Protein 1R44 (pdb70)

Organism: Enterococcus faecium (NCBI:txid1352)

CATH classification: 3.30.1380.10

Structure (mmCIF, N/CA/C/O backbone):
data_1R44
#
_entry.id   1R44
#
_cell.length_a   82.597
_cell.length_b   44.694
_cell.length_c   169.428
_cell.angle_alpha   90.00
_cell.ang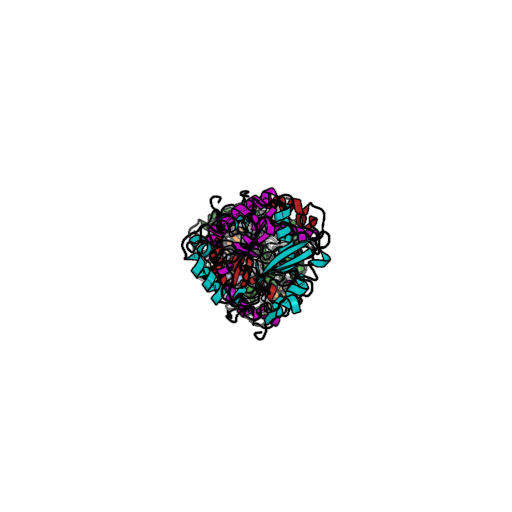le_beta   103.76
_cell.angle_gamma   90.00
#
_symmetry.space_group_name_H-M   'P 1 21 1'
#
loop_
_entity.id
_entity.type
_entity.pdbx_description
1 polymer 'D-alanyl-D-alanine dipeptidase'
2 non-polymer 'ZINC ION'
3 water water
#
loop_
_atom_site.group_PDB
_atom_site.id
_atom_site.type_symbol
_atom_site.label_atom_id
_atom_site.label_alt_id
_atom_site.label_comp_id
_atom_site.label_asym_id
_atom_site.label_entity_id
_atom_site.label_seq_id
_atom_site.pdbx_PDB_ins_code
_atom_site.Cartn_x
_atom_site.Cartn_y
_atom_site.Cartn_z
_atom_site.occupancy
_atom_site.B_iso_or_equiv
_atom_site.auth_seq_id
_atom_site.auth_comp_id
_atom_site.auth_asym_id
_atom_site.auth_atom_id
_atom_site.pdbx_PDB_model_num
ATOM 1 N N . MET A 1 1 ? 45.447 14.811 -4.107 1.00 32.03 1 MET A N 1
ATOM 2 C CA . MET A 1 1 ? 44.418 14.751 -3.084 1.00 29.18 1 MET A CA 1
ATOM 3 C C . MET A 1 1 ? 44.998 15.079 -1.711 1.00 30.30 1 MET A C 1
ATOM 4 O O . MET A 1 1 ? 45.991 14.503 -1.274 1.00 33.34 1 MET A O 1
ATOM 9 N N . GLU A 1 2 ? 44.334 16.002 -1.021 1.00 30.17 2 GLU A N 1
ATOM 10 C CA . GLU A 1 2 ? 44.698 16.382 0.330 1.00 27.38 2 GLU A CA 1
ATOM 11 C C . GLU A 1 2 ? 44.842 15.224 1.276 1.00 27.20 2 GLU A C 1
ATOM 12 O O . GLU A 1 2 ? 44.186 14.194 1.140 1.00 27.03 2 GLU A O 1
ATOM 18 N N . ILE A 1 3 ? 45.681 15.400 2.291 1.00 28.29 3 ILE A N 1
ATOM 19 C CA . ILE A 1 3 ? 45.915 14.367 3.263 1.00 24.52 3 ILE A CA 1
ATOM 20 C C . ILE A 1 3 ? 44.778 14.241 4.294 1.00 22.02 3 ILE A C 1
ATOM 21 O O . ILE A 1 3 ? 44.184 15.218 4.765 1.00 22.17 3 ILE A O 1
ATOM 26 N N . GLY A 1 4 ? 44.429 12.986 4.565 1.00 18.41 4 GLY A N 1
ATOM 27 C CA . GLY A 1 4 ? 43.310 12.602 5.424 1.00 15.63 4 GLY A CA 1
ATOM 28 C C . GLY A 1 4 ? 41.982 12.510 4.643 1.00 12.30 4 GLY A C 1
ATOM 29 O O . GLY A 1 4 ? 40.970 12.036 5.142 1.00 16.13 4 GLY A O 1
ATOM 30 N N . PHE A 1 5 ? 41.981 12.996 3.406 1.00 9.80 5 PHE A N 1
ATOM 31 C CA . PHE A 1 5 ? 40.806 12.941 2.556 1.00 8.86 5 PHE A CA 1
ATOM 32 C C . PHE A 1 5 ? 40.948 11.924 1.440 1.00 9.40 5 PHE A C 1
ATOM 33 O O . PHE A 1 5 ? 42.041 11.497 1.069 1.00 12.53 5 PHE A O 1
ATOM 41 N N . THR A 1 6 ? 39.809 11.580 0.853 1.00 9.68 6 THR A N 1
ATOM 42 C CA . THR A 1 6 ? 39.751 10.577 -0.198 1.00 9.51 6 THR A CA 1
ATOM 43 C C . THR A 1 6 ? 38.495 10.828 -1.025 1.00 11.34 6 THR A C 1
ATOM 44 O O . THR A 1 6 ? 37.548 11.515 -0.623 1.00 9.46 6 THR A O 1
ATOM 48 N N . PHE A 1 7 ? 38.514 10.268 -2.230 1.00 13.91 7 PHE A N 1
ATOM 49 C CA . PHE A 1 7 ? 37.316 10.197 -3.082 1.00 10.07 7 PHE A CA 1
ATOM 50 C C . PHE A 1 7 ? 36.521 9.082 -2.451 1.00 10.47 7 PHE A C 1
ATOM 51 O O . PHE A 1 7 ? 37.001 7.955 -2.358 1.00 7.92 7 PHE A O 1
ATOM 59 N N . LEU A 1 8 ? 35.308 9.355 -1.982 1.00 7.34 8 LEU A N 1
ATOM 60 C CA . LEU A 1 8 ? 34.553 8.382 -1.231 1.00 6.81 8 LEU A CA 1
ATOM 61 C C . LEU A 1 8 ? 34.264 7.068 -1.917 1.00 6.63 8 LEU A C 1
ATOM 62 O O . LEU A 1 8 ? 34.165 6.007 -1.278 1.00 6.81 8 LEU A O 1
ATOM 67 N N . ASP A 1 9 ? 34.165 7.096 -3.243 1.00 8.00 9 ASP A N 1
ATOM 68 C CA . ASP A 1 9 ? 33.940 5.888 -4.013 1.00 6.07 9 ASP A CA 1
ATOM 69 C C . ASP A 1 9 ? 35.132 4.932 -3.993 1.00 10.01 9 ASP A C 1
ATOM 70 O O . ASP A 1 9 ? 35.015 3.707 -4.138 1.00 7.29 9 ASP A O 1
ATOM 75 N N . GLU A 1 10 ? 36.333 5.433 -3.729 1.00 13.17 10 GLU A N 1
ATOM 76 C CA . GLU A 1 10 ? 37.495 4.582 -3.630 1.00 15.76 10 GLU A CA 1
ATOM 77 C C . GLU A 1 10 ? 37.528 3.799 -2.329 1.00 14.83 10 GLU A C 1
ATOM 78 O O . GLU A 1 10 ? 38.314 2.847 -2.213 1.00 18.32 10 GLU A O 1
ATOM 84 N N . ILE A 1 11 ? 36.667 4.134 -1.370 1.00 12.27 11 ILE A N 1
ATOM 85 C CA . ILE A 1 11 ? 36.567 3.377 -0.121 1.00 9.25 11 ILE A CA 1
ATOM 86 C C . ILE A 1 11 ? 35.219 2.671 -0.130 1.00 10.06 11 ILE A C 1
ATOM 87 O O . ILE A 1 11 ? 35.125 1.506 0.231 1.00 13.24 11 ILE A O 1
ATOM 92 N N . VAL A 1 12 ? 34.163 3.373 -0.533 1.00 8.28 12 VAL A N 1
ATOM 93 C CA . VAL A 1 12 ? 32.818 2.848 -0.461 1.00 6.50 12 VAL A CA 1
ATOM 94 C C . VAL A 1 12 ? 32.558 2.442 -1.893 1.00 13.54 12 VAL A C 1
ATOM 95 O O . VAL A 1 12 ? 32.012 3.197 -2.698 1.00 17.70 12 VAL A O 1
ATOM 99 N N . HIS A 1 13 ? 32.858 1.205 -2.266 1.00 16.27 13 HIS A N 1
ATOM 100 C CA . HIS A 1 13 ? 32.896 0.838 -3.662 1.00 21.41 13 HIS A CA 1
ATOM 101 C C . HIS A 1 13 ? 31.694 0.764 -4.580 1.00 25.09 13 HIS A C 1
ATOM 102 O O . HIS A 1 13 ? 31.750 1.339 -5.679 1.00 29.80 13 HIS A O 1
ATOM 109 N N . GLY A 1 14 ? 30.549 0.146 -4.323 1.00 25.51 14 GLY A N 1
ATOM 110 C CA . GLY A 1 14 ? 29.412 0.136 -5.241 1.00 21.49 14 GLY A CA 1
ATOM 111 C C . GLY A 1 14 ? 28.532 1.361 -5.071 1.00 16.93 14 GLY A C 1
ATOM 112 O O . GLY A 1 14 ? 27.407 1.370 -5.540 1.00 23.66 14 GLY A O 1
ATOM 113 N N . VAL A 1 15 ? 29.023 2.386 -4.378 1.00 15.22 15 VAL A N 1
ATOM 114 C CA . VAL A 1 15 ? 28.207 3.527 -4.051 1.00 13.96 15 VAL A CA 1
ATOM 115 C C . VAL A 1 15 ? 27.892 4.359 -5.284 1.00 14.08 15 VAL A C 1
ATOM 116 O O . VAL A 1 15 ? 28.701 4.509 -6.201 1.00 17.11 15 VAL A O 1
ATOM 120 N N . ARG A 1 16 ? 26.644 4.813 -5.329 1.00 11.04 16 ARG A N 1
ATOM 121 C CA . ARG A 1 16 ? 26.188 5.676 -6.386 1.00 6.75 16 ARG A CA 1
ATOM 122 C C . ARG A 1 16 ? 26.457 7.125 -6.050 1.00 5.18 16 ARG A C 1
ATOM 123 O O . ARG A 1 16 ? 26.392 7.521 -4.883 1.00 5.65 16 ARG A O 1
ATOM 131 N N . TRP A 1 17 ? 26.838 7.974 -6.997 1.00 2.32 17 TRP A N 1
ATOM 132 C CA . TRP A 1 17 ? 27.016 9.364 -6.716 1.00 2.80 17 TRP A CA 1
ATOM 133 C C . TRP A 1 17 ? 26.745 10.232 -7.926 1.00 2.00 17 TRP A C 1
ATOM 134 O O . TRP A 1 17 ? 26.699 9.790 -9.047 1.00 2.66 17 TRP A O 1
ATOM 145 N N . ASP A 1 18 ? 26.550 11.493 -7.559 1.00 2.00 18 ASP A N 1
ATOM 146 C CA . ASP A 1 18 ? 26.197 12.514 -8.484 1.00 6.37 18 ASP A CA 1
ATOM 147 C C . ASP A 1 18 ? 26.564 13.784 -7.761 1.00 2.20 18 ASP A C 1
ATOM 148 O O . ASP A 1 18 ? 25.821 14.355 -6.981 1.00 7.55 18 ASP A O 1
ATOM 153 N N . ALA A 1 19 ? 27.795 14.222 -7.982 1.00 5.12 19 ALA A N 1
ATOM 154 C CA . ALA A 1 19 ? 28.298 15.452 -7.394 1.00 5.46 19 ALA A CA 1
ATOM 155 C C . ALA A 1 19 ? 27.644 16.653 -8.055 1.00 5.98 19 ALA A C 1
ATOM 156 O O . ALA A 1 19 ? 28.083 17.314 -9.019 1.00 7.69 19 ALA A O 1
ATOM 158 N N . LYS A 1 20 ? 26.522 16.915 -7.391 1.00 7.18 20 LYS A N 1
ATOM 159 C CA . LYS A 1 20 ? 25.610 17.959 -7.817 1.00 5.31 20 LYS A CA 1
ATOM 160 C C . LYS A 1 20 ? 26.235 19.301 -8.058 1.00 6.48 20 LYS A C 1
ATOM 161 O O . LYS A 1 20 ? 25.884 20.032 -8.986 1.00 9.87 20 LYS A O 1
ATOM 167 N N . TYR A 1 21 ? 27.244 19.625 -7.261 1.00 9.22 21 TYR A N 1
ATOM 168 C CA . TYR A 1 21 ? 27.913 20.918 -7.361 1.00 7.22 21 TYR A CA 1
ATOM 169 C C . TYR A 1 21 ? 29.057 20.921 -8.362 1.00 7.67 21 TYR A C 1
ATOM 170 O O . TYR A 1 21 ? 29.652 21.956 -8.627 1.00 9.66 21 TYR A O 1
ATOM 179 N N . ALA A 1 22 ? 29.411 19.770 -8.923 1.00 9.04 22 ALA A N 1
ATOM 180 C CA . ALA A 1 22 ? 30.366 19.707 -10.039 1.00 8.93 22 ALA A CA 1
ATOM 181 C C . ALA A 1 22 ? 29.646 19.648 -11.397 1.00 11.52 22 ALA A C 1
ATOM 182 O O . ALA A 1 22 ? 30.243 19.476 -12.451 1.00 15.98 22 ALA A O 1
ATOM 184 N N . THR A 1 23 ? 28.365 19.992 -11.291 1.00 10.74 23 THR A N 1
ATOM 185 C CA . THR A 1 23 ? 27.378 19.737 -12.334 1.00 6.04 23 THR A CA 1
ATOM 186 C C . THR A 1 23 ? 26.558 21.004 -12.488 1.00 7.74 23 THR A C 1
ATOM 187 O O . THR A 1 23 ? 26.646 21.921 -11.664 1.00 8.09 23 THR A O 1
ATOM 191 N N . TRP A 1 24 ? 25.785 21.162 -13.561 1.00 9.69 24 TRP A N 1
ATOM 192 C CA . TRP A 1 24 ? 24.894 22.316 -13.704 1.00 7.45 24 TRP A CA 1
ATOM 193 C C . TRP A 1 24 ? 23.564 22.105 -12.998 1.00 4.86 24 TRP A C 1
ATOM 194 O O . TRP A 1 24 ? 22.779 23.045 -12.883 1.00 10.76 24 TRP A O 1
ATOM 205 N N . ASP A 1 25 ? 23.308 20.894 -12.514 1.00 7.06 25 ASP A N 1
ATOM 206 C CA . ASP A 1 25 ? 22.056 20.574 -11.879 1.00 8.13 25 ASP A CA 1
ATOM 207 C C . ASP A 1 25 ? 22.069 20.798 -10.373 1.00 10.62 25 ASP A C 1
ATOM 208 O O . ASP A 1 25 ? 21.919 19.916 -9.535 1.00 16.36 25 ASP A O 1
ATOM 213 N N . ASN A 1 26 ? 22.273 22.054 -9.992 1.00 8.85 26 ASN A N 1
ATOM 214 C CA . ASN A 1 26 ? 22.179 22.457 -8.612 1.00 10.93 26 ASN A CA 1
ATOM 215 C C . ASN A 1 26 ? 21.485 23.796 -8.576 1.00 10.55 26 ASN A C 1
ATOM 216 O O . ASN A 1 26 ? 21.207 24.355 -9.653 1.00 10.26 26 ASN A O 1
ATOM 221 N N . PHE A 1 27 ? 21.188 24.347 -7.402 1.00 7.62 27 PHE A N 1
ATOM 222 C CA . PHE A 1 27 ? 20.434 25.581 -7.333 1.00 9.00 27 PHE A CA 1
ATOM 223 C C . PHE A 1 27 ? 21.113 26.811 -7.885 1.00 10.06 27 PHE A C 1
ATOM 224 O O . PHE A 1 27 ? 20.392 27.750 -8.208 1.00 13.29 27 PHE A O 1
ATOM 232 N N . THR A 1 28 ? 22.426 26.833 -8.095 1.00 8.34 28 THR A N 1
ATOM 233 C CA . THR A 1 28 ? 23.091 27.986 -8.691 1.00 4.39 28 THR A CA 1
ATOM 234 C C . THR A 1 28 ? 23.022 27.932 -10.218 1.00 10.26 28 THR A C 1
ATOM 235 O O . THR A 1 28 ? 23.242 28.913 -10.943 1.00 11.62 28 THR A O 1
ATOM 239 N N . GLY A 1 29 ? 22.711 26.742 -10.716 1.00 7.55 29 GLY A N 1
ATOM 240 C CA . GLY A 1 29 ? 22.533 26.472 -12.134 1.00 9.77 29 GLY A CA 1
ATOM 241 C C . GLY A 1 29 ? 23.793 26.192 -12.911 1.00 11.01 29 GLY A C 1
ATOM 242 O O . GLY A 1 29 ? 23.669 25.820 -14.068 1.00 20.98 29 GLY A O 1
ATOM 243 N N . LYS A 1 30 ? 24.951 26.379 -12.280 1.00 10.37 30 LYS A N 1
ATOM 244 C CA . LYS A 1 30 ? 26.250 26.141 -12.923 1.00 7.94 30 LYS A CA 1
ATOM 245 C C . LYS A 1 30 ? 27.008 25.261 -11.923 1.00 12.23 30 LYS A C 1
ATOM 246 O O . LYS A 1 30 ? 26.573 25.097 -10.784 1.00 16.79 30 LYS A O 1
ATOM 252 N N . PRO A 1 31 ? 28.201 24.731 -12.317 1.00 12.37 31 PRO A N 1
ATOM 253 C CA . PRO A 1 31 ? 29.150 24.115 -11.385 1.00 9.13 31 PRO A CA 1
ATOM 254 C C . PRO A 1 31 ? 29.613 25.118 -10.368 1.00 10.71 31 PRO A C 1
ATOM 255 O O . PRO A 1 31 ? 29.759 26.289 -10.690 1.00 13.09 31 PRO A O 1
ATOM 259 N N . VAL A 1 32 ? 29.802 24.647 -9.137 1.00 10.30 32 VAL A N 1
ATOM 260 C CA . VAL A 1 32 ? 30.167 25.513 -8.016 1.00 11.27 32 VAL A CA 1
ATOM 261 C C . VAL A 1 32 ? 31.695 25.587 -7.920 1.00 13.83 32 VAL A C 1
ATOM 262 O O . VAL A 1 32 ? 32.430 24.630 -8.204 1.00 16.48 32 VAL A O 1
ATOM 266 N N . ASP A 1 33 ? 32.178 26.779 -7.584 1.00 10.49 33 ASP A N 1
ATOM 267 C CA . ASP A 1 33 ? 33.605 27.024 -7.482 1.00 12.24 33 ASP A CA 1
ATOM 268 C C . ASP A 1 33 ? 34.206 26.106 -6.439 1.00 11.24 33 ASP A C 1
ATOM 269 O O . ASP A 1 33 ? 33.662 25.902 -5.361 1.00 15.04 33 ASP A O 1
ATOM 274 N N . GLY A 1 34 ? 35.283 25.424 -6.817 1.00 7.86 34 GLY A N 1
ATOM 275 C CA . GLY A 1 34 ? 35.988 24.468 -5.968 1.00 6.62 34 GLY A CA 1
ATOM 276 C C . GLY A 1 34 ? 35.683 23.020 -6.311 1.00 5.51 34 GLY A C 1
ATOM 277 O O . GLY A 1 34 ? 36.357 22.103 -5.851 1.00 9.72 34 GLY A O 1
ATOM 278 N N . TYR A 1 35 ? 34.655 22.800 -7.126 1.00 9.37 35 TYR A N 1
ATOM 279 C CA . TYR A 1 35 ? 34.289 21.468 -7.557 1.00 9.27 35 TYR A CA 1
ATOM 280 C C . TYR A 1 35 ? 34.742 21.354 -8.981 1.00 11.98 35 TYR A C 1
ATOM 281 O O . TYR A 1 35 ? 34.064 21.828 -9.876 1.00 16.57 35 TYR A O 1
ATOM 290 N N . GLU A 1 36 ? 35.896 20.726 -9.167 1.00 13.35 36 GLU A N 1
ATOM 291 C CA . GLU A 1 36 ? 36.481 20.574 -10.471 1.00 14.33 36 GLU A CA 1
ATOM 292 C C . GLU A 1 36 ? 36.334 19.170 -10.979 1.00 12.75 36 GLU A C 1
ATOM 293 O O . GLU A 1 36 ? 36.662 18.857 -12.124 1.00 18.94 36 GLU A O 1
ATOM 299 N N . VAL A 1 37 ? 35.821 18.299 -10.119 1.00 9.28 37 VAL A N 1
ATOM 300 C CA . VAL A 1 37 ? 35.703 16.905 -10.436 1.00 9.17 37 VAL A CA 1
ATOM 301 C C . VAL A 1 37 ? 34.311 16.396 -10.075 1.00 8.99 37 VAL A C 1
ATOM 302 O O . VAL A 1 37 ? 33.742 16.842 -9.076 1.00 8.89 37 VAL A O 1
ATOM 306 N N . ASN A 1 38 ? 33.664 15.560 -10.886 1.00 8.92 38 ASN A N 1
ATOM 307 C CA . ASN A 1 38 ? 32.366 15.004 -10.526 1.00 7.44 38 ASN A CA 1
ATOM 308 C C . ASN A 1 38 ? 32.611 13.796 -9.647 1.00 8.53 38 ASN A C 1
ATOM 309 O O . ASN A 1 38 ? 32.449 12.645 -10.003 1.00 7.13 38 ASN A O 1
ATOM 314 N N . ARG A 1 39 ? 33.088 14.077 -8.438 1.00 8.08 39 ARG A N 1
ATOM 315 C CA . ARG A 1 39 ? 33.314 13.044 -7.438 1.00 5.17 39 ARG A CA 1
ATOM 316 C C . ARG A 1 39 ? 32.956 13.564 -6.076 1.00 4.24 39 ARG A C 1
ATOM 317 O O . ARG A 1 39 ? 32.761 14.770 -5.892 1.00 3.74 39 ARG A O 1
ATOM 325 N N . ILE A 1 40 ? 32.754 12.641 -5.143 1.00 6.39 40 ILE A N 1
ATOM 326 C CA . ILE A 1 40 ? 32.416 12.998 -3.768 1.00 5.84 40 ILE A CA 1
ATOM 327 C C . ILE A 1 40 ? 33.696 12.763 -3.003 1.00 3.24 40 ILE A C 1
ATOM 328 O O . ILE A 1 40 ? 34.309 11.702 -3.017 1.00 4.92 40 ILE A O 1
ATOM 333 N N . VAL A 1 41 ? 34.183 13.848 -2.420 1.00 4.39 41 VAL A N 1
ATOM 334 C CA . VAL A 1 41 ? 35.395 13.803 -1.637 1.00 3.68 41 VAL A CA 1
ATOM 335 C C . VAL A 1 41 ? 34.975 13.826 -0.194 1.00 4.25 41 VAL A C 1
ATOM 336 O O . VAL A 1 41 ? 33.968 14.398 0.229 1.00 2.00 41 VAL A O 1
ATOM 340 N N . GLY A 1 42 ? 35.780 13.215 0.658 1.00 4.60 42 GLY A N 1
ATOM 341 C CA . GLY A 1 42 ? 35.505 13.125 2.077 1.00 8.81 42 GLY A CA 1
ATOM 342 C C . GLY A 1 42 ? 36.659 12.693 2.885 1.00 8.64 42 GLY A C 1
ATOM 343 O O . GLY A 1 42 ? 37.642 12.191 2.379 1.00 14.59 42 GLY A O 1
ATOM 344 N N . THR A 1 43 ? 36.500 12.898 4.183 1.00 10.48 43 THR A N 1
ATOM 345 C CA . THR A 1 43 ? 37.438 12.512 5.170 1.00 8.81 43 THR A CA 1
ATOM 346 C C . THR A 1 43 ? 37.526 10.968 5.196 1.00 10.43 43 THR A C 1
ATOM 347 O O . THR A 1 43 ? 36.517 10.304 4.925 1.00 13.39 43 THR A O 1
ATOM 351 N N . TYR A 1 44 ? 38.647 10.295 5.437 1.00 6.56 44 TYR A N 1
ATOM 352 C CA . TYR A 1 44 ? 38.662 8.845 5.562 1.00 4.86 44 TYR A CA 1
ATOM 353 C C . TYR A 1 44 ? 37.693 8.236 6.557 1.00 6.92 44 TYR A C 1
ATOM 354 O O . TYR A 1 44 ? 37.213 7.125 6.399 1.00 7.36 44 TYR A O 1
ATOM 363 N N . GLU A 1 45 ? 37.463 8.972 7.638 1.00 9.06 45 GLU A N 1
ATOM 364 C CA . GLU A 1 45 ? 36.537 8.567 8.689 1.00 10.43 45 GLU A CA 1
ATOM 365 C C . GLU A 1 45 ? 35.092 8.663 8.178 1.00 6.25 45 GLU A C 1
ATOM 366 O O . GLU A 1 45 ? 34.248 7.838 8.514 1.00 4.88 45 GLU A O 1
ATOM 372 N N . LEU A 1 46 ? 34.801 9.637 7.319 1.00 3.41 46 LEU A N 1
ATOM 373 C CA . LEU A 1 46 ? 33.504 9.743 6.689 1.00 4.32 46 LEU A CA 1
ATOM 374 C C . LEU A 1 46 ? 33.341 8.557 5.800 1.00 5.56 46 LEU A C 1
ATOM 375 O O . LEU A 1 46 ? 32.341 7.871 5.879 1.00 14.66 46 LEU A O 1
ATOM 380 N N . ALA A 1 47 ? 34.359 8.266 4.999 1.00 10.79 47 ALA A N 1
ATOM 381 C CA . ALA A 1 47 ? 34.341 7.103 4.114 1.00 10.00 47 ALA A CA 1
ATOM 382 C C . ALA A 1 47 ? 34.156 5.800 4.861 1.00 9.09 47 ALA A C 1
ATOM 383 O O . ALA A 1 47 ? 33.313 5.010 4.447 1.00 9.93 47 ALA A O 1
ATOM 385 N N . GLU A 1 48 ? 34.895 5.623 5.955 1.00 12.94 48 GLU A N 1
ATOM 386 C CA . GLU A 1 48 ? 34.749 4.459 6.822 1.00 12.19 48 GLU A CA 1
ATOM 387 C C . GLU A 1 48 ? 33.333 4.260 7.312 1.00 12.69 48 GLU A C 1
ATOM 388 O O . GLU A 1 48 ? 32.808 3.151 7.188 1.00 16.98 48 GLU A O 1
ATOM 394 N N . SER A 1 49 ? 32.752 5.300 7.907 1.00 14.67 49 SER A N 1
ATOM 395 C CA . SER A 1 49 ? 31.394 5.233 8.424 1.00 13.26 49 SER A CA 1
ATOM 396 C C . SER A 1 49 ? 30.374 5.195 7.313 1.00 9.97 49 SER A C 1
ATOM 397 O O . SER A 1 49 ? 29.317 4.601 7.536 1.00 12.35 49 SER A O 1
ATOM 400 N N . LEU A 1 50 ? 30.607 5.779 6.141 1.00 6.22 50 LEU A N 1
ATOM 401 C CA . LEU A 1 50 ? 29.706 5.604 5.004 1.00 8.54 50 LEU A CA 1
ATOM 402 C C . LEU A 1 50 ? 29.669 4.174 4.523 1.00 7.60 50 LEU A C 1
ATOM 403 O O . LEU A 1 50 ? 28.648 3.675 4.068 1.00 5.34 50 LEU A O 1
ATOM 408 N N . LEU A 1 51 ? 30.807 3.503 4.659 1.00 8.20 51 LEU A N 1
ATOM 409 C CA . LEU A 1 51 ? 30.925 2.113 4.282 1.00 7.20 51 LEU A CA 1
ATOM 410 C C . LEU A 1 51 ? 30.077 1.274 5.207 1.00 9.45 51 LEU A C 1
ATOM 411 O O . LEU A 1 51 ? 29.394 0.370 4.714 1.00 6.09 51 LEU A O 1
ATOM 416 N N . LYS A 1 52 ? 30.080 1.595 6.502 1.00 14.81 52 LYS A N 1
ATOM 417 C CA . LYS A 1 52 ? 29.217 0.907 7.477 1.00 12.17 52 LYS A CA 1
ATOM 418 C C . LYS A 1 52 ? 27.762 1.193 7.155 1.00 10.32 52 LYS A C 1
ATOM 419 O O . LYS A 1 52 ? 26.939 0.293 7.243 1.00 12.10 52 LYS A O 1
ATOM 425 N N . ALA A 1 53 ? 27.449 2.435 6.798 1.00 13.01 53 ALA A N 1
ATOM 426 C CA . ALA A 1 53 ? 26.114 2.805 6.366 1.00 10.69 53 ALA A CA 1
ATOM 427 C C . ALA A 1 53 ? 25.674 2.090 5.123 1.00 9.10 53 ALA A C 1
ATOM 428 O O . ALA A 1 53 ? 24.511 1.696 5.025 1.00 15.04 53 ALA A O 1
ATOM 430 N N . LYS A 1 54 ? 26.583 1.953 4.163 1.00 10.11 54 LYS A N 1
ATOM 431 C CA . LYS A 1 54 ? 26.298 1.234 2.925 1.00 11.97 54 LYS A CA 1
ATOM 432 C C . LYS A 1 54 ? 25.969 -0.205 3.239 1.00 12.72 54 LYS A C 1
ATOM 433 O O . LYS A 1 54 ? 24.965 -0.741 2.786 1.00 14.15 54 LYS A O 1
ATOM 439 N N . GLU A 1 55 ? 26.797 -0.827 4.070 1.00 17.40 55 GLU A N 1
ATOM 440 C CA . GLU A 1 55 ? 26.557 -2.180 4.499 1.00 20.22 55 GLU A CA 1
ATOM 441 C C . GLU A 1 55 ? 25.272 -2.292 5.305 1.00 22.46 55 GLU A C 1
ATOM 442 O O . GLU A 1 55 ? 24.474 -3.181 4.986 1.00 28.09 55 GLU A O 1
ATOM 448 N N . LEU A 1 56 ? 25.039 -1.440 6.305 1.00 16.92 56 LEU A N 1
ATOM 449 C CA . LEU A 1 56 ? 23.814 -1.489 7.085 1.00 12.29 56 LEU A CA 1
ATOM 450 C C . LEU A 1 56 ? 22.577 -1.260 6.197 1.00 13.55 56 LEU A C 1
ATOM 451 O O . LEU A 1 56 ? 21.537 -1.732 6.625 1.00 11.35 56 LEU A O 1
ATOM 456 N N . ALA A 1 57 ? 22.576 -0.620 5.028 1.00 11.18 57 ALA A N 1
ATOM 457 C CA . ALA A 1 57 ? 21.506 -0.806 4.036 1.00 15.47 57 ALA A CA 1
ATOM 458 C C . ALA A 1 57 ? 21.539 -2.260 3.417 1.00 19.11 57 ALA A C 1
ATOM 459 O O . ALA A 1 57 ? 22.260 -2.729 2.536 1.00 23.00 57 ALA A O 1
ATOM 461 N N . ALA A 1 58 ? 21.028 -2.909 4.463 1.00 32.01 58 ALA A N 1
ATOM 462 C CA . ALA A 1 58 ? 20.822 -4.393 4.569 1.00 29.86 58 ALA A CA 1
ATOM 463 C C . ALA A 1 58 ? 19.451 -4.306 5.302 1.00 30.46 58 ALA A C 1
ATOM 464 O O . ALA A 1 58 ? 18.617 -5.183 5.083 1.00 30.70 58 ALA A O 1
ATOM 466 N N . THR A 1 59 ? 19.358 -3.309 6.195 1.00 30.85 59 THR A N 1
ATOM 467 C CA . THR A 1 59 ? 18.063 -2.672 6.624 1.00 24.96 59 THR A CA 1
ATOM 468 C C . THR A 1 59 ? 17.504 -2.340 5.274 1.00 25.18 59 THR A C 1
ATOM 469 O O . THR A 1 59 ? 17.776 -1.305 4.671 1.00 30.75 59 THR A O 1
ATOM 473 N N . GLN A 1 60 ? 16.782 -3.373 4.859 1.00 24.72 60 GLN A N 1
ATOM 474 C CA . GLN A 1 60 ? 16.245 -3.471 3.526 1.00 23.66 60 GLN A CA 1
ATOM 475 C C . GLN A 1 60 ? 17.365 -3.367 2.500 1.00 22.80 60 GLN A C 1
ATOM 476 O O . GLN A 1 60 ? 18.556 -3.201 2.768 1.00 25.74 60 GLN A O 1
ATOM 482 N N . GLY A 1 61 ? 16.985 -3.627 1.258 1.00 20.36 61 GLY A N 1
ATOM 483 C CA . GLY A 1 61 ? 17.879 -3.600 0.110 1.00 13.93 61 GLY A CA 1
ATOM 484 C C . GLY A 1 61 ? 17.868 -2.168 -0.290 1.00 10.77 61 GLY A C 1
ATOM 485 O O . GLY A 1 61 ? 17.109 -1.804 -1.179 1.00 12.23 61 GLY A O 1
ATOM 486 N N . TYR A 1 62 ? 18.629 -1.357 0.441 1.00 7.18 62 TYR A N 1
ATOM 487 C CA . TYR A 1 62 ? 18.781 0.058 0.133 1.00 6.06 62 TYR A CA 1
ATOM 488 C C . TYR A 1 62 ? 20.228 0.277 -0.306 1.00 8.63 62 TYR A C 1
ATOM 489 O O . TYR A 1 62 ? 21.129 -0.297 0.293 1.00 2.00 62 TYR A O 1
ATOM 498 N N . GLY A 1 63 ? 20.500 1.028 -1.371 1.00 12.14 63 GLY A N 1
ATOM 499 C CA . GLY A 1 63 ? 21.844 1.460 -1.763 1.00 7.60 63 GLY A CA 1
ATOM 500 C C . GLY A 1 63 ? 21.920 2.945 -1.486 1.00 6.10 63 GLY A C 1
ATOM 501 O O . GLY A 1 63 ? 20.881 3.575 -1.326 1.00 9.60 63 GLY A O 1
ATOM 502 N N . LEU A 1 64 ? 23.127 3.500 -1.401 1.00 8.07 64 LEU A N 1
ATOM 503 C CA . LEU A 1 64 ? 23.285 4.918 -1.124 1.00 6.03 64 LEU A CA 1
ATOM 504 C C . LEU A 1 64 ? 23.607 5.680 -2.383 1.00 6.05 64 LEU A C 1
ATOM 505 O O . LEU A 1 64 ? 24.369 5.175 -3.200 1.00 6.75 64 LEU A O 1
ATOM 510 N N . LEU A 1 65 ? 23.024 6.870 -2.522 1.00 4.43 65 LEU A N 1
ATOM 511 C CA . LEU A 1 65 ? 23.364 7.769 -3.598 1.00 3.76 65 LEU A CA 1
ATOM 512 C C . LEU A 1 65 ? 23.916 9.000 -2.932 1.00 3.15 65 LEU A C 1
ATOM 513 O O . LEU A 1 65 ? 23.181 9.705 -2.245 1.00 3.95 65 LEU A O 1
ATOM 518 N N . LEU A 1 66 ? 25.191 9.298 -3.169 1.00 2.00 66 LEU A N 1
ATOM 519 C CA . LEU A 1 66 ? 25.830 10.453 -2.570 1.00 3.31 66 LEU A CA 1
ATOM 520 C C . LEU A 1 66 ? 25.736 11.655 -3.468 1.00 2.00 66 LEU A C 1
ATOM 521 O O . LEU A 1 66 ? 25.926 11.524 -4.658 1.00 6.21 66 LEU A O 1
ATOM 526 N N . TRP A 1 67 ? 25.455 12.812 -2.879 1.00 3.05 67 TRP A N 1
ATOM 527 C CA . TRP A 1 67 ? 25.340 14.050 -3.608 1.00 2.44 67 TRP A CA 1
ATOM 528 C C . TRP A 1 67 ? 26.409 15.053 -3.292 1.00 3.18 67 TRP A C 1
ATOM 529 O O . TRP A 1 67 ? 26.767 15.821 -4.184 1.00 7.56 67 TRP A O 1
ATOM 540 N N . ASP A 1 68 ? 26.900 15.091 -2.058 1.00 2.00 68 ASP A N 1
ATOM 541 C CA . ASP A 1 68 ? 27.926 16.028 -1.676 1.00 2.82 68 ASP A CA 1
ATOM 542 C C . ASP A 1 68 ? 28.530 15.612 -0.361 1.00 4.95 68 ASP A C 1
ATOM 543 O O . ASP A 1 68 ? 27.814 15.258 0.556 1.00 9.62 68 ASP A O 1
ATOM 548 N N . GLY A 1 69 ? 29.857 15.674 -0.289 1.00 4.96 69 GLY A N 1
ATOM 549 C CA . GLY A 1 69 ? 30.643 15.337 0.894 1.00 2.21 69 GLY A CA 1
ATOM 550 C C . GLY A 1 69 ? 31.427 16.575 1.275 1.00 2.00 69 GLY A C 1
ATOM 551 O O . GLY A 1 69 ? 30.853 17.618 1.568 1.00 2.00 69 GLY A O 1
ATOM 552 N N . TYR A 1 70 ? 32.752 16.510 1.168 1.00 3.95 70 TYR A N 1
ATOM 553 C CA . TYR A 1 70 ? 33.609 17.686 1.369 1.00 3.37 70 TYR A CA 1
ATOM 554 C C . TYR A 1 70 ? 33.305 18.790 0.348 1.00 7.50 70 TYR A C 1
ATOM 555 O O . TYR A 1 70 ? 33.221 18.566 -0.864 1.00 6.52 70 TYR A O 1
ATOM 564 N N . ARG A 1 71 ? 33.143 19.973 0.933 1.00 6.09 71 ARG A N 1
ATOM 565 C CA . ARG A 1 71 ? 32.791 21.151 0.197 1.00 5.15 71 ARG A CA 1
ATOM 566 C C . ARG A 1 71 ? 33.790 22.259 0.510 1.00 6.01 71 ARG A C 1
ATOM 567 O O . ARG A 1 71 ? 33.851 22.719 1.626 1.00 15.65 71 ARG A O 1
ATOM 575 N N . PRO A 1 72 ? 34.549 22.740 -0.501 1.00 7.18 72 PRO A N 1
ATOM 576 C CA . PRO A 1 72 ? 35.555 23.794 -0.277 1.00 7.78 72 PRO A CA 1
ATOM 577 C C . PRO A 1 72 ? 34.931 25.059 0.304 1.00 8.92 72 PRO A C 1
ATOM 578 O O . PRO A 1 72 ? 33.765 25.351 0.059 1.00 13.91 72 PRO A O 1
ATOM 582 N N . LYS A 1 73 ? 35.622 25.823 1.143 1.00 13.68 73 LYS A N 1
ATOM 583 C CA . LYS A 1 73 ? 35.108 27.108 1.615 1.00 9.62 73 LYS A CA 1
ATOM 584 C C . LYS A 1 73 ? 34.740 28.012 0.470 1.00 12.05 73 LYS A C 1
ATOM 585 O O . LYS A 1 73 ? 33.758 28.751 0.578 1.00 16.40 73 LYS A O 1
ATOM 591 N N . ARG A 1 74 ? 35.481 27.961 -0.634 1.00 13.49 74 ARG A N 1
ATOM 592 C CA . ARG A 1 74 ? 35.179 28.779 -1.795 1.00 9.21 74 ARG A CA 1
ATOM 593 C C . ARG A 1 74 ? 33.847 28.338 -2.399 1.00 6.76 74 ARG A C 1
ATOM 594 O O . ARG A 1 74 ? 33.143 29.182 -2.958 1.00 9.28 74 ARG A O 1
ATOM 602 N N . ALA A 1 75 ? 33.460 27.073 -2.252 1.00 5.49 75 ALA A N 1
ATOM 603 C CA . ALA A 1 75 ? 32.144 26.603 -2.706 1.00 8.30 75 ALA A CA 1
ATOM 604 C C . ALA A 1 75 ? 31.027 27.239 -1.887 1.00 9.58 75 ALA A C 1
ATOM 605 O O . ALA A 1 75 ? 29.999 27.665 -2.407 1.00 12.11 75 ALA A O 1
ATOM 607 N N . VAL A 1 76 ? 31.301 27.322 -0.587 1.00 9.11 76 VAL A N 1
ATOM 608 C CA . VAL A 1 76 ? 30.411 27.980 0.357 1.00 9.71 76 VAL A CA 1
ATOM 609 C C . VAL A 1 76 ? 30.349 29.481 0.045 1.00 10.29 76 VAL A C 1
ATOM 610 O O . VAL A 1 76 ? 29.272 30.063 0.063 1.00 13.84 76 VAL A O 1
ATOM 614 N N . ASN A 1 77 ? 31.445 30.142 -0.314 1.00 13.27 77 ASN A N 1
ATOM 615 C CA . ASN A 1 77 ? 31.404 31.550 -0.696 1.00 12.75 77 ASN A CA 1
ATOM 616 C C . ASN A 1 77 ? 30.630 31.733 -1.984 1.00 16.12 77 ASN A C 1
ATOM 617 O O . ASN A 1 77 ? 29.875 32.698 -2.119 1.00 16.33 77 ASN A O 1
ATOM 622 N N . CYS A 1 78 ? 30.797 30.792 -2.909 1.00 16.88 78 CYS A N 1
ATOM 623 C CA . CYS A 1 78 ? 30.105 30.830 -4.192 1.00 16.32 78 CYS A CA 1
ATOM 624 C C . CYS A 1 78 ? 28.598 30.778 -3.973 1.00 13.36 78 CYS A C 1
ATOM 625 O O . CYS A 1 78 ? 27.875 31.522 -4.610 1.00 11.87 78 CYS A O 1
ATOM 628 N N . PHE A 1 79 ? 28.124 29.940 -3.053 1.00 14.19 79 PHE A N 1
ATOM 629 C CA . PHE A 1 79 ? 26.713 29.884 -2.713 1.00 11.88 79 PHE A CA 1
ATOM 630 C C . PHE A 1 79 ? 26.246 31.198 -2.123 1.00 12.38 79 PHE A C 1
ATOM 631 O O . PHE A 1 79 ? 25.164 31.658 -2.463 1.00 16.61 79 PHE A O 1
ATOM 639 N N . MET A 1 80 ? 27.048 31.782 -1.235 1.00 13.13 80 MET A N 1
ATOM 640 C CA . MET A 1 80 ? 26.709 33.041 -0.605 1.00 14.72 80 MET A CA 1
ATOM 641 C C . MET A 1 80 ? 26.640 34.155 -1.629 1.00 18.04 80 MET A C 1
ATOM 642 O O . MET A 1 80 ? 25.717 34.978 -1.576 1.00 20.41 80 MET A O 1
ATOM 647 N N . GLN A 1 81 ? 27.593 34.167 -2.560 1.00 24.09 81 GLN A N 1
ATOM 648 C CA . GLN A 1 81 ? 27.601 35.143 -3.660 1.00 22.14 81 GLN A CA 1
ATOM 649 C C . GLN A 1 81 ? 26.365 34.960 -4.510 1.00 19.25 81 GLN A C 1
ATOM 650 O O . GLN A 1 81 ? 25.723 35.952 -4.830 1.00 19.59 81 GLN A O 1
ATOM 656 N N . TRP A 1 82 ? 25.991 33.721 -4.820 1.00 14.71 82 TRP A N 1
ATOM 657 C CA . TRP A 1 82 ? 24.801 33.450 -5.596 1.00 12.28 82 TRP A CA 1
ATOM 658 C C . TRP A 1 82 ? 23.536 33.946 -4.880 1.00 15.12 82 TRP A C 1
ATOM 659 O O . TRP A 1 82 ? 22.629 34.477 -5.524 1.00 13.38 82 TRP A O 1
ATOM 670 N N . ALA A 1 83 ? 23.430 33.702 -3.577 1.00 15.45 83 ALA A N 1
ATOM 671 C CA . ALA A 1 83 ? 22.288 34.141 -2.802 1.00 14.96 83 ALA A CA 1
ATOM 672 C C . ALA A 1 83 ? 22.159 35.662 -2.787 1.00 16.71 83 ALA A C 1
ATOM 673 O O . ALA A 1 83 ? 21.057 36.203 -2.647 1.00 18.86 83 ALA A O 1
ATOM 675 N N . ALA A 1 84 ? 23.278 36.350 -2.997 1.00 18.86 84 ALA A N 1
ATOM 676 C CA . ALA A 1 84 ? 23.293 37.804 -3.080 1.00 16.45 84 ALA A CA 1
ATOM 677 C C . ALA A 1 84 ? 22.987 38.335 -4.476 1.00 17.72 84 ALA A C 1
ATOM 678 O O . ALA A 1 84 ? 22.880 39.544 -4.660 1.00 14.99 84 ALA A O 1
ATOM 680 N N . GLN A 1 85 ? 22.855 37.486 -5.492 1.00 22.47 85 GLN A N 1
ATOM 681 C CA . GLN A 1 85 ? 22.546 37.935 -6.856 1.00 20.54 85 GLN A CA 1
ATOM 682 C C . GLN A 1 85 ? 21.061 38.144 -7.057 1.00 20.60 85 GLN A C 1
ATOM 683 O O . GLN A 1 85 ? 20.241 37.617 -6.303 1.00 24.74 85 GLN A O 1
ATOM 689 N N . PRO A 1 86 ? 20.691 38.936 -8.068 1.00 20.60 86 PRO A N 1
ATOM 690 C CA . PRO A 1 86 ? 19.297 39.075 -8.516 1.00 19.16 86 PRO A CA 1
ATOM 691 C C . PRO A 1 86 ? 18.636 37.824 -8.996 1.00 20.44 86 PRO A C 1
ATOM 692 O O . PRO A 1 86 ? 19.250 36.956 -9.610 1.00 25.67 86 PRO A O 1
ATOM 696 N N . GLU A 1 87 ? 17.347 37.745 -8.697 1.00 20.30 87 GLU A N 1
ATOM 697 C CA . GLU A 1 87 ? 16.557 36.605 -9.034 1.00 23.18 87 GLU A CA 1
ATOM 698 C C . GLU A 1 87 ? 16.182 36.529 -10.498 1.00 24.83 87 GLU A C 1
ATOM 699 O O . GLU A 1 87 ? 15.326 37.247 -11.015 1.00 25.50 87 GLU A O 1
ATOM 705 N N . ASN A 1 88 ? 16.831 35.567 -11.146 1.00 26.31 88 ASN A N 1
ATOM 706 C CA . ASN A 1 88 ? 16.570 35.265 -12.551 1.00 25.05 88 ASN A CA 1
ATOM 707 C C . ASN A 1 88 ? 15.510 34.187 -12.767 1.00 25.50 88 ASN A C 1
ATOM 708 O O . ASN A 1 88 ? 15.193 33.817 -13.897 1.00 28.87 88 ASN A O 1
ATOM 713 N N . ASN A 1 89 ? 14.995 33.690 -11.645 1.00 25.48 89 ASN A N 1
ATOM 714 C CA . ASN A 1 89 ? 13.993 32.625 -11.637 1.00 22.86 89 ASN A CA 1
ATOM 715 C C . ASN A 1 89 ? 14.311 31.317 -12.335 1.00 19.43 89 ASN A C 1
ATOM 716 O O . ASN A 1 89 ? 13.464 30.452 -12.520 1.00 19.12 89 ASN A O 1
ATOM 721 N N . LEU A 1 90 ? 15.604 31.143 -12.586 1.00 22.34 90 LEU A N 1
ATOM 722 C CA . LEU A 1 90 ? 16.114 29.966 -13.269 1.00 23.76 90 LEU A CA 1
ATOM 723 C C . LEU A 1 90 ? 15.944 28.659 -12.503 1.00 21.54 90 LEU A C 1
ATOM 724 O O . LEU A 1 90 ? 15.511 27.652 -13.073 1.00 21.70 90 LEU A O 1
ATOM 729 N N . THR A 1 91 ? 16.268 28.667 -11.213 1.00 17.31 91 THR A N 1
ATOM 730 C CA . THR A 1 91 ? 16.154 27.478 -10.380 1.00 14.78 91 THR A CA 1
ATOM 731 C C . THR A 1 91 ? 15.172 27.646 -9.228 1.00 13.25 91 THR A C 1
ATOM 732 O O . THR A 1 91 ? 15.067 26.758 -8.387 1.00 19.02 91 THR A O 1
ATOM 736 N N . LYS A 1 92 ? 14.435 28.753 -9.166 1.00 11.82 92 LYS A N 1
ATOM 737 C CA . LYS A 1 92 ? 13.549 29.034 -8.055 1.00 13.41 92 LYS A CA 1
ATOM 738 C C . LYS A 1 92 ? 12.467 27.998 -7.884 1.00 15.54 92 LYS A C 1
ATOM 739 O O . LYS A 1 92 ? 12.396 27.400 -6.830 1.00 20.46 92 LYS A O 1
ATOM 745 N N . GLU A 1 93 ? 11.682 27.684 -8.909 1.00 19.18 93 GLU A N 1
ATOM 746 C CA . GLU A 1 93 ? 10.655 26.645 -8.823 1.00 17.69 93 GLU A CA 1
ATOM 747 C C . GLU A 1 93 ? 11.024 25.295 -8.279 1.00 16.64 93 GLU A C 1
ATOM 748 O O . GLU A 1 93 ? 10.258 24.661 -7.562 1.00 21.45 93 GLU A O 1
ATOM 754 N N . SER A 1 94 ? 12.200 24.805 -8.655 1.00 15.25 94 SER A N 1
ATOM 755 C CA . SER A 1 94 ? 12.629 23.478 -8.274 1.00 13.45 94 SER A CA 1
ATOM 756 C C . SER A 1 94 ? 13.330 23.438 -6.957 1.00 10.77 94 SER A C 1
ATOM 757 O O . SER A 1 94 ? 13.225 22.453 -6.248 1.00 16.46 94 SER A O 1
ATOM 760 N N . TYR A 1 95 ? 14.033 24.507 -6.598 1.00 10.91 95 TYR A N 1
ATOM 761 C CA . TYR A 1 95 ? 14.841 24.507 -5.413 1.00 10.83 95 TYR A CA 1
ATOM 762 C C . TYR A 1 95 ? 14.362 25.402 -4.320 1.00 10.70 95 TYR A C 1
ATOM 763 O O . TYR A 1 95 ? 14.786 25.202 -3.202 1.00 12.75 95 TYR A O 1
ATOM 772 N N . TYR A 1 96 ? 13.593 26.459 -4.538 1.00 9.60 96 TYR A N 1
ATOM 773 C CA . TYR A 1 96 ? 13.146 27.306 -3.449 1.00 14.03 96 TYR A CA 1
ATOM 774 C C . TYR A 1 96 ? 11.959 28.141 -3.833 1.00 13.66 96 TYR A C 1
ATOM 775 O O . TYR A 1 96 ? 11.987 29.373 -3.757 1.00 13.86 96 TYR A O 1
ATOM 784 N N . PRO A 1 97 ? 10.847 27.485 -4.197 1.00 12.84 97 PRO A N 1
ATOM 785 C CA . PRO A 1 97 ? 9.567 28.189 -4.210 1.00 16.10 97 PRO A CA 1
ATOM 786 C C . PRO A 1 97 ? 9.261 28.460 -2.740 1.00 24.18 97 PRO A C 1
ATOM 787 O O . PRO A 1 97 ? 9.896 27.864 -1.851 1.00 35.09 97 PRO A O 1
ATOM 791 N N . ASN A 1 98 ? 8.322 29.353 -2.442 1.00 23.47 98 ASN A N 1
ATOM 792 C CA . ASN A 1 98 ? 7.947 29.674 -1.047 1.00 20.36 98 ASN A CA 1
ATOM 793 C C . ASN A 1 98 ? 8.990 30.430 -0.221 1.00 18.60 98 ASN A C 1
ATOM 794 O O . ASN A 1 98 ? 8.591 31.065 0.755 1.00 20.14 98 ASN A O 1
ATOM 799 N N . ILE A 1 99 ? 10.298 30.384 -0.462 1.00 18.16 99 ILE A N 1
ATOM 800 C CA . ILE A 1 99 ? 11.236 31.340 0.151 1.00 19.39 99 ILE A CA 1
ATOM 801 C C . ILE A 1 99 ? 12.030 32.055 -0.970 1.00 19.83 99 ILE A C 1
ATOM 802 O O . ILE A 1 99 ? 11.839 31.791 -2.161 1.00 19.94 99 ILE A O 1
ATOM 807 N N . ASP A 1 100 ? 12.893 33.023 -0.679 1.00 22.52 100 ASP A N 1
ATOM 808 C CA . ASP A 1 100 ? 13.796 33.580 -1.686 1.00 22.61 100 ASP A CA 1
ATOM 809 C C . ASP A 1 100 ? 15.292 33.292 -1.382 1.00 22.19 100 ASP A C 1
ATOM 810 O O . ASP A 1 100 ? 15.601 32.692 -0.358 1.00 27.73 100 ASP A O 1
ATOM 815 N N . ARG A 1 101 ? 16.259 33.713 -2.192 1.00 20.69 101 ARG A N 1
ATOM 816 C CA . ARG A 1 101 ? 17.691 33.464 -1.924 1.00 19.04 101 ARG A CA 1
ATOM 817 C C . ARG A 1 101 ? 18.287 33.892 -0.585 1.00 17.19 101 ARG A C 1
ATOM 818 O O . ARG A 1 101 ? 19.227 33.303 -0.063 1.00 16.06 101 ARG A O 1
ATOM 826 N N . THR A 1 102 ? 17.724 35.017 -0.156 1.00 20.82 102 THR A N 1
ATOM 827 C CA . THR A 1 102 ? 18.064 35.645 1.098 1.00 21.57 102 THR A CA 1
ATOM 828 C C . THR A 1 102 ? 17.643 34.729 2.259 1.00 21.23 102 THR A C 1
ATOM 829 O O . THR A 1 102 ? 18.492 34.302 3.059 1.00 23.97 102 THR A O 1
ATOM 833 N N . GLU A 1 103 ? 16.363 34.358 2.230 1.00 21.19 103 GLU A N 1
ATOM 834 C CA . GLU A 1 103 ? 15.772 33.498 3.246 1.00 23.18 103 GLU A CA 1
ATOM 835 C C . GLU A 1 103 ? 16.433 32.130 3.332 1.00 25.32 103 GLU A C 1
ATOM 836 O O . GLU A 1 103 ? 16.448 31.507 4.404 1.00 24.36 103 GLU A O 1
ATOM 842 N N . MET A 1 104 ? 17.007 31.678 2.217 1.00 24.93 104 MET A N 1
ATOM 843 C CA . MET A 1 104 ? 17.752 30.416 2.179 1.00 28.02 104 MET A CA 1
ATOM 844 C C . MET A 1 104 ? 18.980 30.429 3.072 1.00 29.52 104 MET A C 1
ATOM 845 O O . MET A 1 104 ? 19.579 29.395 3.354 1.00 30.81 104 MET A O 1
ATOM 850 N N . ILE A 1 105 ? 19.408 31.609 3.507 1.00 28.32 105 ILE A N 1
ATOM 851 C CA . ILE A 1 105 ? 20.460 31.711 4.470 1.00 29.10 105 ILE A CA 1
ATOM 852 C C . ILE A 1 105 ? 19.848 31.958 5.860 1.00 27.83 105 ILE A C 1
ATOM 853 O O . ILE A 1 105 ? 20.225 31.242 6.802 1.00 24.80 105 ILE A O 1
ATOM 858 N N . SER A 1 106 ? 18.883 32.875 5.959 1.00 27.50 106 SER A N 1
ATOM 859 C CA . SER A 1 106 ? 18.209 33.196 7.240 1.00 25.72 106 SER A CA 1
ATOM 860 C C . SER A 1 106 ? 17.654 31.999 7.971 1.00 26.22 106 SER A C 1
ATOM 861 O O . SER A 1 106 ? 17.609 31.984 9.192 1.00 32.50 106 SER A O 1
ATOM 864 N N . LYS A 1 107 ? 17.251 31.008 7.183 1.00 24.68 107 LYS A N 1
ATOM 865 C CA . LYS A 1 107 ? 16.552 29.847 7.692 1.00 20.07 107 LYS A CA 1
ATOM 866 C C . LYS A 1 107 ? 17.325 28.563 7.930 1.00 18.17 107 LYS A C 1
ATOM 867 O O . LYS A 1 107 ? 16.748 27.533 8.290 1.00 23.59 107 LYS A O 1
ATOM 873 N N . GLY A 1 108 ? 18.643 28.664 7.780 1.00 13.55 108 GLY A N 1
ATOM 874 C CA . GLY A 1 108 ? 19.593 27.588 8.060 1.00 10.62 108 GLY A CA 1
ATOM 875 C C . GLY A 1 108 ? 19.762 26.608 6.917 1.00 6.88 108 GLY A C 1
ATOM 876 O O . GLY A 1 108 ? 20.382 25.568 7.116 1.00 9.38 108 GLY A O 1
ATOM 877 N N . TYR A 1 109 ? 19.242 26.967 5.744 1.00 12.14 109 TYR A N 1
ATOM 878 C CA . TYR A 1 109 ? 19.352 26.123 4.558 1.00 17.47 109 TYR A CA 1
ATOM 879 C C . TYR A 1 109 ? 20.665 26.207 3.807 1.00 20.27 109 TYR A C 1
ATOM 880 O O . TYR A 1 109 ? 21.088 25.211 3.224 1.00 22.97 109 TYR A O 1
ATOM 889 N N . VAL A 1 110 ? 21.231 27.409 3.755 1.00 21.48 110 VAL A N 1
ATOM 890 C CA . VAL A 1 110 ? 22.577 27.611 3.237 1.00 23.77 110 VAL A CA 1
ATOM 891 C C . VAL A 1 110 ? 23.425 28.178 4.361 1.00 21.64 110 VAL A C 1
ATOM 892 O O . VAL A 1 110 ? 23.162 29.221 4.971 1.00 21.43 110 VAL A O 1
ATOM 896 N N . ALA A 1 111 ? 24.506 27.467 4.657 1.00 21.02 111 ALA A N 1
ATOM 897 C CA . ALA A 1 111 ? 25.385 27.852 5.732 1.00 22.64 111 ALA A CA 1
ATOM 898 C C . ALA A 1 111 ? 26.522 28.821 5.383 1.00 23.55 111 ALA A C 1
ATOM 899 O O . ALA A 1 111 ? 27.212 28.589 4.390 1.00 23.68 111 ALA A O 1
ATOM 901 N N . SER A 1 112 ? 26.713 29.898 6.147 1.00 26.64 112 SER A N 1
ATOM 902 C CA . SER A 1 112 ? 27.860 30.835 5.955 1.00 22.25 112 SER A CA 1
ATOM 903 C C . SER A 1 112 ? 29.238 30.219 5.993 1.00 20.26 112 SER A C 1
ATOM 904 O O . SER A 1 112 ? 30.231 30.622 5.389 1.00 18.30 112 SER A O 1
ATOM 907 N N . LYS A 1 113 ? 29.095 29.257 6.894 1.00 20.64 113 LYS A N 1
ATOM 908 C CA . LYS A 1 113 ? 30.167 28.366 7.300 1.00 21.67 113 LYS A CA 1
ATOM 909 C C . LYS A 1 113 ? 29.471 27.000 7.242 1.00 20.64 113 LYS A C 1
ATOM 910 O O . LYS A 1 113 ? 28.368 26.826 7.768 1.00 24.89 113 LYS A O 1
ATOM 916 N N . SER A 1 114 ? 30.071 25.994 6.616 1.00 17.28 114 SER A N 1
ATOM 917 C CA . SER A 1 114 ? 29.424 24.708 6.444 1.00 12.18 114 SER A CA 1
ATOM 918 C C . SER A 1 114 ? 30.231 23.588 7.066 1.00 11.31 114 SER A C 1
ATOM 919 O O . SER A 1 114 ? 31.463 23.541 6.978 1.00 9.40 114 SER A O 1
ATOM 922 N N . SER A 1 115 ? 29.493 22.673 7.690 1.00 6.67 115 SER A N 1
ATOM 923 C CA . SER A 1 115 ? 30.073 21.462 8.243 1.00 8.86 115 SER A CA 1
ATOM 924 C C . SER A 1 115 ? 30.762 20.599 7.200 1.00 7.76 115 SER A C 1
ATOM 925 O O . SER A 1 115 ? 31.592 19.728 7.484 1.00 8.63 115 SER A O 1
ATOM 928 N N . HIS A 1 116 ? 30.356 20.842 5.959 1.00 7.42 116 HIS A N 1
ATOM 929 C CA . HIS A 1 116 ? 30.889 20.132 4.814 1.00 5.11 116 HIS A CA 1
ATOM 930 C C . HIS A 1 116 ? 32.338 20.406 4.519 1.00 4.03 116 HIS A C 1
ATOM 931 O O . HIS A 1 116 ? 33.035 19.518 4.042 1.00 4.94 116 HIS A O 1
ATOM 938 N N . SER A 1 117 ? 32.724 21.653 4.779 1.00 3.50 117 SER A N 1
ATOM 939 C CA . SER A 1 117 ? 34.096 22.085 4.640 1.00 2.16 117 SER A CA 1
ATOM 940 C C . SER A 1 117 ? 35.021 21.395 5.632 1.00 6.01 117 SER A C 1
ATOM 941 O O . SER A 1 117 ? 36.243 21.419 5.496 1.00 10.93 117 SER A O 1
ATOM 944 N N . ARG A 1 118 ? 34.482 20.734 6.652 1.00 6.62 118 ARG A N 1
ATOM 945 C CA . ARG A 1 118 ? 35.299 20.009 7.610 1.00 5.37 118 ARG A CA 1
ATOM 946 C C . ARG A 1 118 ? 35.543 18.597 7.141 1.00 5.34 118 ARG A C 1
ATOM 947 O O . ARG A 1 118 ? 36.241 17.821 7.796 1.00 4.88 118 ARG A O 1
ATOM 955 N N . GLY A 1 119 ? 34.906 18.188 6.048 1.00 5.99 119 GLY A N 1
ATOM 956 C CA . GLY A 1 119 ? 35.135 16.903 5.397 1.00 2.00 119 GLY A CA 1
ATOM 957 C C . GLY A 1 119 ? 34.397 15.686 5.890 1.00 7.53 119 GLY A C 1
ATOM 958 O O . GLY A 1 119 ? 34.585 14.610 5.343 1.00 4.53 119 GLY A O 1
ATOM 959 N N . SER A 1 120 ? 33.555 15.844 6.909 1.00 9.50 120 SER A N 1
ATOM 960 C CA . SER A 1 120 ? 32.829 14.717 7.478 1.00 4.62 120 SER A CA 1
ATOM 961 C C . SER A 1 120 ? 31.331 14.759 7.407 1.00 2.00 120 SER A C 1
ATOM 962 O O . SER A 1 120 ? 30.674 13.943 8.040 1.00 2.54 120 SER A O 1
ATOM 965 N N . ALA A 1 121 ? 30.811 15.680 6.603 1.00 4.58 121 ALA A N 1
ATOM 966 C CA . ALA A 1 121 ? 29.384 15.757 6.340 1.00 7.90 121 ALA A CA 1
ATOM 967 C C . ALA A 1 121 ? 29.085 15.181 4.970 1.00 7.86 121 ALA A C 1
ATOM 968 O O . ALA A 1 121 ? 29.908 15.238 4.074 1.00 12.36 121 ALA A O 1
ATOM 970 N N . ILE A 1 122 ? 27.897 14.608 4.812 1.00 9.78 122 ILE A N 1
ATOM 971 C CA . ILE A 1 122 ? 27.507 13.953 3.580 1.00 7.20 122 ILE A CA 1
ATOM 972 C C . ILE A 1 122 ? 26.015 14.171 3.302 1.00 8.11 122 ILE A C 1
ATOM 973 O O . ILE A 1 122 ? 25.173 14.275 4.194 1.00 11.26 122 ILE A O 1
ATOM 978 N N . ASP A 1 123 ? 25.744 14.335 2.011 1.00 7.66 123 ASP A N 1
ATOM 979 C CA . ASP A 1 123 ? 24.396 14.413 1.491 1.00 2.00 123 ASP A CA 1
ATOM 980 C C . ASP A 1 123 ? 24.093 13.196 0.691 1.00 5.00 123 ASP A C 1
ATOM 981 O O . ASP A 1 123 ? 24.830 12.931 -0.252 1.00 6.71 123 ASP A O 1
ATOM 986 N N . LEU A 1 124 ? 23.004 12.503 0.992 1.00 2.00 124 LEU A N 1
ATOM 987 C CA . LEU A 1 124 ? 22.682 11.276 0.330 1.00 2.00 124 LEU A CA 1
ATOM 988 C C . LEU A 1 124 ? 21.207 10.846 0.385 1.00 3.04 124 LEU A C 1
ATOM 989 O O . LEU A 1 124 ? 20.436 11.414 1.151 1.00 2.61 124 LEU A O 1
ATOM 994 N N . THR A 1 125 ? 20.821 9.895 -0.463 1.00 2.20 125 THR A N 1
ATOM 995 C CA . THR A 1 125 ? 19.543 9.209 -0.343 1.00 3.04 125 THR A CA 1
ATOM 996 C C . THR A 1 125 ? 19.906 7.756 -0.391 1.00 4.29 125 THR A C 1
ATOM 997 O O . THR A 1 125 ? 21.043 7.331 -0.598 1.00 4.56 125 THR A O 1
ATOM 1001 N N . LEU A 1 126 ? 18.767 7.074 -0.426 1.00 4.04 126 LEU A N 1
ATOM 1002 C CA . LEU A 1 126 ? 18.716 5.645 -0.610 1.00 7.18 126 LEU A CA 1
ATOM 1003 C C . LEU A 1 126 ? 18.075 5.337 -1.967 1.00 7.62 126 LEU A C 1
ATOM 1004 O O . LEU A 1 126 ? 17.243 6.108 -2.477 1.00 9.42 126 LEU A O 1
ATOM 1009 N N . TYR A 1 127 ? 18.467 4.246 -2.618 1.00 7.62 127 TYR A N 1
ATOM 1010 C CA . TYR A 1 127 ? 17.700 3.724 -3.719 1.00 7.84 127 TYR A CA 1
ATOM 1011 C C . TYR A 1 127 ? 17.439 2.263 -3.361 1.00 11.16 127 TYR A C 1
ATOM 1012 O O . TYR A 1 127 ? 18.106 1.690 -2.490 1.00 12.30 127 TYR A O 1
ATOM 1021 N N . ARG A 1 128 ? 16.388 1.703 -3.955 1.00 10.85 128 ARG A N 1
ATOM 1022 C CA . ARG A 1 128 ? 16.036 0.310 -3.756 1.00 12.01 128 ARG A CA 1
ATOM 1023 C C . ARG A 1 128 ? 17.071 -0.568 -4.440 1.00 10.36 128 ARG A C 1
ATOM 1024 O O . ARG A 1 128 ? 17.406 -0.353 -5.593 1.00 9.98 128 ARG A O 1
ATOM 1032 N N . LEU A 1 129 ? 17.624 -1.566 -3.763 1.00 12.27 129 LEU A N 1
ATOM 1033 C CA . LEU A 1 129 ? 18.623 -2.433 -4.349 1.00 15.12 129 LEU A CA 1
ATOM 1034 C C . LEU A 1 129 ? 17.971 -3.394 -5.333 1.00 18.60 129 LEU A C 1
ATOM 1035 O O . LEU A 1 129 ? 18.544 -3.649 -6.397 1.00 17.80 129 LEU A O 1
ATOM 1040 N N . ASP A 1 130 ? 16.765 -3.879 -5.045 1.00 17.11 130 ASP A N 1
ATOM 1041 C CA . ASP A 1 130 ? 16.087 -4.809 -5.919 1.00 15.13 130 ASP A CA 1
ATOM 1042 C C . ASP A 1 130 ? 15.601 -4.252 -7.257 1.00 18.96 130 ASP A C 1
ATOM 1043 O O . ASP A 1 130 ? 15.932 -4.663 -8.355 1.00 20.75 130 ASP A O 1
ATOM 1048 N N . THR A 1 131 ? 14.960 -3.109 -7.051 1.00 17.97 131 THR A N 1
ATOM 1049 C CA . THR A 1 131 ? 14.247 -2.417 -8.071 1.00 12.18 131 THR A CA 1
ATOM 1050 C C . THR A 1 131 ? 15.191 -1.439 -8.794 1.00 15.27 131 THR A C 1
ATOM 1051 O O . THR A 1 131 ? 14.987 -1.089 -9.958 1.00 14.63 131 THR A O 1
ATOM 1055 N N . GLY A 1 132 ? 16.249 -0.989 -8.122 1.00 13.53 132 GLY A N 1
ATOM 1056 C CA . GLY A 1 132 ? 17.207 -0.013 -8.636 1.00 10.40 132 GLY A CA 1
ATOM 1057 C C . GLY A 1 132 ? 16.688 1.427 -8.695 1.00 10.91 132 GLY A C 1
ATOM 1058 O O . GLY A 1 132 ? 17.392 2.325 -9.138 1.00 13.77 132 GLY A O 1
ATOM 1059 N N . GLU A 1 133 ? 15.438 1.638 -8.294 1.00 9.44 133 GLU A N 1
ATOM 1060 C CA . GLU A 1 133 ? 14.844 2.960 -8.296 1.00 14.04 133 GLU A CA 1
ATOM 1061 C C . GLU A 1 133 ? 15.108 3.791 -7.053 1.00 10.84 133 GLU A C 1
ATOM 1062 O O . GLU A 1 133 ? 15.411 3.264 -5.985 1.00 7.80 133 GLU A O 1
ATOM 1068 N N . LEU A 1 134 ? 14.985 5.109 -7.185 1.00 9.84 134 LEU A N 1
ATOM 1069 C CA . LEU A 1 134 ? 15.163 6.010 -6.064 1.00 10.48 134 LEU A CA 1
ATOM 1070 C C . LEU A 1 134 ? 14.033 5.859 -5.046 1.00 9.29 134 LEU A C 1
ATOM 1071 O O . LEU A 1 134 ? 12.867 5.678 -5.366 1.00 12.10 134 LEU A O 1
ATOM 1076 N N . VAL A 1 135 ? 14.418 5.810 -3.776 1.00 9.21 135 VAL A N 1
ATOM 1077 C CA . VAL A 1 135 ? 13.473 5.735 -2.682 1.00 5.01 135 VAL A CA 1
ATOM 1078 C C . VAL A 1 135 ? 12.886 7.138 -2.582 1.00 6.41 135 VAL A C 1
ATOM 1079 O O . VAL A 1 135 ? 13.615 8.121 -2.460 1.00 11.71 135 VAL A O 1
ATOM 1083 N N . PRO A 1 136 ? 11.562 7.259 -2.719 1.00 7.37 136 PRO A N 1
ATOM 1084 C CA . PRO A 1 136 ? 10.878 8.554 -2.616 1.00 6.31 136 PRO A CA 1
ATOM 1085 C C . PRO A 1 136 ? 10.934 9.173 -1.224 1.00 8.22 136 PRO A C 1
ATOM 1086 O O . PRO A 1 136 ? 10.639 8.547 -0.213 1.00 6.88 136 PRO A O 1
ATOM 1090 N N . MET A 1 137 ? 11.378 10.426 -1.211 1.00 9.00 137 MET A N 1
ATOM 1091 C CA . MET A 1 137 ? 11.589 11.152 0.015 1.00 8.52 137 MET A CA 1
ATOM 1092 C C . MET A 1 137 ? 10.691 12.367 0.129 1.00 9.89 137 MET A C 1
ATOM 1093 O O . MET A 1 137 ? 10.778 13.069 1.125 1.00 8.04 137 MET A O 1
ATOM 1098 N N . GLY A 1 138 ? 9.879 12.731 -0.859 1.00 10.85 138 GLY A N 1
ATOM 1099 C CA . GLY A 1 138 ? 8.969 13.869 -0.791 1.00 7.38 138 GLY A CA 1
ATOM 1100 C C . GLY A 1 138 ? 9.490 15.187 -1.265 1.00 10.16 138 GLY A C 1
ATOM 1101 O O . GLY A 1 138 ? 8.727 16.065 -1.653 1.00 13.31 138 GLY A O 1
ATOM 1102 N N . SER A 1 139 ? 10.802 15.375 -1.202 1.00 11.18 139 SER A N 1
ATOM 1103 C CA . SER A 1 139 ? 11.408 16.586 -1.696 1.00 11.56 139 SER A CA 1
ATOM 1104 C C . SER A 1 139 ? 12.739 16.217 -2.314 1.00 10.82 139 SER A C 1
ATOM 1105 O O . SER A 1 139 ? 13.289 15.151 -2.085 1.00 16.12 139 SER A O 1
ATOM 1108 N N . ARG A 1 140 ? 13.205 17.072 -3.214 1.00 8.82 140 ARG A N 1
ATOM 1109 C CA . ARG A 1 140 ? 14.488 16.895 -3.860 1.00 9.19 140 ARG A CA 1
ATOM 1110 C C . ARG A 1 140 ? 15.676 17.326 -2.994 1.00 8.40 140 ARG A C 1
ATOM 1111 O O . ARG A 1 140 ? 15.554 18.088 -2.038 1.00 12.19 140 ARG A O 1
ATOM 1119 N N . PHE A 1 141 ? 16.870 16.845 -3.321 1.00 7.85 141 PHE A N 1
ATOM 1120 C CA . PHE A 1 141 ? 18.110 17.380 -2.763 1.00 6.00 141 PHE A CA 1
ATOM 1121 C C . PHE A 1 141 ? 18.181 18.886 -2.981 1.00 5.08 141 PHE A C 1
ATOM 1122 O O . PHE A 1 141 ? 17.970 19.389 -4.075 1.00 7.22 141 PHE A O 1
ATOM 1130 N N . ASP A 1 142 ? 18.534 19.578 -1.905 1.00 5.12 142 ASP A N 1
ATOM 1131 C CA . ASP A 1 142 ? 18.543 21.020 -1.891 1.00 5.22 142 ASP A CA 1
ATOM 1132 C C . ASP A 1 142 ? 17.195 21.662 -2.173 1.00 4.66 142 ASP A C 1
ATOM 1133 O O . ASP A 1 142 ? 17.102 22.734 -2.767 1.00 2.00 142 ASP A O 1
ATOM 1138 N N . PHE A 1 143 ? 16.098 21.062 -1.728 1.00 8.13 143 PHE A N 1
ATOM 1139 C CA . PHE A 1 143 ? 14.815 21.651 -1.933 1.00 10.11 143 PHE A CA 1
ATOM 1140 C C . PHE A 1 143 ? 14.660 22.848 -1.025 1.00 13.94 143 PHE A C 1
ATOM 1141 O O . PHE A 1 143 ? 13.880 23.662 -1.473 1.00 27.81 143 PHE A O 1
ATOM 1149 N N . MET A 1 144 ? 15.196 23.167 0.147 1.00 15.14 144 MET A N 1
ATOM 1150 C CA . MET A 1 144 ? 15.136 24.547 0.680 1.00 15.16 144 MET A CA 1
ATOM 1151 C C . MET A 1 144 ? 13.749 25.059 0.974 1.00 13.49 144 MET A C 1
ATOM 1152 O O . MET A 1 144 ? 13.307 26.146 0.593 1.00 11.09 144 MET A O 1
ATOM 1157 N N . ASP A 1 145 ? 13.083 24.170 1.700 1.00 12.06 145 ASP A N 1
ATOM 1158 C CA . ASP A 1 145 ? 11.719 24.368 2.058 1.00 14.98 145 ASP A CA 1
ATOM 1159 C C . ASP A 1 145 ? 11.425 23.593 3.320 1.00 15.44 145 ASP A C 1
ATOM 1160 O O . ASP A 1 145 ? 12.172 22.681 3.665 1.00 20.94 145 ASP A O 1
ATOM 1165 N N . GLU A 1 146 ? 10.331 23.917 4.002 1.00 14.25 146 GLU A N 1
ATOM 1166 C CA . GLU A 1 146 ? 9.931 23.193 5.194 1.00 20.03 146 GLU A CA 1
ATOM 1167 C C . GLU A 1 146 ? 9.587 21.750 4.905 1.00 17.78 146 GLU A C 1
ATOM 1168 O O . GLU A 1 146 ? 9.652 20.902 5.787 1.00 22.90 146 GLU A O 1
ATOM 1174 N N . ARG A 1 147 ? 9.337 21.491 3.627 1.00 11.73 147 ARG A N 1
ATOM 1175 C CA . ARG A 1 147 ? 9.103 20.155 3.125 1.00 8.47 147 ARG A CA 1
ATOM 1176 C C . ARG A 1 147 ? 10.317 19.245 3.291 1.00 9.45 147 ARG A C 1
ATOM 1177 O O . ARG A 1 147 ? 10.216 18.032 3.498 1.00 9.32 147 ARG A O 1
ATOM 1185 N N . SER A 1 148 ? 11.506 19.835 3.223 1.00 8.09 148 SER A N 1
ATOM 1186 C CA . SER A 1 148 ? 12.743 19.085 3.373 1.00 7.81 148 SER A CA 1
ATOM 1187 C C . SER A 1 148 ? 13.097 18.759 4.801 1.00 6.18 148 SER A C 1
ATOM 1188 O O . SER A 1 148 ? 14.036 18.029 5.041 1.00 2.00 148 SER A O 1
ATOM 1191 N N . HIS A 1 149 ? 12.408 19.325 5.787 1.00 11.82 149 HIS A N 1
ATOM 1192 C CA . HIS A 1 149 ? 12.670 19.017 7.184 1.00 10.94 149 HIS A CA 1
ATOM 1193 C C . HIS A 1 149 ? 12.354 17.564 7.458 1.00 9.64 149 HIS A C 1
ATOM 1194 O O . HIS A 1 149 ? 11.425 17.048 6.835 1.00 11.69 149 HIS A O 1
ATOM 1201 N N . HIS A 1 150 ? 13.092 16.910 8.351 1.00 5.05 150 HIS A N 1
ATOM 1202 C CA . HIS A 1 150 ? 12.819 15.538 8.710 1.00 7.95 150 HIS A CA 1
ATOM 1203 C C . HIS A 1 150 ? 11.436 15.326 9.302 1.00 11.61 150 HIS A C 1
ATOM 1204 O O . HIS A 1 150 ? 10.687 14.408 8.990 1.00 19.76 150 HIS A O 1
ATOM 1211 N N . ALA A 1 151 ? 11.046 16.288 10.128 1.00 17.01 151 ALA A N 1
ATOM 1212 C CA . ALA A 1 151 ? 9.768 16.261 10.792 1.00 21.96 151 ALA A CA 1
ATOM 1213 C C . ALA A 1 151 ? 8.584 16.771 9.982 1.00 24.82 151 ALA A C 1
ATOM 1214 O O . ALA A 1 151 ? 7.452 16.778 10.467 1.00 26.97 151 ALA A O 1
ATOM 1216 N N . ALA A 1 152 ? 8.831 17.148 8.733 1.00 23.51 152 ALA A N 1
ATOM 1217 C CA . ALA A 1 152 ? 7.818 17.755 7.893 1.00 23.87 152 ALA A CA 1
ATOM 1218 C C . ALA A 1 152 ? 6.576 16.950 7.618 1.00 24.84 152 ALA A C 1
ATOM 1219 O O . ALA A 1 152 ? 6.607 15.727 7.559 1.00 25.46 152 ALA A O 1
ATOM 1221 N N . ASN A 1 153 ? 5.491 17.715 7.580 1.00 29.29 153 ASN A N 1
ATOM 1222 C CA . ASN A 1 153 ? 4.180 17.197 7.173 1.00 35.43 153 ASN A CA 1
ATOM 1223 C C . ASN A 1 153 ? 3.928 17.713 5.750 1.00 34.17 153 ASN A C 1
ATOM 1224 O O . ASN A 1 153 ? 4.551 18.690 5.293 1.00 33.59 153 ASN A O 1
ATOM 1229 N N . GLY A 1 154 ? 3.000 17.103 5.019 1.00 31.37 154 GLY A N 1
ATOM 1230 C CA . GLY A 1 154 ? 2.752 17.391 3.603 1.00 30.11 154 GLY A CA 1
ATOM 1231 C C . GLY A 1 154 ? 3.631 16.460 2.782 1.00 29.26 154 GLY A C 1
ATOM 1232 O O . GLY A 1 154 ? 3.856 16.658 1.588 1.00 31.82 154 GLY A O 1
ATOM 1233 N N . ILE A 1 155 ? 4.124 15.428 3.456 1.00 24.60 155 ILE A N 1
ATOM 1234 C CA . ILE A 1 155 ? 4.987 14.432 2.875 1.00 19.99 155 ILE A CA 1
ATOM 1235 C C . ILE A 1 155 ? 4.135 13.208 3.236 1.00 20.66 155 ILE A C 1
ATOM 1236 O O . ILE A 1 155 ? 3.522 13.151 4.322 1.00 25.79 155 ILE A O 1
ATOM 1241 N N . SER A 1 156 ? 3.978 12.243 2.334 1.00 20.01 156 SER A N 1
ATOM 1242 C CA . SER A 1 156 ? 3.181 11.057 2.611 1.00 17.42 156 SER A CA 1
ATOM 1243 C C . SER A 1 156 ? 3.781 10.185 3.716 1.00 20.18 156 SER A C 1
ATOM 1244 O O . SER A 1 156 ? 4.871 10.484 4.239 1.00 19.99 156 SER A O 1
ATOM 1247 N N . CYS A 1 157 ? 3.081 9.124 4.113 1.00 23.99 157 CYS A N 1
ATOM 1248 C CA . CYS A 1 157 ? 3.547 8.261 5.182 1.00 25.33 157 CYS A CA 1
ATOM 1249 C C . CYS A 1 157 ? 4.753 7.467 4.753 1.00 21.07 157 CYS A C 1
ATOM 1250 O O . CYS A 1 157 ? 5.635 7.226 5.579 1.00 23.61 157 CYS A O 1
ATOM 1253 N N . ASN A 1 158 ? 4.785 7.100 3.473 1.00 18.97 158 ASN A N 1
ATOM 1254 C CA . ASN A 1 158 ? 5.906 6.361 2.909 1.00 18.43 158 ASN A CA 1
ATOM 1255 C C . ASN A 1 158 ? 7.133 7.252 2.872 1.00 13.93 158 ASN A C 1
ATOM 1256 O O . ASN A 1 158 ? 8.134 6.897 3.466 1.00 10.30 158 ASN A O 1
ATOM 1261 N N . GLU A 1 159 ? 6.988 8.425 2.263 1.00 13.10 159 GLU A N 1
ATOM 1262 C CA . GLU A 1 159 ? 8.053 9.389 2.173 1.00 9.85 159 GLU A CA 1
ATOM 1263 C C . GLU A 1 159 ? 8.603 9.734 3.535 1.00 12.74 159 GLU A C 1
ATOM 1264 O O . GLU A 1 159 ? 9.835 9.695 3.684 1.00 17.22 159 GLU A O 1
ATOM 1270 N N . ALA A 1 160 ? 7.750 9.985 4.530 1.00 16.19 160 ALA A N 1
ATOM 1271 C CA . ALA A 1 160 ? 8.216 10.270 5.907 1.00 13.96 160 ALA A CA 1
ATOM 1272 C C . ALA A 1 160 ? 8.928 9.101 6.543 1.00 5.70 160 ALA A C 1
ATOM 1273 O O . ALA A 1 160 ? 9.917 9.275 7.223 1.00 11.93 160 ALA A O 1
ATOM 1275 N N . GLN A 1 161 ? 8.417 7.905 6.282 1.00 4.22 161 GLN A N 1
ATOM 1276 C CA . GLN A 1 161 ? 9.029 6.679 6.745 1.00 5.37 161 GLN A CA 1
ATOM 1277 C C . GLN A 1 161 ? 10.346 6.405 6.060 1.00 8.58 161 GLN A C 1
ATOM 1278 O O . GLN A 1 161 ? 11.260 5.839 6.653 1.00 11.95 161 GLN A O 1
ATOM 1284 N N . ASN A 1 162 ? 10.444 6.765 4.785 1.00 9.20 162 ASN A N 1
ATOM 1285 C CA . ASN A 1 162 ? 11.655 6.605 4.039 1.00 6.87 162 ASN A CA 1
ATOM 1286 C C . ASN A 1 162 ? 12.741 7.478 4.575 1.00 4.35 162 ASN A C 1
ATOM 1287 O O . ASN A 1 162 ? 13.866 7.018 4.719 1.00 7.79 162 ASN A O 1
ATOM 1292 N N . ARG A 1 163 ? 12.415 8.719 4.917 1.00 4.81 163 ARG A N 1
ATOM 1293 C CA . ARG A 1 163 ? 13.383 9.624 5.511 1.00 5.42 163 ARG A CA 1
ATOM 1294 C C . ARG A 1 163 ? 13.869 9.137 6.855 1.00 10.73 163 ARG A C 1
ATOM 1295 O O . ARG A 1 163 ? 15.037 9.321 7.195 1.00 16.46 163 ARG A O 1
ATOM 1303 N N . ARG A 1 164 ? 12.949 8.516 7.587 1.00 9.78 164 ARG A N 1
ATOM 1304 C CA . ARG A 1 164 ? 13.255 7.928 8.867 1.00 13.90 164 ARG A CA 1
ATOM 1305 C C . ARG A 1 164 ? 14.214 6.768 8.725 1.00 14.64 164 ARG A C 1
ATOM 1306 O O . ARG A 1 164 ? 15.088 6.588 9.584 1.00 16.40 164 ARG A O 1
ATOM 1314 N N . ARG A 1 165 ? 14.069 5.989 7.653 1.00 15.07 165 ARG A N 1
ATOM 1315 C CA . ARG A 1 165 ? 14.945 4.851 7.407 1.00 9.28 165 ARG A CA 1
ATOM 1316 C C . ARG A 1 165 ? 16.323 5.307 7.000 1.00 9.33 165 ARG A C 1
ATOM 1317 O O . ARG A 1 165 ? 17.277 4.709 7.462 1.00 12.19 165 ARG A O 1
ATOM 1325 N N . LEU A 1 166 ? 16.449 6.368 6.205 1.00 7.10 166 LEU A N 1
ATOM 1326 C CA . LEU A 1 166 ? 17.737 6.911 5.847 1.00 5.43 166 LEU A CA 1
ATOM 1327 C C . LEU A 1 166 ? 18.409 7.375 7.139 1.00 4.25 166 LEU A C 1
ATOM 1328 O O . LEU A 1 166 ? 19.533 6.999 7.423 1.00 7.00 166 LEU A O 1
ATOM 1333 N N . ARG A 1 167 ? 17.681 8.171 7.917 1.00 7.57 167 ARG A N 1
ATOM 1334 C CA . ARG A 1 167 ? 18.165 8.684 9.184 1.00 8.44 167 ARG A CA 1
ATOM 1335 C C . ARG A 1 167 ? 18.635 7.633 10.155 1.00 9.04 167 ARG A C 1
ATOM 1336 O O . ARG A 1 167 ? 19.716 7.801 10.715 1.00 9.80 167 ARG A O 1
ATOM 1344 N N . SER A 1 168 ? 17.845 6.579 10.339 1.00 8.66 168 SER A N 1
ATOM 1345 C CA . SER A 1 168 ? 18.235 5.458 11.179 1.00 8.59 168 SER A CA 1
ATOM 1346 C C . SER A 1 168 ? 19.478 4.721 10.691 1.00 11.81 168 SER A C 1
ATOM 1347 O O . SER A 1 168 ? 20.321 4.308 11.494 1.00 15.24 168 SER A O 1
ATOM 1350 N N . ILE A 1 169 ? 19.627 4.530 9.384 1.00 12.59 169 ILE A N 1
ATOM 1351 C CA . ILE A 1 169 ? 20.809 3.889 8.828 1.00 10.28 169 ILE A CA 1
ATOM 1352 C C . ILE A 1 169 ? 22.034 4.732 9.127 1.00 8.51 169 ILE A C 1
ATOM 1353 O O . ILE A 1 169 ? 23.108 4.242 9.478 1.00 9.09 169 ILE A O 1
ATOM 1358 N N . MET A 1 170 ? 21.867 6.041 9.007 1.00 8.61 170 MET A N 1
ATOM 1359 C CA . MET A 1 170 ? 22.939 6.965 9.268 1.00 7.53 170 MET A CA 1
ATOM 1360 C C . MET A 1 170 ? 23.292 7.099 10.731 1.00 5.06 170 MET A C 1
ATOM 1361 O O . MET A 1 170 ? 24.465 7.138 11.063 1.00 4.66 170 MET A O 1
ATOM 1366 N N . GLU A 1 171 ? 22.275 7.233 11.580 1.00 7.81 171 GLU A N 1
ATOM 1367 C CA . GLU A 1 171 ? 22.461 7.307 13.042 1.00 6.83 171 GLU A CA 1
ATOM 1368 C C . GLU A 1 171 ? 23.080 6.048 13.600 1.00 6.30 171 GLU A C 1
ATOM 1369 O O . GLU A 1 171 ? 23.965 6.142 14.435 1.00 13.00 171 GLU A O 1
ATOM 1375 N N . ASN A 1 172 ? 22.678 4.877 13.117 1.00 5.81 172 ASN A N 1
ATOM 1376 C CA . ASN A 1 172 ? 23.307 3.635 13.492 1.00 3.96 172 ASN A CA 1
ATOM 1377 C C . ASN A 1 172 ? 24.697 3.401 12.945 1.00 7.56 172 ASN A C 1
ATOM 1378 O O . ASN A 1 172 ? 25.320 2.389 13.290 1.00 9.30 172 ASN A O 1
ATOM 1383 N N . SER A 1 173 ? 25.173 4.310 12.099 1.00 9.41 173 SER A N 1
ATOM 1384 C CA . SER A 1 173 ? 26.455 4.159 11.441 1.00 5.10 173 SER A CA 1
ATOM 1385 C C . SER A 1 173 ? 27.443 5.246 11.796 1.00 8.40 173 SER A C 1
ATOM 1386 O O . SER A 1 173 ? 28.451 5.427 11.115 1.00 11.43 173 SER A O 1
ATOM 1389 N N . GLY A 1 174 ? 27.154 6.000 12.852 1.00 6.16 174 GLY A N 1
ATOM 1390 C CA . GLY A 1 174 ? 28.048 7.004 13.405 1.00 2.00 174 GLY A CA 1
ATOM 1391 C C . GLY A 1 174 ? 27.771 8.382 12.977 1.00 2.00 174 GLY A C 1
ATOM 1392 O O . GLY A 1 174 ? 28.590 9.242 13.156 1.00 6.26 174 GLY A O 1
ATOM 1393 N N . PHE A 1 175 ? 26.573 8.635 12.467 1.00 3.84 175 PHE A N 1
ATOM 1394 C CA . PHE A 1 175 ? 26.203 9.981 12.005 1.00 6.15 175 PHE A CA 1
ATOM 1395 C C . PHE A 1 175 ? 25.165 10.650 12.857 1.00 7.24 175 PHE A C 1
ATOM 1396 O O . PHE A 1 175 ? 24.400 10.003 13.557 1.00 8.31 175 PHE A O 1
ATOM 1404 N N . GLU A 1 176 ? 25.132 11.971 12.724 1.00 8.46 176 GLU A N 1
ATOM 1405 C CA . GLU A 1 176 ? 24.122 12.766 13.337 1.00 7.47 176 GLU A CA 1
ATOM 1406 C C . GLU A 1 176 ? 23.284 13.405 12.256 1.00 9.89 176 GLU A C 1
ATOM 1407 O O . GLU A 1 176 ? 23.818 13.969 11.303 1.00 9.28 176 GLU A O 1
ATOM 1413 N N . ALA A 1 177 ? 21.958 13.353 12.329 1.00 10.53 177 ALA A N 1
ATOM 1414 C CA . ALA A 1 177 ? 21.116 13.972 11.319 1.00 7.15 177 ALA A CA 1
ATOM 1415 C C . ALA A 1 177 ? 21.051 15.460 11.532 1.00 9.62 177 ALA A C 1
ATOM 1416 O O . ALA A 1 177 ? 21.726 16.045 12.378 1.00 17.70 177 ALA A O 1
ATOM 1418 N N . TYR A 1 178 ? 20.231 16.112 10.720 1.00 7.46 178 TYR A N 1
ATOM 1419 C CA . TYR A 1 178 ? 19.990 17.518 10.854 1.00 10.27 178 TYR A CA 1
ATOM 1420 C C . TYR A 1 178 ? 18.537 17.658 10.484 1.00 10.57 178 TYR A C 1
ATOM 1421 O O . TYR A 1 178 ? 18.105 17.203 9.425 1.00 11.19 178 TYR A O 1
ATOM 1430 N N . SER A 1 179 ? 17.810 18.316 11.382 1.00 14.08 179 SER A N 1
ATOM 1431 C CA . SER A 1 179 ? 16.363 18.441 11.254 1.00 15.78 179 SER A CA 1
ATOM 1432 C C . SER A 1 179 ? 15.795 19.106 10.033 1.00 13.78 179 SER A C 1
ATOM 1433 O O . SER A 1 179 ? 14.716 18.792 9.539 1.00 15.10 179 SER A O 1
ATOM 1436 N N . LEU A 1 180 ? 16.523 20.096 9.542 1.00 11.44 180 LEU A N 1
ATOM 1437 C CA . LEU A 1 180 ? 16.033 20.902 8.476 1.00 10.33 180 LEU A CA 1
ATOM 1438 C C . LEU A 1 180 ? 16.243 20.342 7.105 1.00 13.55 180 LEU A C 1
ATOM 1439 O O . LEU A 1 180 ? 15.639 20.809 6.143 1.00 14.88 180 LEU A O 1
ATOM 1444 N N . GLU A 1 181 ? 17.086 19.324 6.993 1.00 11.47 181 GLU A N 1
ATOM 1445 C CA . GLU A 1 181 ? 17.389 18.716 5.710 1.00 8.98 181 GLU A CA 1
ATOM 1446 C C . GLU A 1 181 ? 17.482 17.217 5.853 1.00 5.19 181 GLU A C 1
ATOM 1447 O O . GLU A 1 181 ? 18.415 16.724 6.472 1.00 12.05 181 GLU A O 1
ATOM 1453 N N . TRP A 1 182 ? 16.561 16.453 5.275 1.00 4.04 182 TRP A N 1
ATOM 1454 C CA . TRP A 1 182 ? 16.555 15.026 5.440 1.00 4.92 182 TRP A CA 1
ATOM 1455 C C . TRP A 1 182 ? 17.768 14.331 4.852 1.00 2.95 182 TRP A C 1
ATOM 1456 O O . TRP A 1 182 ? 18.076 13.189 5.211 1.00 7.35 182 TRP A O 1
ATOM 1467 N N . TRP A 1 183 ? 18.487 15.026 3.979 1.00 2.46 183 TRP A N 1
ATOM 1468 C CA . TRP A 1 183 ? 19.654 14.456 3.311 1.00 5.25 183 TRP A CA 1
ATOM 1469 C C . TRP A 1 183 ? 21.001 14.654 3.977 1.00 6.29 183 TRP A C 1
ATOM 1470 O O . TRP A 1 183 ? 21.940 13.944 3.616 1.00 10.02 183 TRP A O 1
ATOM 1481 N N . HIS A 1 184 ? 21.058 15.640 4.871 1.00 4.86 184 HIS A N 1
ATOM 1482 C CA . HIS A 1 184 ? 22.282 15.997 5.596 1.00 4.67 184 HIS A CA 1
ATOM 1483 C C . HIS A 1 184 ? 22.600 15.154 6.816 1.00 6.13 184 HIS A C 1
ATOM 1484 O O . HIS A 1 184 ? 21.733 14.937 7.660 1.00 10.67 184 HIS A O 1
ATOM 1491 N N . TYR A 1 185 ? 23.859 14.719 6.874 1.00 7.12 185 TYR A N 1
ATOM 1492 C CA . TYR A 1 185 ? 24.356 13.901 7.970 1.00 6.20 185 TYR A CA 1
ATOM 1493 C C . TYR A 1 185 ? 25.802 14.219 8.256 1.00 4.45 185 TYR A C 1
ATOM 1494 O O . TYR A 1 185 ? 26.597 14.426 7.345 1.00 6.38 185 TYR A O 1
ATOM 1503 N N . VAL A 1 186 ? 26.178 14.344 9.525 1.00 5.41 186 VAL A N 1
ATOM 1504 C CA . VAL A 1 186 ? 27.540 14.679 9.883 1.00 5.09 186 VAL A CA 1
ATOM 1505 C C . VAL A 1 186 ? 27.988 13.520 10.713 1.00 6.59 186 VAL A C 1
ATOM 1506 O O . VAL A 1 186 ? 27.244 12.908 11.471 1.00 13.25 186 VAL A O 1
ATOM 1510 N N . LEU A 1 187 ? 29.258 13.183 10.552 1.00 4.02 187 LEU A N 1
ATOM 1511 C CA . LEU A 1 187 ? 29.875 12.173 11.350 1.00 7.59 187 LEU A CA 1
ATOM 1512 C C . LEU A 1 187 ? 29.852 12.707 12.780 1.00 9.26 187 LEU A C 1
ATOM 1513 O O . LEU A 1 187 ? 30.170 13.872 13.009 1.00 11.15 187 LEU A O 1
ATOM 1518 N N . ARG A 1 188 ? 29.428 11.859 13.714 1.00 13.09 188 ARG A N 1
ATOM 1519 C CA . ARG A 1 188 ? 29.316 12.239 15.120 1.00 15.20 188 ARG A CA 1
ATOM 1520 C C . ARG A 1 188 ? 30.627 12.645 15.812 1.00 17.61 188 ARG A C 1
ATOM 1521 O O . ARG A 1 188 ? 30.714 13.676 16.488 1.00 19.97 188 ARG A O 1
ATOM 1529 N N . ASP A 1 189 ? 31.676 11.839 15.674 1.00 21.17 189 ASP A N 1
ATOM 1530 C CA . ASP A 1 189 ? 32.990 12.207 16.166 1.00 23.22 189 ASP A CA 1
ATOM 1531 C C . ASP A 1 189 ? 33.859 12.263 14.925 1.00 20.71 189 ASP A C 1
ATOM 1532 O O . ASP A 1 189 ? 34.400 11.289 14.398 1.00 20.17 189 ASP A O 1
ATOM 1537 N N . GLU A 1 190 ? 33.904 13.485 14.410 1.00 13.58 190 GLU A N 1
ATOM 1538 C CA . GLU A 1 190 ? 34.616 13.767 13.198 1.00 13.27 190 GLU A CA 1
ATOM 1539 C C . GLU A 1 190 ? 36.034 14.220 13.496 1.00 17.29 190 GLU A C 1
ATOM 1540 O O . GLU A 1 190 ? 36.284 14.910 14.490 1.00 21.49 190 GLU A O 1
ATOM 1546 N N . PRO A 1 191 ? 36.987 13.852 12.633 1.00 15.39 191 PRO A N 1
ATOM 1547 C CA . PRO A 1 191 ? 38.391 14.150 12.855 1.00 13.70 191 PRO A CA 1
ATOM 1548 C C . PRO A 1 191 ? 38.741 15.620 12.910 1.00 14.12 191 PRO A C 1
ATOM 1549 O O . PRO A 1 191 ? 39.684 16.007 13.580 1.00 19.20 191 PRO A O 1
ATOM 1553 N N . TYR A 1 192 ? 38.010 16.480 12.211 1.00 13.48 192 TYR A N 1
ATOM 1554 C CA . TYR A 1 192 ? 38.364 17.882 12.117 1.00 14.25 192 TYR A CA 1
ATOM 1555 C C . TYR A 1 192 ? 37.146 18.771 12.292 1.00 14.42 192 TYR A C 1
ATOM 1556 O O . TYR A 1 192 ? 36.745 19.484 11.378 1.00 21.76 192 TYR A O 1
ATOM 1565 N N . PRO A 1 193 ? 36.582 18.838 13.523 1.00 17.05 193 PRO A N 1
ATOM 1566 C CA . PRO A 1 193 ? 35.667 19.953 13.840 1.00 17.04 193 PRO A CA 1
ATOM 1567 C C . PRO A 1 193 ? 36.539 21.196 13.883 1.00 19.68 193 PRO A C 1
ATOM 1568 O O . PRO A 1 193 ? 37.779 21.102 13.894 1.00 30.64 193 PRO A O 1
ATOM 1572 N N . ASN A 1 194 ? 36.014 22.414 13.838 1.00 19.74 194 ASN A N 1
ATOM 1573 C CA . ASN A 1 194 ? 36.861 23.634 13.874 1.00 23.28 194 ASN A CA 1
ATOM 1574 C C . ASN A 1 194 ? 37.837 23.764 12.692 1.00 20.32 194 ASN A C 1
ATOM 1575 O O . ASN A 1 194 ? 38.523 24.782 12.611 1.00 22.18 194 ASN A O 1
ATOM 1580 N N . SER A 1 195 ? 37.979 22.799 11.787 1.00 17.18 195 SER A N 1
ATOM 1581 C CA . SER A 1 195 ? 38.817 22.961 10.596 1.00 13.64 195 SER A CA 1
ATOM 1582 C C . SER A 1 195 ? 37.932 23.049 9.360 1.00 11.92 195 SER A C 1
ATOM 1583 O O . SER A 1 195 ? 37.209 22.118 9.031 1.00 8.75 195 SER A O 1
ATOM 1586 N N . TYR A 1 196 ? 37.923 24.194 8.685 1.00 10.31 196 TYR A N 1
ATOM 1587 C CA . TYR A 1 196 ? 37.136 24.372 7.466 1.00 10.82 196 TYR A CA 1
ATOM 1588 C C . TYR A 1 196 ? 38.080 24.521 6.274 1.00 8.80 196 TYR A C 1
ATOM 1589 O O . TYR A 1 196 ? 38.705 25.551 6.025 1.00 3.32 196 TYR A O 1
ATOM 1598 N N . PHE A 1 197 ? 38.234 23.432 5.532 1.00 8.43 197 PHE A N 1
ATOM 1599 C CA . PHE A 1 197 ? 39.188 23.375 4.443 1.00 7.82 197 PHE A CA 1
ATOM 1600 C C . PHE A 1 197 ? 38.758 24.066 3.119 1.00 10.31 197 PHE A C 1
ATOM 1601 O O . PHE A 1 197 ? 37.577 24.306 2.796 1.00 10.83 197 PHE A O 1
ATOM 1609 N N . ASP A 1 198 ? 39.774 24.358 2.313 1.00 7.48 198 ASP A N 1
ATOM 1610 C CA . ASP A 1 198 ? 39.575 24.994 1.044 1.00 10.77 198 ASP A CA 1
ATOM 1611 C C . ASP A 1 198 ? 40.410 24.505 -0.121 1.00 8.46 198 ASP A C 1
ATOM 1612 O O . ASP A 1 198 ? 40.674 25.246 -1.067 1.00 6.27 198 ASP A O 1
ATOM 1617 N N . PHE A 1 199 ? 40.782 23.231 -0.116 1.00 10.56 199 PHE A N 1
ATOM 1618 C CA . PHE A 1 199 ? 41.434 22.642 -1.241 1.00 13.91 199 PHE A CA 1
ATOM 1619 C C . PHE A 1 199 ? 40.292 22.216 -2.171 1.00 16.07 199 PHE A C 1
ATOM 1620 O O . PHE A 1 199 ? 39.182 21.972 -1.711 1.00 21.18 199 PHE A O 1
ATOM 1628 N N . PRO A 1 200 ? 40.528 22.218 -3.499 1.00 13.88 200 PRO A N 1
ATOM 1629 C CA . PRO A 1 200 ? 39.447 21.938 -4.441 1.00 10.77 200 PRO A CA 1
ATOM 1630 C C . PRO A 1 200 ? 39.084 20.481 -4.473 1.00 11.07 200 PRO A C 1
ATOM 1631 O O . PRO A 1 200 ? 39.891 19.620 -4.089 1.00 10.45 200 PRO A O 1
ATOM 1635 N N . VAL A 1 201 ? 37.852 20.212 -4.897 1.00 9.34 201 VAL A N 1
ATOM 1636 C CA . VAL A 1 201 ? 37.415 18.851 -5.150 1.00 14.44 201 VAL A CA 1
ATOM 1637 C C . VAL A 1 201 ? 37.947 18.611 -6.559 1.00 16.14 201 VAL A C 1
ATOM 1638 O O . VAL A 1 201 ? 37.442 19.067 -7.582 1.00 16.94 201 VAL A O 1
ATOM 1642 N N . LYS A 1 202 ? 39.083 17.924 -6.530 1.00 19.47 202 LYS A N 1
ATOM 1643 C CA . LYS A 1 202 ? 39.911 17.738 -7.712 1.00 29.19 202 LYS A CA 1
ATOM 1644 C C . LYS A 1 202 ? 40.744 16.455 -7.645 1.00 29.84 202 LYS A C 1
ATOM 1645 O O . LYS A 1 202 ? 41.187 16.070 -6.562 1.00 34.77 202 LYS A O 1
ATOM 1652 N N . MET B 1 1 ? 22.563 34.946 39.968 1.00 31.79 1 MET B N 1
ATOM 1653 C CA . MET B 1 1 ? 22.482 34.172 38.730 1.00 28.71 1 MET B CA 1
ATOM 1654 C C . MET B 1 1 ? 23.441 34.727 37.690 1.00 29.35 1 MET B C 1
ATOM 1655 O O . MET B 1 1 ? 23.460 35.935 37.454 1.00 31.47 1 MET B O 1
ATOM 1660 N N . GLU B 1 2 ? 24.233 33.841 37.093 1.00 28.56 2 GLU B N 1
ATOM 1661 C CA . GLU B 1 2 ? 25.148 34.212 36.028 1.00 27.06 2 GLU B CA 1
ATOM 1662 C C . GLU B 1 2 ? 24.537 34.990 34.880 1.00 25.35 2 GLU B C 1
ATOM 1663 O O . GLU B 1 2 ? 23.361 34.838 34.541 1.00 25.11 2 GLU B O 1
ATOM 1669 N N . ILE B 1 3 ? 25.354 35.812 34.232 1.00 24.18 3 ILE B N 1
ATOM 1670 C CA . ILE B 1 3 ? 24.888 36.624 33.142 1.00 25.90 3 ILE B CA 1
ATOM 1671 C C . ILE B 1 3 ? 24.689 35.839 31.842 1.00 22.42 3 ILE B C 1
ATOM 1672 O O . ILE B 1 3 ? 25.471 34.979 31.457 1.00 23.62 3 ILE B O 1
ATOM 1677 N N . GLY B 1 4 ? 23.555 36.090 31.201 1.00 16.26 4 GLY B N 1
ATOM 1678 C CA . GLY B 1 4 ? 23.133 35.411 29.982 1.00 17.31 4 GLY B CA 1
ATOM 1679 C C . GLY B 1 4 ? 22.339 34.150 30.282 1.00 13.84 4 GLY B C 1
ATOM 1680 O O . GLY B 1 4 ? 21.825 33.554 29.337 1.00 14.91 4 GLY B O 1
ATOM 1681 N N . PHE B 1 5 ? 22.292 33.773 31.560 1.00 12.83 5 PHE B N 1
ATOM 1682 C CA . PHE B 1 5 ? 21.524 32.628 32.013 1.00 11.35 5 PHE B CA 1
ATOM 1683 C C . PHE B 1 5 ? 20.306 33.022 32.842 1.00 12.54 5 PHE B C 1
ATOM 1684 O O . PHE B 1 5 ? 20.229 34.121 33.402 1.00 9.44 5 PHE B O 1
ATOM 1692 N N . THR B 1 6 ? 19.367 32.080 32.899 1.00 14.78 6 THR B N 1
ATOM 1693 C CA . THR B 1 6 ? 18.122 32.259 33.640 1.00 11.07 6 THR B CA 1
ATOM 1694 C C . THR B 1 6 ? 17.603 30.925 34.146 1.00 8.41 6 THR B C 1
ATOM 1695 O O . THR B 1 6 ? 17.940 29.840 33.655 1.00 10.22 6 THR B O 1
ATOM 1699 N N . PHE B 1 7 ? 16.749 31.015 35.162 1.00 9.42 7 PHE B N 1
ATOM 1700 C CA . PHE B 1 7 ? 15.974 29.878 35.599 1.00 9.91 7 PHE B CA 1
ATOM 1701 C C . PHE B 1 7 ? 14.967 29.751 34.478 1.00 8.39 7 PHE B C 1
ATOM 1702 O O . PHE B 1 7 ? 14.283 30.718 34.172 1.00 7.40 7 PHE B O 1
ATOM 1710 N N . LEU B 1 8 ? 14.895 28.627 33.777 1.00 10.80 8 LEU B N 1
ATOM 1711 C CA . LEU B 1 8 ? 14.013 28.505 32.630 1.00 12.43 8 LEU B CA 1
ATOM 1712 C C . LEU B 1 8 ? 12.528 28.727 32.883 1.00 10.28 8 LEU B C 1
ATOM 1713 O O . LEU B 1 8 ? 11.802 29.200 32.026 1.00 10.63 8 LEU B O 1
ATOM 1718 N N . ASP B 1 9 ? 12.057 28.405 34.081 1.00 10.89 9 ASP B N 1
ATOM 1719 C CA . ASP B 1 9 ? 10.650 28.570 34.428 1.00 12.23 9 ASP B CA 1
ATOM 1720 C C . ASP B 1 9 ? 10.292 30.035 34.521 1.00 12.39 9 ASP B C 1
ATOM 1721 O O . ASP B 1 9 ? 9.126 30.374 34.417 1.00 15.38 9 ASP B O 1
ATOM 1726 N N . GLU B 1 10 ? 11.248 30.938 34.720 1.00 15.13 10 GLU B N 1
ATOM 1727 C CA . GLU B 1 10 ? 10.960 32.362 34.774 1.00 14.48 10 GLU B CA 1
ATOM 1728 C C . GLU B 1 10 ? 10.761 32.962 33.387 1.00 9.61 10 GLU B C 1
ATOM 1729 O O . GLU B 1 10 ? 10.339 34.094 33.244 1.00 3.35 10 GLU B O 1
ATOM 1735 N N . ILE B 1 11 ? 11.020 32.185 32.341 1.00 11.58 11 ILE B N 1
ATOM 1736 C CA . ILE B 1 11 ? 10.744 32.614 30.974 1.00 10.29 11 ILE B CA 1
ATOM 1737 C C . ILE B 1 11 ? 9.638 31.725 30.412 1.00 7.28 11 ILE B C 1
ATOM 1738 O O . ILE B 1 11 ? 8.695 32.205 29.788 1.00 9.94 11 ILE B O 1
ATOM 1743 N N . VAL B 1 12 ? 9.779 30.417 30.604 1.00 7.52 12 VAL B N 1
ATOM 1744 C CA . VAL B 1 12 ? 8.832 29.454 30.079 1.00 8.30 12 VAL B CA 1
ATOM 1745 C C . VAL B 1 12 ? 7.880 29.155 31.244 1.00 12.38 12 VAL B C 1
ATOM 1746 O O . VAL B 1 12 ? 8.018 28.174 31.982 1.00 16.66 12 VAL B O 1
ATOM 1750 N N . HIS B 1 13 ? 6.835 29.963 31.399 1.00 15.69 13 HIS B N 1
ATOM 1751 C CA . HIS B 1 13 ? 6.015 29.917 32.585 1.00 20.66 13 HIS B CA 1
ATOM 1752 C C . HIS B 1 13 ? 5.215 28.749 33.070 1.00 21.97 13 HIS B C 1
ATOM 1753 O O . HIS B 1 13 ? 5.393 28.396 34.240 1.00 30.93 13 HIS B O 1
ATOM 1760 N N . GLY B 1 14 ? 4.365 28.015 32.370 1.00 23.43 14 GLY B N 1
ATOM 1761 C CA . GLY B 1 14 ? 3.644 26.869 32.920 1.00 20.36 14 GLY B CA 1
ATOM 1762 C C . GLY B 1 14 ? 4.424 25.583 32.816 1.00 19.20 14 GLY B C 1
ATOM 1763 O O . GLY B 1 14 ? 3.852 24.505 32.995 1.00 26.10 14 GLY B O 1
ATOM 1764 N N . VAL B 1 15 ? 5.720 25.679 32.528 1.00 13.79 15 VAL B N 1
ATOM 1765 C CA . VAL B 1 15 ? 6.534 24.503 32.279 1.00 12.64 15 VAL B CA 1
ATOM 1766 C C . VAL B 1 15 ? 6.726 23.669 33.532 1.00 10.54 15 VAL B C 1
ATOM 1767 O O . VAL B 1 15 ? 6.829 24.184 34.646 1.00 10.83 15 VAL B O 1
ATOM 1771 N N . ARG B 1 16 ? 6.649 22.355 33.348 1.00 9.22 16 ARG B N 1
ATOM 1772 C CA . ARG B 1 16 ? 6.864 21.423 34.429 1.00 5.34 16 ARG B CA 1
ATOM 1773 C C . ARG B 1 16 ? 8.337 21.076 34.515 1.00 7.84 16 ARG B C 1
ATOM 1774 O O . ARG B 1 16 ? 9.011 21.023 33.486 1.00 6.16 16 ARG B O 1
ATOM 1782 N N . TRP B 1 17 ? 8.910 20.871 35.697 1.00 7.42 17 TRP B N 1
ATOM 1783 C CA . TRP B 1 17 ? 10.274 20.473 35.810 1.00 5.20 17 TRP B CA 1
ATOM 1784 C C . TRP B 1 17 ? 10.480 19.668 37.041 1.00 11.59 17 TRP B C 1
ATOM 1785 O O . TRP B 1 17 ? 9.672 19.635 37.964 1.00 15.85 17 TRP B O 1
ATOM 1796 N N . ASP B 1 18 ? 11.620 18.991 36.973 1.00 8.20 18 ASP B N 1
ATOM 1797 C CA . ASP B 1 18 ? 12.051 18.118 38.030 1.00 5.89 18 ASP B CA 1
ATOM 1798 C C . ASP B 1 18 ? 13.527 18.027 37.800 1.00 2.00 18 ASP B C 1
ATOM 1799 O O . ASP B 1 18 ? 13.977 17.227 36.979 1.00 9.36 18 ASP B O 1
ATOM 1804 N N . ALA B 1 19 ? 14.267 18.890 38.490 1.00 2.00 19 ALA B N 1
ATOM 1805 C CA . ALA B 1 19 ? 15.722 18.902 38.394 1.00 2.00 19 ALA B CA 1
ATOM 1806 C C . ALA B 1 19 ? 16.305 17.688 39.070 1.00 2.00 19 ALA B C 1
ATOM 1807 O O . ALA B 1 19 ? 16.708 17.685 40.241 1.00 6.39 19 ALA B O 1
ATOM 1809 N N . LYS B 1 20 ? 16.341 16.673 38.211 1.00 2.00 20 LYS B N 1
ATOM 1810 C CA . LYS B 1 20 ? 16.797 15.375 38.598 1.00 2.74 20 LYS B CA 1
ATOM 1811 C C . LYS B 1 20 ? 18.115 15.346 39.319 1.00 2.43 20 LYS B C 1
ATOM 1812 O O . LYS B 1 20 ? 18.290 14.590 40.264 1.00 10.12 20 LYS B O 1
ATOM 1818 N N . TYR B 1 21 ? 19.043 16.222 38.954 1.00 2.00 21 TYR B N 1
ATOM 1819 C CA . TYR B 1 21 ? 20.367 16.189 39.526 1.00 2.13 21 TYR B CA 1
ATOM 1820 C C . TYR B 1 21 ? 20.457 17.031 40.786 1.00 4.21 21 TYR B C 1
ATOM 1821 O O . TYR B 1 21 ? 21.478 17.026 41.481 1.00 4.46 21 TYR B O 1
ATOM 1830 N N . ALA B 1 22 ? 19.374 17.741 41.102 1.00 3.50 22 ALA B N 1
ATOM 1831 C CA . ALA B 1 22 ? 19.252 18.461 42.375 1.00 3.42 22 ALA B CA 1
ATOM 1832 C C . ALA B 1 22 ? 18.462 17.665 43.400 1.00 3.18 22 ALA B C 1
ATOM 1833 O O . ALA B 1 22 ? 18.213 18.112 44.509 1.00 8.63 22 ALA B O 1
ATOM 1835 N N . THR B 1 23 ? 18.347 16.389 43.050 1.00 4.00 23 THR B N 1
ATOM 1836 C CA . THR B 1 23 ? 17.424 15.474 43.690 1.00 3.17 23 THR B CA 1
ATOM 1837 C C . THR B 1 23 ? 18.161 14.157 43.954 1.00 4.67 23 THR B C 1
ATOM 1838 O O . THR B 1 23 ? 19.251 13.978 43.423 1.00 3.77 23 THR B O 1
ATOM 1842 N N . TRP B 1 24 ? 17.669 13.222 44.763 1.00 4.82 24 TRP B N 1
ATOM 1843 C CA . TRP B 1 24 ? 18.302 11.918 44.906 1.00 6.45 24 TRP B CA 1
ATOM 1844 C C . TRP B 1 24 ? 17.887 10.932 43.823 1.00 5.29 24 TRP B C 1
ATOM 1845 O O . TRP B 1 24 ? 18.368 9.811 43.686 1.00 7.13 24 TRP B O 1
ATOM 1856 N N . ASP B 1 25 ? 16.919 11.312 42.998 1.00 9.27 25 ASP B N 1
ATOM 1857 C CA . ASP B 1 25 ? 16.404 10.436 41.985 1.00 6.90 25 ASP B CA 1
ATOM 1858 C C . ASP B 1 25 ? 17.119 10.596 40.647 1.00 6.96 25 ASP B C 1
ATOM 1859 O O . ASP B 1 25 ? 16.551 10.947 39.618 1.00 10.20 25 ASP B O 1
ATOM 1864 N N . ASN B 1 26 ? 18.413 10.297 40.669 1.00 7.86 26 ASN B N 1
ATOM 1865 C CA . ASN B 1 26 ? 19.199 10.218 39.457 1.00 10.07 26 ASN B CA 1
ATOM 1866 C C . ASN B 1 26 ? 20.107 9.015 39.573 1.00 9.58 26 ASN B C 1
ATOM 1867 O O . ASN B 1 26 ? 20.081 8.352 40.618 1.00 7.28 26 ASN B O 1
ATOM 1872 N N . PHE B 1 27 ? 20.901 8.707 38.549 1.00 10.18 27 PHE B N 1
ATOM 1873 C CA . PHE B 1 27 ? 21.708 7.509 38.550 1.00 6.70 27 PHE B CA 1
ATOM 1874 C C . PHE B 1 27 ? 22.832 7.519 39.557 1.00 5.80 27 PHE B C 1
ATOM 1875 O O . PHE B 1 27 ? 23.293 6.431 39.889 1.00 6.83 27 PHE B O 1
ATOM 1883 N N . THR B 1 28 ? 23.264 8.652 40.111 1.00 5.03 28 THR B N 1
ATOM 1884 C CA . THR B 1 28 ? 24.295 8.654 41.135 1.00 6.12 28 THR B CA 1
ATOM 1885 C C . THR B 1 28 ? 23.716 8.390 42.519 1.00 9.05 28 THR B C 1
ATOM 1886 O O . THR B 1 28 ? 24.415 8.090 43.484 1.00 13.72 28 THR B O 1
ATOM 1890 N N . GLY B 1 29 ? 22.399 8.549 42.606 1.00 9.27 29 GLY B N 1
ATOM 1891 C CA . GLY B 1 29 ? 21.612 8.280 43.805 1.00 6.97 29 GLY B CA 1
ATOM 1892 C C . GLY B 1 29 ? 21.578 9.374 44.845 1.00 8.72 29 GLY B C 1
ATOM 1893 O O . GLY B 1 29 ? 20.884 9.256 45.832 1.00 14.06 29 GLY B O 1
ATOM 1894 N N . LYS B 1 30 ? 22.358 10.428 44.634 1.00 11.63 30 LYS B N 1
ATOM 1895 C CA . LYS B 1 30 ? 22.391 11.593 45.531 1.00 8.61 30 LYS B CA 1
ATOM 1896 C C . LYS B 1 30 ? 22.203 12.789 44.570 1.00 9.93 30 LYS B C 1
ATOM 1897 O O . LYS B 1 30 ? 22.335 12.665 43.358 1.00 14.77 30 LYS B O 1
ATOM 1903 N N . PRO B 1 31 ? 21.995 14.005 45.112 1.00 8.04 31 PRO B N 1
ATOM 1904 C CA . PRO B 1 31 ? 22.226 15.264 44.374 1.00 8.93 31 PRO B CA 1
ATOM 1905 C C . PRO B 1 31 ? 23.654 15.395 43.830 1.00 12.77 31 PRO B C 1
ATOM 1906 O O . PRO B 1 31 ? 24.628 15.002 44.463 1.00 11.08 31 PRO B O 1
ATOM 1910 N N . VAL B 1 32 ? 23.735 15.973 42.636 1.00 15.20 32 VAL B N 1
ATOM 1911 C CA . VAL B 1 32 ? 24.982 16.088 41.918 1.00 12.56 32 VAL B CA 1
ATOM 1912 C C . VAL B 1 32 ? 25.629 17.401 42.272 1.00 13.20 32 VAL B C 1
ATOM 1913 O O . VAL B 1 32 ? 24.960 18.409 42.517 1.00 17.78 32 VAL B O 1
ATOM 1917 N N . ASP B 1 33 ? 26.954 17.381 42.401 1.00 12.57 33 ASP B N 1
ATOM 1918 C CA . ASP B 1 33 ? 27.717 18.582 42.752 1.00 7.87 33 ASP B CA 1
ATOM 1919 C C . ASP B 1 33 ? 27.477 19.667 41.720 1.00 4.61 33 ASP B C 1
ATOM 1920 O O . ASP B 1 33 ? 27.478 19.450 40.512 1.00 4.49 33 ASP B O 1
ATOM 1925 N N . GLY B 1 34 ? 27.160 20.859 42.207 1.00 3.40 34 GLY B N 1
ATOM 1926 C CA . GLY B 1 34 ? 26.856 22.026 41.387 1.00 3.91 34 GLY B CA 1
ATOM 1927 C C . GLY B 1 34 ? 25.380 22.326 41.257 1.00 2.94 34 GLY B C 1
ATOM 1928 O O . GLY B 1 34 ? 24.999 23.389 40.790 1.00 5.28 34 GLY B O 1
ATOM 1929 N N . TYR B 1 35 ? 24.543 21.372 41.646 1.00 5.29 35 TYR B N 1
ATOM 1930 C CA . TYR B 1 35 ? 23.097 21.552 41.614 1.00 7.82 35 TYR B CA 1
ATOM 1931 C C . TYR B 1 35 ? 22.640 21.787 43.030 1.00 9.21 35 TYR B C 1
ATOM 1932 O O . TYR B 1 35 ? 22.443 20.845 43.789 1.00 9.92 35 TYR B O 1
ATOM 1941 N N . GLU B 1 36 ? 22.495 23.054 43.393 1.00 9.45 36 GLU B N 1
ATOM 1942 C CA . GLU B 1 36 ? 22.131 23.429 44.750 1.00 16.24 36 GLU B CA 1
ATOM 1943 C C . GLU B 1 36 ? 20.671 23.829 44.871 1.00 17.55 36 GLU B C 1
ATOM 1944 O O . GLU B 1 36 ? 20.166 24.062 45.963 1.00 17.41 36 GLU B O 1
ATOM 1950 N N . VAL B 1 37 ? 20.014 23.866 43.714 1.00 14.88 37 VAL B N 1
ATOM 1951 C CA . VAL B 1 37 ? 18.666 24.358 43.608 1.00 9.93 37 VAL B CA 1
ATOM 1952 C C . VAL B 1 37 ? 17.855 23.396 42.746 1.00 9.08 37 VAL B C 1
ATOM 1953 O O . VAL B 1 37 ? 18.371 22.812 41.805 1.00 10.98 37 VAL B O 1
ATOM 1957 N N . ASN B 1 38 ? 16.603 23.097 43.078 1.00 12.87 38 ASN B N 1
ATOM 1958 C CA . ASN B 1 38 ? 15.784 22.214 42.262 1.00 11.75 38 ASN B CA 1
ATOM 1959 C C . ASN B 1 38 ? 15.097 23.089 41.257 1.00 11.07 38 ASN B C 1
ATOM 1960 O O . ASN B 1 38 ? 13.898 23.367 41.331 1.00 12.59 38 ASN B O 1
ATOM 1965 N N . ARG B 1 39 ? 15.939 23.594 40.359 1.00 11.57 39 ARG B N 1
ATOM 1966 C CA . ARG B 1 39 ? 15.479 24.377 39.210 1.00 9.10 39 ARG B CA 1
ATOM 1967 C C . ARG B 1 39 ? 16.263 24.053 37.958 1.00 8.79 39 ARG B C 1
ATOM 1968 O O . ARG B 1 39 ? 17.329 23.449 38.016 1.00 11.11 39 ARG B O 1
ATOM 1976 N N . ILE B 1 40 ? 15.706 24.392 36.800 1.00 10.50 40 ILE B N 1
ATOM 1977 C CA . ILE B 1 40 ? 16.371 24.151 35.522 1.00 8.00 40 ILE B CA 1
ATOM 1978 C C . ILE B 1 40 ? 16.891 25.500 35.111 1.00 3.02 40 ILE B C 1
ATOM 1979 O O . ILE B 1 40 ? 16.164 26.491 35.051 1.00 4.13 40 ILE B O 1
ATOM 1984 N N . VAL B 1 41 ? 18.212 25.551 34.977 1.00 5.88 41 VAL B N 1
ATOM 1985 C CA . VAL B 1 41 ? 18.884 26.765 34.572 1.00 3.64 41 VAL B CA 1
ATOM 1986 C C . VAL B 1 41 ? 19.248 26.621 33.125 1.00 5.24 41 VAL B C 1
ATOM 1987 O O . VAL B 1 41 ? 19.503 25.564 32.571 1.00 5.90 41 VAL B O 1
ATOM 1991 N N . GLY B 1 42 ? 19.274 27.729 32.400 1.00 5.22 42 GLY B N 1
ATOM 1992 C CA . GLY B 1 42 ? 19.658 27.756 31.007 1.00 7.27 42 GLY B CA 1
ATOM 1993 C C . GLY B 1 42 ? 19.958 29.104 30.483 1.00 8.57 42 GLY B C 1
ATOM 1994 O O . GLY B 1 42 ? 19.699 30.155 31.083 1.00 10.46 42 GLY B O 1
ATOM 1995 N N . THR B 1 43 ? 20.526 29.072 29.289 1.00 7.54 43 THR B N 1
ATOM 1996 C CA . THR B 1 43 ? 20.815 30.219 28.525 1.00 10.41 43 THR B CA 1
ATOM 1997 C C . THR B 1 43 ? 19.515 30.974 28.141 1.00 11.04 43 THR B C 1
ATOM 1998 O O . THR B 1 43 ? 18.479 30.337 27.949 1.00 16.68 43 THR B O 1
ATOM 2002 N N . TYR B 1 44 ? 19.447 32.299 28.033 1.00 9.29 44 TYR B N 1
ATOM 2003 C CA . TYR B 1 44 ? 18.229 32.990 27.596 1.00 11.56 44 TYR B CA 1
ATOM 2004 C C . TYR B 1 44 ? 17.686 32.581 26.250 1.00 13.06 44 TYR B C 1
ATOM 2005 O O . TYR B 1 44 ? 16.485 32.682 25.973 1.00 21.55 44 TYR B O 1
ATOM 2014 N N . GLU B 1 45 ? 18.606 32.139 25.400 1.00 10.43 45 GLU B N 1
ATOM 2015 C CA . GLU B 1 45 ? 18.272 31.674 24.080 1.00 6.27 45 GLU B CA 1
ATOM 2016 C C . GLU B 1 45 ? 17.642 30.304 24.135 1.00 2.00 45 GLU B C 1
ATOM 2017 O O . GLU B 1 45 ? 16.760 30.033 23.336 1.00 9.85 45 GLU B O 1
ATOM 2023 N N . LEU B 1 46 ? 18.083 29.470 25.072 1.00 2.00 46 LEU B N 1
ATOM 2024 C CA . LEU B 1 46 ? 17.475 28.177 25.322 1.00 4.50 46 LEU B CA 1
ATOM 2025 C C . LEU B 1 46 ? 16.070 28.420 25.816 1.00 10.21 46 LEU B C 1
ATOM 2026 O O . LEU B 1 46 ? 15.134 27.833 25.275 1.00 14.12 46 LEU B O 1
ATOM 2031 N N . ALA B 1 47 ? 15.915 29.306 26.798 1.00 11.32 47 ALA B N 1
ATOM 2032 C CA . ALA B 1 47 ? 14.608 29.640 27.324 1.00 11.64 47 ALA B CA 1
ATOM 2033 C C . ALA B 1 47 ? 13.668 30.156 26.248 1.00 12.97 47 ALA B C 1
ATOM 2034 O O . ALA B 1 47 ? 12.522 29.694 26.178 1.00 15.80 47 ALA B O 1
ATOM 2036 N N . GLU B 1 48 ? 14.161 31.062 25.405 1.00 12.75 48 GLU B N 1
ATOM 2037 C CA . GLU B 1 48 ? 13.385 31.603 24.287 1.00 13.94 48 GLU B CA 1
ATOM 2038 C C . GLU B 1 48 ? 12.855 30.529 23.358 1.00 14.37 48 GLU B C 1
ATOM 2039 O O . GLU B 1 48 ? 11.672 30.515 23.006 1.00 19.80 48 GLU B O 1
ATOM 2045 N N . SER B 1 49 ? 13.741 29.646 22.901 1.00 14.08 49 SER B N 1
ATOM 2046 C CA . SER B 1 49 ? 13.350 28.542 22.021 1.00 11.71 49 SER B CA 1
ATOM 2047 C C . SER B 1 49 ? 12.552 27.466 22.759 1.00 9.10 49 SER B C 1
ATOM 2048 O O . SER B 1 49 ? 11.738 26.810 22.114 1.00 7.66 49 SER B O 1
ATOM 2051 N N . LEU B 1 50 ? 12.757 27.224 24.052 1.00 6.13 50 LEU B N 1
ATOM 2052 C CA . LEU B 1 50 ? 11.912 26.314 24.808 1.00 6.53 50 LEU B CA 1
ATOM 2053 C C . LEU B 1 50 ? 10.512 26.876 24.946 1.00 6.11 50 LEU B C 1
ATOM 2054 O O . LEU B 1 50 ? 9.548 26.134 24.989 1.00 14.04 50 LEU B O 1
ATOM 2059 N N . LEU B 1 51 ? 10.381 28.196 25.005 1.00 5.47 51 LEU B N 1
ATOM 2060 C CA . LEU B 1 51 ? 9.090 28.840 25.014 1.00 9.76 51 LEU B CA 1
ATOM 2061 C C . LEU B 1 51 ? 8.390 28.598 23.688 1.00 12.21 51 LEU B C 1
ATOM 2062 O O . LEU B 1 51 ? 7.196 28.330 23.705 1.00 17.66 51 LEU B O 1
ATOM 2067 N N . LYS B 1 52 ? 9.089 28.629 22.554 1.00 16.18 52 LYS B N 1
ATOM 2068 C CA . LYS B 1 52 ? 8.481 28.332 21.245 1.00 10.74 52 LYS B CA 1
ATOM 2069 C C . LYS B 1 52 ? 8.113 26.879 21.235 1.00 8.40 52 LYS B C 1
ATOM 2070 O O . LYS B 1 52 ? 7.063 26.525 20.730 1.00 12.53 52 LYS B O 1
ATOM 2076 N N . ALA B 1 53 ? 8.918 26.016 21.845 1.00 8.08 53 ALA B N 1
ATOM 2077 C CA . ALA B 1 53 ? 8.616 24.595 21.897 1.00 8.53 53 ALA B CA 1
ATOM 2078 C C . ALA B 1 53 ? 7.400 24.304 22.750 1.00 6.90 53 ALA B C 1
ATOM 2079 O O . ALA B 1 53 ? 6.595 23.444 22.361 1.00 9.36 53 ALA B O 1
ATOM 2081 N N . LYS B 1 54 ? 7.280 24.933 23.918 1.00 10.35 54 LYS B N 1
ATOM 2082 C CA . LYS B 1 54 ? 6.101 24.753 24.778 1.00 15.85 54 LYS B CA 1
ATOM 2083 C C . LYS B 1 54 ? 4.835 25.407 24.187 1.00 14.79 54 LYS B C 1
ATOM 2084 O O . LYS B 1 54 ? 3.734 24.885 24.379 1.00 16.49 54 LYS B O 1
ATOM 2090 N N . GLU B 1 55 ? 4.998 26.487 23.426 1.00 11.82 55 GLU B N 1
ATOM 2091 C CA . GLU B 1 55 ? 3.910 27.080 22.702 1.00 14.98 55 GLU B CA 1
ATOM 2092 C C . GLU B 1 55 ? 3.439 26.047 21.689 1.00 18.47 55 GLU B C 1
ATOM 2093 O O . GLU B 1 55 ? 2.251 26.112 21.392 1.00 25.47 55 GLU B O 1
ATOM 2099 N N . LEU B 1 56 ? 4.160 25.075 21.132 1.00 19.40 56 LEU B N 1
ATOM 2100 C CA . LEU B 1 56 ? 3.520 23.914 20.480 1.00 16.35 56 LEU B CA 1
ATOM 2101 C C . LEU B 1 56 ? 2.931 22.933 21.583 1.00 24.22 56 LEU B C 1
ATOM 2102 O O . LEU B 1 56 ? 3.396 21.864 22.029 1.00 18.57 56 LEU B O 1
ATOM 2107 N N . ALA B 1 57 ? 2.000 23.652 22.213 1.00 26.22 57 ALA B N 1
ATOM 2108 C CA . ALA B 1 57 ? 0.911 23.063 23.018 1.00 19.10 57 ALA B CA 1
ATOM 2109 C C . ALA B 1 57 ? -0.298 23.038 22.034 1.00 17.94 57 ALA B C 1
ATOM 2110 O O . ALA B 1 57 ? -1.399 22.606 22.352 1.00 17.25 57 ALA B O 1
ATOM 2112 N N . ALA B 1 58 ? -0.054 23.614 20.856 1.00 20.16 58 ALA B N 1
ATOM 2113 C CA . ALA B 1 58 ? -0.940 23.493 19.699 1.00 21.15 58 ALA B CA 1
ATOM 2114 C C . ALA B 1 58 ? -0.903 22.038 19.178 1.00 20.86 58 ALA B C 1
ATOM 2115 O O . ALA B 1 58 ? -1.995 21.554 18.810 1.00 21.20 58 ALA B O 1
ATOM 2117 N N . THR B 1 59 ? 0.245 21.343 19.190 1.00 22.92 59 THR B N 1
ATOM 2118 C CA . THR B 1 59 ? 0.330 19.888 18.738 1.00 18.99 59 THR B CA 1
ATOM 2119 C C . THR B 1 59 ? -0.420 19.120 19.848 1.00 19.67 59 THR B C 1
ATOM 2120 O O . THR B 1 59 ? -1.038 19.794 20.679 1.00 16.36 59 THR B O 1
ATOM 2124 N N . GLN B 1 60 ? -0.437 17.791 19.927 1.00 23.32 60 GLN B N 1
ATOM 2125 C CA . GLN B 1 60 ? -1.475 17.067 20.653 1.00 22.74 60 GLN B CA 1
ATOM 2126 C C . GLN B 1 60 ? -1.499 17.116 22.141 1.00 20.07 60 GLN B C 1
ATOM 2127 O O . GLN B 1 60 ? -1.409 16.124 22.890 1.00 25.44 60 GLN B O 1
ATOM 2133 N N . GLY B 1 61 ? -1.782 18.392 22.390 1.00 12.29 61 GLY B N 1
ATOM 2134 C CA . GLY B 1 61 ? -1.920 18.974 23.717 1.00 8.92 61 GLY B CA 1
ATOM 2135 C C . GLY B 1 61 ? -0.860 18.358 24.557 1.00 5.89 61 GLY B C 1
ATOM 2136 O O . GLY B 1 61 ? -1.114 17.383 25.263 1.00 7.60 61 GLY B O 1
ATOM 2137 N N . TYR B 1 62 ? 0.374 18.798 24.356 1.00 5.68 62 TYR B N 1
ATOM 2138 C CA . TYR B 1 62 ? 1.463 18.312 25.134 1.00 5.15 62 TYR B CA 1
ATOM 2139 C C . TYR B 1 62 ? 2.000 19.496 25.890 1.00 6.82 62 TYR B C 1
ATOM 2140 O O . TYR B 1 62 ? 1.903 20.667 25.549 1.00 6.74 62 TYR B O 1
ATOM 2149 N N . GLY B 1 63 ? 2.519 19.174 27.065 1.00 5.19 63 GLY B N 1
ATOM 2150 C CA . GLY B 1 63 ? 3.226 20.110 27.927 1.00 3.38 63 GLY B CA 1
ATOM 2151 C C . GLY B 1 63 ? 4.623 19.555 28.007 1.00 6.36 63 GLY B C 1
ATOM 2152 O O . GLY B 1 63 ? 4.855 18.390 27.709 1.00 4.84 63 GLY B O 1
ATOM 2153 N N . LEU B 1 64 ? 5.570 20.393 28.415 1.00 8.46 64 LEU B N 1
ATOM 2154 C CA . LEU B 1 64 ? 6.947 19.976 28.546 1.00 7.41 64 LEU B CA 1
ATOM 2155 C C . LEU B 1 64 ? 7.258 19.723 30.007 1.00 5.09 64 LEU B C 1
ATOM 2156 O O . LEU B 1 64 ? 6.803 20.458 30.879 1.00 2.00 64 LEU B O 1
ATOM 2161 N N . LEU B 1 65 ? 7.998 18.647 30.258 1.00 5.51 65 LEU B N 1
ATOM 2162 C CA . LEU B 1 65 ? 8.567 18.387 31.562 1.00 4.14 65 LEU B CA 1
ATOM 2163 C C . LEU B 1 65 ? 10.088 18.449 31.392 1.00 5.60 65 LEU B C 1
ATOM 2164 O O . LEU B 1 65 ? 10.666 17.622 30.685 1.00 5.20 65 LEU B O 1
ATOM 2169 N N . LEU B 1 66 ? 10.748 19.390 32.065 1.00 5.92 66 LEU B N 1
ATOM 2170 C CA . LEU B 1 66 ? 12.169 19.585 31.925 1.00 3.65 66 LEU B CA 1
ATOM 2171 C C . LEU B 1 66 ? 12.878 18.879 33.048 1.00 5.18 66 LEU B C 1
ATOM 2172 O O . LEU B 1 66 ? 12.429 18.946 34.200 1.00 6.73 66 LEU B O 1
ATOM 2177 N N . TRP B 1 67 ? 13.991 18.237 32.694 1.00 3.12 67 TRP B N 1
ATOM 2178 C CA . TRP B 1 67 ? 14.785 17.474 33.648 1.00 3.76 67 TRP B CA 1
ATOM 2179 C C . TRP B 1 67 ? 16.144 18.039 33.919 1.00 2.00 67 TRP B C 1
ATOM 2180 O O . TRP B 1 67 ? 16.644 17.924 35.014 1.00 9.88 67 TRP B O 1
ATOM 2191 N N . ASP B 1 68 ? 16.765 18.677 32.937 1.00 4.98 68 ASP B N 1
ATOM 2192 C CA . ASP B 1 68 ? 18.089 19.214 33.091 1.00 6.68 68 ASP B CA 1
ATOM 2193 C C . ASP B 1 68 ? 18.370 20.106 31.924 1.00 4.71 68 ASP B C 1
ATOM 2194 O O . ASP B 1 68 ? 18.033 19.749 30.808 1.00 7.62 68 ASP B O 1
ATOM 2199 N N . GLY B 1 69 ? 18.964 21.251 32.255 1.00 7.75 69 GLY B N 1
ATOM 2200 C CA . GLY B 1 69 ? 19.334 22.302 31.311 1.00 2.67 69 GLY B CA 1
ATOM 2201 C C . GLY B 1 69 ? 20.803 22.507 31.495 1.00 2.00 69 GLY B C 1
ATOM 2202 O O . GLY B 1 69 ? 21.582 21.577 31.329 1.00 4.40 69 GLY B O 1
ATOM 2203 N N . TYR B 1 70 ? 21.202 23.706 31.901 1.00 4.92 70 TYR B N 1
ATOM 2204 C CA . TYR B 1 70 ? 22.589 23.976 32.239 1.00 2.68 70 TYR B CA 1
ATOM 2205 C C . TYR B 1 70 ? 23.070 23.036 33.353 1.00 4.67 70 TYR B C 1
ATOM 2206 O O . TYR B 1 70 ? 22.434 22.876 34.394 1.00 9.52 70 TYR B O 1
ATOM 2215 N N . ARG B 1 71 ? 24.240 22.470 33.067 1.00 5.80 71 ARG B N 1
ATOM 2216 C CA . ARG B 1 71 ? 24.908 21.551 33.959 1.00 2.22 71 ARG B CA 1
ATOM 2217 C C . ARG B 1 71 ? 26.342 22.026 34.207 1.00 9.31 71 ARG B C 1
ATOM 2218 O O . ARG B 1 71 ? 27.171 22.098 33.301 1.00 11.32 71 ARG B O 1
ATOM 2226 N N . PRO B 1 72 ? 26.685 22.336 35.472 1.00 8.20 72 PRO B N 1
ATOM 2227 C CA . PRO B 1 72 ? 28.034 22.788 35.812 1.00 6.45 72 PRO B CA 1
ATOM 2228 C C . PRO B 1 72 ? 29.115 21.785 35.403 1.00 8.95 72 PRO B C 1
ATOM 2229 O O . PRO B 1 72 ? 28.857 20.589 35.397 1.00 15.22 72 PRO B O 1
ATOM 2233 N N . LYS B 1 73 ? 30.323 22.212 35.040 1.00 10.35 73 LYS B N 1
ATOM 2234 C CA . LYS B 1 73 ? 31.405 21.288 34.748 1.00 10.82 73 LYS B CA 1
ATOM 2235 C C . LYS B 1 73 ? 31.644 20.369 35.930 1.00 8.04 73 LYS B C 1
ATOM 2236 O O . LYS B 1 73 ? 31.934 19.174 35.789 1.00 2.76 73 LYS B O 1
ATOM 2242 N N . ARG B 1 74 ? 31.492 20.877 37.148 1.00 9.92 74 ARG B N 1
ATOM 2243 C CA . ARG B 1 74 ? 31.706 20.069 38.338 1.00 8.52 74 ARG B CA 1
ATOM 2244 C C . ARG B 1 74 ? 30.653 18.994 38.431 1.00 6.42 74 ARG B C 1
ATOM 2245 O O . ARG B 1 74 ? 30.930 17.935 38.969 1.00 14.26 74 ARG B O 1
ATOM 2253 N N . ALA B 1 75 ? 29.474 19.206 37.852 1.00 6.28 75 ALA B N 1
ATOM 2254 C CA . ALA B 1 75 ? 28.437 18.178 37.795 1.00 3.07 75 ALA B CA 1
ATOM 2255 C C . ALA B 1 75 ? 28.860 17.056 36.896 1.00 3.69 75 ALA B C 1
ATOM 2256 O O . ALA B 1 75 ? 28.697 15.868 37.192 1.00 3.61 75 ALA B O 1
ATOM 2258 N N . VAL B 1 76 ? 29.445 17.468 35.774 1.00 9.73 76 VAL B N 1
ATOM 2259 C CA . VAL B 1 76 ? 30.029 16.530 34.814 1.00 9.14 76 VAL B CA 1
ATOM 2260 C C . VAL B 1 76 ? 31.193 15.788 35.455 1.00 6.65 76 VAL B C 1
ATOM 2261 O O . VAL B 1 76 ? 31.315 14.582 35.280 1.00 5.76 76 VAL B O 1
ATOM 2265 N N . ASN B 1 77 ? 32.030 16.433 36.261 1.00 9.27 77 ASN B N 1
ATOM 2266 C CA . ASN B 1 77 ? 33.123 15.745 36.952 1.00 11.04 77 ASN B CA 1
ATOM 2267 C C . ASN B 1 77 ? 32.610 14.755 37.992 1.00 11.08 77 ASN B C 1
ATOM 2268 O O . ASN B 1 77 ? 33.152 13.656 38.159 1.00 7.82 77 ASN B O 1
ATOM 2273 N N . CYS B 1 78 ? 31.531 15.171 38.647 1.00 11.89 78 CYS B N 1
ATOM 2274 C CA . CYS B 1 78 ? 30.833 14.336 39.613 1.00 11.53 78 CYS B CA 1
ATOM 2275 C C . CYS B 1 78 ? 30.287 13.063 38.975 1.00 11.07 78 CYS B C 1
ATOM 2276 O O . CYS B 1 78 ? 30.426 11.997 39.568 1.00 11.46 78 CYS B O 1
ATOM 2279 N N . PHE B 1 79 ? 29.694 13.131 37.786 1.00 11.10 79 PHE B N 1
ATOM 2280 C CA . PHE B 1 79 ? 29.278 11.938 37.062 1.00 9.27 79 PHE B CA 1
ATOM 2281 C C . PHE B 1 79 ? 30.465 11.052 36.698 1.00 13.58 79 PHE B C 1
ATOM 2282 O O . PHE B 1 79 ? 30.380 9.826 36.816 1.00 12.50 79 PHE B O 1
ATOM 2290 N N . MET B 1 80 ? 31.556 11.665 36.242 1.00 17.92 80 MET B N 1
ATOM 2291 C CA . MET B 1 80 ? 32.757 10.939 35.857 1.00 16.63 80 MET B CA 1
ATOM 2292 C C . MET B 1 80 ? 33.348 10.253 37.066 1.00 17.54 80 MET B C 1
ATOM 2293 O O . MET B 1 80 ? 33.747 9.088 36.974 1.00 21.41 80 MET B O 1
ATOM 2298 N N . GLN B 1 81 ? 33.391 10.939 38.206 1.00 17.96 81 GLN B N 1
ATOM 2299 C CA . GLN B 1 81 ? 33.851 10.335 39.449 1.00 15.17 81 GLN B CA 1
ATOM 2300 C C . GLN B 1 81 ? 32.967 9.189 39.844 1.00 13.11 81 GLN B C 1
ATOM 2301 O O . GLN B 1 81 ? 33.470 8.150 40.228 1.00 17.14 81 GLN B O 1
ATOM 2307 N N . TRP B 1 82 ? 31.653 9.336 39.714 1.00 15.13 82 TRP B N 1
ATOM 2308 C CA . TRP B 1 82 ? 30.714 8.269 40.038 1.00 12.33 82 TRP B CA 1
ATOM 2309 C C . TRP B 1 82 ? 30.918 7.068 39.142 1.00 11.77 82 TRP B C 1
ATOM 2310 O O . TRP B 1 82 ? 30.809 5.927 39.608 1.00 13.36 82 TRP B O 1
ATOM 2321 N N . ALA B 1 83 ? 31.151 7.311 37.854 1.00 12.29 83 ALA B N 1
ATOM 2322 C CA . ALA B 1 83 ? 31.354 6.234 36.896 1.00 9.45 83 ALA B CA 1
ATOM 2323 C C . ALA B 1 83 ? 32.590 5.418 37.229 1.00 12.65 83 ALA B C 1
ATOM 2324 O O . ALA B 1 83 ? 32.610 4.216 36.933 1.00 15.28 83 ALA B O 1
ATOM 2326 N N . ALA B 1 84 ? 33.558 6.078 37.866 1.00 15.37 84 ALA B N 1
ATOM 2327 C CA . ALA B 1 84 ? 34.778 5.437 38.310 1.00 12.57 84 ALA B CA 1
ATOM 2328 C C . ALA B 1 84 ? 34.624 4.732 39.653 1.00 19.81 84 ALA B C 1
ATOM 2329 O O . ALA B 1 84 ? 35.570 4.123 40.108 1.00 21.11 84 ALA B O 1
ATOM 2331 N N . GLN B 1 85 ? 33.510 4.816 40.377 1.00 24.78 85 GLN B N 1
ATOM 2332 C CA . GLN B 1 85 ? 33.369 4.139 41.660 1.00 22.77 85 GLN B CA 1
ATOM 2333 C C . GLN B 1 85 ? 32.973 2.674 41.437 1.00 22.83 85 GLN B C 1
ATOM 2334 O O . GLN B 1 85 ? 32.484 2.311 40.353 1.00 22.95 85 GLN B O 1
ATOM 2340 N N . PRO B 1 86 ? 33.200 1.817 42.449 1.00 20.34 86 PRO B N 1
ATOM 2341 C CA . PRO B 1 86 ? 32.684 0.457 42.471 1.00 19.27 86 PRO B CA 1
ATOM 2342 C C . PRO B 1 86 ? 31.172 0.370 42.480 1.00 20.20 86 PRO B C 1
ATOM 2343 O O . PRO B 1 86 ? 30.447 1.188 43.060 1.00 21.14 86 PRO B O 1
ATOM 2347 N N . GLU B 1 87 ? 30.727 -0.692 41.818 1.00 18.42 87 GLU B N 1
ATOM 2348 C CA . GLU B 1 87 ? 29.325 -0.956 41.665 1.00 20.10 87 GLU B CA 1
ATOM 2349 C C . GLU B 1 87 ? 28.617 -1.461 42.908 1.00 20.95 87 GLU B C 1
ATOM 2350 O O . GLU B 1 87 ? 28.797 -2.596 43.351 1.00 15.52 87 GLU B O 1
ATOM 2356 N N . ASN B 1 88 ? 27.778 -0.575 43.436 1.00 23.32 88 ASN B N 1
ATOM 2357 C CA . ASN B 1 88 ? 26.942 -0.894 44.591 1.00 26.25 88 ASN B CA 1
ATOM 2358 C C . ASN B 1 88 ? 25.537 -1.381 44.246 1.00 27.63 88 ASN B C 1
ATOM 2359 O O . ASN B 1 88 ? 24.709 -1.649 45.112 1.00 29.33 88 ASN B O 1
ATOM 2364 N N . ASN B 1 89 ? 25.298 -1.460 42.942 1.00 27.62 89 ASN B N 1
ATOM 2365 C CA . ASN B 1 89 ? 24.027 -1.899 42.399 1.00 27.33 89 ASN B CA 1
ATOM 2366 C C . ASN B 1 89 ? 22.783 -1.151 42.800 1.00 26.41 89 ASN B C 1
ATOM 2367 O O . ASN B 1 89 ? 21.663 -1.533 42.477 1.00 26.10 89 ASN B O 1
ATOM 2372 N N . LEU B 1 90 ? 23.026 0.010 43.398 1.00 26.40 90 LEU B N 1
ATOM 2373 C CA . LEU B 1 90 ? 21.961 0.876 43.870 1.00 25.57 90 LEU B CA 1
ATOM 2374 C C . LEU B 1 90 ? 21.029 1.404 42.782 1.00 22.93 90 LEU B C 1
ATOM 2375 O O . LEU B 1 90 ? 19.808 1.386 42.950 1.00 22.98 90 LEU B O 1
ATOM 2380 N N . THR B 1 91 ? 21.586 1.876 41.668 1.00 21.64 91 THR B N 1
ATOM 2381 C CA . THR B 1 91 ? 20.781 2.434 40.574 1.00 19.88 91 THR B CA 1
ATOM 2382 C C . THR B 1 91 ? 20.940 1.689 39.258 1.00 18.86 91 THR B C 1
ATOM 2383 O O . THR B 1 91 ? 20.380 2.095 38.235 1.00 16.91 91 THR B O 1
ATOM 2387 N N . LYS B 1 92 ? 21.668 0.577 39.291 1.00 21.29 92 LYS B N 1
ATOM 2388 C CA . LYS B 1 92 ? 21.947 -0.197 38.090 1.00 20.61 92 LYS B CA 1
ATOM 2389 C C . LYS B 1 92 ? 20.716 -0.676 37.369 1.00 19.06 92 LYS B C 1
ATOM 2390 O O . LYS B 1 92 ? 20.573 -0.358 36.207 1.00 23.11 92 LYS B O 1
ATOM 2396 N N . GLU B 1 93 ? 19.796 -1.367 38.033 1.00 23.71 93 GLU B N 1
ATOM 2397 C CA . GLU B 1 93 ? 18.574 -1.844 37.404 1.00 22.58 93 GLU B CA 1
ATOM 2398 C C . GLU B 1 93 ? 17.710 -0.866 36.641 1.00 21.03 93 GLU B C 1
ATOM 2399 O O . GLU B 1 93 ? 17.136 -1.181 35.595 1.00 21.68 93 GLU B O 1
ATOM 2405 N N . SER B 1 94 ? 17.601 0.330 37.209 1.00 18.13 94 SER B N 1
ATOM 2406 C CA . SER B 1 94 ? 16.753 1.352 36.660 1.00 16.20 94 SER B CA 1
ATOM 2407 C C . SER B 1 94 ? 17.409 2.177 35.599 1.00 16.45 94 SER B C 1
ATOM 2408 O O . SER B 1 94 ? 16.741 2.539 34.631 1.00 17.83 94 SER B O 1
ATOM 2411 N N . TYR B 1 95 ? 18.699 2.448 35.777 1.00 11.09 95 TYR B N 1
ATOM 2412 C CA . TYR B 1 95 ? 19.409 3.330 34.895 1.00 9.64 95 TYR B CA 1
ATOM 2413 C C . TYR B 1 95 ? 20.386 2.693 33.962 1.00 7.61 95 TYR B C 1
ATOM 2414 O O . TYR B 1 95 ? 20.704 3.309 32.973 1.00 12.41 95 TYR B O 1
ATOM 2423 N N . TYR B 1 96 ? 20.943 1.516 34.206 1.00 10.47 96 TYR B N 1
ATOM 2424 C CA . TYR B 1 96 ? 21.874 0.912 33.283 1.00 13.90 96 TYR B CA 1
ATOM 2425 C C . TYR B 1 96 ? 22.025 -0.568 33.528 1.00 15.27 96 TYR B C 1
ATOM 2426 O O . TYR B 1 96 ? 23.117 -1.100 33.747 1.00 20.04 96 TYR B O 1
ATOM 2435 N N . PRO B 1 97 ? 20.931 -1.325 33.400 1.00 17.94 97 PRO B N 1
ATOM 2436 C CA . PRO B 1 97 ? 21.099 -2.764 33.187 1.00 21.05 97 PRO B CA 1
ATOM 2437 C C . PRO B 1 97 ? 21.707 -2.879 31.768 1.00 26.86 97 PRO B C 1
ATOM 2438 O O . PRO B 1 97 ? 21.704 -1.917 30.982 1.00 33.62 97 PRO B O 1
ATOM 2442 N N . ASN B 1 98 ? 22.213 -4.056 31.417 1.00 23.75 98 ASN B N 1
ATOM 2443 C CA . ASN B 1 98 ? 22.852 -4.320 30.114 1.00 21.93 98 ASN B CA 1
ATOM 2444 C C . ASN B 1 98 ? 24.193 -3.622 29.874 1.00 19.53 98 ASN B C 1
ATOM 2445 O O . ASN B 1 98 ? 24.939 -4.061 28.996 1.00 23.56 98 ASN B O 1
ATOM 2450 N N . ILE B 1 99 ? 24.564 -2.635 30.688 1.00 18.64 99 ILE B N 1
ATOM 2451 C CA . ILE B 1 99 ? 25.837 -1.933 30.549 1.00 18.87 99 ILE B CA 1
ATOM 2452 C C . ILE B 1 99 ? 26.535 -1.957 31.899 1.00 21.94 99 ILE B C 1
ATOM 2453 O O . ILE B 1 99 ? 25.911 -2.169 32.933 1.00 20.51 99 ILE B O 1
ATOM 2458 N N . ASP B 1 100 ? 27.849 -1.752 31.914 1.00 26.64 100 ASP B N 1
ATOM 2459 C CA . ASP B 1 100 ? 28.629 -1.816 33.142 1.00 28.78 100 ASP B CA 1
ATOM 2460 C C . ASP B 1 100 ? 29.174 -0.443 33.504 1.00 28.86 100 ASP B C 1
ATOM 2461 O O . ASP B 1 100 ? 29.450 0.363 32.610 1.00 28.88 100 ASP B O 1
ATOM 2466 N N . ARG B 1 101 ? 29.368 -0.139 34.786 1.00 28.39 101 ARG B N 1
ATOM 2467 C CA . ARG B 1 101 ? 29.882 1.161 35.189 1.00 28.13 101 ARG B CA 1
ATOM 2468 C C . ARG B 1 101 ? 31.347 1.356 34.755 1.00 28.41 101 ARG B C 1
ATOM 2469 O O . ARG B 1 101 ? 31.866 2.471 34.722 1.00 32.91 101 ARG B O 1
ATOM 2477 N N . THR B 1 102 ? 31.989 0.246 34.395 1.00 30.78 102 THR B N 1
ATOM 2478 C CA . THR B 1 102 ? 33.357 0.255 33.836 1.00 29.13 102 THR B CA 1
ATOM 2479 C C . THR B 1 102 ? 33.419 0.955 32.469 1.00 27.13 102 THR B C 1
ATOM 2480 O O . THR B 1 102 ? 34.282 1.782 32.160 1.00 33.85 102 THR B O 1
ATOM 2484 N N . GLU B 1 103 ? 32.447 0.604 31.635 1.00 26.97 103 GLU B N 1
ATOM 2485 C CA . GLU B 1 103 ? 32.395 1.085 30.264 1.00 28.58 103 GLU B CA 1
ATOM 2486 C C . GLU B 1 103 ? 31.526 2.307 30.039 1.00 25.85 103 GLU B C 1
ATOM 2487 O O . GLU B 1 103 ? 31.183 2.622 28.894 1.00 29.67 103 GLU B O 1
ATOM 2493 N N . MET B 1 104 ? 31.180 2.980 31.135 1.00 27.74 104 MET B N 1
ATOM 2494 C CA . MET B 1 104 ? 30.332 4.189 31.087 1.00 30.07 104 MET B CA 1
ATOM 2495 C C . MET B 1 104 ? 30.839 5.369 30.227 1.00 30.31 104 MET B C 1
ATOM 2496 O O . MET B 1 104 ? 30.082 6.022 29.489 1.00 26.03 104 MET B O 1
ATOM 2501 N N . ILE B 1 105 ? 32.146 5.534 30.430 1.00 28.41 105 ILE B N 1
ATOM 2502 C CA . ILE B 1 105 ? 32.942 6.568 29.762 1.00 30.92 105 ILE B CA 1
ATOM 2503 C C . ILE B 1 105 ? 33.661 6.004 28.506 1.00 34.82 105 ILE B C 1
ATOM 2504 O O . ILE B 1 105 ? 34.886 6.212 28.319 1.00 37.45 105 ILE B O 1
ATOM 2509 N N . SER B 1 106 ? 32.971 5.287 27.620 1.00 31.41 106 SER B N 1
ATOM 2510 C CA . SER B 1 106 ? 33.624 4.604 26.492 1.00 28.80 106 SER B CA 1
ATOM 2511 C C . SER B 1 106 ? 32.594 4.160 25.505 1.00 29.52 106 SER B C 1
ATOM 2512 O O . SER B 1 106 ? 32.820 4.198 24.295 1.00 35.01 106 SER B O 1
ATOM 2515 N N . LYS B 1 107 ? 31.486 3.658 26.043 1.00 30.06 107 LYS B N 1
ATOM 2516 C CA . LYS B 1 107 ? 30.265 3.504 25.274 1.00 27.52 107 LYS B CA 1
ATOM 2517 C C . LYS B 1 107 ? 29.717 4.945 25.132 1.00 27.13 107 LYS B C 1
ATOM 2518 O O . LYS B 1 107 ? 28.892 5.243 24.256 1.00 29.38 107 LYS B O 1
ATOM 2524 N N . GLY B 1 108 ? 30.261 5.843 25.956 1.00 26.68 108 GLY B N 1
ATOM 2525 C CA . GLY B 1 108 ? 30.062 7.291 25.871 1.00 27.64 108 GLY B CA 1
ATOM 2526 C C . GLY B 1 108 ? 28.807 7.850 26.519 1.00 26.79 108 GLY B C 1
ATOM 2527 O O . GLY B 1 108 ? 28.198 8.799 25.986 1.00 27.23 108 GLY B O 1
ATOM 2528 N N . TYR B 1 109 ? 28.419 7.271 27.655 1.00 24.77 109 TYR B N 1
ATOM 2529 C CA . TYR B 1 109 ? 27.216 7.700 28.362 1.00 24.82 109 TYR B CA 1
ATOM 2530 C C . TYR B 1 109 ? 27.484 8.864 29.270 1.00 25.91 109 TYR B C 1
ATOM 2531 O O . TYR B 1 109 ? 26.651 9.771 29.397 1.00 30.28 109 TYR B O 1
ATOM 2540 N N . VAL B 1 110 ? 28.690 8.796 29.828 1.00 23.10 110 VAL B N 1
ATOM 2541 C CA . VAL B 1 110 ? 29.179 9.808 30.751 1.00 25.03 110 VAL B CA 1
ATOM 2542 C C . VAL B 1 110 ? 30.447 10.414 30.137 1.00 23.74 110 VAL B C 1
ATOM 2543 O O . VAL B 1 110 ? 31.554 9.984 30.478 1.00 25.24 110 VAL B O 1
ATOM 2547 N N . ALA B 1 111 ? 30.457 11.395 29.240 1.00 24.98 111 ALA B N 1
ATOM 2548 C CA . ALA B 1 111 ? 31.725 11.944 28.711 1.00 23.51 111 ALA B CA 1
ATOM 2549 C C . ALA B 1 111 ? 32.483 12.892 29.652 1.00 25.05 111 ALA B C 1
ATOM 2550 O O . ALA B 1 111 ? 32.042 13.200 30.765 1.00 31.55 111 ALA B O 1
ATOM 2552 N N . SER B 1 112 ? 33.677 13.352 29.289 1.00 24.22 112 SER B N 1
ATOM 2553 C CA . SER B 1 112 ? 34.400 14.326 30.095 1.00 21.60 112 SER B CA 1
ATOM 2554 C C . SER B 1 112 ? 33.803 15.711 29.884 1.00 21.53 112 SER B C 1
ATOM 2555 O O . SER B 1 112 ? 34.054 16.568 30.748 1.00 17.58 112 SER B O 1
ATOM 2558 N N . LYS B 1 113 ? 33.003 15.881 28.828 1.00 22.61 113 LYS B N 1
ATOM 2559 C CA . LYS B 1 113 ? 32.589 17.207 28.372 1.00 24.92 113 LYS B CA 1
ATOM 2560 C C . LYS B 1 113 ? 31.147 17.144 27.902 1.00 23.78 113 LYS B C 1
ATOM 2561 O O . LYS B 1 113 ? 30.806 16.305 27.056 1.00 29.68 113 LYS B O 1
ATOM 2567 N N . SER B 1 114 ? 30.297 18.020 28.431 1.00 19.63 114 SER B N 1
ATOM 2568 C CA . SER B 1 114 ? 28.887 18.021 28.086 1.00 11.44 114 SER B CA 1
ATOM 2569 C C . SER B 1 114 ? 28.395 19.297 27.454 1.00 9.77 114 SER B C 1
ATOM 2570 O O . SER B 1 114 ? 28.686 20.394 27.924 1.00 12.79 114 SER B O 1
ATOM 2573 N N . SER B 1 115 ? 27.577 19.147 26.418 1.00 5.85 115 SER B N 1
ATOM 2574 C CA . SER B 1 115 ? 26.915 20.281 25.794 1.00 6.03 115 SER B CA 1
ATOM 2575 C C . SER B 1 115 ? 26.065 21.116 26.743 1.00 6.92 115 SER B C 1
ATOM 2576 O O . SER B 1 115 ? 25.730 22.268 26.489 1.00 8.74 115 SER B O 1
ATOM 2579 N N . HIS B 1 116 ? 25.706 20.441 27.830 1.00 9.19 116 HIS B N 1
ATOM 2580 C CA . HIS B 1 116 ? 24.925 21.033 28.883 1.00 7.96 116 HIS B CA 1
ATOM 2581 C C . HIS B 1 116 ? 25.591 22.157 29.628 1.00 6.73 116 HIS B C 1
ATOM 2582 O O . HIS B 1 116 ? 24.922 23.097 30.055 1.00 8.94 116 HIS B O 1
ATOM 2589 N N . SER B 1 117 ? 26.901 21.993 29.790 1.00 3.84 117 SER B N 1
ATOM 2590 C CA . SER B 1 117 ? 27.733 23.013 30.385 1.00 4.51 117 SER B CA 1
ATOM 2591 C C . SER B 1 117 ? 27.846 24.282 29.569 1.00 6.62 117 SER B C 1
ATOM 2592 O O . SER B 1 117 ? 28.315 25.303 30.068 1.00 6.47 117 SER B O 1
ATOM 2595 N N . ARG B 1 118 ? 27.430 24.253 28.307 1.00 9.25 118 ARG B N 1
ATOM 2596 C CA . ARG B 1 118 ? 27.366 25.453 27.494 1.00 6.79 118 ARG B CA 1
ATOM 2597 C C . ARG B 1 118 ? 26.057 26.197 27.693 1.00 6.76 118 ARG B C 1
ATOM 2598 O O . ARG B 1 118 ? 25.908 27.291 27.162 1.00 7.14 118 ARG B O 1
ATOM 2606 N N . GLY B 1 119 ? 25.088 25.599 28.383 1.00 3.39 119 GLY B N 1
ATOM 2607 C CA . GLY B 1 119 ? 23.830 26.236 28.767 1.00 2.00 119 GLY B CA 1
ATOM 2608 C C . GLY B 1 119 ? 22.652 26.199 27.815 1.00 4.54 119 GLY B C 1
ATOM 2609 O O . GLY B 1 119 ? 21.586 26.763 28.107 1.00 5.90 119 GLY B O 1
ATOM 2610 N N . SER B 1 120 ? 22.829 25.562 26.663 1.00 7.13 120 SER B N 1
ATOM 2611 C CA . SER B 1 120 ? 21.801 25.542 25.640 1.00 3.36 120 SER B CA 1
ATOM 2612 C C . SER B 1 120 ? 21.295 24.168 25.266 1.00 2.00 120 SER B C 1
ATOM 2613 O O . SER B 1 120 ? 20.612 24.002 24.262 1.00 4.12 120 SER B O 1
ATOM 2616 N N . ALA B 1 121 ? 21.601 23.186 26.106 1.00 2.00 121 ALA B N 1
ATOM 2617 C CA . ALA B 1 121 ? 21.092 21.851 25.940 1.00 2.52 121 ALA B CA 1
ATOM 2618 C C . ALA B 1 121 ? 20.019 21.600 26.995 1.00 3.47 121 ALA B C 1
ATOM 2619 O O . ALA B 1 121 ? 20.052 22.135 28.101 1.00 5.36 121 ALA B O 1
ATOM 2621 N N . ILE B 1 122 ? 19.025 20.784 26.666 1.00 7.33 122 ILE B N 1
ATOM 2622 C CA . ILE B 1 122 ? 17.903 20.546 27.555 1.00 4.67 122 ILE B CA 1
ATOM 2623 C C . ILE B 1 122 ? 17.461 19.109 27.483 1.00 3.73 122 ILE B C 1
ATOM 2624 O O . ILE B 1 122 ? 17.549 18.476 26.441 1.00 7.60 122 ILE B O 1
ATOM 2629 N N . ASP B 1 123 ? 17.115 18.577 28.651 1.00 7.43 123 ASP B N 1
ATOM 2630 C CA . ASP B 1 123 ? 16.474 17.279 28.758 1.00 3.55 123 ASP B CA 1
ATOM 2631 C C . ASP B 1 123 ? 15.029 17.382 29.115 1.00 7.08 123 ASP B C 1
ATOM 2632 O O . ASP B 1 123 ? 14.769 18.002 30.159 1.00 6.16 123 ASP B O 1
ATOM 2637 N N . LEU B 1 124 ? 14.142 16.781 28.322 1.00 7.72 124 LEU B N 1
ATOM 2638 C CA . LEU B 1 124 ? 12.717 16.901 28.551 1.00 6.96 124 LEU B CA 1
ATOM 2639 C C . LEU B 1 124 ? 11.839 15.783 27.993 1.00 8.45 124 LEU B C 1
ATOM 2640 O O . LEU B 1 124 ? 12.333 14.946 27.243 1.00 10.71 124 LEU B O 1
ATOM 2645 N N . THR B 1 125 ? 10.593 15.723 28.466 1.00 10.86 125 THR B N 1
ATOM 2646 C CA . THR B 1 125 ? 9.539 14.928 27.832 1.00 2.00 125 THR B CA 1
ATOM 2647 C C . THR B 1 125 ? 8.388 15.874 27.613 1.00 5.28 125 THR B C 1
ATOM 2648 O O . THR B 1 125 ? 8.299 17.040 27.961 1.00 2.00 125 THR B O 1
ATOM 2652 N N . LEU B 1 126 ? 7.372 15.131 27.194 1.00 8.81 126 LEU B N 1
ATOM 2653 C CA . LEU B 1 126 ? 6.053 15.677 26.968 1.00 9.52 126 LEU B CA 1
ATOM 2654 C C . LEU B 1 126 ? 5.131 15.046 27.995 1.00 9.32 126 LEU B C 1
ATOM 2655 O O . LEU B 1 126 ? 5.345 13.929 28.457 1.00 5.91 126 LEU B O 1
ATOM 2660 N N . TYR B 1 127 ? 4.108 15.767 28.442 1.00 10.96 127 TYR B N 1
ATOM 2661 C CA . TYR B 1 127 ? 2.986 15.137 29.112 1.00 9.90 127 TYR B CA 1
ATOM 2662 C C . TYR B 1 127 ? 1.734 15.573 28.368 1.00 8.76 127 TYR B C 1
ATOM 2663 O O . TYR B 1 127 ? 1.751 16.536 27.604 1.00 14.37 127 TYR B O 1
ATOM 2672 N N . ARG B 1 128 ? 0.657 14.811 28.520 1.00 7.76 128 ARG B N 1
ATOM 2673 C CA . ARG B 1 128 ? -0.589 15.109 27.848 1.00 12.32 128 ARG B CA 1
ATOM 2674 C C . ARG B 1 128 ? -1.216 16.302 28.531 1.00 12.07 128 ARG B C 1
ATOM 2675 O O . ARG B 1 128 ? -1.322 16.281 29.749 1.00 13.03 128 ARG B O 1
ATOM 2683 N N . LEU B 1 129 ? -1.627 17.346 27.817 1.00 14.03 129 LEU B N 1
ATOM 2684 C CA . LEU B 1 129 ? -2.240 18.513 28.439 1.00 15.59 129 LEU B CA 1
ATOM 2685 C C . LEU B 1 129 ? -3.638 18.169 28.941 1.00 15.31 129 LEU B C 1
ATOM 2686 O O . LEU B 1 129 ? -4.009 18.589 30.029 1.00 17.02 129 LEU B O 1
ATOM 2691 N N . ASP B 1 130 ? -4.412 17.378 28.202 1.00 18.40 130 ASP B N 1
ATOM 2692 C CA . ASP B 1 130 ? -5.775 17.058 28.583 1.00 19.87 130 ASP B CA 1
ATOM 2693 C C . ASP B 1 130 ? -5.915 16.175 29.821 1.00 21.13 130 ASP B C 1
ATOM 2694 O O . ASP B 1 130 ? -6.514 16.485 30.848 1.00 30.35 130 ASP B O 1
ATOM 2699 N N . THR B 1 131 ? -5.098 15.137 29.731 1.00 19.44 131 THR B N 1
ATOM 2700 C CA . THR B 1 131 ? -5.105 14.054 30.665 1.00 13.54 131 THR B CA 1
ATOM 2701 C C . THR B 1 131 ? -4.168 14.346 31.875 1.00 18.71 131 THR B C 1
ATOM 2702 O O . THR B 1 131 ? -4.333 13.860 33.008 1.00 15.10 131 THR B O 1
ATOM 2706 N N . GLY B 1 132 ? -3.156 15.181 31.647 1.00 17.42 132 GLY B N 1
ATOM 2707 C CA . GLY B 1 132 ? -2.132 15.529 32.627 1.00 16.62 132 GLY B CA 1
ATOM 2708 C C . GLY B 1 132 ? -1.086 14.451 32.869 1.00 14.26 132 GLY B C 1
ATOM 2709 O O . GLY B 1 132 ? -0.183 14.623 33.688 1.00 17.40 132 GLY B O 1
ATOM 2710 N N . GLU B 1 133 ? -1.217 13.313 32.195 1.00 11.74 133 GLU B N 1
ATOM 2711 C CA . GLU B 1 133 ? -0.281 12.217 32.357 1.00 16.23 133 GLU B CA 1
ATOM 2712 C C . GLU B 1 133 ? 0.957 12.293 31.480 1.00 14.70 133 GLU B C 1
ATOM 2713 O O . GLU B 1 133 ? 0.987 12.974 30.449 1.00 15.34 133 GLU B O 1
ATOM 2719 N N . LEU B 1 134 ? 2.005 11.578 31.878 1.00 12.29 134 LEU B N 1
ATOM 2720 C CA . LEU B 1 134 ? 3.246 11.560 31.133 1.00 12.39 134 LEU B CA 1
ATOM 2721 C C . LEU B 1 134 ? 3.058 10.806 29.835 1.00 13.48 134 LEU B C 1
ATOM 2722 O O . LEU B 1 134 ? 2.364 9.779 29.805 1.00 16.21 134 LEU B O 1
ATOM 2727 N N . VAL B 1 135 ? 3.611 11.340 28.748 1.00 11.79 135 VAL B N 1
ATOM 2728 C CA . VAL B 1 135 ? 3.552 10.671 27.448 1.00 9.86 135 VAL B CA 1
ATOM 2729 C C . VAL B 1 135 ? 4.585 9.537 27.545 1.00 11.57 135 VAL B C 1
ATOM 2730 O O . VAL B 1 135 ? 5.735 9.761 27.921 1.00 15.31 135 VAL B O 1
ATOM 2734 N N . PRO B 1 136 ? 4.148 8.276 27.316 1.00 8.29 136 PRO B N 1
ATOM 2735 C CA . PRO B 1 136 ? 5.045 7.124 27.332 1.00 7.32 136 PRO B CA 1
ATOM 2736 C C . PRO B 1 136 ? 6.096 7.115 26.219 1.00 7.57 136 PRO B C 1
ATOM 2737 O O . PRO B 1 136 ? 5.796 7.216 25.026 1.00 10.70 136 PRO B O 1
ATOM 2741 N N . MET B 1 137 ? 7.352 7.033 26.646 1.00 6.55 137 MET B N 1
ATOM 2742 C CA . MET B 1 137 ? 8.488 7.090 25.728 1.00 11.69 137 MET B CA 1
ATOM 2743 C C . MET B 1 137 ? 9.276 5.791 25.667 1.00 11.60 137 MET B C 1
ATOM 2744 O O . MET B 1 137 ? 10.247 5.704 24.911 1.00 14.18 137 MET B O 1
ATOM 2749 N N . GLY B 1 138 ? 8.962 4.773 26.461 1.00 11.67 138 GLY B N 1
ATOM 2750 C CA . GLY B 1 138 ? 9.579 3.454 26.378 1.00 10.58 138 GLY B CA 1
ATOM 2751 C C . GLY B 1 138 ? 10.770 3.258 27.261 1.00 15.94 138 GLY B C 1
ATOM 2752 O O . GLY B 1 138 ? 11.121 2.133 27.612 1.00 19.78 138 GLY B O 1
ATOM 2753 N N . SER B 1 139 ? 11.445 4.347 27.612 1.00 15.00 139 SER B N 1
ATOM 2754 C CA . SER B 1 139 ? 12.570 4.274 28.531 1.00 13.56 139 SER B CA 1
ATOM 2755 C C . SER B 1 139 ? 12.556 5.542 29.380 1.00 9.98 139 SER B C 1
ATOM 2756 O O . SER B 1 139 ? 11.937 6.547 29.050 1.00 16.31 139 SER B O 1
ATOM 2759 N N . ARG B 1 140 ? 13.181 5.447 30.546 1.00 9.95 140 ARG B N 1
ATOM 2760 C CA . ARG B 1 140 ? 13.243 6.548 31.488 1.00 12.26 140 ARG B CA 1
ATOM 2761 C C . ARG B 1 140 ? 14.341 7.556 31.145 1.00 10.09 140 ARG B C 1
ATOM 2762 O O . ARG B 1 140 ? 15.276 7.253 30.415 1.00 16.21 140 ARG B O 1
ATOM 2770 N N . PHE B 1 141 ? 14.244 8.774 31.667 1.00 7.22 141 PHE B N 1
ATOM 2771 C CA . PHE B 1 141 ? 15.326 9.732 31.607 1.00 7.35 141 PHE B CA 1
ATOM 2772 C C . PHE B 1 141 ? 16.581 9.099 32.187 1.00 10.35 141 PHE B C 1
ATOM 2773 O O . PHE B 1 141 ? 16.555 8.576 33.301 1.00 11.98 141 PHE B O 1
ATOM 2781 N N . ASP B 1 142 ? 17.656 9.260 31.421 1.00 8.03 142 ASP B N 1
ATOM 2782 C CA . ASP B 1 142 ? 18.958 8.702 31.768 1.00 7.87 142 ASP B CA 1
ATOM 2783 C C . ASP B 1 142 ? 18.960 7.202 31.816 1.00 8.57 142 ASP B C 1
ATOM 2784 O O . ASP B 1 142 ? 19.724 6.634 32.601 1.00 7.07 142 ASP B O 1
ATOM 2789 N N . PHE B 1 143 ? 18.157 6.556 30.972 1.00 13.94 143 PHE B N 1
ATOM 2790 C CA . PHE B 1 143 ? 18.124 5.126 30.928 1.00 12.49 143 PHE B CA 1
ATOM 2791 C C . PHE B 1 143 ? 19.402 4.588 30.351 1.00 14.91 143 PHE B C 1
ATOM 2792 O O . PHE B 1 143 ? 19.669 3.456 30.742 1.00 23.16 143 PHE B O 1
ATOM 2800 N N . MET B 1 144 ? 20.267 5.121 29.493 1.00 21.00 144 MET B N 1
ATOM 2801 C CA . MET B 1 144 ? 21.641 4.545 29.312 1.00 18.44 144 MET B CA 1
ATOM 2802 C C . MET B 1 144 ? 21.707 3.137 28.753 1.00 17.23 144 MET B C 1
ATOM 2803 O O . MET B 1 144 ? 22.386 2.226 29.245 1.00 7.78 144 MET B O 1
ATOM 2808 N N . ASP B 1 145 ? 20.920 3.028 27.691 1.00 17.88 145 ASP B N 1
ATOM 2809 C CA . ASP B 1 145 ? 20.720 1.781 27.027 1.00 17.94 145 ASP B CA 1
ATOM 2810 C C . ASP B 1 145 ? 20.375 2.096 25.580 1.00 22.40 145 ASP B C 1
ATOM 2811 O O . ASP B 1 145 ? 20.003 3.226 25.231 1.00 22.05 145 ASP B O 1
ATOM 2816 N N . GLU B 1 146 ? 20.476 1.098 24.706 1.00 22.83 146 GLU B N 1
ATOM 2817 C CA . GLU B 1 146 ? 20.085 1.254 23.303 1.00 25.79 146 GLU B CA 1
ATOM 2818 C C . GLU B 1 146 ? 18.601 1.516 23.142 1.00 22.98 146 GLU B C 1
ATOM 2819 O O . GLU B 1 146 ? 18.169 2.039 22.128 1.00 26.34 146 GLU B O 1
ATOM 2825 N N . ARG B 1 147 ? 17.863 1.213 24.206 1.00 21.02 147 ARG B N 1
ATOM 2826 C CA . ARG B 1 147 ? 16.428 1.470 24.279 1.00 15.67 147 ARG B CA 1
ATOM 2827 C C . ARG B 1 147 ? 16.183 2.966 24.252 1.00 9.04 147 ARG B C 1
ATOM 2828 O O . ARG B 1 147 ? 15.199 3.450 23.725 1.00 13.70 147 ARG B O 1
ATOM 2836 N N . SER B 1 148 ? 17.113 3.750 24.784 1.00 9.86 148 SER B N 1
ATOM 2837 C CA . SER B 1 148 ? 16.978 5.191 24.825 1.00 12.34 148 SER B CA 1
ATOM 2838 C C . SER B 1 148 ? 17.252 5.910 23.519 1.00 11.77 148 SER B C 1
ATOM 2839 O O . SER B 1 148 ? 16.969 7.097 23.352 1.00 12.79 148 SER B O 1
ATOM 2842 N N . HIS B 1 149 ? 17.836 5.199 22.561 1.00 12.14 149 HIS B N 1
ATOM 2843 C CA . HIS B 1 149 ? 18.101 5.757 21.237 1.00 12.82 149 HIS B CA 1
ATOM 2844 C C . HIS B 1 149 ? 16.808 6.149 20.557 1.00 13.71 149 HIS B C 1
ATOM 2845 O O . HIS B 1 149 ? 15.797 5.480 20.739 1.00 16.63 149 HIS B O 1
ATOM 2852 N N . HIS B 1 150 ? 16.810 7.220 19.771 1.00 13.00 150 HIS B N 1
ATOM 2853 C CA . HIS B 1 150 ? 15.630 7.633 19.035 1.00 14.37 150 HIS B CA 1
ATOM 2854 C C . HIS B 1 150 ? 15.138 6.575 18.069 1.00 19.40 150 HIS B C 1
ATOM 2855 O O . HIS B 1 150 ? 13.958 6.249 17.959 1.00 23.70 150 HIS B O 1
ATOM 2862 N N . ALA B 1 151 ? 16.099 5.972 17.382 1.00 23.58 151 ALA B N 1
ATOM 2863 C CA . ALA B 1 151 ? 15.809 4.962 16.391 1.00 26.55 151 ALA B CA 1
ATOM 2864 C C . ALA B 1 151 ? 15.553 3.569 16.961 1.00 27.92 151 ALA B C 1
ATOM 2865 O O . ALA B 1 151 ? 15.267 2.634 16.217 1.00 29.75 151 ALA B O 1
ATOM 2867 N N . ALA B 1 152 ? 15.606 3.417 18.280 1.00 28.65 152 ALA B N 1
ATOM 2868 C CA . ALA B 1 152 ? 15.498 2.116 18.913 1.00 26.31 152 ALA B CA 1
ATOM 2869 C C . ALA B 1 152 ? 14.265 1.303 18.586 1.00 30.12 152 ALA B C 1
ATOM 2870 O O . ALA B 1 152 ? 13.172 1.852 18.347 1.00 33.51 152 ALA B O 1
ATOM 2872 N N . ASN B 1 153 ? 14.525 -0.001 18.508 1.00 30.61 153 ASN B N 1
ATOM 2873 C CA . ASN B 1 153 ? 13.454 -1.015 18.414 1.00 35.77 153 ASN B CA 1
ATOM 2874 C C . ASN B 1 153 ? 13.322 -1.684 19.789 1.00 35.49 153 ASN B C 1
ATOM 2875 O O . ASN B 1 153 ? 14.236 -1.654 20.626 1.00 36.44 153 ASN B O 1
ATOM 2880 N N . GLY B 1 154 ? 12.201 -2.342 20.068 1.00 34.20 154 GLY B N 1
ATOM 2881 C CA . GLY B 1 154 ? 11.889 -2.913 21.379 1.00 32.35 154 GLY B CA 1
ATOM 2882 C C . GLY B 1 154 ? 11.117 -1.848 22.151 1.00 31.95 154 GLY B C 1
ATOM 2883 O O . GLY B 1 154 ? 10.980 -1.888 23.382 1.00 38.05 154 GLY B O 1
ATOM 2884 N N . ILE B 1 155 ? 10.623 -0.865 21.407 1.00 25.97 155 ILE B N 1
ATOM 2885 C CA . ILE B 1 155 ? 9.890 0.230 21.954 1.00 23.76 155 ILE B CA 1
ATOM 2886 C C . ILE B 1 155 ? 8.635 0.083 21.091 1.00 25.83 155 ILE B C 1
ATOM 2887 O O . ILE B 1 155 ? 8.739 -0.236 19.896 1.00 28.04 155 ILE B O 1
ATOM 2892 N N . SER B 1 156 ? 7.436 0.245 21.647 1.00 23.36 156 SER B N 1
ATOM 2893 C CA . SER B 1 156 ? 6.219 0.088 20.880 1.00 19.06 156 SER B CA 1
ATOM 2894 C C . SER B 1 156 ? 6.067 1.147 19.802 1.00 17.98 156 SER B C 1
ATOM 2895 O O . SER B 1 156 ? 6.866 2.071 19.721 1.00 19.91 156 SER B O 1
ATOM 2898 N N . CYS B 1 157 ? 5.055 1.039 18.948 1.00 19.71 157 CYS B N 1
ATOM 2899 C CA . CYS B 1 157 ? 4.814 2.025 17.915 1.00 23.85 157 CYS B CA 1
ATOM 2900 C C . CYS B 1 157 ? 4.423 3.365 18.489 1.00 21.07 157 CYS B C 1
ATOM 2901 O O . CYS B 1 157 ? 4.816 4.381 17.921 1.00 27.53 157 CYS B O 1
ATOM 2904 N N . ASN B 1 158 ? 3.694 3.358 19.604 1.00 21.64 158 ASN B N 1
ATOM 2905 C CA . ASN B 1 158 ? 3.243 4.591 20.247 1.00 20.37 158 ASN B CA 1
ATOM 2906 C C . ASN B 1 158 ? 4.433 5.281 20.852 1.00 15.70 158 ASN B C 1
ATOM 2907 O O . ASN B 1 158 ? 4.677 6.443 20.568 1.00 19.27 158 ASN B O 1
ATOM 2912 N N . GLU B 1 159 ? 5.206 4.521 21.619 1.00 12.91 159 GLU B N 1
ATOM 2913 C CA . GLU B 1 159 ? 6.411 5.019 22.237 1.00 12.16 159 GLU B CA 1
ATOM 2914 C C . GLU B 1 159 ? 7.384 5.615 21.223 1.00 9.14 159 GLU B C 1
ATOM 2915 O O . GLU B 1 159 ? 7.824 6.751 21.356 1.00 10.93 159 GLU B O 1
ATOM 2921 N N . ALA B 1 160 ? 7.676 4.902 20.140 1.00 13.03 160 ALA B N 1
ATOM 2922 C CA . ALA B 1 160 ? 8.513 5.434 19.048 1.00 12.29 160 ALA B CA 1
ATOM 2923 C C . ALA B 1 160 ? 7.925 6.675 18.404 1.00 7.03 160 ALA B C 1
ATOM 2924 O O . ALA B 1 160 ? 8.639 7.609 18.064 1.00 12.65 160 ALA B O 1
ATOM 2926 N N . GLN B 1 161 ? 6.603 6.687 18.263 1.00 5.24 161 GLN B N 1
ATOM 2927 C CA . GLN B 1 161 ? 5.900 7.817 17.686 1.00 8.17 161 GLN B CA 1
ATOM 2928 C C . GLN B 1 161 ? 5.950 9.018 18.589 1.00 7.53 161 GLN B C 1
ATOM 2929 O O . GLN B 1 161 ? 6.067 10.161 18.164 1.00 13.33 161 GLN B O 1
ATOM 2935 N N . ASN B 1 162 ? 5.863 8.749 19.886 1.00 10.19 162 ASN B N 1
ATOM 2936 C CA . ASN B 1 162 ? 5.898 9.793 20.895 1.00 6.60 162 ASN B CA 1
ATOM 2937 C C . ASN B 1 162 ? 7.241 10.462 20.904 1.00 5.98 162 ASN B C 1
ATOM 2938 O O . ASN B 1 162 ? 7.331 11.682 20.986 1.00 11.24 162 ASN B O 1
ATOM 2943 N N . ARG B 1 163 ? 8.298 9.668 20.773 1.00 7.69 163 ARG B N 1
ATOM 2944 C CA . ARG B 1 163 ? 9.646 10.190 20.696 1.00 8.19 163 ARG B CA 1
ATOM 2945 C C . ARG B 1 163 ? 9.833 11.068 19.488 1.00 11.64 163 ARG B C 1
ATOM 2946 O O . ARG B 1 163 ? 10.478 12.112 19.556 1.00 11.88 163 ARG B O 1
ATOM 2954 N N . ARG B 1 164 ? 9.227 10.621 18.391 1.00 14.71 164 ARG B N 1
ATOM 2955 C CA . ARG B 1 164 ? 9.239 11.364 17.148 1.00 15.14 164 ARG B CA 1
ATOM 2956 C C . ARG B 1 164 ? 8.531 12.702 17.263 1.00 11.87 164 ARG B C 1
ATOM 2957 O O . ARG B 1 164 ? 8.958 13.712 16.691 1.00 11.07 164 ARG B O 1
ATOM 2965 N N . ARG B 1 165 ? 7.439 12.718 18.022 1.00 13.97 165 ARG B N 1
ATOM 2966 C CA . ARG B 1 165 ? 6.691 13.944 18.284 1.00 9.86 165 ARG B CA 1
ATOM 2967 C C . ARG B 1 165 ? 7.445 14.929 19.143 1.00 8.87 165 ARG B C 1
ATOM 2968 O O . ARG B 1 165 ? 7.390 16.126 18.861 1.00 13.57 165 ARG B O 1
ATOM 2976 N N . LEU B 1 166 ? 8.177 14.451 20.147 1.00 10.05 166 LEU B N 1
ATOM 2977 C CA . LEU B 1 166 ? 8.997 15.319 20.988 1.00 6.92 166 LEU B CA 1
ATOM 2978 C C . LEU B 1 166 ? 10.037 15.937 20.083 1.00 5.39 166 LEU B C 1
ATOM 2979 O O . LEU B 1 166 ? 10.178 17.154 20.053 1.00 6.82 166 LEU B O 1
ATOM 2984 N N . ARG B 1 167 ? 10.697 15.066 19.326 1.00 5.75 167 ARG B N 1
ATOM 2985 C CA . ARG B 1 167 ? 11.770 15.464 18.439 1.00 6.04 167 ARG B CA 1
ATOM 2986 C C . ARG B 1 167 ? 11.347 16.507 17.457 1.00 3.94 167 ARG B C 1
ATOM 2987 O O . ARG B 1 167 ? 12.014 17.509 17.297 1.00 4.09 167 ARG B O 1
ATOM 2995 N N . SER B 1 168 ? 10.188 16.284 16.849 1.00 8.46 168 SER B N 1
ATOM 2996 C CA . SER B 1 168 ? 9.642 17.205 15.874 1.00 10.89 168 SER B CA 1
ATOM 2997 C C . SER B 1 168 ? 9.287 18.548 16.441 1.00 5.76 168 SER B C 1
ATOM 2998 O O . SER B 1 168 ? 9.479 19.585 15.814 1.00 9.44 168 SER B O 1
ATOM 3001 N N . ILE B 1 169 ? 8.765 18.550 17.661 1.00 6.03 169 ILE B N 1
ATOM 3002 C CA . ILE B 1 169 ? 8.474 19.793 18.381 1.00 3.31 169 ILE B CA 1
ATOM 3003 C C . ILE B 1 169 ? 9.741 20.572 18.653 1.00 4.41 169 ILE B C 1
ATOM 3004 O O . ILE B 1 169 ? 9.741 21.789 18.554 1.00 5.13 169 ILE B O 1
ATOM 3009 N N . MET B 1 170 ? 10.791 19.852 19.032 1.00 5.95 170 MET B N 1
ATOM 3010 C CA . MET B 1 170 ? 12.056 20.448 19.320 1.00 2.25 170 MET B CA 1
ATOM 3011 C C . MET B 1 170 ? 12.754 20.915 18.053 1.00 7.71 170 MET B C 1
ATOM 3012 O O . MET B 1 170 ? 13.227 22.054 17.984 1.00 8.36 170 MET B O 1
ATOM 3017 N N . GLU B 1 171 ? 12.839 20.085 17.017 1.00 9.38 171 GLU B N 1
ATOM 3018 C CA . GLU B 1 171 ? 13.450 20.485 15.761 1.00 6.71 171 GLU B CA 1
ATOM 3019 C C . GLU B 1 171 ? 12.756 21.663 15.123 1.00 5.87 171 GLU B C 1
ATOM 3020 O O . GLU B 1 171 ? 13.378 22.582 14.599 1.00 9.47 171 GLU B O 1
ATOM 3026 N N . ASN B 1 172 ? 11.432 21.727 15.210 1.00 9.13 172 ASN B N 1
ATOM 3027 C CA . ASN B 1 172 ? 10.687 22.852 14.683 1.00 5.42 172 ASN B CA 1
ATOM 3028 C C . ASN B 1 172 ? 10.806 24.077 15.555 1.00 7.61 172 ASN B C 1
ATOM 3029 O O . ASN B 1 172 ? 10.239 25.115 15.220 1.00 5.47 172 ASN B O 1
ATOM 3034 N N . SER B 1 173 ? 11.534 24.005 16.664 1.00 9.14 173 SER B N 1
ATOM 3035 C CA . SER B 1 173 ? 11.633 25.123 17.587 1.00 7.61 173 SER B CA 1
ATOM 3036 C C . SER B 1 173 ? 13.050 25.579 17.780 1.00 7.36 173 SER B C 1
ATOM 3037 O O . SER B 1 173 ? 13.324 26.302 18.732 1.00 5.59 173 SER B O 1
ATOM 3040 N N . GLY B 1 174 ? 13.956 25.127 16.918 1.00 6.16 174 GLY B N 1
ATOM 3041 C CA . GLY B 1 174 ? 15.344 25.571 16.884 1.00 3.02 174 GLY B CA 1
ATOM 3042 C C . GLY B 1 174 ? 16.283 24.666 17.615 1.00 2.00 174 GLY B C 1
ATOM 3043 O O . GLY B 1 174 ? 17.364 25.108 17.944 1.00 4.41 174 GLY B O 1
ATOM 3044 N N . PHE B 1 175 ? 15.900 23.406 17.786 1.00 2.00 175 PHE B N 1
ATOM 3045 C CA . PHE B 1 175 ? 16.760 22.426 18.408 1.00 4.99 175 PHE B CA 1
ATOM 3046 C C . PHE B 1 175 ? 17.265 21.349 17.486 1.00 5.13 175 PHE B C 1
ATOM 3047 O O . PHE B 1 175 ? 16.701 21.045 16.445 1.00 8.33 175 PHE B O 1
ATOM 3055 N N . GLU B 1 176 ? 18.351 20.724 17.921 1.00 6.44 176 GLU B N 1
ATOM 3056 C CA . GLU B 1 176 ? 18.885 19.594 17.241 1.00 9.70 176 GLU B CA 1
ATOM 3057 C C . GLU B 1 176 ? 18.763 18.432 18.205 1.00 7.61 176 GLU B C 1
ATOM 3058 O O . GLU B 1 176 ? 19.032 18.572 19.397 1.00 9.71 176 GLU B O 1
ATOM 3064 N N . ALA B 1 177 ? 18.297 17.289 17.711 1.00 10.27 177 ALA B N 1
ATOM 3065 C CA . ALA B 1 177 ? 18.158 16.099 18.537 1.00 9.94 177 ALA B CA 1
ATOM 3066 C C . ALA B 1 177 ? 19.477 15.377 18.647 1.00 8.24 177 ALA B C 1
ATOM 3067 O O . ALA B 1 177 ? 20.485 15.861 18.146 1.00 16.46 177 ALA B O 1
ATOM 3069 N N . TYR B 1 178 ? 19.487 14.239 19.331 1.00 10.36 178 TYR B N 1
ATOM 3070 C CA . TYR B 1 178 ? 20.678 13.455 19.487 1.00 8.29 178 TYR B CA 1
ATOM 3071 C C . TYR B 1 178 ? 20.114 12.072 19.447 1.00 7.36 178 TYR B C 1
ATOM 3072 O O . TYR B 1 178 ? 19.210 11.713 20.201 1.00 11.75 178 TYR B O 1
ATOM 3081 N N . SER B 1 179 ? 20.668 11.287 18.528 1.00 8.18 179 SER B N 1
ATOM 3082 C CA . SER B 1 179 ? 20.214 9.931 18.299 1.00 5.33 179 SER B CA 1
ATOM 3083 C C . SER B 1 179 ? 20.227 8.996 19.473 1.00 6.00 179 SER B C 1
ATOM 3084 O O . SER B 1 179 ? 19.345 8.163 19.575 1.00 6.54 179 SER B O 1
ATOM 3087 N N . LEU B 1 180 ? 21.224 9.096 20.344 1.00 10.66 180 LEU B N 1
ATOM 3088 C CA . LEU B 1 180 ? 21.388 8.152 21.424 1.00 11.49 180 LEU B CA 1
ATOM 3089 C C . LEU B 1 180 ? 20.529 8.368 22.629 1.00 11.95 180 LEU B C 1
ATOM 3090 O O . LEU B 1 180 ? 20.471 7.466 23.463 1.00 11.06 180 LEU B O 1
ATOM 3095 N N . GLU B 1 181 ? 19.897 9.539 22.696 1.00 9.95 181 GLU B N 1
ATOM 3096 C CA . GLU B 1 181 ? 19.062 9.905 23.828 1.00 7.19 181 GLU B CA 1
ATOM 3097 C C . GLU B 1 181 ? 17.853 10.646 23.349 1.00 6.34 181 GLU B C 1
ATOM 3098 O O . GLU B 1 181 ? 17.985 11.778 22.889 1.00 9.77 181 GLU B O 1
ATOM 3104 N N . TRP B 1 182 ? 16.661 10.058 23.438 1.00 8.59 182 TRP B N 1
ATOM 3105 C CA . TRP B 1 182 ? 15.461 10.697 22.956 1.00 6.27 182 TRP B CA 1
ATOM 3106 C C . TRP B 1 182 ? 15.104 11.980 23.673 1.00 2.00 182 TRP B C 1
ATOM 3107 O O . TRP B 1 182 ? 14.385 12.824 23.149 1.00 3.24 182 TRP B O 1
ATOM 3118 N N . TRP B 1 183 ? 15.651 12.166 24.870 1.00 2.00 183 TRP B N 1
ATOM 3119 C CA . TRP B 1 183 ? 15.359 13.350 25.693 1.00 5.41 183 TRP B CA 1
ATOM 3120 C C . TRP B 1 183 ? 16.270 14.556 25.509 1.00 6.82 183 TRP B C 1
ATOM 3121 O O . TRP B 1 183 ? 15.952 15.616 26.039 1.00 3.40 183 TRP B O 1
ATOM 3132 N N . HIS B 1 184 ? 17.390 14.341 24.820 1.00 5.59 184 HIS B N 1
ATOM 3133 C CA . HIS B 1 184 ? 18.431 15.360 24.666 1.00 3.97 184 HIS B CA 1
ATOM 3134 C C . HIS B 1 184 ? 18.245 16.202 23.446 1.00 2.00 184 HIS B C 1
ATOM 3135 O O . HIS B 1 184 ? 18.036 15.681 22.345 1.00 2.00 184 HIS B O 1
ATOM 3142 N N . TYR B 1 185 ? 18.343 17.509 23.680 1.00 2.00 185 TYR B N 1
ATOM 3143 C CA . TYR B 1 185 ? 18.175 18.501 22.615 1.00 3.89 185 TYR B CA 1
ATOM 3144 C C . TYR B 1 185 ? 19.057 19.684 22.841 1.00 2.00 185 TYR B C 1
ATOM 3145 O O . TYR B 1 185 ? 19.174 20.148 23.963 1.00 7.12 185 TYR B O 1
ATOM 3154 N N . VAL B 1 186 ? 19.738 20.152 21.799 1.00 3.34 186 VAL B N 1
ATOM 3155 C CA . VAL B 1 186 ? 20.631 21.288 21.921 1.00 3.44 186 VAL B CA 1
ATOM 3156 C C . VAL B 1 186 ? 20.069 22.314 20.976 1.00 3.59 186 VAL B C 1
ATOM 3157 O O . VAL B 1 186 ? 19.506 22.054 19.917 1.00 4.53 186 VAL B O 1
ATOM 3161 N N . LEU B 1 187 ? 20.190 23.565 21.398 1.00 6.56 187 LEU B N 1
ATOM 3162 C CA . LEU B 1 187 ? 19.833 24.679 20.572 1.00 6.47 187 LEU B CA 1
ATOM 3163 C C . LEU B 1 187 ? 20.797 24.666 19.374 1.00 11.03 187 LEU B C 1
ATOM 3164 O O . LEU B 1 187 ? 22.021 24.507 19.512 1.00 10.90 187 LEU B O 1
ATOM 3169 N N . ARG B 1 188 ? 20.204 24.795 18.191 1.00 12.11 188 ARG B N 1
ATOM 3170 C CA . ARG B 1 188 ? 20.941 24.738 16.942 1.00 16.16 188 ARG B CA 1
ATOM 3171 C C . ARG B 1 188 ? 22.002 25.806 16.767 1.00 18.34 188 ARG B C 1
ATOM 3172 O O . ARG B 1 188 ? 23.153 25.498 16.428 1.00 24.07 188 ARG B O 1
ATOM 3180 N N . ASP B 1 189 ? 21.645 27.062 17.010 1.00 15.93 189 ASP B N 1
ATOM 3181 C CA . ASP B 1 189 ? 22.614 28.143 16.999 1.00 20.03 189 ASP B CA 1
ATOM 3182 C C . ASP B 1 189 ? 22.604 28.700 18.394 1.00 19.37 189 ASP B C 1
ATOM 3183 O O . ASP B 1 189 ? 21.828 29.570 18.755 1.00 22.45 189 ASP B O 1
ATOM 3188 N N . GLU B 1 190 ? 23.460 28.090 19.204 1.00 16.26 190 GLU B N 1
ATOM 3189 C CA . GLU B 1 190 ? 23.557 28.434 20.602 1.00 14.34 190 GLU B CA 1
ATOM 3190 C C . GLU B 1 190 ? 24.564 29.539 20.821 1.00 14.86 190 GLU B C 1
ATOM 3191 O O . GLU B 1 190 ? 25.563 29.593 20.116 1.00 15.24 190 GLU B O 1
ATOM 3197 N N . PRO B 1 191 ? 24.297 30.432 21.790 1.00 17.20 191 PRO B N 1
ATOM 3198 C CA . PRO B 1 191 ? 25.155 31.598 22.052 1.00 14.71 191 PRO B CA 1
ATOM 3199 C C . PRO B 1 191 ? 26.594 31.279 22.481 1.00 13.83 191 PRO B C 1
ATOM 3200 O O . PRO B 1 191 ? 27.484 32.084 22.249 1.00 12.02 191 PRO B O 1
ATOM 3204 N N . TYR B 1 192 ? 26.849 30.133 23.108 1.00 11.53 192 TYR B N 1
ATOM 3205 C CA . TYR B 1 192 ? 28.156 29.828 23.653 1.00 10.26 192 TYR B CA 1
ATOM 3206 C C . TYR B 1 192 ? 28.537 28.385 23.353 1.00 11.52 192 TYR B C 1
ATOM 3207 O O . TYR B 1 192 ? 28.704 27.555 24.247 1.00 13.70 192 TYR B O 1
ATOM 3216 N N . PRO B 1 193 ? 28.780 28.049 22.068 1.00 12.71 193 PRO B N 1
ATOM 3217 C CA . PRO B 1 193 ? 29.521 26.810 21.793 1.00 16.71 193 PRO B CA 1
ATOM 3218 C C . PRO B 1 193 ? 30.939 27.093 22.302 1.00 22.02 193 PRO B C 1
ATOM 3219 O O . PRO B 1 193 ? 31.308 28.266 22.585 1.00 24.67 193 PRO B O 1
ATOM 3223 N N . ASN B 1 194 ? 31.775 26.080 22.499 1.00 23.33 194 ASN B N 1
ATOM 3224 C CA . ASN B 1 194 ? 33.153 26.298 22.987 1.00 25.87 194 ASN B CA 1
ATOM 3225 C C . ASN B 1 194 ? 33.245 26.886 24.402 1.00 22.06 194 ASN B C 1
ATOM 3226 O O . ASN B 1 194 ? 34.371 26.992 24.868 1.00 26.87 194 ASN B O 1
ATOM 3231 N N . SER B 1 195 ? 32.163 27.292 25.066 1.00 18.63 195 SER B N 1
ATOM 3232 C CA . SER B 1 195 ? 32.221 27.805 26.435 1.00 9.74 195 SER B CA 1
ATOM 3233 C C . SER B 1 195 ? 31.577 26.810 27.374 1.00 10.93 195 SER B C 1
ATOM 3234 O O . SER B 1 195 ? 30.388 26.535 27.270 1.00 12.52 195 SER B O 1
ATOM 3237 N N . TYR B 1 196 ? 32.320 26.215 28.302 1.00 11.59 196 TYR B N 1
ATOM 3238 C CA . TYR B 1 196 ? 31.773 25.234 29.212 1.00 11.98 196 TYR B CA 1
ATOM 3239 C C . TYR B 1 196 ? 31.866 25.809 30.589 1.00 9.98 196 TYR B C 1
ATOM 3240 O O . TYR B 1 196 ? 32.947 25.870 31.173 1.00 5.85 196 TYR B O 1
ATOM 3249 N N . PHE B 1 197 ? 30.703 26.231 31.082 1.00 10.71 197 PHE B N 1
ATOM 3250 C CA . PHE B 1 197 ? 30.618 26.955 32.347 1.00 6.13 197 PHE B CA 1
ATOM 3251 C C . PHE B 1 197 ? 30.630 26.112 33.614 1.00 4.77 197 PHE B C 1
ATOM 3252 O O . PHE B 1 197 ? 30.377 24.902 33.597 1.00 8.65 197 PHE B O 1
ATOM 3260 N N . ASP B 1 198 ? 30.969 26.746 34.734 1.00 5.68 198 ASP B N 1
ATOM 3261 C CA . ASP B 1 198 ? 30.999 26.062 36.022 1.00 12.77 198 ASP B CA 1
ATOM 3262 C C . ASP B 1 198 ? 30.516 26.858 37.210 1.00 13.16 198 ASP B C 1
ATOM 3263 O O . ASP B 1 198 ? 30.972 26.696 38.332 1.00 17.39 198 ASP B O 1
ATOM 3268 N N . PHE B 1 199 ? 29.559 27.753 37.002 1.00 17.38 199 PHE B N 1
ATOM 3269 C CA . PHE B 1 199 ? 28.880 28.388 38.099 1.00 16.86 199 PHE B CA 1
ATOM 3270 C C . PHE B 1 199 ? 27.796 27.382 38.533 1.00 13.76 199 PHE B C 1
ATOM 3271 O O . PHE B 1 199 ? 27.339 26.551 37.746 1.00 14.37 199 PHE B O 1
ATOM 3279 N N . PRO B 1 200 ? 27.450 27.364 39.830 1.00 13.17 200 PRO B N 1
ATOM 3280 C CA . PRO B 1 200 ? 26.459 26.410 40.332 1.00 12.73 200 PRO B CA 1
ATOM 3281 C C . PRO B 1 200 ? 25.044 26.738 39.902 1.00 11.53 200 PRO B C 1
ATOM 3282 O O . PRO B 1 200 ? 24.713 27.893 39.574 1.00 11.88 200 PRO B O 1
ATOM 3286 N N . VAL B 1 201 ? 24.222 25.694 39.858 1.00 8.64 201 VAL B N 1
ATOM 3287 C CA . VAL B 1 201 ? 22.786 25.858 39.647 1.00 11.77 201 VAL B CA 1
ATOM 3288 C C . VAL B 1 201 ? 22.317 26.199 41.058 1.00 12.93 201 VAL B C 1
ATOM 3289 O O . VAL B 1 201 ? 22.201 25.334 41.923 1.00 11.48 201 VAL B O 1
ATOM 3293 N N . LYS B 1 202 ? 22.127 27.510 41.197 1.00 16.81 202 LYS B N 1
ATOM 3294 C CA . LYS B 1 202 ? 21.872 28.139 42.487 1.00 27.25 202 LYS B CA 1
ATOM 3295 C C . LYS B 1 202 ? 21.077 29.451 42.345 1.00 29.46 202 LYS B C 1
ATOM 3296 O O . LYS B 1 202 ? 21.302 30.187 41.384 1.00 32.59 202 LYS B O 1
ATOM 3303 N N . MET C 1 1 ? 3.368 36.575 43.002 1.00 28.01 1 MET C N 1
ATOM 3304 C CA . MET C 1 1 ? 3.348 35.905 44.286 1.00 29.06 1 MET C CA 1
ATOM 3305 C C . MET C 1 1 ? 2.510 36.680 45.281 1.00 30.29 1 MET C C 1
ATOM 3306 O O . MET C 1 1 ? 2.742 37.875 45.461 1.00 32.92 1 MET C O 1
ATOM 3311 N N . GLU C 1 2 ? 1.579 35.968 45.912 1.00 31.03 2 GLU C N 1
ATOM 3312 C CA . GLU C 1 2 ? 0.713 36.542 46.935 1.00 28.17 2 GLU C CA 1
ATOM 3313 C C . GLU C 1 2 ? 1.456 37.249 48.062 1.00 24.70 2 GLU C C 1
ATOM 3314 O O . GLU C 1 2 ? 2.583 36.876 48.414 1.00 22.62 2 GLU C O 1
ATOM 3320 N N . ILE C 1 3 ? 0.800 38.224 48.686 1.00 25.90 3 ILE C N 1
ATOM 3321 C CA . ILE C 1 3 ? 1.408 38.960 49.756 1.00 25.02 3 ILE C CA 1
ATOM 3322 C C . ILE C 1 3 ? 1.427 38.181 51.042 1.00 26.57 3 ILE C C 1
ATOM 3323 O O . ILE C 1 3 ? 0.495 37.463 51.428 1.00 30.81 3 ILE C O 1
ATOM 3328 N N . GLY C 1 4 ? 2.584 38.296 51.684 1.00 20.51 4 GLY C N 1
ATOM 3329 C CA . GLY C 1 4 ? 2.894 37.624 52.940 1.00 16.83 4 GLY C CA 1
ATOM 3330 C C . GLY C 1 4 ? 3.467 36.238 52.689 1.00 14.83 4 GLY C C 1
ATOM 3331 O O . GLY C 1 4 ? 4.013 35.609 53.602 1.00 14.85 4 GLY C O 1
ATOM 3332 N N . PHE C 1 5 ? 3.371 35.771 51.447 1.00 11.82 5 PHE C N 1
ATOM 3333 C CA . PHE C 1 5 ? 3.976 34.511 51.050 1.00 11.27 5 PHE C CA 1
ATOM 3334 C C . PHE C 1 5 ? 5.247 34.652 50.244 1.00 9.56 5 PHE C C 1
ATOM 3335 O O . PHE C 1 5 ? 5.514 35.663 49.597 1.00 10.73 5 PHE C O 1
ATOM 3343 N N . THR C 1 6 ? 6.034 33.583 50.243 1.00 12.20 6 THR C N 1
ATOM 3344 C CA . THR C 1 6 ? 7.275 33.544 49.496 1.00 10.63 6 THR C CA 1
ATOM 3345 C C . THR C 1 6 ? 7.583 32.121 49.038 1.00 10.00 6 THR C C 1
ATOM 3346 O O . THR C 1 6 ? 7.032 31.155 49.565 1.00 9.10 6 THR C O 1
ATOM 3350 N N . PHE C 1 7 ? 8.451 32.008 48.035 1.00 10.79 7 PHE C N 1
ATOM 3351 C CA . PHE C 1 7 ? 9.043 30.738 47.669 1.00 8.75 7 PHE C CA 1
ATOM 3352 C C . PHE C 1 7 ? 10.012 30.483 48.795 1.00 7.83 7 PHE C C 1
ATOM 3353 O O . PHE C 1 7 ? 10.897 31.302 49.012 1.00 8.73 7 PHE C O 1
ATOM 3361 N N . LEU C 1 8 ? 9.877 29.404 49.560 1.00 7.28 8 LEU C N 1
ATOM 3362 C CA . LEU C 1 8 ? 10.713 29.194 50.732 1.00 9.70 8 LEU C CA 1
ATOM 3363 C C . LEU C 1 8 ? 12.223 29.133 50.510 1.00 10.68 8 LEU C C 1
ATOM 3364 O O . LEU C 1 8 ? 12.960 29.525 51.394 1.00 11.87 8 LEU C O 1
ATOM 3369 N N . ASP C 1 9 ? 12.666 28.680 49.338 1.00 12.66 9 ASP C N 1
ATOM 3370 C CA . ASP C 1 9 ? 14.080 28.625 48.995 1.00 8.26 9 ASP C CA 1
ATOM 3371 C C . ASP C 1 9 ? 14.679 30.012 48.817 1.00 13.86 9 ASP C C 1
ATOM 3372 O O . ASP C 1 9 ? 15.895 30.176 48.900 1.00 15.82 9 ASP C O 1
ATOM 3377 N N . GLU C 1 10 ? 13.891 31.048 48.540 1.00 14.66 10 GLU C N 1
ATOM 3378 C CA . GLU C 1 10 ? 14.414 32.400 48.443 1.00 15.40 10 GLU C CA 1
ATOM 3379 C C . GLU C 1 10 ? 14.715 32.987 49.815 1.00 14.43 10 GLU C C 1
ATOM 3380 O O . GLU C 1 10 ? 15.350 34.037 49.914 1.00 17.22 10 GLU C O 1
ATOM 3386 N N . ILE C 1 11 ? 14.305 32.328 50.894 1.00 12.56 11 ILE C N 1
ATOM 3387 C CA . ILE C 1 11 ? 14.607 32.785 52.246 1.00 10.59 11 ILE C CA 1
ATOM 3388 C C . ILE C 1 11 ? 15.536 31.762 52.858 1.00 10.77 11 ILE C C 1
ATOM 3389 O O . ILE C 1 11 ? 16.534 32.138 53.474 1.00 15.42 11 ILE C O 1
ATOM 3394 N N . VAL C 1 12 ? 15.202 30.481 52.709 1.00 10.77 12 VAL C N 1
ATOM 3395 C CA . VAL C 1 12 ? 15.979 29.397 53.307 1.00 7.07 12 VAL C CA 1
ATOM 3396 C C . VAL C 1 12 ? 16.870 28.898 52.168 1.00 8.93 12 VAL C C 1
ATOM 3397 O O . VAL C 1 12 ? 16.531 27.973 51.430 1.00 13.61 12 VAL C O 1
ATOM 3401 N N . HIS C 1 13 ? 18.061 29.468 52.020 1.00 10.05 13 HIS C N 1
ATOM 3402 C CA . HIS C 1 13 ? 18.844 29.283 50.817 1.00 17.41 13 HIS C CA 1
ATOM 3403 C C . HIS C 1 13 ? 19.436 27.985 50.391 1.00 22.68 13 HIS C C 1
ATOM 3404 O O . HIS C 1 13 ? 19.165 27.621 49.239 1.00 35.29 13 HIS C O 1
ATOM 3411 N N . GLY C 1 14 ? 20.188 27.165 51.113 1.00 25.53 14 GLY C N 1
ATOM 3412 C CA . GLY C 1 14 ? 20.696 25.887 50.616 1.00 20.88 14 GLY C CA 1
ATOM 3413 C C . GLY C 1 14 ? 19.703 24.740 50.777 1.00 18.14 14 GLY C C 1
ATOM 3414 O O . GLY C 1 14 ? 20.073 23.561 50.722 1.00 19.26 14 GLY C O 1
ATOM 3415 N N . VAL C 1 15 ? 18.433 25.064 50.993 1.00 13.88 15 VAL C N 1
ATOM 3416 C CA . VAL C 1 15 ? 17.450 24.057 51.317 1.00 12.15 15 VAL C CA 1
ATOM 3417 C C . VAL C 1 15 ? 17.143 23.215 50.098 1.00 12.81 15 VAL C C 1
ATOM 3418 O O . VAL C 1 15 ? 17.122 23.685 48.961 1.00 10.45 15 VAL C O 1
ATOM 3422 N N . ARG C 1 16 ? 17.009 21.915 50.342 1.00 12.62 16 ARG C N 1
ATOM 3423 C CA . ARG C 1 16 ? 16.619 20.981 49.302 1.00 10.42 16 ARG C CA 1
ATOM 3424 C C . ARG C 1 16 ? 15.101 20.923 49.218 1.00 8.85 16 ARG C C 1
ATOM 3425 O O . ARG C 1 16 ? 14.404 21.075 50.212 1.00 9.81 16 ARG C O 1
ATOM 3433 N N . TRP C 1 17 ? 14.524 20.744 48.036 1.00 9.89 17 TRP C N 1
ATOM 3434 C CA . TRP C 1 17 ? 13.109 20.572 47.910 1.00 5.12 17 TRP C CA 1
ATOM 3435 C C . TRP C 1 17 ? 12.760 19.780 46.700 1.00 10.32 17 TRP C C 1
ATOM 3436 O O . TRP C 1 17 ? 13.519 19.660 45.747 1.00 13.95 17 TRP C O 1
ATOM 3447 N N . ASP C 1 18 ? 11.537 19.272 46.804 1.00 10.94 18 ASP C N 1
ATOM 3448 C CA . ASP C 1 18 ? 10.974 18.419 45.799 1.00 6.68 18 ASP C CA 1
ATOM 3449 C C . ASP C 1 18 ? 9.490 18.568 46.029 1.00 3.31 18 ASP C C 1
ATOM 3450 O O . ASP C 1 18 ? 8.912 17.894 46.873 1.00 6.55 18 ASP C O 1
ATOM 3455 N N . ALA C 1 19 ? 8.914 19.509 45.288 1.00 2.84 19 ALA C N 1
ATOM 3456 C CA . ALA C 1 19 ? 7.498 19.768 45.345 1.00 2.04 19 ALA C CA 1
ATOM 3457 C C . ALA C 1 19 ? 6.712 18.660 44.703 1.00 5.06 19 ALA C C 1
ATOM 3458 O O . ALA C 1 19 ? 6.259 18.679 43.547 1.00 9.22 19 ALA C O 1
ATOM 3460 N N . LYS C 1 20 ? 6.526 17.701 45.604 1.00 4.50 20 LYS C N 1
ATOM 3461 C CA . LYS C 1 20 ? 5.872 16.454 45.270 1.00 4.40 20 LYS C CA 1
ATOM 3462 C C . LYS C 1 20 ? 4.559 16.604 44.531 1.00 5.87 20 LYS C C 1
ATOM 3463 O O . LYS C 1 20 ? 4.316 15.857 43.593 1.00 8.11 20 LYS C O 1
ATOM 3469 N N . TYR C 1 21 ? 3.756 17.602 44.888 1.00 5.09 21 TYR C N 1
ATOM 3470 C CA . TYR C 1 21 ? 2.472 17.801 44.273 1.00 7.37 21 TYR C CA 1
ATOM 3471 C C . TYR C 1 21 ? 2.531 18.588 42.956 1.00 9.01 21 TYR C C 1
ATOM 3472 O O . TYR C 1 21 ? 1.525 18.763 42.262 1.00 8.08 21 TYR C O 1
ATOM 3481 N N . ALA C 1 22 ? 3.715 19.090 42.607 1.00 10.03 22 ALA C N 1
ATOM 3482 C CA . ALA C 1 22 ? 3.934 19.740 41.313 1.00 7.74 22 ALA C CA 1
ATOM 3483 C C . ALA C 1 22 ? 4.573 18.762 40.323 1.00 5.93 22 ALA C C 1
ATOM 3484 O O . ALA C 1 22 ? 4.967 19.080 39.207 1.00 9.67 22 ALA C O 1
ATOM 3486 N N . THR C 1 23 ? 4.475 17.505 40.740 1.00 5.46 23 THR C N 1
ATOM 3487 C CA . THR C 1 23 ? 5.243 16.425 40.167 1.00 5.54 23 THR C CA 1
ATOM 3488 C C . THR C 1 23 ? 4.292 15.246 39.980 1.00 6.10 23 THR C C 1
ATOM 3489 O O . THR C 1 23 ? 3.162 15.286 40.447 1.00 5.02 23 THR C O 1
ATOM 3493 N N . TRP C 1 24 ? 4.651 14.208 39.231 1.00 8.28 24 TRP C N 1
ATOM 3494 C CA . TRP C 1 24 ? 3.819 13.020 39.093 1.00 5.41 24 TRP C CA 1
ATOM 3495 C C . TRP C 1 24 ? 4.071 12.020 40.219 1.00 7.03 24 TRP C C 1
ATOM 3496 O O . TRP C 1 24 ? 3.386 11.006 40.329 1.00 10.75 24 TRP C O 1
ATOM 3507 N N . ASP C 1 25 ? 5.050 12.283 41.080 1.00 7.12 25 ASP C N 1
ATOM 3508 C CA . ASP C 1 25 ? 5.432 11.358 42.113 1.00 3.70 25 ASP C CA 1
ATOM 3509 C C . ASP C 1 25 ? 4.767 11.683 43.439 1.00 8.17 25 ASP C C 1
ATOM 3510 O O . ASP C 1 25 ? 5.367 12.066 44.445 1.00 11.60 25 ASP C O 1
ATOM 3515 N N . ASN C 1 26 ? 3.445 11.550 43.420 1.00 9.87 26 ASN C N 1
ATOM 3516 C CA . ASN C 1 26 ? 2.637 11.713 44.611 1.00 8.15 26 ASN C CA 1
ATOM 3517 C C . ASN C 1 26 ? 1.521 10.707 44.520 1.00 9.50 26 ASN C C 1
ATOM 3518 O O . ASN C 1 26 ? 1.414 10.033 43.485 1.00 10.58 26 ASN C O 1
ATOM 3523 N N . PHE C 1 27 ? 0.708 10.575 45.565 1.00 8.77 27 PHE C N 1
ATOM 3524 C CA . PHE C 1 27 ? -0.315 9.557 45.601 1.00 8.76 27 PHE C CA 1
ATOM 3525 C C . PHE C 1 27 ? -1.450 9.692 44.610 1.00 9.87 27 PHE C C 1
ATOM 3526 O O . PHE C 1 27 ? -2.115 8.696 44.310 1.00 18.31 27 PHE C O 1
ATOM 3534 N N . THR C 1 28 ? -1.684 10.844 43.991 1.00 9.60 28 THR C N 1
ATOM 3535 C CA . THR C 1 28 ? -2.680 10.960 42.940 1.00 8.21 28 THR C CA 1
ATOM 3536 C C . THR C 1 28 ? -2.111 10.545 41.601 1.00 12.06 28 THR C C 1
ATOM 3537 O O . THR C 1 28 ? -2.862 10.370 40.633 1.00 15.97 28 THR C O 1
ATOM 3541 N N . GLY C 1 29 ? -0.786 10.460 41.516 1.00 13.63 29 GLY C N 1
ATOM 3542 C CA . GLY C 1 29 ? -0.061 10.007 40.332 1.00 11.85 29 GLY C CA 1
ATOM 3543 C C . GLY C 1 29 ? 0.184 11.052 39.264 1.00 13.37 29 GLY C C 1
ATOM 3544 O O . GLY C 1 29 ? 0.910 10.737 38.330 1.00 18.99 29 GLY C O 1
ATOM 3545 N N . LYS C 1 30 ? -0.424 12.227 39.423 1.00 11.01 30 LYS C N 1
ATOM 3546 C CA . LYS C 1 30 ? -0.267 13.342 38.482 1.00 9.22 30 LYS C CA 1
ATOM 3547 C C . LYS C 1 30 ? 0.079 14.558 39.368 1.00 8.86 30 LYS C C 1
ATOM 3548 O O . LYS C 1 30 ? -0.056 14.517 40.593 1.00 13.06 30 LYS C O 1
ATOM 3554 N N . PRO C 1 31 ? 0.460 15.704 38.748 1.00 7.83 31 PRO C N 1
ATOM 3555 C CA . PRO C 1 31 ? 0.483 17.006 39.413 1.00 6.30 31 PRO C CA 1
ATOM 3556 C C . PRO C 1 31 ? -0.863 17.386 39.947 1.00 9.86 31 PRO C C 1
ATOM 3557 O O . PRO C 1 31 ? -1.878 17.150 39.290 1.00 14.68 31 PRO C O 1
ATOM 3561 N N . VAL C 1 32 ? -0.860 17.997 41.129 1.00 11.85 32 VAL C N 1
ATOM 3562 C CA . VAL C 1 32 ? -2.087 18.348 41.825 1.00 9.20 32 VAL C CA 1
ATOM 3563 C C . VAL C 1 32 ? -2.478 19.753 41.396 1.00 9.37 32 VAL C C 1
ATOM 3564 O O . VAL C 1 32 ? -1.641 20.624 41.141 1.00 11.40 32 VAL C O 1
ATOM 3568 N N . ASP C 1 33 ? -3.786 19.953 41.251 1.00 10.85 33 ASP C N 1
ATOM 3569 C CA . ASP C 1 33 ? -4.328 21.232 40.826 1.00 10.66 33 ASP C CA 1
ATOM 3570 C C . ASP C 1 33 ? -3.915 22.288 41.840 1.00 9.79 33 ASP C C 1
ATOM 3571 O O . ASP C 1 33 ? -3.951 22.137 43.057 1.00 13.68 33 ASP C O 1
ATOM 3576 N N . GLY C 1 34 ? -3.388 23.376 41.299 1.00 5.48 34 GLY C N 1
ATOM 3577 C CA . GLY C 1 34 ? -2.943 24.526 42.065 1.00 3.74 34 GLY C CA 1
ATOM 3578 C C . GLY C 1 34 ? -1.456 24.569 42.196 1.00 5.66 34 GLY C C 1
ATOM 3579 O O . GLY C 1 34 ? -0.904 25.574 42.612 1.00 7.34 34 GLY C O 1
ATOM 3580 N N . TYR C 1 35 ? -0.786 23.471 41.868 1.00 8.93 35 TYR C N 1
ATOM 3581 C CA . TYR C 1 35 ? 0.676 23.442 41.896 1.00 10.85 35 TYR C CA 1
ATOM 3582 C C . TYR C 1 35 ? 1.179 23.558 40.484 1.00 13.60 35 TYR C C 1
ATOM 3583 O O . TYR C 1 35 ? 1.207 22.568 39.758 1.00 15.36 35 TYR C O 1
ATOM 3592 N N . GLU C 1 36 ? 1.525 24.775 40.078 1.00 16.27 36 GLU C N 1
ATOM 3593 C CA . GLU C 1 36 ? 1.964 25.031 38.725 1.00 20.32 36 GLU C CA 1
ATOM 3594 C C . GLU C 1 36 ? 3.464 25.166 38.614 1.00 18.81 36 GLU C C 1
ATOM 3595 O O . GLU C 1 36 ? 4.028 25.288 37.522 1.00 22.77 36 GLU C O 1
ATOM 3601 N N . VAL C 1 37 ? 4.125 25.100 39.765 1.00 15.57 37 VAL C N 1
ATOM 3602 C CA . VAL C 1 37 ? 5.540 25.393 39.857 1.00 11.24 37 VAL C CA 1
ATOM 3603 C C . VAL C 1 37 ? 6.200 24.365 40.765 1.00 8.16 37 VAL C C 1
ATOM 3604 O O . VAL C 1 37 ? 5.586 23.890 41.713 1.00 12.19 37 VAL C O 1
ATOM 3608 N N . ASN C 1 38 ? 7.404 23.873 40.488 1.00 6.81 38 ASN C N 1
ATOM 3609 C CA . ASN C 1 38 ? 8.029 22.881 41.337 1.00 8.00 38 ASN C CA 1
ATOM 3610 C C . ASN C 1 38 ? 8.830 23.665 42.344 1.00 9.61 38 ASN C C 1
ATOM 3611 O O . ASN C 1 38 ? 10.050 23.701 42.325 1.00 11.02 38 ASN C O 1
ATOM 3616 N N . ARG C 1 39 ? 8.094 24.321 43.235 1.00 9.26 39 ARG C N 1
ATOM 3617 C CA . ARG C 1 39 ? 8.677 25.076 44.324 1.00 6.51 39 ARG C CA 1
ATOM 3618 C C . ARG C 1 39 ? 7.809 24.945 45.566 1.00 6.18 39 ARG C C 1
ATOM 3619 O O . ARG C 1 39 ? 6.638 24.558 45.524 1.00 4.46 39 ARG C O 1
ATOM 3627 N N . ILE C 1 40 ? 8.424 25.232 46.709 1.00 6.46 40 ILE C N 1
ATOM 3628 C CA . ILE C 1 40 ? 7.728 25.192 47.981 1.00 8.37 40 ILE C CA 1
ATOM 3629 C C . ILE C 1 40 ? 7.428 26.631 48.333 1.00 6.93 40 ILE C C 1
ATOM 3630 O O . ILE C 1 40 ? 8.305 27.491 48.387 1.00 7.20 40 ILE C O 1
ATOM 3635 N N . VAL C 1 41 ? 6.134 26.892 48.477 1.00 5.54 41 VAL C N 1
ATOM 3636 C CA . VAL C 1 41 ? 5.650 28.217 48.800 1.00 5.02 41 VAL C CA 1
ATOM 3637 C C . VAL C 1 41 ? 5.258 28.173 50.236 1.00 4.04 41 VAL C C 1
ATOM 3638 O O . VAL C 1 41 ? 4.856 27.174 50.818 1.00 4.27 41 VAL C O 1
ATOM 3642 N N . GLY C 1 42 ? 5.409 29.311 50.898 1.00 8.24 42 GLY C N 1
ATOM 3643 C CA . GLY C 1 42 ? 5.090 29.467 52.305 1.00 12.17 42 GLY C CA 1
ATOM 3644 C C . GLY C 1 42 ? 4.996 30.866 52.798 1.00 12.27 42 GLY C C 1
ATOM 3645 O O . GLY C 1 42 ? 5.388 31.840 52.160 1.00 10.78 42 GLY C O 1
ATOM 3646 N N . THR C 1 43 ? 4.454 30.960 53.999 1.00 14.16 43 THR C N 1
ATOM 3647 C CA . THR C 1 43 ? 4.292 32.181 54.692 1.00 13.91 43 THR C CA 1
ATOM 3648 C C . THR C 1 43 ? 5.671 32.746 55.074 1.00 13.13 43 THR C C 1
ATOM 3649 O O . THR C 1 43 ? 6.580 31.945 55.286 1.00 20.49 43 THR C O 1
ATOM 3653 N N . TYR C 1 44 ? 5.939 34.050 55.133 1.00 10.70 44 TYR C N 1
ATOM 3654 C CA . TYR C 1 44 ? 7.262 34.551 55.509 1.00 11.12 44 TYR C CA 1
ATOM 3655 C C . TYR C 1 44 ? 7.732 34.098 56.866 1.00 12.94 44 TYR C C 1
ATOM 3656 O O . TYR C 1 44 ? 8.925 33.939 57.148 1.00 21.03 44 TYR C O 1
ATOM 3665 N N . GLU C 1 45 ? 6.743 33.856 57.718 1.00 11.28 45 GLU C N 1
ATOM 3666 C CA . GLU C 1 45 ? 6.987 33.411 59.075 1.00 10.38 45 GLU C CA 1
ATOM 3667 C C . GLU C 1 45 ? 7.377 31.954 59.064 1.00 6.36 45 GLU C C 1
ATOM 3668 O O . GLU C 1 45 ? 8.209 31.554 59.873 1.00 11.42 45 GLU C O 1
ATOM 3674 N N . LEU C 1 46 ? 6.828 31.183 58.129 1.00 5.92 46 LEU C N 1
ATOM 3675 C CA . LEU C 1 46 ? 7.219 29.790 57.937 1.00 8.36 46 LEU C CA 1
ATOM 3676 C C . LEU C 1 46 ? 8.660 29.761 57.486 1.00 10.32 46 LEU C C 1
ATOM 3677 O O . LEU C 1 46 ? 9.512 29.067 58.059 1.00 12.48 46 LEU C O 1
ATOM 3682 N N . ALA C 1 47 ? 8.952 30.581 56.479 1.00 12.07 47 ALA C N 1
ATOM 3683 C CA . ALA C 1 47 ? 10.309 30.694 55.937 1.00 12.94 47 ALA C CA 1
ATOM 3684 C C . ALA C 1 47 ? 11.297 31.093 57.017 1.00 11.74 47 ALA C C 1
ATOM 3685 O O . ALA C 1 47 ? 12.302 30.405 57.181 1.00 18.35 47 ALA C O 1
ATOM 3687 N N . GLU C 1 48 ? 10.971 32.117 57.803 1.00 13.15 48 GLU C N 1
ATOM 3688 C CA . GLU C 1 48 ? 11.806 32.533 58.936 1.00 14.52 48 GLU C CA 1
ATOM 3689 C C . GLU C 1 48 ? 12.150 31.413 59.903 1.00 14.13 48 GLU C C 1
ATOM 3690 O O . GLU C 1 48 ? 13.314 31.211 60.256 1.00 16.31 48 GLU C O 1
ATOM 3696 N N . SER C 1 49 ? 11.119 30.706 60.359 1.00 15.33 49 SER C N 1
ATOM 3697 C CA . SER C 1 49 ? 11.286 29.607 61.310 1.00 11.42 49 SER C CA 1
ATOM 3698 C C . SER C 1 49 ? 11.885 28.394 60.651 1.00 7.80 49 SER C C 1
ATOM 3699 O O . SER C 1 49 ? 12.560 27.645 61.343 1.00 12.07 49 SER C O 1
ATOM 3702 N N . LEU C 1 50 ? 11.664 28.136 59.366 1.00 6.19 50 LEU C N 1
ATOM 3703 C CA . LEU C 1 50 ? 12.359 27.061 58.678 1.00 7.74 50 LEU C CA 1
ATOM 3704 C C . LEU C 1 50 ? 13.839 27.372 58.574 1.00 6.04 50 LEU C C 1
ATOM 3705 O O . LEU C 1 50 ? 14.672 26.464 58.615 1.00 11.86 50 LEU C O 1
ATOM 3710 N N . LEU C 1 51 ? 14.170 28.657 58.481 1.00 5.17 51 LEU C N 1
ATOM 3711 C CA . LEU C 1 51 ? 15.550 29.085 58.422 1.00 10.06 51 LEU C CA 1
ATOM 3712 C C . LEU C 1 51 ? 16.226 28.788 59.733 1.00 11.79 51 LEU C C 1
ATOM 3713 O O . LEU C 1 51 ? 17.365 28.331 59.696 1.00 18.08 51 LEU C O 1
ATOM 3718 N N . LYS C 1 52 ? 15.524 28.975 60.850 1.00 11.68 52 LYS C N 1
ATOM 3719 C CA . LYS C 1 52 ? 16.059 28.637 62.179 1.00 10.36 52 LYS C CA 1
ATOM 3720 C C . LYS C 1 52 ? 16.189 27.139 62.278 1.00 10.89 52 LYS C C 1
ATOM 3721 O O . LYS C 1 52 ? 17.159 26.665 62.862 1.00 16.41 52 LYS C O 1
ATOM 3727 N N . ALA C 1 53 ? 15.249 26.392 61.704 1.00 12.91 53 ALA C N 1
ATOM 3728 C CA . ALA C 1 53 ? 15.318 24.934 61.676 1.00 9.52 53 ALA C CA 1
ATOM 3729 C C . ALA C 1 53 ? 16.474 24.468 60.827 1.00 6.93 53 ALA C C 1
ATOM 3730 O O . ALA C 1 53 ? 17.123 23.501 61.207 1.00 14.52 53 ALA C O 1
ATOM 3732 N N . LYS C 1 54 ? 16.737 25.135 59.706 1.00 6.37 54 LYS C N 1
ATOM 3733 C CA . LYS C 1 54 ? 17.921 24.843 58.880 1.00 14.97 54 LYS C CA 1
ATOM 3734 C C . LYS C 1 54 ? 19.215 25.111 59.650 1.00 11.80 54 LYS C C 1
ATOM 3735 O O . LYS C 1 54 ? 20.093 24.264 59.721 1.00 12.31 54 LYS C O 1
ATOM 3741 N N . GLU C 1 55 ? 19.319 26.300 60.236 1.00 14.77 55 GLU C N 1
ATOM 3742 C CA . GLU C 1 55 ? 20.443 26.655 61.080 1.00 16.02 55 GLU C CA 1
ATOM 3743 C C . GLU C 1 55 ? 20.623 25.642 62.204 1.00 18.28 55 GLU C C 1
ATOM 3744 O O . GLU C 1 55 ? 21.740 25.155 62.437 1.00 20.68 55 GLU C O 1
ATOM 3750 N N . LEU C 1 56 ? 19.529 25.247 62.854 1.00 17.65 56 LEU C N 1
ATOM 3751 C CA . LEU C 1 56 ? 19.591 24.306 63.971 1.00 15.20 56 LEU C CA 1
ATOM 3752 C C . LEU C 1 56 ? 19.839 22.906 63.510 1.00 13.40 56 LEU C C 1
ATOM 3753 O O . LEU C 1 56 ? 20.471 22.153 64.237 1.00 19.95 56 LEU C O 1
ATOM 3758 N N . ALA C 1 57 ? 19.339 22.518 62.341 1.00 16.60 57 ALA C N 1
ATOM 3759 C CA . ALA C 1 57 ? 19.566 21.176 61.810 1.00 14.84 57 ALA C CA 1
ATOM 3760 C C . ALA C 1 57 ? 21.008 21.095 61.334 1.00 15.26 57 ALA C C 1
ATOM 3761 O O . ALA C 1 57 ? 21.598 20.023 61.428 1.00 16.86 57 ALA C O 1
ATOM 3763 N N . ALA C 1 58 ? 21.614 22.168 60.827 1.00 12.09 58 ALA C N 1
ATOM 3764 C CA . ALA C 1 58 ? 23.010 22.128 60.403 1.00 12.02 58 ALA C CA 1
ATOM 3765 C C . ALA C 1 58 ? 24.005 21.861 61.576 1.00 13.56 58 ALA C C 1
ATOM 3766 O O . ALA C 1 58 ? 24.856 20.953 61.524 1.00 8.72 58 ALA C O 1
ATOM 3768 N N . THR C 1 59 ? 23.853 22.541 62.712 1.00 16.90 59 THR C N 1
ATOM 3769 C CA . THR C 1 59 ? 24.726 22.320 63.870 1.00 20.68 59 THR C CA 1
ATOM 3770 C C . THR C 1 59 ? 24.703 20.881 64.364 1.00 21.45 59 THR C C 1
ATOM 3771 O O . THR C 1 59 ? 25.592 20.483 65.121 1.00 28.69 59 THR C O 1
ATOM 3775 N N . GLN C 1 60 ? 23.700 20.154 63.879 1.00 17.29 60 GLN C N 1
ATOM 3776 C CA . GLN C 1 60 ? 23.586 18.720 64.110 1.00 18.10 60 GLN C CA 1
ATOM 3777 C C . GLN C 1 60 ? 24.011 17.862 62.908 1.00 14.62 60 GLN C C 1
ATOM 3778 O O . GLN C 1 60 ? 23.934 16.636 62.914 1.00 12.45 60 GLN C O 1
ATOM 3784 N N . GLY C 1 61 ? 24.474 18.475 61.822 1.00 17.29 61 GLY C N 1
ATOM 3785 C CA . GLY C 1 61 ? 24.929 17.787 60.613 1.00 15.22 61 GLY C CA 1
ATOM 3786 C C . GLY C 1 61 ? 23.789 17.254 59.777 1.00 13.34 61 GLY C C 1
ATOM 3787 O O . GLY C 1 61 ? 23.861 16.147 59.252 1.00 13.68 61 GLY C O 1
ATOM 3788 N N . TYR C 1 62 ? 22.733 18.053 59.667 1.00 11.08 62 TYR C N 1
ATOM 3789 C CA . TYR C 1 62 ? 21.560 17.686 58.924 1.00 7.10 62 TYR C CA 1
ATOM 3790 C C . TYR C 1 62 ? 21.170 18.812 57.997 1.00 6.86 62 TYR C C 1
ATOM 3791 O O . TYR C 1 62 ? 21.266 20.012 58.268 1.00 8.69 62 TYR C O 1
ATOM 3800 N N . GLY C 1 63 ? 20.586 18.463 56.860 1.00 5.40 63 GLY C N 1
ATOM 3801 C CA . GLY C 1 63 ? 19.971 19.417 55.948 1.00 6.51 63 GLY C CA 1
ATOM 3802 C C . GLY C 1 63 ? 18.505 19.095 55.853 1.00 4.18 63 GLY C C 1
ATOM 3803 O O . GLY C 1 63 ? 18.096 17.994 56.189 1.00 9.15 63 GLY C O 1
ATOM 3804 N N . LEU C 1 64 ? 17.714 20.064 55.408 1.00 6.66 64 LEU C N 1
ATOM 3805 C CA . LEU C 1 64 ? 16.285 19.864 55.240 1.00 5.68 64 LEU C CA 1
ATOM 3806 C C . LEU C 1 64 ? 15.897 19.596 53.783 1.00 5.04 64 LEU C C 1
ATOM 3807 O O . LEU C 1 64 ? 16.434 20.194 52.847 1.00 3.27 64 LEU C O 1
ATOM 3812 N N . LEU C 1 65 ? 14.968 18.668 53.575 1.00 5.32 65 LEU C N 1
ATOM 3813 C CA . LEU C 1 65 ? 14.409 18.433 52.279 1.00 3.38 65 LEU C CA 1
ATOM 3814 C C . LEU C 1 65 ? 12.925 18.724 52.439 1.00 5.13 65 LEU C C 1
ATOM 3815 O O . LEU C 1 65 ? 12.240 18.000 53.160 1.00 6.43 65 LEU C O 1
ATOM 3820 N N . LEU C 1 66 ? 12.444 19.742 51.728 1.00 2.00 66 LEU C N 1
ATOM 3821 C CA . LEU C 1 66 ? 11.056 20.164 51.809 1.00 3.53 66 LEU C CA 1
ATOM 3822 C C . LEU C 1 66 ? 10.262 19.532 50.715 1.00 3.61 66 LEU C C 1
ATOM 3823 O O . LEU C 1 66 ? 10.659 19.451 49.559 1.00 5.92 66 LEU C O 1
ATOM 3828 N N . TRP C 1 67 ? 9.075 19.068 51.088 1.00 6.07 67 TRP C N 1
ATOM 3829 C CA . TRP C 1 67 ? 8.179 18.418 50.154 1.00 8.32 67 TRP C CA 1
ATOM 3830 C C . TRP C 1 67 ? 6.920 19.184 49.864 1.00 5.53 67 TRP C C 1
ATOM 3831 O O . TRP C 1 67 ? 6.391 19.055 48.775 1.00 10.88 67 TRP C O 1
ATOM 3842 N N . ASP C 1 68 ? 6.425 19.991 50.795 1.00 2.13 68 ASP C N 1
ATOM 3843 C CA . ASP C 1 68 ? 5.197 20.715 50.597 1.00 4.43 68 ASP C CA 1
ATOM 3844 C C . ASP C 1 68 ? 5.047 21.685 51.717 1.00 3.72 68 ASP C C 1
ATOM 3845 O O . ASP C 1 68 ? 5.255 21.339 52.871 1.00 8.93 68 ASP C O 1
ATOM 3850 N N . GLY C 1 69 ? 4.642 22.888 51.326 1.00 5.20 69 GLY C N 1
ATOM 3851 C CA . GLY C 1 69 ? 4.430 24.021 52.222 1.00 4.65 69 GLY C CA 1
ATOM 3852 C C . GLY C 1 69 ? 3.001 24.463 51.992 1.00 5.59 69 GLY C C 1
ATOM 3853 O O . GLY C 1 69 ? 2.070 23.689 52.185 1.00 3.34 69 GLY C O 1
ATOM 3854 N N . TYR C 1 70 ? 2.817 25.692 51.524 1.00 3.55 70 TYR C N 1
ATOM 3855 C CA . TYR C 1 70 ? 1.505 26.187 51.181 1.00 6.80 70 TYR C CA 1
ATOM 3856 C C . TYR C 1 70 ? 0.865 25.310 50.093 1.00 5.85 70 TYR C C 1
ATOM 3857 O O . TYR C 1 70 ? 1.462 25.011 49.071 1.00 10.85 70 TYR C O 1
ATOM 3866 N N . ARG C 1 71 ? -0.378 24.944 50.386 1.00 7.36 71 ARG C N 1
ATOM 3867 C CA . ARG C 1 71 ? -1.165 24.093 49.529 1.00 5.92 71 ARG C CA 1
ATOM 3868 C C . ARG C 1 71 ? -2.497 24.799 49.251 1.00 11.08 71 ARG C C 1
ATOM 3869 O O . ARG C 1 71 ? -3.301 25.046 50.140 1.00 12.57 71 ARG C O 1
ATOM 3877 N N . PRO C 1 72 ? -2.785 25.102 47.975 1.00 10.84 72 PRO C N 1
ATOM 3878 C CA . PRO C 1 72 ? -4.034 25.768 47.590 1.00 9.36 72 PRO C CA 1
ATOM 3879 C C . PRO C 1 72 ? -5.255 24.982 48.031 1.00 12.72 72 PRO C C 1
ATOM 3880 O O . PRO C 1 72 ? -5.196 23.762 48.092 1.00 18.59 72 PRO C O 1
ATOM 3884 N N . LYS C 1 73 ? -6.382 25.604 48.358 1.00 12.41 73 LYS C N 1
ATOM 3885 C CA . LYS C 1 73 ? -7.596 24.875 48.668 1.00 10.02 73 LYS C CA 1
ATOM 3886 C C . LYS C 1 73 ? -7.988 23.950 47.549 1.00 6.86 73 LYS C C 1
ATOM 3887 O O . LYS C 1 73 ? -8.461 22.848 47.811 1.00 13.41 73 LYS C O 1
ATOM 3893 N N . ARG C 1 74 ? -7.755 24.357 46.305 1.00 6.19 74 ARG C N 1
ATOM 3894 C CA . ARG C 1 74 ? -8.082 23.531 45.147 1.00 6.20 74 ARG C CA 1
ATOM 3895 C C . ARG C 1 74 ? -7.228 22.290 45.095 1.00 9.45 74 ARG C C 1
ATOM 3896 O O . ARG C 1 74 ? -7.673 21.247 44.614 1.00 14.40 74 ARG C O 1
ATOM 3904 N N . ALA C 1 75 ? -6.015 22.353 45.638 1.00 10.05 75 ALA C N 1
ATOM 3905 C CA . ALA C 1 75 ? -5.174 21.180 45.782 1.00 9.79 75 ALA C CA 1
ATOM 3906 C C . ALA C 1 75 ? -5.830 20.201 46.731 1.00 7.94 75 ALA C C 1
ATOM 3907 O O . ALA C 1 75 ? -5.937 19.005 46.461 1.00 5.69 75 ALA C O 1
ATOM 3909 N N . VAL C 1 76 ? -6.307 20.753 47.841 1.00 7.17 76 VAL C N 1
ATOM 3910 C CA . VAL C 1 76 ? -7.025 19.976 48.838 1.00 10.18 76 VAL C CA 1
ATOM 3911 C C . VAL C 1 76 ? -8.300 19.390 48.214 1.00 10.91 76 VAL C C 1
ATOM 3912 O O . VAL C 1 76 ? -8.566 18.199 48.402 1.00 12.96 76 VAL C O 1
ATOM 3916 N N . ASN C 1 77 ? -9.055 20.142 47.416 1.00 13.13 77 ASN C N 1
ATOM 3917 C CA . ASN C 1 77 ? -10.205 19.600 46.716 1.00 15.06 77 ASN C CA 1
ATOM 3918 C C . ASN C 1 77 ? -9.815 18.495 45.750 1.00 15.66 77 ASN C C 1
ATOM 3919 O O . ASN C 1 77 ? -10.503 17.463 45.699 1.00 18.19 77 ASN C O 1
ATOM 3924 N N . CYS C 1 78 ? -8.691 18.699 45.059 1.00 17.50 78 CYS C N 1
ATOM 3925 C CA . CYS C 1 78 ? -8.147 17.706 44.124 1.00 10.92 78 CYS C CA 1
ATOM 3926 C C . CYS C 1 78 ? -7.835 16.384 44.824 1.00 10.66 78 CYS C C 1
ATOM 3927 O O . CYS C 1 78 ? -8.082 15.295 44.291 1.00 11.58 78 CYS C O 1
ATOM 3930 N N . PHE C 1 79 ? -7.292 16.429 46.038 1.00 10.07 79 PHE C N 1
ATOM 3931 C CA . PHE C 1 79 ? -7.062 15.226 46.809 1.00 7.84 79 PHE C CA 1
ATOM 3932 C C . PHE C 1 79 ? -8.355 14.555 47.186 1.00 8.80 79 PHE C C 1
ATOM 3933 O O . PHE C 1 79 ? -8.447 13.321 47.132 1.00 9.50 79 PHE C O 1
ATOM 3941 N N . MET C 1 80 ? -9.337 15.364 47.581 1.00 13.74 80 MET C N 1
ATOM 3942 C CA . MET C 1 80 ? -10.651 14.850 47.983 1.00 16.49 80 MET C CA 1
ATOM 3943 C C . MET C 1 80 ? -11.349 14.196 46.808 1.00 16.92 80 MET C C 1
ATOM 3944 O O . MET C 1 80 ? -11.866 13.091 46.966 1.00 23.21 80 MET C O 1
ATOM 3949 N N . GLN C 1 81 ? -11.301 14.842 45.645 1.00 18.52 81 GLN C N 1
ATOM 3950 C CA . GLN C 1 81 ? -11.821 14.267 44.413 1.00 18.51 81 GLN C CA 1
ATOM 3951 C C . GLN C 1 81 ? -11.125 12.977 44.077 1.00 18.66 81 GLN C C 1
ATOM 3952 O O . GLN C 1 81 ? -11.805 12.043 43.702 1.00 23.30 81 GLN C O 1
ATOM 3958 N N . TRP C 1 82 ? -9.809 12.891 44.259 1.00 18.93 82 TRP C N 1
ATOM 3959 C CA . TRP C 1 82 ? -9.050 11.669 43.972 1.00 15.27 82 TRP C CA 1
ATOM 3960 C C . TRP C 1 82 ? -9.474 10.560 44.911 1.00 13.49 82 TRP C C 1
ATOM 3961 O O . TRP C 1 82 ? -9.572 9.390 44.544 1.00 12.33 82 TRP C O 1
ATOM 3972 N N . ALA C 1 83 ? -9.674 10.897 46.181 1.00 17.18 83 ALA C N 1
ATOM 3973 C CA . ALA C 1 83 ? -10.035 9.903 47.182 1.00 19.42 83 ALA C CA 1
ATOM 3974 C C . ALA C 1 83 ? -11.422 9.334 46.896 1.00 22.64 83 ALA C C 1
ATOM 3975 O O . ALA C 1 83 ? -11.736 8.206 47.284 1.00 24.96 83 ALA C O 1
ATOM 3977 N N . ALA C 1 84 ? -12.226 10.106 46.169 1.00 21.81 84 ALA C N 1
ATOM 3978 C CA . ALA C 1 84 ? -13.527 9.658 45.727 1.00 21.98 84 ALA C CA 1
ATOM 3979 C C . ALA C 1 84 ? -13.513 8.864 44.419 1.00 24.33 84 ALA C C 1
ATOM 3980 O O . ALA C 1 84 ? -14.554 8.349 44.015 1.00 28.58 84 ALA C O 1
ATOM 3982 N N . GLN C 1 85 ? -12.393 8.746 43.707 1.00 28.36 85 GLN C N 1
ATOM 3983 C CA . GLN C 1 85 ? -12.343 7.980 42.464 1.00 24.79 85 GLN C CA 1
ATOM 3984 C C . GLN C 1 85 ? -12.215 6.483 42.760 1.00 24.01 85 GLN C C 1
ATOM 3985 O O . GLN C 1 85 ? -11.819 6.057 43.851 1.00 24.02 85 GLN C O 1
ATOM 3991 N N . PRO C 1 86 ? -12.590 5.638 41.792 1.00 24.55 86 PRO C N 1
ATOM 3992 C CA . PRO C 1 86 ? -12.243 4.212 41.810 1.00 21.33 86 PRO C CA 1
ATOM 3993 C C . PRO C 1 86 ? -10.772 3.870 41.856 1.00 22.48 86 PRO C C 1
ATOM 3994 O O . PRO C 1 86 ? -9.947 4.540 41.239 1.00 25.36 86 PRO C O 1
ATOM 3998 N N . GLU C 1 87 ? -10.509 2.784 42.576 1.00 21.32 87 GLU C N 1
ATOM 3999 C CA . GLU C 1 87 ? -9.175 2.291 42.759 1.00 23.45 87 GLU C CA 1
ATOM 4000 C C . GLU C 1 87 ? -8.530 1.617 41.550 1.00 26.31 87 GLU C C 1
ATOM 4001 O O . GLU C 1 87 ? -8.848 0.490 41.182 1.00 26.84 87 GLU C O 1
ATOM 4007 N N . ASN C 1 88 ? -7.576 2.330 40.960 1.00 28.23 88 ASN C N 1
ATOM 4008 C CA . ASN C 1 88 ? -6.820 1.821 39.824 1.00 29.96 88 ASN C CA 1
ATOM 4009 C C . ASN C 1 88 ? -5.525 1.114 40.235 1.00 31.60 88 ASN C C 1
ATOM 4010 O O . ASN C 1 88 ? -4.740 0.675 39.383 1.00 36.40 88 ASN C O 1
ATOM 4015 N N . ASN C 1 89 ? -5.337 1.048 41.553 1.00 28.90 89 ASN C N 1
ATOM 4016 C CA . ASN C 1 89 ? -4.125 0.480 42.159 1.00 27.92 89 ASN C CA 1
ATOM 4017 C C . ASN C 1 89 ? -2.762 1.006 41.751 1.00 25.45 89 ASN C C 1
ATOM 4018 O O . ASN C 1 89 ? -1.749 0.409 42.125 1.00 29.99 89 ASN C O 1
ATOM 4023 N N . LEU C 1 90 ? -2.804 2.147 41.066 1.00 23.14 90 LEU C N 1
ATOM 4024 C CA . LEU C 1 90 ? -1.615 2.799 40.556 1.00 23.81 90 LEU C CA 1
ATOM 4025 C C . LEU C 1 90 ? -0.610 3.203 41.638 1.00 23.86 90 LEU C C 1
ATOM 4026 O O . LEU C 1 90 ? 0.601 2.951 41.528 1.00 28.15 90 LEU C O 1
ATOM 4031 N N . THR C 1 91 ? -1.091 3.820 42.716 1.00 23.47 91 THR C N 1
ATOM 4032 C CA . THR C 1 91 ? -0.203 4.286 43.797 1.00 20.63 91 THR C CA 1
ATOM 4033 C C . THR C 1 91 ? -0.514 3.653 45.145 1.00 20.61 91 THR C C 1
ATOM 4034 O O . THR C 1 91 ? 0.072 4.040 46.163 1.00 24.36 91 THR C O 1
ATOM 4038 N N . LYS C 1 92 ? -1.412 2.673 45.171 1.00 17.95 92 LYS C N 1
ATOM 4039 C CA . LYS C 1 92 ? -1.799 2.012 46.412 1.00 16.06 92 LYS C CA 1
ATOM 4040 C C . LYS C 1 92 ? -0.652 1.348 47.154 1.00 18.98 92 LYS C C 1
ATOM 4041 O O . LYS C 1 92 ? -0.422 1.694 48.308 1.00 22.39 92 LYS C O 1
ATOM 4047 N N . GLU C 1 93 ? 0.124 0.469 46.526 1.00 21.82 93 GLU C N 1
ATOM 4048 C CA . GLU C 1 93 ? 1.274 -0.155 47.176 1.00 22.00 93 GLU C CA 1
ATOM 4049 C C . GLU C 1 93 ? 2.265 0.718 47.906 1.00 22.56 93 GLU C C 1
ATOM 4050 O O . GLU C 1 93 ? 2.803 0.373 48.971 1.00 23.81 93 GLU C O 1
ATOM 4056 N N . SER C 1 94 ? 2.543 1.862 47.289 1.00 19.52 94 SER C N 1
ATOM 4057 C CA . SER C 1 94 ? 3.561 2.778 47.797 1.00 18.99 94 SER C CA 1
ATOM 4058 C C . SER C 1 94 ? 3.073 3.760 48.825 1.00 16.13 94 SER C C 1
ATOM 4059 O O . SER C 1 94 ? 3.772 4.131 49.759 1.00 14.92 94 SER C O 1
ATOM 4062 N N . TYR C 1 95 ? 1.827 4.177 48.633 1.00 15.39 95 TYR C N 1
ATOM 4063 C CA . TYR C 1 95 ? 1.255 5.203 49.444 1.00 15.32 95 TYR C CA 1
ATOM 4064 C C . TYR C 1 95 ? 0.161 4.795 50.383 1.00 16.24 95 TYR C C 1
ATOM 4065 O O . TYR C 1 95 ? -0.093 5.523 51.339 1.00 18.70 95 TYR C O 1
ATOM 4074 N N . TYR C 1 96 ? -0.590 3.721 50.172 1.00 14.60 96 TYR C N 1
ATOM 4075 C CA . TYR C 1 96 ? -1.593 3.312 51.127 1.00 15.10 96 TYR C CA 1
ATOM 4076 C C . TYR C 1 96 ? -1.982 1.871 50.972 1.00 17.24 96 TYR C C 1
ATOM 4077 O O . TYR C 1 96 ? -3.150 1.534 50.747 1.00 19.64 96 TYR C O 1
ATOM 4086 N N . PRO C 1 97 ? -1.020 0.951 51.162 1.00 19.74 97 PRO C N 1
ATOM 4087 C CA . PRO C 1 97 ? -1.419 -0.433 51.400 1.00 22.38 97 PRO C CA 1
ATOM 4088 C C . PRO C 1 97 ? -2.058 -0.428 52.795 1.00 27.93 97 PRO C C 1
ATOM 4089 O O . PRO C 1 97 ? -1.871 0.547 53.559 1.00 33.08 97 PRO C O 1
ATOM 4093 N N . ASN C 1 98 ? -2.804 -1.478 53.132 1.00 26.89 98 ASN C N 1
ATOM 4094 C CA . ASN C 1 98 ? -3.435 -1.616 54.467 1.00 23.29 98 ASN C CA 1
ATOM 4095 C C . ASN C 1 98 ? -4.616 -0.698 54.750 1.00 25.39 98 ASN C C 1
ATOM 4096 O O . ASN C 1 98 ? -5.427 -1.011 55.612 1.00 26.74 98 ASN C O 1
ATOM 4101 N N . ILE C 1 99 ? -4.672 0.450 54.080 1.00 24.61 99 ILE C N 1
ATOM 4102 C CA . ILE C 1 99 ? -5.756 1.417 54.243 1.00 20.60 99 ILE C CA 1
ATOM 4103 C C . ILE C 1 99 ? -6.453 1.490 52.886 1.00 19.85 99 ILE C C 1
ATOM 4104 O O . ILE C 1 99 ? -5.915 1.127 51.827 1.00 19.34 99 ILE C O 1
ATOM 4109 N N . ASP C 1 100 ? -7.703 1.931 52.999 1.00 21.51 100 ASP C N 1
ATOM 4110 C CA . ASP C 1 100 ? -8.645 1.896 51.895 1.00 23.26 100 ASP C CA 1
ATOM 4111 C C . ASP C 1 100 ? -8.913 3.307 51.390 1.00 23.77 100 ASP C C 1
ATOM 4112 O O . ASP C 1 100 ? -8.647 4.255 52.133 1.00 24.60 100 ASP C O 1
ATOM 4117 N N . ARG C 1 101 ? -9.398 3.581 50.182 1.00 24.75 101 ARG C N 1
ATOM 4118 C CA . ARG C 1 101 ? -9.598 4.956 49.754 1.00 23.58 101 ARG C CA 1
ATOM 4119 C C . ARG C 1 101 ? -10.813 5.503 50.504 1.00 27.71 101 ARG C C 1
ATOM 4120 O O . ARG C 1 101 ? -10.675 6.601 51.048 1.00 26.37 101 ARG C O 1
ATOM 4128 N N . THR C 1 102 ? -11.949 4.814 50.619 1.00 31.77 102 THR C N 1
ATOM 4129 C CA . THR C 1 102 ? -13.086 5.298 51.433 1.00 27.76 102 THR C CA 1
ATOM 4130 C C . THR C 1 102 ? -12.622 5.515 52.872 1.00 29.62 102 THR C C 1
ATOM 4131 O O . THR C 1 102 ? -12.964 6.540 53.469 1.00 31.03 102 THR C O 1
ATOM 4135 N N . GLU C 1 103 ? -11.689 4.693 53.352 1.00 31.21 103 GLU C N 1
ATOM 4136 C CA . GLU C 1 103 ? -11.116 4.857 54.698 1.00 30.42 103 GLU C CA 1
ATOM 4137 C C . GLU C 1 103 ? -10.157 6.054 54.762 1.00 30.97 103 GLU C C 1
ATOM 4138 O O . GLU C 1 103 ? -9.296 6.107 55.657 1.00 29.71 103 GLU C O 1
ATOM 4144 N N . MET C 1 104 ? -10.244 7.010 53.837 1.00 31.79 104 MET C N 1
ATOM 4145 C CA . MET C 1 104 ? -9.365 8.184 53.850 1.00 35.58 104 MET C CA 1
ATOM 4146 C C . MET C 1 104 ? -10.058 9.383 54.520 1.00 37.03 104 MET C C 1
ATOM 4147 O O . MET C 1 104 ? -9.398 10.222 55.169 1.00 36.10 104 MET C O 1
ATOM 4152 N N . ILE C 1 105 ? -11.382 9.466 54.407 1.00 35.46 105 ILE C N 1
ATOM 4153 C CA . ILE C 1 105 ? -12.167 10.382 55.231 1.00 35.35 105 ILE C CA 1
ATOM 4154 C C . ILE C 1 105 ? -12.368 9.548 56.514 1.00 35.26 105 ILE C C 1
ATOM 4155 O O . ILE C 1 105 ? -13.318 8.753 56.531 1.00 40.08 105 ILE C O 1
ATOM 4160 N N . SER C 1 106 ? -11.435 9.609 57.468 1.00 33.57 106 SER C N 1
ATOM 4161 C CA . SER C 1 106 ? -11.572 8.920 58.768 1.00 29.84 106 SER C CA 1
ATOM 4162 C C . SER C 1 106 ? -10.306 8.855 59.644 1.00 31.72 106 SER C C 1
ATOM 4163 O O . SER C 1 106 ? -10.347 9.043 60.882 1.00 29.44 106 SER C O 1
ATOM 4166 N N . LYS C 1 107 ? -9.167 8.543 59.029 1.00 29.21 107 LYS C N 1
ATOM 4167 C CA . LYS C 1 107 ? -7.933 8.283 59.776 1.00 25.63 107 LYS C CA 1
ATOM 4168 C C . LYS C 1 107 ? -6.920 9.434 59.977 1.00 23.05 107 LYS C C 1
ATOM 4169 O O . LYS C 1 107 ? -5.859 9.238 60.600 1.00 23.47 107 LYS C O 1
ATOM 4175 N N . GLY C 1 108 ? -7.238 10.623 59.468 1.00 20.59 108 GLY C N 1
ATOM 4176 C CA . GLY C 1 108 ? -6.465 11.848 59.680 1.00 23.10 108 GLY C CA 1
ATOM 4177 C C . GLY C 1 108 ? -5.278 12.139 58.765 1.00 21.17 108 GLY C C 1
ATOM 4178 O O . GLY C 1 108 ? -4.462 13.020 59.032 1.00 22.62 108 GLY C O 1
ATOM 4179 N N . TYR C 1 109 ? -5.183 11.417 57.652 1.00 23.86 109 TYR C N 1
ATOM 4180 C CA . TYR C 1 109 ? -4.094 11.622 56.691 1.00 25.66 109 TYR C CA 1
ATOM 4181 C C . TYR C 1 109 ? -4.491 12.596 55.579 1.00 28.38 109 TYR C C 1
ATOM 4182 O O . TYR C 1 109 ? -3.668 13.474 55.267 1.00 27.83 109 TYR C O 1
ATOM 4191 N N . VAL C 1 110 ? -5.710 12.474 55.051 1.00 29.86 110 VAL C N 1
ATOM 4192 C CA . VAL C 1 110 ? -6.184 13.351 53.989 1.00 27.73 110 VAL C CA 1
ATOM 4193 C C . VAL C 1 110 ? -6.416 14.779 54.493 1.00 28.52 110 VAL C C 1
ATOM 4194 O O . VAL C 1 110 ? -5.599 15.630 54.129 1.00 34.91 110 VAL C O 1
ATOM 4198 N N . ALA C 1 111 ? -7.348 15.028 55.413 1.00 28.66 111 ALA C N 1
ATOM 4199 C CA . ALA C 1 111 ? -7.828 16.397 55.733 1.00 30.02 111 ALA C CA 1
ATOM 4200 C C . ALA C 1 111 ? -8.556 17.213 54.606 1.00 28.29 111 ALA C C 1
ATOM 4201 O O . ALA C 1 111 ? -7.934 17.752 53.678 1.00 30.46 111 ALA C O 1
ATOM 4203 N N . SER C 1 112 ? -9.885 17.276 54.704 1.00 24.62 112 SER C N 1
ATOM 4204 C CA . SER C 1 112 ? -10.718 18.093 53.799 1.00 25.38 112 SER C CA 1
ATOM 4205 C C . SER C 1 112 ? -10.460 19.618 53.749 1.00 25.13 112 SER C C 1
ATOM 4206 O O . SER C 1 112 ? -10.840 20.399 52.859 1.00 25.38 112 SER C O 1
ATOM 4209 N N . LYS C 1 113 ? -9.948 19.977 54.922 1.00 24.47 113 LYS C N 1
ATOM 4210 C CA . LYS C 1 113 ? -9.491 21.326 55.208 1.00 24.98 113 LYS C CA 1
ATOM 4211 C C . LYS C 1 113 ? -8.068 21.065 55.715 1.00 22.06 113 LYS C C 1
ATOM 4212 O O . LYS C 1 113 ? -7.866 20.224 56.605 1.00 26.72 113 LYS C O 1
ATOM 4218 N N . SER C 1 114 ? -7.077 21.759 55.162 1.00 16.88 114 SER C N 1
ATOM 4219 C CA . SER C 1 114 ? -5.694 21.535 55.519 1.00 12.76 114 SER C CA 1
ATOM 4220 C C . SER C 1 114 ? -5.029 22.749 56.097 1.00 12.31 114 SER C C 1
ATOM 4221 O O . SER C 1 114 ? -5.224 23.875 55.642 1.00 13.79 114 SER C O 1
ATOM 4224 N N . SER C 1 115 ? -4.225 22.498 57.126 1.00 12.57 115 SER C N 1
ATOM 4225 C CA . SER C 1 115 ? -3.408 23.523 57.734 1.00 9.65 115 SER C CA 1
ATOM 4226 C C . SER C 1 115 ? -2.438 24.157 56.748 1.00 11.02 115 SER C C 1
ATOM 4227 O O . SER C 1 115 ? -1.951 25.264 56.942 1.00 13.29 115 SER C O 1
ATOM 4230 N N . HIS C 1 116 ? -2.194 23.407 55.679 1.00 12.59 116 HIS C N 1
ATOM 4231 C CA . HIS C 1 116 ? -1.296 23.822 54.636 1.00 8.17 116 HIS C CA 1
ATOM 4232 C C . HIS C 1 116 ? -1.747 25.021 53.858 1.00 6.95 116 HIS C C 1
ATOM 4233 O O . HIS C 1 116 ? -0.933 25.825 53.406 1.00 6.65 116 HIS C O 1
ATOM 4240 N N . SER C 1 117 ? -3.067 25.081 53.723 1.00 5.45 117 SER C N 1
ATOM 4241 C CA . SER C 1 117 ? -3.719 26.156 53.020 1.00 7.32 117 SER C CA 1
ATOM 4242 C C . SER C 1 117 ? -3.580 27.453 53.761 1.00 8.99 117 SER C C 1
ATOM 4243 O O . SER C 1 117 ? -3.807 28.507 53.197 1.00 12.81 117 SER C O 1
ATOM 4246 N N . ARG C 1 118 ? -3.196 27.405 55.031 1.00 11.97 118 ARG C N 1
ATOM 4247 C CA . ARG C 1 118 ? -2.972 28.601 55.797 1.00 9.14 118 ARG C CA 1
ATOM 4248 C C . ARG C 1 118 ? -1.581 29.149 55.604 1.00 9.89 118 ARG C C 1
ATOM 4249 O O . ARG C 1 118 ? -1.293 30.255 56.048 1.00 11.64 118 ARG C O 1
ATOM 4257 N N . GLY C 1 119 ? -0.697 28.374 54.983 1.00 12.68 119 GLY C N 1
ATOM 4258 C CA . GLY C 1 119 ? 0.633 28.809 54.570 1.00 7.74 119 GLY C CA 1
ATOM 4259 C C . GLY C 1 119 ? 1.762 28.618 55.525 1.00 9.03 119 GLY C C 1
ATOM 4260 O O . GLY C 1 119 ? 2.897 28.973 55.208 1.00 10.82 119 GLY C O 1
ATOM 4261 N N . SER C 1 120 ? 1.476 28.039 56.688 1.00 12.43 120 SER C N 1
ATOM 4262 C CA . SER C 1 120 ? 2.484 27.864 57.730 1.00 4.13 120 SER C CA 1
ATOM 4263 C C . SER C 1 120 ? 2.757 26.467 58.164 1.00 4.02 120 SER C C 1
ATOM 4264 O O . SER C 1 120 ? 3.427 26.204 59.171 1.00 7.40 120 SER C O 1
ATOM 4267 N N . ALA C 1 121 ? 2.301 25.530 57.342 1.00 5.94 121 ALA C N 1
ATOM 4268 C CA . ALA C 1 121 ? 2.598 24.121 57.551 1.00 6.02 121 ALA C CA 1
ATOM 4269 C C . ALA C 1 121 ? 3.632 23.656 56.540 1.00 8.12 121 ALA C C 1
ATOM 4270 O O . ALA C 1 121 ? 3.706 24.183 55.430 1.00 10.14 121 ALA C O 1
ATOM 4272 N N . ILE C 1 122 ? 4.469 22.695 56.919 1.00 8.51 122 ILE C N 1
ATOM 4273 C CA . ILE C 1 122 ? 5.535 22.238 56.066 1.00 7.30 122 ILE C CA 1
ATOM 4274 C C . ILE C 1 122 ? 5.731 20.744 56.198 1.00 8.18 122 ILE C C 1
ATOM 4275 O O . ILE C 1 122 ? 5.494 20.162 57.240 1.00 9.90 122 ILE C O 1
ATOM 4280 N N . ASP C 1 123 ? 6.045 20.125 55.065 1.00 8.96 123 ASP C N 1
ATOM 4281 C CA . ASP C 1 123 ? 6.428 18.723 55.024 1.00 9.75 123 ASP C CA 1
ATOM 4282 C C . ASP C 1 123 ? 7.864 18.555 54.678 1.00 10.84 123 ASP C C 1
ATOM 4283 O O . ASP C 1 123 ? 8.257 19.065 53.631 1.00 12.11 123 ASP C O 1
ATOM 4288 N N . LEU C 1 124 ? 8.632 17.834 55.492 1.00 11.44 124 LEU C N 1
ATOM 4289 C CA . LEU C 1 124 ? 10.071 17.729 55.290 1.00 7.48 124 LEU C CA 1
ATOM 4290 C C . LEU C 1 124 ? 10.747 16.547 55.949 1.00 10.06 124 LEU C C 1
ATOM 4291 O O . LEU C 1 124 ? 10.122 15.900 56.787 1.00 7.75 124 LEU C O 1
ATOM 4296 N N . THR C 1 125 ? 11.956 16.254 55.463 1.00 14.41 125 THR C N 1
ATOM 4297 C CA . THR C 1 125 ? 12.881 15.329 56.135 1.00 8.86 125 THR C CA 1
ATOM 4298 C C . THR C 1 125 ? 14.178 16.088 56.319 1.00 7.40 125 THR C C 1
ATOM 4299 O O . THR C 1 125 ? 14.401 17.227 55.899 1.00 2.00 125 THR C O 1
ATOM 4303 N N . LEU C 1 126 ? 15.058 15.211 56.801 1.00 11.29 126 LEU C N 1
ATOM 4304 C CA . LEU C 1 126 ? 16.448 15.554 57.031 1.00 11.03 126 LEU C CA 1
ATOM 4305 C C . LEU C 1 126 ? 17.246 14.717 56.055 1.00 12.80 126 LEU C C 1
ATOM 4306 O O . LEU C 1 126 ? 16.822 13.618 55.667 1.00 14.01 126 LEU C O 1
ATOM 4311 N N . TYR C 1 127 ? 18.376 15.235 55.585 1.00 11.89 127 TYR C N 1
ATOM 4312 C CA . TYR C 1 127 ? 19.385 14.400 54.978 1.00 9.36 127 TYR C CA 1
ATOM 4313 C C . TYR C 1 127 ? 20.673 14.661 55.738 1.00 13.26 127 TYR C C 1
ATOM 4314 O O . TYR C 1 127 ? 20.801 15.655 56.466 1.00 17.12 127 TYR C O 1
ATOM 4323 N N . ARG C 1 128 ? 21.615 13.730 55.625 1.00 13.29 128 ARG C N 1
ATOM 4324 C CA . ARG C 1 128 ? 22.913 13.849 56.287 1.00 14.94 128 ARG C CA 1
ATOM 4325 C C . ARG C 1 128 ? 23.712 14.884 55.545 1.00 16.45 128 ARG C C 1
ATOM 4326 O O . ARG C 1 128 ? 23.812 14.823 54.326 1.00 21.38 128 ARG C O 1
ATOM 4334 N N . LEU C 1 129 ? 24.294 15.872 56.215 1.00 18.71 129 LEU C N 1
ATOM 4335 C CA . LEU C 1 129 ? 25.084 16.892 55.546 1.00 16.44 129 LEU C CA 1
ATOM 4336 C C . LEU C 1 129 ? 26.436 16.321 55.073 1.00 17.75 129 LEU C C 1
ATOM 4337 O O . LEU C 1 129 ? 26.944 16.643 53.990 1.00 15.16 129 LEU C O 1
ATOM 4342 N N . ASP C 1 130 ? 27.049 15.438 55.854 1.00 19.76 130 ASP C N 1
ATOM 4343 C CA . ASP C 1 130 ? 28.338 14.878 55.511 1.00 18.88 130 ASP C CA 1
ATOM 4344 C C . ASP C 1 130 ? 28.328 13.934 54.326 1.00 21.43 130 ASP C C 1
ATOM 4345 O O . ASP C 1 130 ? 28.984 14.121 53.310 1.00 28.14 130 ASP C O 1
ATOM 4350 N N . THR C 1 131 ? 27.353 13.044 54.454 1.00 18.67 131 THR C N 1
ATOM 4351 C CA . THR C 1 131 ? 27.174 11.931 53.560 1.00 12.81 131 THR C CA 1
ATOM 4352 C C . THR C 1 131 ? 26.308 12.305 52.329 1.00 18.96 131 THR C C 1
ATOM 4353 O O . THR C 1 131 ? 26.441 11.727 51.231 1.00 16.05 131 THR C O 1
ATOM 4357 N N . GLY C 1 132 ? 25.451 13.308 52.510 1.00 17.04 132 GLY C N 1
ATOM 4358 C CA . GLY C 1 132 ? 24.520 13.797 51.500 1.00 14.06 132 GLY C CA 1
ATOM 4359 C C . GLY C 1 132 ? 23.329 12.894 51.281 1.00 14.06 132 GLY C C 1
ATOM 4360 O O . GLY C 1 132 ? 22.516 13.188 50.402 1.00 17.83 132 GLY C O 1
ATOM 4361 N N . GLU C 1 133 ? 23.253 11.795 52.029 1.00 13.07 133 GLU C N 1
ATOM 4362 C CA . GLU C 1 133 ? 22.160 10.848 51.884 1.00 16.49 133 GLU C CA 1
ATOM 4363 C C . GLU C 1 133 ? 20.955 11.138 52.749 1.00 15.40 133 GLU C C 1
ATOM 4364 O O . GLU C 1 133 ? 21.071 11.843 53.754 1.00 15.99 133 GLU C O 1
ATOM 4370 N N . LEU C 1 134 ? 19.791 10.643 52.335 1.00 12.78 134 LEU C N 1
ATOM 4371 C CA . LEU C 1 134 ? 18.567 10.829 53.099 1.00 12.31 134 LEU C CA 1
ATOM 4372 C C . LEU C 1 134 ? 18.616 10.091 54.436 1.00 11.46 134 LEU C C 1
ATOM 4373 O O . LEU C 1 134 ? 19.092 8.949 54.530 1.00 13.69 134 LEU C O 1
ATOM 4378 N N . VAL C 1 135 ? 18.183 10.775 55.491 1.00 11.58 135 VAL C N 1
ATOM 4379 C CA . VAL C 1 135 ? 18.079 10.168 56.825 1.00 9.12 135 VAL C CA 1
ATOM 4380 C C . VAL C 1 135 ? 16.871 9.230 56.790 1.00 11.21 135 VAL C C 1
ATOM 4381 O O . VAL C 1 135 ? 15.766 9.632 56.422 1.00 15.15 135 VAL C O 1
ATOM 4385 N N . PRO C 1 136 ? 17.083 7.925 57.079 1.00 12.61 136 PRO C N 1
ATOM 4386 C CA . PRO C 1 136 ? 16.002 6.916 57.026 1.00 11.16 136 PRO C CA 1
ATOM 4387 C C . PRO C 1 136 ? 14.988 7.128 58.142 1.00 12.92 136 PRO C C 1
ATOM 4388 O O . PRO C 1 136 ? 15.347 7.278 59.311 1.00 15.69 136 PRO C O 1
ATOM 4392 N N . MET C 1 137 ? 13.725 7.185 57.729 1.00 14.14 137 MET C N 1
ATOM 4393 C CA . MET C 1 137 ? 12.629 7.504 58.618 1.00 7.24 137 MET C CA 1
ATOM 4394 C C . MET C 1 137 ? 11.663 6.354 58.691 1.00 9.75 137 MET C C 1
ATOM 4395 O O . MET C 1 137 ? 10.698 6.445 59.448 1.00 11.74 137 MET C O 1
ATOM 4400 N N . GLY C 1 138 ? 11.771 5.268 57.936 1.00 10.57 138 GLY C N 1
ATOM 4401 C CA . GLY C 1 138 ? 10.920 4.089 58.080 1.00 10.99 138 GLY C CA 1
ATOM 4402 C C . GLY C 1 138 ? 9.729 4.041 57.183 1.00 12.20 138 GLY C C 1
ATOM 4403 O O . GLY C 1 138 ? 9.195 2.991 56.852 1.00 12.95 138 GLY C O 1
ATOM 4404 N N . SER C 1 139 ? 9.249 5.204 56.767 1.00 14.50 139 SER C N 1
ATOM 4405 C CA . SER C 1 139 ? 8.143 5.274 55.826 1.00 15.28 139 SER C CA 1
ATOM 4406 C C . SER C 1 139 ? 8.395 6.499 54.946 1.00 15.85 139 SER C C 1
ATOM 4407 O O . SER C 1 139 ? 9.171 7.403 55.260 1.00 19.16 139 SER C O 1
ATOM 4410 N N . ARG C 1 140 ? 7.770 6.468 53.775 1.00 12.81 140 ARG C N 1
ATOM 4411 C CA . ARG C 1 140 ? 7.920 7.522 52.793 1.00 11.18 140 ARG C CA 1
ATOM 4412 C C . ARG C 1 140 ? 6.983 8.693 53.103 1.00 8.87 140 ARG C C 1
ATOM 4413 O O . ARG C 1 140 ? 6.034 8.567 53.881 1.00 16.01 140 ARG C O 1
ATOM 4421 N N . PHE C 1 141 ? 7.265 9.850 52.514 1.00 7.16 141 PHE C N 1
ATOM 4422 C CA . PHE C 1 141 ? 6.348 10.978 52.532 1.00 4.91 141 PHE C CA 1
ATOM 4423 C C . PHE C 1 141 ? 5.016 10.526 51.967 1.00 10.20 141 PHE C C 1
ATOM 4424 O O . PHE C 1 141 ? 4.938 9.912 50.900 1.00 18.15 141 PHE C O 1
ATOM 4432 N N . ASP C 1 142 ? 3.957 10.915 52.668 1.00 14.35 142 ASP C N 1
ATOM 4433 C CA . ASP C 1 142 ? 2.599 10.520 52.316 1.00 10.29 142 ASP C CA 1
ATOM 4434 C C . ASP C 1 142 ? 2.367 9.038 52.335 1.00 10.55 142 ASP C C 1
ATOM 4435 O O . ASP C 1 142 ? 1.536 8.542 51.583 1.00 9.86 142 ASP C O 1
ATOM 4440 N N . PHE C 1 143 ? 3.038 8.309 53.223 1.00 13.61 143 PHE C N 1
ATOM 4441 C CA . PHE C 1 143 ? 2.827 6.894 53.332 1.00 12.11 143 PHE C CA 1
ATOM 4442 C C . PHE C 1 143 ? 1.454 6.601 53.906 1.00 12.82 143 PHE C C 1
ATOM 4443 O O . PHE C 1 143 ? 1.001 5.529 53.537 1.00 20.39 143 PHE C O 1
ATOM 4451 N N . MET C 1 144 ? 0.700 7.327 54.726 1.00 14.52 144 MET C N 1
ATOM 4452 C CA . MET C 1 144 ? -0.735 7.014 54.946 1.00 14.35 144 MET C CA 1
ATOM 4453 C C . MET C 1 144 ? -1.006 5.660 55.582 1.00 14.77 144 MET C C 1
ATOM 4454 O O . MET C 1 144 ? -1.796 4.816 55.160 1.00 18.94 144 MET C O 1
ATOM 4459 N N . ASP C 1 145 ? -0.283 5.466 56.674 1.00 15.39 145 ASP C N 1
ATOM 4460 C CA . ASP C 1 145 ? -0.285 4.221 57.354 1.00 15.93 145 ASP C CA 1
ATOM 4461 C C . ASP C 1 145 ? 0.088 4.480 58.776 1.00 16.78 145 ASP C C 1
ATOM 4462 O O . ASP C 1 145 ? 0.632 5.527 59.074 1.00 21.78 145 ASP C O 1
ATOM 4467 N N . GLU C 1 146 ? -0.193 3.547 59.678 1.00 16.95 146 GLU C N 1
ATOM 4468 C CA . GLU C 1 146 ? 0.205 3.686 61.071 1.00 23.96 146 GLU C CA 1
ATOM 4469 C C . GLU C 1 146 ? 1.704 3.730 61.270 1.00 21.33 146 GLU C C 1
ATOM 4470 O O . GLU C 1 146 ? 2.210 4.204 62.279 1.00 27.68 146 GLU C O 1
ATOM 4476 N N . ARG C 1 147 ? 2.387 3.301 60.214 1.00 20.46 147 ARG C N 1
ATOM 4477 C CA . ARG C 1 147 ? 3.845 3.332 60.144 1.00 17.12 147 ARG C CA 1
ATOM 4478 C C . ARG C 1 147 ? 4.373 4.754 60.123 1.00 13.67 147 ARG C C 1
ATOM 4479 O O . ARG C 1 147 ? 5.447 5.042 60.629 1.00 17.77 147 ARG C O 1
ATOM 4487 N N . SER C 1 148 ? 3.598 5.659 59.534 1.00 12.56 148 SER C N 1
ATOM 4488 C CA . SER C 1 148 ? 3.976 7.054 59.449 1.00 14.16 148 SER C CA 1
ATOM 4489 C C . SER C 1 148 ? 3.809 7.839 60.735 1.00 17.97 148 SER C C 1
ATOM 4490 O O . SER C 1 148 ? 4.296 8.967 60.833 1.00 21.35 148 SER C O 1
ATOM 4493 N N . HIS C 1 149 ? 3.127 7.259 61.720 1.00 17.46 149 HIS C N 1
ATOM 4494 C CA . HIS C 1 149 ? 2.911 7.909 62.996 1.00 12.57 149 HIS C CA 1
ATOM 4495 C C . HIS C 1 149 ? 4.235 8.148 63.657 1.00 12.38 149 HIS C C 1
ATOM 4496 O O . HIS C 1 149 ? 5.110 7.311 63.503 1.00 12.72 149 HIS C O 1
ATOM 4503 N N . HIS C 1 150 ? 4.406 9.251 64.384 1.00 10.87 150 HIS C N 1
ATOM 4504 C CA . HIS C 1 150 ? 5.618 9.484 65.141 1.00 11.95 150 HIS C CA 1
ATOM 4505 C C . HIS C 1 150 ? 5.901 8.389 66.164 1.00 13.74 150 HIS C C 1
ATOM 4506 O O . HIS C 1 150 ? 7.000 7.840 66.274 1.00 21.80 150 HIS C O 1
ATOM 4513 N N . ALA C 1 151 ? 4.860 8.007 66.892 1.00 15.90 151 ALA C N 1
ATOM 4514 C CA . ALA C 1 151 ? 4.973 7.011 67.929 1.00 20.97 151 ALA C CA 1
ATOM 4515 C C . ALA C 1 151 ? 4.996 5.572 67.433 1.00 24.15 151 ALA C C 1
ATOM 4516 O O . ALA C 1 151 ? 5.075 4.639 68.239 1.00 28.26 151 ALA C O 1
ATOM 4518 N N . ALA C 1 152 ? 4.956 5.383 66.116 1.00 24.29 152 ALA C N 1
ATOM 4519 C CA . ALA C 1 152 ? 4.867 4.059 65.527 1.00 24.35 152 ALA C CA 1
ATOM 4520 C C . ALA C 1 152 ? 5.966 3.060 65.875 1.00 26.40 152 ALA C C 1
ATOM 4521 O O . ALA C 1 152 ? 7.139 3.391 66.113 1.00 29.58 152 ALA C O 1
ATOM 4523 N N . ASN C 1 153 ? 5.488 1.825 65.991 1.00 29.67 153 ASN C N 1
ATOM 4524 C CA . ASN C 1 153 ? 6.358 0.669 66.158 1.00 33.58 153 ASN C CA 1
ATOM 4525 C C . ASN C 1 153 ? 6.362 -0.059 64.811 1.00 34.01 153 ASN C C 1
ATOM 4526 O O . ASN C 1 153 ? 5.460 0.109 63.974 1.00 33.78 153 ASN C O 1
ATOM 4531 N N . GLY C 1 154 ? 7.350 -0.922 64.593 1.00 34.75 154 GLY C N 1
ATOM 4532 C CA . GLY C 1 154 ? 7.579 -1.604 63.319 1.00 33.33 154 GLY C CA 1
ATOM 4533 C C . GLY C 1 154 ? 8.525 -0.725 62.512 1.00 30.96 154 GLY C C 1
ATOM 4534 O O . GLY C 1 154 ? 8.659 -0.851 61.291 1.00 34.74 154 GLY C O 1
ATOM 4535 N N . ILE C 1 155 ? 9.184 0.187 63.217 1.00 27.89 155 ILE C N 1
ATOM 4536 C CA . ILE C 1 155 ? 10.104 1.119 62.627 1.00 25.28 155 ILE C CA 1
ATOM 4537 C C . ILE C 1 155 ? 11.290 0.800 63.545 1.00 25.33 155 ILE C C 1
ATOM 4538 O O . ILE C 1 155 ? 11.127 0.548 64.754 1.00 25.54 155 ILE C O 1
ATOM 4543 N N . SER C 1 156 ? 12.494 0.713 62.987 1.00 24.83 156 SER C N 1
ATOM 4544 C CA . SER C 1 156 ? 13.684 0.442 63.778 1.00 23.23 156 SER C CA 1
ATOM 4545 C C . SER C 1 156 ? 14.019 1.534 64.797 1.00 22.20 156 SER C C 1
ATOM 4546 O O . SER C 1 156 ? 13.413 2.604 64.819 1.00 22.67 156 SER C O 1
ATOM 4549 N N . CYS C 1 157 ? 14.991 1.283 65.667 1.00 23.37 157 CYS C N 1
ATOM 4550 C CA . CYS C 1 157 ? 15.389 2.249 66.678 1.00 27.12 157 CYS C CA 1
ATOM 4551 C C . CYS C 1 157 ? 16.008 3.481 66.068 1.00 23.11 157 CYS C C 1
ATOM 4552 O O . CYS C 1 157 ? 15.785 4.582 66.580 1.00 27.42 157 CYS C O 1
ATOM 4555 N N . ASN C 1 158 ? 16.775 3.314 64.993 1.00 21.39 158 ASN C N 1
ATOM 4556 C CA . ASN C 1 158 ? 17.388 4.453 64.292 1.00 21.17 158 ASN C CA 1
ATOM 4557 C C . ASN C 1 158 ? 16.302 5.281 63.621 1.00 19.47 158 ASN C C 1
ATOM 4558 O O . ASN C 1 158 ? 16.250 6.486 63.845 1.00 21.34 158 ASN C O 1
ATOM 4563 N N . GLU C 1 159 ? 15.424 4.626 62.863 1.00 16.71 159 GLU C N 1
ATOM 4564 C CA . GLU C 1 159 ? 14.342 5.295 62.188 1.00 15.68 159 GLU C CA 1
ATOM 4565 C C . GLU C 1 159 ? 13.481 6.065 63.186 1.00 16.64 159 GLU C C 1
ATOM 4566 O O . GLU C 1 159 ? 13.229 7.252 62.950 1.00 23.57 159 GLU C O 1
ATOM 4572 N N . ALA C 1 160 ? 13.113 5.473 64.322 1.00 15.94 160 ALA C N 1
ATOM 4573 C CA . ALA C 1 160 ? 12.293 6.153 65.319 1.00 12.98 160 ALA C CA 1
ATOM 4574 C C . ALA C 1 160 ? 13.012 7.319 65.927 1.00 11.01 160 ALA C C 1
ATOM 4575 O O . ALA C 1 160 ? 12.398 8.355 66.187 1.00 13.71 160 ALA C O 1
ATOM 4577 N N . GLN C 1 161 ? 14.310 7.108 66.124 1.00 9.54 161 GLN C N 1
ATOM 4578 C CA . GLN C 1 161 ? 15.199 8.130 66.656 1.00 9.52 161 GLN C CA 1
ATOM 4579 C C . GLN C 1 161 ? 15.378 9.284 65.686 1.00 12.90 161 GLN C C 1
ATOM 4580 O O . GLN C 1 161 ? 15.486 10.443 66.080 1.00 19.88 161 GLN C O 1
ATOM 4586 N N . ASN C 1 162 ? 15.430 8.974 64.395 1.00 12.30 162 ASN C N 1
ATOM 4587 C CA . ASN C 1 162 ? 15.614 9.976 63.381 1.00 6.72 162 ASN C CA 1
ATOM 4588 C C . ASN C 1 162 ? 14.388 10.856 63.352 1.00 5.93 162 ASN C C 1
ATOM 4589 O O . ASN C 1 162 ? 14.484 12.079 63.268 1.00 3.01 162 ASN C O 1
ATOM 4594 N N . ARG C 1 163 ? 13.212 10.241 63.440 1.00 10.77 163 ARG C N 1
ATOM 4595 C CA . ARG C 1 163 ? 11.944 10.986 63.444 1.00 11.33 163 ARG C CA 1
ATOM 4596 C C . ARG C 1 163 ? 11.857 11.926 64.645 1.00 12.60 163 ARG C C 1
ATOM 4597 O O . ARG C 1 163 ? 11.376 13.058 64.568 1.00 14.43 163 ARG C O 1
ATOM 4605 N N . ARG C 1 164 ? 12.402 11.437 65.754 1.00 16.27 164 ARG C N 1
ATOM 4606 C CA . ARG C 1 164 ? 12.506 12.215 66.967 1.00 20.23 164 ARG C CA 1
ATOM 4607 C C . ARG C 1 164 ? 13.421 13.406 66.802 1.00 17.28 164 ARG C C 1
ATOM 4608 O O . ARG C 1 164 ? 13.127 14.474 67.344 1.00 17.72 164 ARG C O 1
ATOM 4616 N N . ARG C 1 165 ? 14.496 13.240 66.038 1.00 16.48 165 ARG C N 1
ATOM 4617 C CA . ARG C 1 165 ? 15.442 14.314 65.811 1.00 11.16 165 ARG C CA 1
ATOM 4618 C C . ARG C 1 165 ? 14.863 15.335 64.881 1.00 9.79 165 ARG C C 1
ATOM 4619 O O . ARG C 1 165 ? 15.086 16.525 65.100 1.00 13.90 165 ARG C O 1
ATOM 4627 N N . LEU C 1 166 ? 14.094 14.925 63.876 1.00 7.98 166 LEU C N 1
ATOM 4628 C CA . LEU C 1 166 ? 13.424 15.871 62.989 1.00 7.87 166 LEU C CA 1
ATOM 4629 C C . LEU C 1 166 ? 12.464 16.673 63.866 1.00 8.57 166 LEU C C 1
ATOM 4630 O O . LEU C 1 166 ? 12.543 17.906 63.915 1.00 8.48 166 LEU C O 1
ATOM 4635 N N . ARG C 1 167 ? 11.626 15.957 64.615 1.00 8.72 167 ARG C 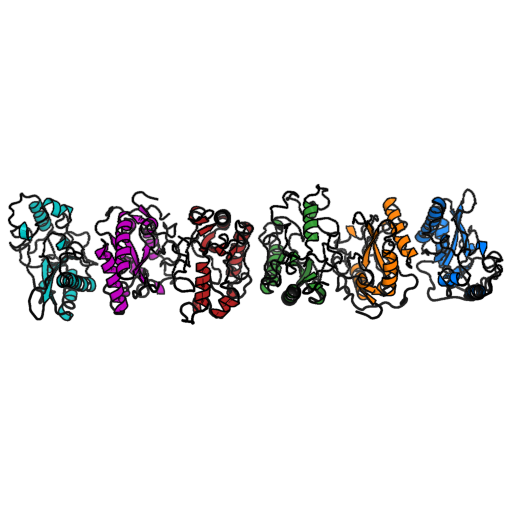N 1
ATOM 4636 C CA . ARG C 1 167 ? 10.633 16.581 65.487 1.00 9.17 167 ARG C CA 1
ATOM 4637 C C . ARG C 1 167 ? 11.211 17.588 66.477 1.00 12.85 167 ARG C C 1
ATOM 4638 O O . ARG C 1 167 ? 10.699 18.691 66.607 1.00 12.11 167 ARG C O 1
ATOM 4646 N N . SER C 1 168 ? 12.300 17.220 67.146 1.00 14.55 168 SER C N 1
ATOM 4647 C CA . SER C 1 168 ? 12.995 18.118 68.064 1.00 13.98 168 SER C CA 1
ATOM 4648 C C . SER C 1 168 ? 13.560 19.339 67.369 1.00 15.48 168 SER C C 1
ATOM 4649 O O . SER C 1 168 ? 13.457 20.445 67.899 1.00 21.05 168 SER C O 1
ATOM 4652 N N . ILE C 1 169 ? 14.157 19.195 66.189 1.00 14.96 169 ILE C N 1
ATOM 4653 C CA . ILE C 1 169 ? 14.659 20.350 65.428 1.00 10.74 169 ILE C CA 1
ATOM 4654 C C . ILE C 1 169 ? 13.511 21.308 65.117 1.00 9.43 169 ILE C C 1
ATOM 4655 O O . ILE C 1 169 ? 13.612 22.518 65.280 1.00 7.35 169 ILE C O 1
ATOM 4660 N N . MET C 1 170 ? 12.369 20.742 64.744 1.00 11.86 170 MET C N 1
ATOM 4661 C CA . MET C 1 170 ? 11.201 21.522 64.419 1.00 10.33 170 MET C CA 1
ATOM 4662 C C . MET C 1 170 ? 10.549 22.170 65.629 1.00 9.03 170 MET C C 1
ATOM 4663 O O . MET C 1 170 ? 10.231 23.365 65.628 1.00 11.66 170 MET C O 1
ATOM 4668 N N . GLU C 1 171 ? 10.321 21.404 66.690 1.00 10.41 171 GLU C N 1
ATOM 4669 C CA . GLU C 1 171 ? 9.775 21.952 67.943 1.00 7.54 171 GLU C CA 1
ATOM 4670 C C . GLU C 1 171 ? 10.667 23.006 68.537 1.00 7.13 171 GLU C C 1
ATOM 4671 O O . GLU C 1 171 ? 10.165 24.046 68.939 1.00 10.77 171 GLU C O 1
ATOM 4677 N N . ASN C 1 172 ? 11.984 22.831 68.559 1.00 9.30 172 ASN C N 1
ATOM 4678 C CA . ASN C 1 172 ? 12.905 23.898 68.980 1.00 9.31 172 ASN C CA 1
ATOM 4679 C C . ASN C 1 172 ? 12.979 25.086 68.040 1.00 10.80 172 ASN C C 1
ATOM 4680 O O . ASN C 1 172 ? 13.693 26.043 68.358 1.00 11.13 172 ASN C O 1
ATOM 4685 N N . SER C 1 173 ? 12.268 25.045 66.913 1.00 10.48 173 SER C N 1
ATOM 4686 C CA . SER C 1 173 ? 12.356 26.093 65.915 1.00 8.66 173 SER C CA 1
ATOM 4687 C C . SER C 1 173 ? 11.043 26.767 65.680 1.00 9.94 173 SER C C 1
ATOM 4688 O O . SER C 1 173 ? 10.899 27.534 64.730 1.00 8.60 173 SER C O 1
ATOM 4691 N N . GLY C 1 174 ? 10.073 26.522 66.555 1.00 5.54 174 GLY C N 1
ATOM 4692 C CA . GLY C 1 174 ? 8.798 27.232 66.578 1.00 2.24 174 GLY C CA 1
ATOM 4693 C C . GLY C 1 174 ? 7.695 26.465 65.925 1.00 2.00 174 GLY C C 1
ATOM 4694 O O . GLY C 1 174 ? 6.693 27.059 65.577 1.00 3.74 174 GLY C O 1
ATOM 4695 N N . PHE C 1 175 ? 7.867 25.153 65.795 1.00 2.00 175 PHE C N 1
ATOM 4696 C CA . PHE C 1 175 ? 6.874 24.307 65.156 1.00 3.71 175 PHE C CA 1
ATOM 4697 C C . PHE C 1 175 ? 6.196 23.367 66.115 1.00 7.10 175 PHE C C 1
ATOM 4698 O O . PHE C 1 175 ? 6.664 23.087 67.217 1.00 10.77 175 PHE C O 1
ATOM 4706 N N . GLU C 1 176 ? 5.082 22.835 65.628 1.00 7.95 176 GLU C N 1
ATOM 4707 C CA . GLU C 1 176 ? 4.328 21.868 66.356 1.00 10.93 176 GLU C CA 1
ATOM 4708 C C . GLU C 1 176 ? 4.257 20.657 65.475 1.00 9.03 176 GLU C C 1
ATOM 4709 O O . GLU C 1 176 ? 3.952 20.751 64.284 1.00 13.55 176 GLU C O 1
ATOM 4715 N N . ALA C 1 177 ? 4.558 19.478 66.006 1.00 5.88 177 ALA C N 1
ATOM 4716 C CA . ALA C 1 177 ? 4.471 18.270 65.241 1.00 7.40 177 ALA C CA 1
ATOM 4717 C C . ALA C 1 177 ? 3.025 17.814 65.125 1.00 12.48 177 ALA C C 1
ATOM 4718 O O . ALA C 1 177 ? 2.086 18.489 65.557 1.00 15.43 177 ALA C O 1
ATOM 4720 N N . TYR C 1 178 ? 2.861 16.655 64.496 1.00 8.00 178 TYR C N 1
ATOM 4721 C CA . TYR C 1 178 ? 1.575 16.041 64.343 1.00 7.68 178 TYR C CA 1
ATOM 4722 C C . TYR C 1 178 ? 1.892 14.572 64.440 1.00 10.26 178 TYR C C 1
ATOM 4723 O O . TYR C 1 178 ? 2.718 14.037 63.719 1.00 12.74 178 TYR C O 1
ATOM 4732 N N . SER C 1 179 ? 1.195 13.915 65.359 1.00 12.87 179 SER C N 1
ATOM 4733 C CA . SER C 1 179 ? 1.435 12.523 65.672 1.00 8.18 179 SER C CA 1
ATOM 4734 C C . SER C 1 179 ? 1.303 11.538 64.587 1.00 10.22 179 SER C C 1
ATOM 4735 O O . SER C 1 179 ? 2.031 10.555 64.573 1.00 13.19 179 SER C O 1
ATOM 4738 N N . LEU C 1 180 ? 0.335 11.751 63.704 1.00 12.01 180 LEU C N 1
ATOM 4739 C CA . LEU C 1 180 ? 0.038 10.788 62.674 1.00 10.51 180 LEU C CA 1
ATOM 4740 C C . LEU C 1 180 ? 0.984 10.791 61.484 1.00 13.81 180 LEU C C 1
ATOM 4741 O O . LEU C 1 180 ? 1.011 9.833 60.704 1.00 17.43 180 LEU C O 1
ATOM 4746 N N . GLU C 1 181 ? 1.781 11.847 61.344 1.00 10.76 181 GLU C N 1
ATOM 4747 C CA . GLU C 1 181 ? 2.663 12.017 60.184 1.00 6.70 181 GLU C CA 1
ATOM 4748 C C . GLU C 1 181 ? 3.961 12.616 60.645 1.00 2.30 181 GLU C C 1
ATOM 4749 O O . GLU C 1 181 ? 4.010 13.776 61.027 1.00 8.28 181 GLU C O 1
ATOM 4755 N N . TRP C 1 182 ? 5.034 11.835 60.619 1.00 2.00 182 TRP C N 1
ATOM 4756 C CA . TRP C 1 182 ? 6.306 12.294 61.077 1.00 4.15 182 TRP C CA 1
ATOM 4757 C C . TRP C 1 182 ? 6.917 13.456 60.325 1.00 2.00 182 TRP C C 1
ATOM 4758 O O . TRP C 1 182 ? 7.815 14.125 60.846 1.00 3.90 182 TRP C O 1
ATOM 4769 N N . TRP C 1 183 ? 6.407 13.696 59.119 1.00 5.74 183 TRP C N 1
ATOM 4770 C CA . TRP C 1 183 ? 6.896 14.793 58.245 1.00 2.57 183 TRP C CA 1
ATOM 4771 C C . TRP C 1 183 ? 6.169 16.133 58.374 1.00 3.87 183 TRP C C 1
ATOM 4772 O O . TRP C 1 183 ? 6.712 17.122 57.860 1.00 2.00 183 TRP C O 1
ATOM 4783 N N . HIS C 1 184 ? 4.993 16.120 59.012 1.00 5.04 184 HIS C N 1
ATOM 4784 C CA . HIS C 1 184 ? 4.141 17.323 59.164 1.00 2.72 184 HIS C CA 1
ATOM 4785 C C . HIS C 1 184 ? 4.438 18.160 60.358 1.00 6.02 184 HIS C C 1
ATOM 4786 O O . HIS C 1 184 ? 4.543 17.628 61.462 1.00 10.01 184 HIS C O 1
ATOM 4793 N N . TYR C 1 185 ? 4.581 19.456 60.079 1.00 7.03 185 TYR C N 1
ATOM 4794 C CA . TYR C 1 185 ? 4.880 20.450 61.105 1.00 6.14 185 TYR C CA 1
ATOM 4795 C C . TYR C 1 185 ? 4.148 21.726 60.816 1.00 4.12 185 TYR C C 1
ATOM 4796 O O . TYR C 1 185 ? 4.030 22.122 59.670 1.00 8.75 185 TYR C O 1
ATOM 4805 N N . VAL C 1 186 ? 3.598 22.373 61.838 1.00 6.63 186 VAL C N 1
ATOM 4806 C CA . VAL C 1 186 ? 2.873 23.625 61.655 1.00 5.05 186 VAL C CA 1
ATOM 4807 C C . VAL C 1 186 ? 3.572 24.613 62.539 1.00 6.81 186 VAL C C 1
ATOM 4808 O O . VAL C 1 186 ? 4.052 24.299 63.613 1.00 10.09 186 VAL C O 1
ATOM 4812 N N . LEU C 1 187 ? 3.610 25.857 62.083 1.00 7.31 187 LEU C N 1
ATOM 4813 C CA . LEU C 1 187 ? 4.209 26.914 62.830 1.00 8.78 187 LEU C CA 1
ATOM 4814 C C . LEU C 1 187 ? 3.278 27.102 64.021 1.00 12.90 187 LEU C C 1
ATOM 4815 O O . LEU C 1 187 ? 2.053 27.122 63.876 1.00 16.83 187 LEU C O 1
ATOM 4820 N N . ARG C 1 188 ? 3.869 27.179 65.210 1.00 14.76 188 ARG C N 1
ATOM 4821 C CA . ARG C 1 188 ? 3.114 27.293 66.447 1.00 16.09 188 ARG C CA 1
ATOM 4822 C C . ARG C 1 188 ? 2.268 28.555 66.502 1.00 17.32 188 ARG C C 1
ATOM 4823 O O . ARG C 1 188 ? 1.074 28.489 66.787 1.00 26.34 188 ARG C O 1
ATOM 4831 N N . ASP C 1 189 ? 2.807 29.735 66.226 1.00 15.72 189 ASP C N 1
ATOM 4832 C CA . ASP C 1 189 ? 2.020 30.946 66.231 1.00 17.73 189 ASP C CA 1
ATOM 4833 C C . ASP C 1 189 ? 2.162 31.430 64.814 1.00 19.20 189 ASP C C 1
ATOM 4834 O O . ASP C 1 189 ? 3.106 32.090 64.369 1.00 23.17 189 ASP C O 1
ATOM 4839 N N . GLU C 1 190 ? 1.196 30.961 64.034 1.00 17.47 190 GLU C N 1
ATOM 4840 C CA . GLU C 1 190 ? 1.177 31.244 62.625 1.00 17.75 190 GLU C CA 1
ATOM 4841 C C . GLU C 1 190 ? 0.384 32.489 62.337 1.00 19.12 190 GLU C C 1
ATOM 4842 O O . GLU C 1 190 ? -0.605 32.760 63.020 1.00 24.22 190 GLU C O 1
ATOM 4848 N N . PRO C 1 191 ? 0.807 33.264 61.323 1.00 18.87 191 PRO C N 1
ATOM 4849 C CA . PRO C 1 191 ? 0.151 34.525 60.979 1.00 14.21 191 PRO C CA 1
ATOM 4850 C C . PRO C 1 191 ? -1.300 34.434 60.581 1.00 15.43 191 PRO C C 1
ATOM 4851 O O . PRO C 1 191 ? -2.063 35.376 60.825 1.00 19.15 191 PRO C O 1
ATOM 4855 N N . TYR C 1 192 ? -1.711 33.327 59.971 1.00 14.82 192 TYR C N 1
ATOM 4856 C CA . TYR C 1 192 ? -3.057 33.211 59.440 1.00 14.16 192 TYR C CA 1
ATOM 4857 C C . TYR C 1 192 ? -3.712 31.890 59.790 1.00 13.25 192 TYR C C 1
ATOM 4858 O O . TYR C 1 192 ? -4.027 31.080 58.927 1.00 13.72 192 TYR C O 1
ATOM 4867 N N . PRO C 1 193 ? -4.033 31.668 61.077 1.00 20.08 193 PRO C N 1
ATOM 4868 C CA . PRO C 1 193 ? -4.955 30.567 61.412 1.00 20.95 193 PRO C CA 1
ATOM 4869 C C . PRO C 1 193 ? -6.303 31.035 60.897 1.00 26.35 193 PRO C C 1
ATOM 4870 O O . PRO C 1 193 ? -6.464 32.221 60.554 1.00 32.43 193 PRO C O 1
ATOM 4874 N N . ASN C 1 194 ? -7.307 30.182 60.730 1.00 26.93 194 ASN C N 1
ATOM 4875 C CA . ASN C 1 194 ? -8.598 30.606 60.185 1.00 28.14 194 ASN C CA 1
ATOM 4876 C C . ASN C 1 194 ? -8.554 31.153 58.757 1.00 25.07 194 ASN C C 1
ATOM 4877 O O . ASN C 1 194 ? -9.612 31.471 58.225 1.00 27.47 194 ASN C O 1
ATOM 4882 N N . SER C 1 195 ? -7.413 31.332 58.095 1.00 23.67 195 SER C N 1
ATOM 4883 C CA . SER C 1 195 ? -7.380 31.775 56.677 1.00 19.32 195 SER C CA 1
ATOM 4884 C C . SER C 1 195 ? -6.888 30.627 55.801 1.00 16.30 195 SER C C 1
ATOM 4885 O O . SER C 1 195 ? -5.762 30.159 55.921 1.00 14.49 195 SER C O 1
ATOM 4888 N N . TYR C 1 196 ? -7.722 30.124 54.899 1.00 16.85 196 TYR C N 1
ATOM 4889 C CA . TYR C 1 196 ? -7.351 29.001 54.032 1.00 15.12 196 TYR C CA 1
ATOM 4890 C C . TYR C 1 196 ? -7.306 29.503 52.598 1.00 14.59 196 TYR C C 1
ATOM 4891 O O . TYR C 1 196 ? -8.333 29.724 51.959 1.00 12.10 196 TYR C O 1
ATOM 4900 N N . PHE C 1 197 ? -6.090 29.726 52.103 1.00 18.66 197 PHE C N 1
ATOM 4901 C CA . PHE C 1 197 ? -5.890 30.404 50.831 1.00 15.04 197 PHE C CA 1
ATOM 4902 C C . PHE C 1 197 ? -6.049 29.515 49.608 1.00 14.58 197 PHE C C 1
ATOM 4903 O O . PHE C 1 197 ? -5.976 28.294 49.686 1.00 17.27 197 PHE C O 1
ATOM 4911 N N . ASP C 1 198 ? -6.280 30.141 48.458 1.00 15.18 198 ASP C N 1
ATOM 4912 C CA . ASP C 1 198 ? -6.422 29.420 47.208 1.00 15.68 198 ASP C CA 1
ATOM 4913 C C . ASP C 1 198 ? -5.789 30.063 45.978 1.00 17.61 198 ASP C C 1
ATOM 4914 O O . ASP C 1 198 ? -6.246 29.924 44.845 1.00 19.29 198 ASP C O 1
ATOM 4919 N N . PHE C 1 199 ? -4.688 30.782 46.160 1.00 17.36 199 PHE C N 1
ATOM 4920 C CA . PHE C 1 199 ? -3.923 31.284 45.044 1.00 15.82 199 PHE C CA 1
ATOM 4921 C C . PHE C 1 199 ? -2.995 30.118 44.678 1.00 16.23 199 PHE C C 1
ATOM 4922 O O . PHE C 1 199 ? -2.625 29.285 45.515 1.00 17.86 199 PHE C O 1
ATOM 4930 N N . PRO C 1 200 ? -2.654 29.983 43.392 1.00 13.18 200 PRO C N 1
ATOM 4931 C CA . PRO C 1 200 ? -1.855 28.849 42.971 1.00 11.13 200 PRO C CA 1
ATOM 4932 C C . PRO C 1 200 ? -0.395 28.963 43.423 1.00 10.36 200 PRO C C 1
ATOM 4933 O O . PRO C 1 200 ? 0.124 30.056 43.708 1.00 10.76 200 PRO C O 1
ATOM 4937 N N . VAL C 1 201 ? 0.247 27.801 43.522 1.00 9.04 201 VAL C N 1
ATOM 4938 C CA . VAL C 1 201 ? 1.668 27.734 43.710 1.00 11.68 201 VAL C CA 1
ATOM 4939 C C . VAL C 1 201 ? 2.195 27.955 42.294 1.00 15.37 201 VAL C C 1
ATOM 4940 O O . VAL C 1 201 ? 2.147 27.098 41.421 1.00 15.84 201 VAL C O 1
ATOM 4944 N N . LYS C 1 202 ? 2.616 29.200 42.107 1.00 17.54 202 LYS C N 1
ATOM 4945 C CA . LYS C 1 202 ? 2.976 29.708 40.801 1.00 29.03 202 LYS C CA 1
ATOM 4946 C C . LYS C 1 202 ? 3.973 30.877 40.887 1.00 29.97 202 LYS C C 1
ATOM 4947 O O . LYS C 1 202 ? 3.895 31.679 41.820 1.00 35.61 202 LYS C O 1
ATOM 4954 N N . MET D 1 1 ? -24.402 17.334 86.356 1.00 30.71 1 MET D N 1
ATOM 4955 C CA . MET D 1 1 ? -23.306 17.291 85.406 1.00 28.35 1 MET D CA 1
ATOM 4956 C C . MET D 1 1 ? -23.790 17.614 84.002 1.00 30.45 1 MET D C 1
ATOM 4957 O O . MET D 1 1 ? -24.756 17.024 83.508 1.00 34.35 1 MET D O 1
ATOM 4962 N N . GLU D 1 2 ? -23.097 18.544 83.350 1.00 29.57 2 GLU D N 1
ATOM 4963 C CA . GLU D 1 2 ? -23.395 18.916 81.973 1.00 23.97 2 GLU D CA 1
ATOM 4964 C C . GLU D 1 2 ? -23.473 17.756 81.027 1.00 24.09 2 GLU D C 1
ATOM 4965 O O . GLU D 1 2 ? -22.836 16.725 81.229 1.00 24.85 2 GLU D O 1
ATOM 4971 N N . ILE D 1 3 ? -24.247 17.932 79.962 1.00 27.24 3 ILE D N 1
ATOM 4972 C CA . ILE D 1 3 ? -24.435 16.885 78.986 1.00 26.85 3 ILE D CA 1
ATOM 4973 C C . ILE D 1 3 ? -23.246 16.749 78.039 1.00 22.14 3 ILE D C 1
ATOM 4974 O O . ILE D 1 3 ? -22.639 17.715 77.575 1.00 24.05 3 ILE D O 1
ATOM 4979 N N . GLY D 1 4 ? -22.858 15.492 77.855 1.00 17.16 4 GLY D N 1
ATOM 4980 C CA . GLY D 1 4 ? -21.721 15.094 77.030 1.00 16.35 4 GLY D CA 1
ATOM 4981 C C . GLY D 1 4 ? -20.452 15.017 77.853 1.00 12.17 4 GLY D C 1
ATOM 4982 O O . GLY D 1 4 ? -19.421 14.555 77.375 1.00 10.99 4 GLY D O 1
ATOM 4983 N N . PHE D 1 5 ? -20.532 15.483 79.095 1.00 11.73 5 PHE D N 1
ATOM 4984 C CA . PHE D 1 5 ? -19.412 15.452 80.004 1.00 8.44 5 PHE D CA 1
ATOM 4985 C C . PHE D 1 5 ? -19.588 14.435 81.104 1.00 7.81 5 PHE D C 1
ATOM 4986 O O . PHE D 1 5 ? -20.683 14.007 81.443 1.00 13.12 5 PHE D O 1
ATOM 4994 N N . THR D 1 6 ? -18.468 14.066 81.713 1.00 10.22 6 THR D N 1
ATOM 4995 C CA . THR D 1 6 ? -18.462 13.117 82.802 1.00 11.21 6 THR D CA 1
ATOM 4996 C C . THR D 1 6 ? -17.270 13.389 83.706 1.00 11.37 6 THR D C 1
ATOM 4997 O O . THR D 1 6 ? -16.334 14.095 83.325 1.00 12.46 6 THR D O 1
ATOM 5001 N N . PHE D 1 7 ? -17.363 12.851 84.919 1.00 9.46 7 PHE D N 1
ATOM 5002 C CA . PHE D 1 7 ? -16.240 12.780 85.817 1.00 5.47 7 PHE D CA 1
ATOM 5003 C C . PHE D 1 7 ? -15.415 11.658 85.216 1.00 9.00 7 PHE D C 1
ATOM 5004 O O . PHE D 1 7 ? -15.885 10.530 85.096 1.00 11.46 7 PHE D O 1
ATOM 5012 N N . LEU D 1 8 ? -14.182 11.918 84.796 1.00 7.08 8 LEU D N 1
ATOM 5013 C CA . LEU D 1 8 ? -13.401 10.924 84.103 1.00 6.06 8 LEU D CA 1
ATOM 5014 C C . LEU D 1 8 ? -13.157 9.623 84.846 1.00 7.81 8 LEU D C 1
ATOM 5015 O O . LEU D 1 8 ? -13.014 8.572 84.225 1.00 11.30 8 LEU D O 1
ATOM 5020 N N . ASP D 1 9 ? -13.131 9.663 86.175 1.00 8.82 9 ASP D N 1
ATOM 5021 C CA . ASP D 1 9 ? -12.907 8.472 86.979 1.00 9.79 9 ASP D CA 1
ATOM 5022 C C . ASP D 1 9 ? -14.093 7.533 86.947 1.00 13.08 9 ASP D C 1
ATOM 5023 O O . ASP D 1 9 ? -13.964 6.362 87.268 1.00 13.51 9 ASP D O 1
ATOM 5028 N N . GLU D 1 10 ? -15.277 8.013 86.579 1.00 12.64 10 GLU D N 1
ATOM 5029 C CA . GLU D 1 10 ? -16.431 7.148 86.415 1.00 13.92 10 GLU D CA 1
ATOM 5030 C C . GLU D 1 10 ? -16.395 6.351 85.119 1.00 14.78 10 GLU D C 1
ATOM 5031 O O . GLU D 1 10 ? -17.178 5.417 84.959 1.00 16.69 10 GLU D O 1
ATOM 5037 N N . ILE D 1 11 ? -15.481 6.662 84.203 1.00 13.95 11 ILE D N 1
ATOM 5038 C CA . ILE D 1 11 ? -15.323 5.896 82.976 1.00 8.75 11 ILE D CA 1
ATOM 5039 C C . ILE D 1 11 ? -13.960 5.201 83.077 1.00 9.16 11 ILE D C 1
ATOM 5040 O O . ILE D 1 11 ? -13.815 4.025 82.753 1.00 10.07 11 ILE D O 1
ATOM 5045 N N . VAL D 1 12 ? -12.934 5.926 83.515 1.00 7.30 12 VAL D N 1
ATOM 5046 C CA . VAL D 1 12 ? -11.587 5.413 83.520 1.00 6.41 12 VAL D CA 1
ATOM 5047 C C . VAL D 1 12 ? -11.377 5.016 84.977 1.00 12.54 12 VAL D C 1
ATOM 5048 O O . VAL D 1 12 ? -10.835 5.765 85.791 1.00 17.11 12 VAL D O 1
ATOM 5052 N N . HIS D 1 13 ? -11.747 3.792 85.340 1.00 15.39 13 HIS D N 1
ATOM 5053 C CA . HIS D 1 13 ? -11.841 3.409 86.734 1.00 20.41 13 HIS D CA 1
ATOM 5054 C C . HIS D 1 13 ? -10.682 3.336 87.688 1.00 23.36 13 HIS D C 1
ATOM 5055 O O . HIS D 1 13 ? -10.825 3.938 88.764 1.00 29.22 13 HIS D O 1
ATOM 5062 N N . GLY D 1 14 ? -9.521 2.718 87.504 1.00 20.84 14 GLY D N 1
ATOM 5063 C CA . GLY D 1 14 ? -8.436 2.727 88.486 1.00 17.02 14 GLY D CA 1
ATOM 5064 C C . GLY D 1 14 ? -7.522 3.946 88.349 1.00 14.70 14 GLY D C 1
ATOM 5065 O O . GLY D 1 14 ? -6.399 3.965 88.861 1.00 20.91 14 GLY D O 1
ATOM 5066 N N . VAL D 1 15 ? -7.978 4.971 87.632 1.00 14.80 15 VAL D N 1
ATOM 5067 C CA . VAL D 1 15 ? -7.136 6.104 87.310 1.00 15.14 15 VAL D CA 1
ATOM 5068 C C . VAL D 1 15 ? -6.896 6.922 88.547 1.00 18.26 15 VAL D C 1
ATOM 5069 O O . VAL D 1 15 ? -7.770 7.069 89.419 1.00 24.71 15 VAL D O 1
ATOM 5073 N N . ARG D 1 16 ? -5.655 7.371 88.683 1.00 13.59 16 ARG D N 1
ATOM 5074 C CA . ARG D 1 16 ? -5.297 8.270 89.767 1.00 11.13 16 ARG D CA 1
ATOM 5075 C C . ARG D 1 16 ? -5.583 9.728 89.379 1.00 8.61 16 ARG D C 1
ATOM 5076 O O . ARG D 1 16 ? -5.477 10.131 88.216 1.00 6.51 16 ARG D O 1
ATOM 5084 N N . TRP D 1 17 ? -5.999 10.593 90.297 1.00 8.43 17 TRP D N 1
ATOM 5085 C CA . TRP D 1 17 ? -6.133 11.992 89.992 1.00 5.25 17 TRP D CA 1
ATOM 5086 C C . TRP D 1 17 ? -5.906 12.820 91.212 1.00 2.00 17 TRP D C 1
ATOM 5087 O O . TRP D 1 17 ? -5.933 12.347 92.342 1.00 2.28 17 TRP D O 1
ATOM 5098 N N . ASP D 1 18 ? -5.710 14.087 90.870 1.00 2.00 18 ASP D N 1
ATOM 5099 C CA . ASP D 1 18 ? -5.421 15.105 91.836 1.00 3.40 18 ASP D CA 1
ATOM 5100 C C . ASP D 1 18 ? -5.764 16.374 91.089 1.00 2.00 18 ASP D C 1
ATOM 5101 O O . ASP D 1 18 ? -4.996 16.916 90.296 1.00 7.63 18 ASP D O 1
ATOM 5106 N N . ALA D 1 19 ? -6.975 16.855 91.323 1.00 2.00 19 ALA D N 1
ATOM 5107 C CA . ALA D 1 19 ? -7.452 18.036 90.673 1.00 2.00 19 ALA D CA 1
ATOM 5108 C C . ALA D 1 19 ? -6.819 19.238 91.314 1.00 2.57 19 ALA D C 1
ATOM 5109 O O . ALA D 1 19 ? -7.340 19.925 92.199 1.00 9.16 19 ALA D O 1
ATOM 5111 N N . LYS D 1 20 ? -5.645 19.496 90.752 1.00 3.07 20 LYS D N 1
ATOM 5112 C CA . LYS D 1 20 ? -4.790 20.571 91.210 1.00 2.00 20 LYS D CA 1
ATOM 5113 C C . LYS D 1 20 ? -5.444 21.896 91.361 1.00 4.97 20 LYS D C 1
ATOM 5114 O O . LYS D 1 20 ? -5.152 22.637 92.301 1.00 11.26 20 LYS D O 1
ATOM 5120 N N . TYR D 1 21 ? -6.394 22.225 90.495 1.00 7.18 21 TYR D N 1
ATOM 5121 C CA . TYR D 1 21 ? -7.051 23.521 90.539 1.00 5.76 21 TYR D CA 1
ATOM 5122 C C . TYR D 1 21 ? -8.252 23.543 91.475 1.00 9.18 21 TYR D C 1
ATOM 5123 O O . TYR D 1 21 ? -8.848 24.611 91.670 1.00 13.02 21 TYR D O 1
ATOM 5132 N N . ALA D 1 22 ? -8.624 22.393 92.034 1.00 8.58 22 ALA D N 1
ATOM 5133 C CA . ALA D 1 22 ? -9.657 22.319 93.078 1.00 6.84 22 ALA D CA 1
ATOM 5134 C C . ALA D 1 22 ? -9.010 22.27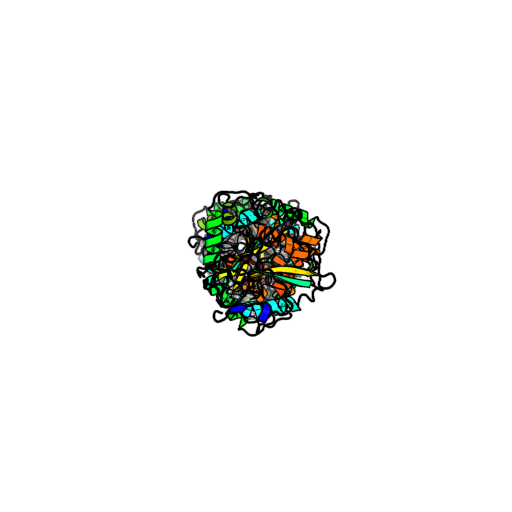3 94.466 1.00 10.13 22 ALA D C 1
ATOM 5135 O O . ALA D 1 22 ? -9.655 22.121 95.509 1.00 16.14 22 ALA D O 1
ATOM 5137 N N . THR D 1 23 ? -7.723 22.601 94.413 1.00 7.31 23 THR D N 1
ATOM 5138 C CA . THR D 1 23 ? -6.789 22.345 95.507 1.00 6.42 23 THR D CA 1
ATOM 5139 C C . THR D 1 23 ? -5.974 23.617 95.739 1.00 7.89 23 THR D C 1
ATOM 5140 O O . THR D 1 23 ? -6.023 24.528 94.917 1.00 7.37 23 THR D O 1
ATOM 5144 N N . TRP D 1 24 ? -5.280 23.809 96.857 1.00 7.64 24 TRP D N 1
ATOM 5145 C CA . TRP D 1 24 ? -4.413 24.977 97.043 1.00 7.45 24 TRP D CA 1
ATOM 5146 C C . TRP D 1 24 ? -3.043 24.747 96.402 1.00 4.67 24 TRP D C 1
ATOM 5147 O O . TRP D 1 24 ? -2.251 25.671 96.334 1.00 7.80 24 TRP D O 1
ATOM 5158 N N . ASP D 1 25 ? -2.756 23.535 95.935 1.00 6.36 25 ASP D N 1
ATOM 5159 C CA . ASP D 1 25 ? -1.473 23.213 95.361 1.00 5.41 25 ASP D CA 1
ATOM 5160 C C . ASP D 1 25 ? -1.390 23.410 93.850 1.00 6.20 25 ASP D C 1
ATOM 5161 O O . ASP D 1 25 ? -1.120 22.521 93.052 1.00 11.14 25 ASP D O 1
ATOM 5166 N N . ASN D 1 26 ? -1.598 24.661 93.457 1.00 4.82 26 ASN D N 1
ATOM 5167 C CA . ASN D 1 26 ? -1.398 25.074 92.091 1.00 7.79 26 ASN D CA 1
ATOM 5168 C C . ASN D 1 26 ? -0.696 26.427 92.087 1.00 10.03 26 ASN D C 1
ATOM 5169 O O . ASN D 1 26 ? -0.491 27.026 93.152 1.00 12.03 26 ASN D O 1
ATOM 5174 N N . PHE D 1 27 ? -0.365 26.992 90.930 1.00 5.71 27 PHE D N 1
ATOM 5175 C CA . PHE D 1 27 ? 0.386 28.213 90.890 1.00 8.31 27 PHE D CA 1
ATOM 5176 C C . PHE D 1 27 ? -0.317 29.454 91.381 1.00 10.37 27 PHE D C 1
ATOM 5177 O O . PHE D 1 27 ? 0.351 30.412 91.762 1.00 11.07 27 PHE D O 1
ATOM 5185 N N . THR D 1 28 ? -1.638 29.484 91.504 1.00 9.77 28 THR D N 1
ATOM 5186 C CA . THR D 1 28 ? -2.323 30.632 92.062 1.00 7.60 28 THR D CA 1
ATOM 5187 C C . THR D 1 28 ? -2.301 30.563 93.595 1.00 11.95 28 THR D C 1
ATOM 5188 O O . THR D 1 28 ? -2.546 31.532 94.315 1.00 14.08 28 THR D O 1
ATOM 5192 N N . GLY D 1 29 ? -2.064 29.373 94.135 1.00 6.91 29 GLY D N 1
ATOM 5193 C CA . GLY D 1 29 ? -1.955 29.134 95.566 1.00 10.75 29 GLY D CA 1
ATOM 5194 C C . GLY D 1 29 ? -3.253 28.869 96.276 1.00 9.43 29 GLY D C 1
ATOM 5195 O O . GLY D 1 29 ? -3.209 28.549 97.453 1.00 15.20 29 GLY D O 1
ATOM 5196 N N . LYS D 1 30 ? -4.374 29.038 95.579 1.00 7.01 30 LYS D N 1
ATOM 5197 C CA . LYS D 1 30 ? -5.705 28.782 96.147 1.00 8.47 30 LYS D CA 1
ATOM 5198 C C . LYS D 1 30 ? -6.403 27.850 95.137 1.00 10.11 30 LYS D C 1
ATOM 5199 O O . LYS D 1 30 ? -5.925 27.682 94.015 1.00 15.11 30 LYS D O 1
ATOM 5205 N N . PRO D 1 31 ? -7.631 27.358 95.470 1.00 9.93 31 PRO D N 1
ATOM 5206 C CA . PRO D 1 31 ? -8.530 26.755 94.475 1.00 8.98 31 PRO D CA 1
ATOM 5207 C C . PRO D 1 31 ? -8.946 27.744 93.412 1.00 12.01 31 PRO D C 1
ATOM 5208 O O . PRO D 1 31 ? -9.147 28.921 93.701 1.00 16.59 31 PRO D O 1
ATOM 5212 N N . VAL D 1 32 ? -9.038 27.270 92.173 1.00 13.96 32 VAL D N 1
ATOM 5213 C CA . VAL D 1 32 ? -9.349 28.127 91.034 1.00 10.41 32 VAL D CA 1
ATOM 5214 C C . VAL D 1 32 ? -10.856 28.204 90.846 1.00 11.17 32 VAL D C 1
ATOM 5215 O O . VAL D 1 32 ? -11.607 27.254 91.079 1.00 19.61 32 VAL D O 1
ATOM 5219 N N . ASP D 1 33 ? -11.337 29.388 90.489 1.00 10.83 33 ASP D N 1
ATOM 5220 C CA . ASP D 1 33 ? -12.770 29.613 90.292 1.00 13.11 33 ASP D CA 1
ATOM 5221 C C . ASP D 1 33 ? -13.291 28.669 89.212 1.00 11.12 33 ASP D C 1
ATOM 5222 O O . ASP D 1 33 ? -12.717 28.486 88.147 1.00 11.02 33 ASP D O 1
ATOM 5227 N N . GLY D 1 34 ? -14.365 27.972 89.564 1.00 9.14 34 GLY D N 1
ATOM 5228 C CA . GLY D 1 34 ? -15.054 27.027 88.692 1.00 2.00 34 GLY D CA 1
ATOM 5229 C C . GLY D 1 34 ? -14.758 25.588 89.045 1.00 3.64 34 GLY D C 1
ATOM 5230 O O . GLY D 1 34 ? -15.387 24.669 88.573 1.00 5.95 34 GLY D O 1
ATOM 5231 N N . TYR D 1 35 ? -13.773 25.371 89.911 1.00 6.19 35 TYR D N 1
ATOM 5232 C CA . TYR D 1 35 ? -13.429 24.041 90.368 1.00 7.50 35 TYR D CA 1
ATOM 5233 C C . TYR D 1 35 ? -13.955 23.918 91.765 1.00 13.91 35 TYR D C 1
ATOM 5234 O O . TYR D 1 35 ? -13.326 24.387 92.719 1.00 16.08 35 TYR D O 1
ATOM 5243 N N . GLU D 1 36 ? -15.135 23.319 91.892 1.00 16.03 36 GLU D N 1
ATOM 5244 C CA . GLU D 1 36 ? -15.788 23.181 93.190 1.00 16.98 36 GLU D CA 1
ATOM 5245 C C . GLU D 1 36 ? -15.694 21.783 93.726 1.00 15.47 36 GLU D C 1
ATOM 5246 O O . GLU D 1 36 ? -16.112 21.504 94.843 1.00 22.46 36 GLU D O 1
ATOM 5252 N N . VAL D 1 37 ? -15.085 20.914 92.927 1.00 14.48 37 VAL D N 1
ATOM 5253 C CA . VAL D 1 37 ? -15.000 19.500 93.243 1.00 12.03 37 VAL D CA 1
ATOM 5254 C C . VAL D 1 37 ? -13.579 19.006 92.903 1.00 9.90 37 VAL D C 1
ATOM 5255 O O . VAL D 1 37 ? -12.957 19.449 91.924 1.00 9.41 37 VAL D O 1
ATOM 5259 N N . ASN D 1 38 ? -12.980 18.172 93.749 1.00 8.42 38 ASN D N 1
ATOM 5260 C CA . ASN D 1 38 ? -11.664 17.629 93.479 1.00 8.49 38 ASN D CA 1
ATOM 5261 C C . ASN D 1 38 ? -11.869 16.396 92.616 1.00 9.28 38 ASN D C 1
ATOM 5262 O O . ASN D 1 38 ? -11.691 15.259 93.045 1.00 7.38 38 ASN D O 1
ATOM 5267 N N . ARG D 1 39 ? -12.296 16.667 91.383 1.00 10.53 39 ARG D N 1
ATOM 5268 C CA . ARG D 1 39 ? -12.457 15.638 90.374 1.00 5.17 39 ARG D CA 1
ATOM 5269 C C . ARG D 1 39 ? -12.030 16.159 89.017 1.00 4.81 39 ARG D C 1
ATOM 5270 O O . ARG D 1 39 ? -11.873 17.350 88.797 1.00 2.00 39 ARG D O 1
ATOM 5278 N N . ILE D 1 40 ? -11.760 15.236 88.101 1.00 8.62 40 ILE D N 1
ATOM 5279 C CA . ILE D 1 40 ? -11.352 15.586 86.743 1.00 6.47 40 ILE D CA 1
ATOM 5280 C C . ILE D 1 40 ? -12.584 15.321 85.901 1.00 3.26 40 ILE D C 1
ATOM 5281 O O . ILE D 1 40 ? -13.148 14.228 85.846 1.00 2.00 40 ILE D O 1
ATOM 5286 N N . VAL D 1 41 ? -13.039 16.418 85.309 1.00 6.06 41 VAL D N 1
ATOM 5287 C CA . VAL D 1 41 ? -14.192 16.386 84.457 1.00 5.90 41 VAL D CA 1
ATOM 5288 C C . VAL D 1 41 ? -13.703 16.415 83.048 1.00 2.87 41 VAL D C 1
ATOM 5289 O O . VAL D 1 41 ? -12.750 17.069 82.673 1.00 2.00 41 VAL D O 1
ATOM 5293 N N . GLY D 1 42 ? -14.416 15.733 82.167 1.00 4.85 42 GLY D N 1
ATOM 5294 C CA . GLY D 1 42 ? -14.121 15.708 80.748 1.00 6.67 42 GLY D CA 1
ATOM 5295 C C . GLY D 1 42 ? -15.220 15.236 79.896 1.00 10.04 42 GLY D C 1
ATOM 5296 O O . GLY D 1 42 ? -16.219 14.705 80.343 1.00 14.46 42 GLY D O 1
ATOM 5297 N N . THR D 1 43 ? -14.985 15.417 78.608 1.00 14.13 43 THR D N 1
ATOM 5298 C CA . THR D 1 43 ? -15.867 15.007 77.565 1.00 11.87 43 THR D CA 1
ATOM 5299 C C . THR D 1 43 ? -15.963 13.466 77.532 1.00 14.75 43 THR D C 1
ATOM 5300 O O . THR D 1 43 ? -14.960 12.806 77.850 1.00 19.87 43 THR D O 1
ATOM 5304 N N . TYR D 1 44 ? -17.071 12.802 77.202 1.00 13.58 44 TYR D N 1
ATOM 5305 C CA . TYR D 1 44 ? -17.098 11.341 77.124 1.00 9.42 44 TYR D CA 1
ATOM 5306 C C . TYR D 1 44 ? -16.078 10.742 76.176 1.00 8.01 44 TYR D C 1
ATOM 5307 O O . TYR D 1 44 ? -15.586 9.625 76.340 1.00 10.65 44 TYR D O 1
ATOM 5316 N N . GLU D 1 45 ? -15.748 11.500 75.139 1.00 10.79 45 GLU D N 1
ATOM 5317 C CA . GLU D 1 45 ? -14.786 11.064 74.139 1.00 10.99 45 GLU D CA 1
ATOM 5318 C C . GLU D 1 45 ? -13.388 11.142 74.740 1.00 8.84 45 GLU D C 1
ATOM 5319 O O . GLU D 1 45 ? -12.551 10.278 74.471 1.00 11.72 45 GLU D O 1
ATOM 5325 N N . LEU D 1 46 ? -13.146 12.128 75.601 1.00 5.86 46 LEU D N 1
ATOM 5326 C CA . LEU D 1 46 ? -11.881 12.231 76.324 1.00 8.35 46 LEU D CA 1
ATOM 5327 C C . LEU D 1 46 ? -11.731 11.042 77.221 1.00 10.07 46 LEU D C 1
ATOM 5328 O O . LEU D 1 46 ? -10.691 10.372 77.174 1.00 9.08 46 LEU D O 1
ATOM 5333 N N . ALA D 1 47 ? -12.796 10.770 77.975 1.00 12.13 47 ALA D N 1
ATOM 5334 C CA . ALA D 1 47 ? -12.841 9.608 78.863 1.00 8.21 47 ALA D CA 1
ATOM 5335 C C . ALA D 1 47 ? -12.621 8.308 78.122 1.00 9.04 47 ALA D C 1
ATOM 5336 O O . ALA D 1 47 ? -11.778 7.530 78.544 1.00 8.00 47 ALA D O 1
ATOM 5338 N N . GLU D 1 48 ? -13.310 8.112 76.999 1.00 15.22 48 GLU D N 1
ATOM 5339 C CA . GLU D 1 48 ? -13.104 6.943 76.139 1.00 14.32 48 GLU D CA 1
ATOM 5340 C C . GLU D 1 48 ? -11.663 6.735 75.704 1.00 12.56 48 GLU D C 1
ATOM 5341 O O . GLU D 1 48 ? -11.116 5.640 75.841 1.00 13.25 48 GLU D O 1
ATOM 5347 N N . SER D 1 49 ? -11.064 7.775 75.128 1.00 10.39 49 SER D N 1
ATOM 5348 C CA . SER D 1 49 ? -9.683 7.713 74.692 1.00 13.54 49 SER D CA 1
ATOM 5349 C C . SER D 1 49 ? -8.726 7.658 75.874 1.00 12.62 49 SER D C 1
ATOM 5350 O O . SER D 1 49 ? -7.673 7.024 75.715 1.00 13.91 49 SER D O 1
ATOM 5353 N N . LEU D 1 50 ? -9.025 8.248 77.032 1.00 10.07 50 LEU D N 1
ATOM 5354 C CA . LEU D 1 50 ? -8.173 8.086 78.216 1.00 10.74 50 LEU D CA 1
ATOM 5355 C C . LEU D 1 50 ? -8.166 6.654 78.719 1.00 9.85 50 LEU D C 1
ATOM 5356 O O . LEU D 1 50 ? -7.165 6.119 79.215 1.00 12.58 50 LEU D O 1
ATOM 5361 N N . LEU D 1 51 ? -9.306 6.000 78.537 1.00 10.34 51 LEU D N 1
ATOM 5362 C CA . LEU D 1 51 ? -9.449 4.608 78.893 1.00 10.77 51 LEU D CA 1
ATOM 5363 C C . LEU D 1 51 ? -8.547 3.761 78.005 1.00 11.99 51 LEU D C 1
ATOM 5364 O O . LEU D 1 51 ? -7.921 2.809 78.484 1.00 8.94 51 LEU D O 1
ATOM 5369 N N . LYS D 1 52 ? -8.437 4.110 76.724 1.00 15.72 52 LYS D N 1
ATOM 5370 C CA . LYS D 1 52 ? -7.541 3.417 75.808 1.00 13.96 52 LYS D CA 1
ATOM 5371 C C . LYS D 1 52 ? -6.111 3.707 76.228 1.00 14.30 52 LYS D C 1
ATOM 5372 O O . LYS D 1 52 ? -5.281 2.799 76.236 1.00 16.14 52 LYS D O 1
ATOM 5378 N N . ALA D 1 53 ? -5.816 4.949 76.604 1.00 12.08 53 ALA D N 1
ATOM 5379 C CA . ALA D 1 53 ? -4.499 5.312 77.111 1.00 9.50 53 ALA D CA 1
ATOM 5380 C C . ALA D 1 53 ? -4.155 4.562 78.376 1.00 9.41 53 ALA D C 1
ATOM 5381 O O . ALA D 1 53 ? -3.022 4.134 78.565 1.00 14.46 53 ALA D O 1
ATOM 5383 N N . LYS D 1 54 ? -5.114 4.368 79.274 1.00 13.52 54 LYS D N 1
ATOM 5384 C CA . LYS D 1 54 ? -4.879 3.622 80.494 1.00 14.24 54 LYS D CA 1
ATOM 5385 C C . LYS D 1 54 ? -4.564 2.183 80.149 1.00 15.19 54 LYS D C 1
ATOM 5386 O O . LYS D 1 54 ? -3.583 1.629 80.635 1.00 17.57 54 LYS D O 1
ATOM 5392 N N . GLU D 1 55 ? -5.367 1.607 79.256 1.00 20.43 55 GLU D N 1
ATOM 5393 C CA . GLU D 1 55 ? -5.189 0.234 78.838 1.00 22.20 55 GLU D CA 1
ATOM 5394 C C . GLU D 1 55 ? -3.844 0.088 78.173 1.00 22.42 55 GLU D C 1
ATOM 5395 O O . GLU D 1 55 ? -3.154 -0.892 78.465 1.00 25.02 55 GLU D O 1
ATOM 5401 N N . LEU D 1 56 ? -3.446 1.104 77.409 1.00 20.99 56 LEU D N 1
ATOM 5402 C CA . LEU D 1 56 ? -2.157 1.107 76.732 1.00 16.35 56 LEU D CA 1
ATOM 5403 C C . LEU D 1 56 ? -1.042 1.315 77.736 1.00 18.01 56 LEU D C 1
ATOM 5404 O O . LEU D 1 56 ? -0.027 0.640 77.687 1.00 16.14 56 LEU D O 1
ATOM 5409 N N . ALA D 1 57 ? -1.231 2.254 78.658 1.00 20.48 57 ALA D N 1
ATOM 5410 C CA . ALA D 1 57 ? -0.228 2.564 79.676 1.00 21.89 57 ALA D CA 1
ATOM 5411 C C . ALA D 1 57 ? 0.058 1.372 80.549 1.00 20.62 57 ALA D C 1
ATOM 5412 O O . ALA D 1 57 ? 1.201 1.173 80.922 1.00 19.99 57 ALA D O 1
ATOM 5414 N N . ALA D 1 58 ? -0.961 0.576 80.863 1.00 21.96 58 ALA D N 1
ATOM 5415 C CA . ALA D 1 58 ? -0.778 -0.641 81.640 1.00 23.29 58 ALA D CA 1
ATOM 5416 C C . ALA D 1 58 ? 0.103 -1.680 80.926 1.00 23.27 58 ALA D C 1
ATOM 5417 O O . ALA D 1 58 ? 0.928 -2.308 81.570 1.00 18.95 58 ALA D O 1
ATOM 5419 N N . THR D 1 59 ? 0.012 -1.781 79.601 1.00 25.03 59 THR D N 1
ATOM 5420 C CA . THR D 1 59 ? 0.908 -2.644 78.799 1.00 23.69 59 THR D CA 1
ATOM 5421 C C . THR D 1 59 ? 2.400 -2.425 79.038 1.00 22.12 59 THR D C 1
ATOM 5422 O O . THR D 1 59 ? 3.203 -3.344 79.020 1.00 21.16 59 THR D O 1
ATOM 5426 N N . GLN D 1 60 ? 2.704 -1.134 79.143 1.00 24.12 60 GLN D N 1
ATOM 5427 C CA . GLN D 1 60 ? 4.066 -0.651 79.355 1.00 16.78 60 GLN D CA 1
ATOM 5428 C C . GLN D 1 60 ? 4.463 -0.498 80.817 1.00 15.88 60 GLN D C 1
ATOM 5429 O O . GLN D 1 60 ? 5.552 -0.015 81.144 1.00 22.16 60 GLN D O 1
ATOM 5435 N N . GLY D 1 61 ? 3.557 -0.912 81.696 1.00 10.12 61 GLY D N 1
ATOM 5436 C CA . GLY D 1 61 ? 3.741 -0.896 83.144 1.00 2.00 61 GLY D CA 1
ATOM 5437 C C . GLY D 1 61 ? 3.481 0.411 83.837 1.00 2.61 61 GLY D C 1
ATOM 5438 O O . GLY D 1 61 ? 4.026 0.693 84.903 1.00 2.91 61 GLY D O 1
ATOM 5439 N N . TYR D 1 62 ? 2.588 1.221 83.281 1.00 6.24 62 TYR D N 1
ATOM 5440 C CA . TYR D 1 62 ? 2.323 2.539 83.818 1.00 4.88 62 TYR D CA 1
ATOM 5441 C C . TYR D 1 62 ? 0.868 2.697 84.136 1.00 6.68 62 TYR D C 1
ATOM 5442 O O . TYR D 1 62 ? 0.014 2.043 83.529 1.00 5.29 62 TYR D O 1
ATOM 5451 N N . GLY D 1 63 ? 0.625 3.564 85.118 1.00 5.37 63 GLY D N 1
ATOM 5452 C CA . GLY D 1 63 ? -0.708 4.062 85.456 1.00 2.00 63 GLY D CA 1
ATOM 5453 C C . GLY D 1 63 ? -0.761 5.522 85.113 1.00 2.00 63 GLY D C 1
ATOM 5454 O O . GLY D 1 63 ? 0.265 6.149 84.948 1.00 4.01 63 GLY D O 1
ATOM 5455 N N . LEU D 1 64 ? -1.961 6.075 84.986 1.00 3.75 64 LEU D N 1
ATOM 5456 C CA . LEU D 1 64 ? -2.117 7.486 84.694 1.00 7.20 64 LEU D CA 1
ATOM 5457 C C . LEU D 1 64 ? -2.504 8.251 85.928 1.00 7.10 64 LEU D C 1
ATOM 5458 O O . LEU D 1 64 ? -3.282 7.774 86.740 1.00 7.20 64 LEU D O 1
ATOM 5463 N N . LEU D 1 65 ? -1.938 9.442 86.080 1.00 3.98 65 LEU D N 1
ATOM 5464 C CA . LEU D 1 65 ? -2.304 10.335 87.149 1.00 2.51 65 LEU D CA 1
ATOM 5465 C C . LEU D 1 65 ? -2.800 11.585 86.428 1.00 3.68 65 LEU D C 1
ATOM 5466 O O . LEU D 1 65 ? -2.000 12.283 85.797 1.00 2.11 65 LEU D O 1
ATOM 5471 N N . LEU D 1 66 ? -4.086 11.888 86.584 1.00 2.00 66 LEU D N 1
ATOM 5472 C CA . LEU D 1 66 ? -4.700 13.036 85.932 1.00 2.00 66 LEU D CA 1
ATOM 5473 C C . LEU D 1 66 ? -4.674 14.238 86.808 1.00 2.26 66 LEU D C 1
ATOM 5474 O O . LEU D 1 66 ? -4.949 14.181 88.012 1.00 6.75 66 LEU D O 1
ATOM 5479 N N . TRP D 1 67 ? -4.398 15.393 86.219 1.00 3.87 67 TRP D N 1
ATOM 5480 C CA . TRP D 1 67 ? -4.314 16.626 86.979 1.00 4.19 67 TRP D CA 1
ATOM 5481 C C . TRP D 1 67 ? -5.364 17.639 86.614 1.00 3.80 67 TRP D C 1
ATOM 5482 O O . TRP D 1 67 ? -5.759 18.441 87.455 1.00 8.01 67 TRP D O 1
ATOM 5493 N N . ASP D 1 68 ? -5.815 17.634 85.366 1.00 4.18 68 ASP D N 1
ATOM 5494 C CA . ASP D 1 68 ? -6.800 18.584 84.923 1.00 6.36 68 ASP D CA 1
ATOM 5495 C C . ASP D 1 68 ? -7.300 18.129 83.601 1.00 4.24 68 ASP D C 1
ATOM 5496 O O . ASP D 1 68 ? -6.497 17.773 82.747 1.00 6.36 68 ASP D O 1
ATOM 5501 N N . GLY D 1 69 ? -8.620 18.206 83.443 1.00 6.00 69 GLY D N 1
ATOM 5502 C CA . GLY D 1 69 ? -9.335 17.876 82.205 1.00 2.00 69 GLY D CA 1
ATOM 5503 C C . GLY D 1 69 ? -10.099 19.102 81.768 1.00 2.00 69 GLY D C 1
ATOM 5504 O O . GLY D 1 69 ? -9.529 20.139 81.472 1.00 3.86 69 GLY D O 1
ATOM 5505 N N . TYR D 1 70 ? -11.426 19.051 81.847 1.00 6.65 70 TYR D N 1
ATOM 5506 C CA . TYR D 1 70 ? -12.258 20.212 81.539 1.00 4.58 70 TYR D CA 1
ATOM 5507 C C . TYR D 1 70 ? -11.983 21.318 82.535 1.00 7.29 70 TYR D C 1
ATOM 5508 O O . TYR D 1 70 ? -11.938 21.092 83.738 1.00 10.29 70 TYR D O 1
ATOM 5517 N N . ARG D 1 71 ? -11.818 22.505 81.962 1.00 3.67 71 ARG D N 1
ATOM 5518 C CA . ARG D 1 71 ? -11.526 23.693 82.722 1.00 2.12 71 ARG D CA 1
ATOM 5519 C C . ARG D 1 71 ? -12.528 24.762 82.340 1.00 6.41 71 ARG D C 1
ATOM 5520 O O . ARG D 1 71 ? -12.555 25.195 81.202 1.00 11.07 71 ARG D O 1
ATOM 5528 N N . PRO D 1 72 ? -13.301 25.276 83.312 1.00 7.97 72 PRO D N 1
ATOM 5529 C CA . PRO D 1 72 ? -14.283 26.331 83.025 1.00 8.27 72 PRO D CA 1
ATOM 5530 C C . PRO D 1 72 ? -13.643 27.602 82.469 1.00 10.22 72 PRO D C 1
ATOM 5531 O O . PRO D 1 72 ? -12.518 27.946 82.828 1.00 15.28 72 PRO D O 1
ATOM 5535 N N . LYS D 1 73 ? -14.293 28.345 81.581 1.00 10.23 73 LYS D N 1
ATOM 5536 C CA . LYS D 1 73 ? -13.762 29.629 81.125 1.00 9.82 73 LYS D CA 1
ATOM 5537 C C . LYS D 1 73 ? -13.459 30.542 82.282 1.00 12.97 73 LYS D C 1
ATOM 5538 O O . LYS D 1 73 ? -12.451 31.241 82.235 1.00 18.28 73 LYS D O 1
ATOM 5544 N N . ARG D 1 74 ? -14.250 30.510 83.351 1.00 13.35 74 ARG D N 1
ATOM 5545 C CA . ARG D 1 74 ? -13.997 31.342 84.520 1.00 10.33 74 ARG D CA 1
ATOM 5546 C C . ARG D 1 74 ? -12.713 30.907 85.208 1.00 7.60 74 ARG D C 1
ATOM 5547 O O . ARG D 1 74 ? -12.085 31.742 85.834 1.00 11.08 74 ARG D O 1
ATOM 5555 N N . ALA D 1 75 ? -12.297 29.650 85.061 1.00 6.22 75 ALA D N 1
ATOM 5556 C CA . ALA D 1 75 ? -11.033 29.182 85.605 1.00 6.59 75 ALA D CA 1
ATOM 5557 C C . ALA D 1 75 ? -9.882 29.809 84.852 1.00 9.55 75 ALA D C 1
ATOM 5558 O O . ALA D 1 75 ? -8.874 30.267 85.402 1.00 15.96 75 ALA D O 1
ATOM 5560 N N . VAL D 1 76 ? -10.098 29.886 83.544 1.00 13.88 76 VAL D N 1
ATOM 5561 C CA . VAL D 1 76 ? -9.150 30.526 82.637 1.00 12.25 76 VAL D CA 1
ATOM 5562 C C . VAL D 1 76 ? -9.086 32.018 82.962 1.00 13.80 76 VAL D C 1
ATOM 5563 O O . VAL D 1 76 ? -7.992 32.578 83.001 1.00 12.84 76 VAL D O 1
ATOM 5567 N N . ASN D 1 77 ? -10.212 32.665 83.257 1.00 15.92 77 ASN D N 1
ATOM 5568 C CA . ASN D 1 77 ? -10.214 34.074 83.624 1.00 15.95 77 ASN D CA 1
ATOM 5569 C C . ASN D 1 77 ? -9.517 34.287 84.946 1.00 20.80 77 ASN D C 1
ATOM 5570 O O . ASN D 1 77 ? -8.745 35.242 85.106 1.00 23.00 77 ASN D O 1
ATOM 5575 N N . CYS D 1 78 ? -9.738 33.349 85.861 1.00 21.27 78 CYS D N 1
ATOM 5576 C CA . CYS D 1 78 ? -9.094 33.375 87.156 1.00 18.68 78 CYS D CA 1
ATOM 5577 C C . CYS D 1 78 ? -7.577 33.330 87.021 1.00 13.95 78 CYS D C 1
ATOM 5578 O O . CYS D 1 78 ? -6.894 34.052 87.724 1.00 9.26 78 CYS D O 1
ATOM 5581 N N . PHE D 1 79 ? -7.051 32.524 86.104 1.00 14.28 79 PHE D N 1
ATOM 5582 C CA . PHE D 1 79 ? -5.616 32.473 85.853 1.00 12.13 79 PHE D CA 1
ATOM 5583 C C . PHE D 1 79 ? -5.088 33.763 85.280 1.00 14.35 79 PHE D C 1
ATOM 5584 O O . PHE D 1 79 ? -4.009 34.242 85.645 1.00 17.11 79 PHE D O 1
ATOM 5592 N N . MET D 1 80 ? -5.884 34.345 84.387 1.00 19.06 80 MET D N 1
ATOM 5593 C CA . MET D 1 80 ? -5.532 35.612 83.747 1.00 19.55 80 MET D CA 1
ATOM 5594 C C . MET D 1 80 ? -5.522 36.728 84.765 1.00 22.18 80 MET D C 1
ATOM 5595 O O . MET D 1 80 ? -4.586 37.524 84.778 1.00 22.70 80 MET D O 1
ATOM 5600 N N . GLN D 1 81 ? -6.526 36.754 85.637 1.00 22.96 81 GLN D N 1
ATOM 5601 C CA . GLN D 1 81 ? -6.572 37.711 86.726 1.00 18.96 81 GLN D CA 1
ATOM 5602 C C . GLN D 1 81 ? -5.394 37.538 87.665 1.00 17.62 81 GLN D C 1
ATOM 5603 O O . GLN D 1 81 ? -4.825 38.523 88.092 1.00 16.70 81 GLN D O 1
ATOM 5609 N N . TRP D 1 82 ? -5.007 36.304 87.976 1.00 15.71 82 TRP D N 1
ATOM 5610 C CA . TRP D 1 82 ? -3.862 36.041 88.840 1.00 14.11 82 TRP D CA 1
ATOM 5611 C C . TRP D 1 82 ? -2.565 36.529 88.211 1.00 15.34 82 TRP D C 1
ATOM 5612 O O . TRP D 1 82 ? -1.711 37.060 88.917 1.00 14.38 82 TRP D O 1
ATOM 5623 N N . ALA D 1 83 ? -2.393 36.296 86.913 1.00 17.82 83 ALA D N 1
ATOM 5624 C CA . ALA D 1 83 ? -1.187 36.700 86.216 1.00 15.79 83 ALA D CA 1
ATOM 5625 C C . ALA D 1 83 ? -1.065 38.209 86.194 1.00 16.08 83 ALA D C 1
ATOM 5626 O O . ALA D 1 83 ? 0.041 38.734 86.124 1.00 15.14 83 ALA D O 1
ATOM 5628 N N . ALA D 1 84 ? -2.200 38.892 86.333 1.00 20.55 84 ALA D N 1
ATOM 5629 C CA . ALA D 1 84 ? -2.232 40.349 86.393 1.00 19.11 84 ALA D CA 1
ATOM 5630 C C . ALA D 1 84 ? -2.021 40.894 87.801 1.00 20.38 84 ALA D C 1
ATOM 5631 O O . ALA D 1 84 ? -1.920 42.098 88.021 1.00 15.88 84 ALA D O 1
ATOM 5633 N N . GLN D 1 85 ? -1.944 40.060 88.829 1.00 26.01 85 GLN D N 1
ATOM 5634 C CA . GLN D 1 85 ? -1.711 40.538 90.186 1.00 26.44 85 GLN D CA 1
ATOM 5635 C C . GLN D 1 85 ? -0.225 40.749 90.467 1.00 25.82 85 GLN D C 1
ATOM 5636 O O . GLN D 1 85 ? 0.646 40.229 89.731 1.00 26.81 85 GLN D O 1
ATOM 5642 N N . PRO D 1 86 ? 0.085 41.528 91.523 1.00 23.37 86 PRO D N 1
ATOM 5643 C CA . PRO D 1 86 ? 1.450 41.691 92.027 1.00 21.63 86 PRO D CA 1
ATOM 5644 C C . PRO D 1 86 ? 2.095 40.459 92.572 1.00 24.10 86 PRO D C 1
ATOM 5645 O O . PRO D 1 86 ? 1.452 39.603 93.194 1.00 23.83 86 PRO D O 1
ATOM 5649 N N . GLU D 1 87 ? 3.400 40.393 92.336 1.00 22.86 87 GLU D N 1
ATOM 5650 C CA . GLU D 1 87 ? 4.169 39.254 92.709 1.00 24.80 87 GLU D CA 1
ATOM 5651 C C . GLU D 1 87 ? 4.438 39.176 94.188 1.00 26.80 87 GLU D C 1
ATOM 5652 O O . GLU D 1 87 ? 5.271 39.887 94.741 1.00 27.79 87 GLU D O 1
ATOM 5658 N N . ASN D 1 88 ? 3.742 38.232 94.816 1.00 29.49 88 ASN D N 1
ATOM 5659 C CA . ASN D 1 88 ? 3.947 37.924 96.239 1.00 25.51 88 ASN D CA 1
ATOM 5660 C C . ASN D 1 88 ? 4.988 36.833 96.508 1.00 26.63 88 ASN D C 1
ATOM 5661 O O . ASN D 1 88 ? 5.207 36.459 97.656 1.00 30.37 88 ASN D O 1
ATOM 5666 N N . ASN D 1 89 ? 5.585 36.333 95.426 1.00 26.17 89 ASN D N 1
ATOM 5667 C CA . ASN D 1 89 ? 6.591 35.267 95.483 1.00 23.96 89 ASN D CA 1
ATOM 5668 C C . ASN D 1 89 ? 6.238 33.965 96.168 1.00 23.50 89 ASN D C 1
ATOM 5669 O O . ASN D 1 89 ? 7.089 33.105 96.396 1.00 25.82 89 ASN D O 1
ATOM 5674 N N . LEU D 1 90 ? 4.935 33.813 96.385 1.00 23.59 90 LEU D N 1
ATOM 5675 C CA . LEU D 1 90 ? 4.388 32.639 97.028 1.00 23.57 90 LEU D CA 1
ATOM 5676 C C . LEU D 1 90 ? 4.605 31.320 96.271 1.00 20.26 90 LEU D C 1
ATOM 5677 O O . LEU D 1 90 ? 4.996 30.322 96.881 1.00 19.16 90 LEU D O 1
ATOM 5682 N N . THR D 1 91 ? 4.345 31.322 94.963 1.00 21.45 91 THR D N 1
ATOM 5683 C CA . THR D 1 91 ? 4.506 30.124 94.132 1.00 17.24 91 THR D CA 1
ATOM 5684 C C . THR D 1 91 ? 5.533 30.279 93.014 1.00 17.12 91 THR D C 1
ATOM 5685 O O . THR D 1 91 ? 5.671 29.409 92.153 1.00 20.60 91 THR D O 1
ATOM 5689 N N . LYS D 1 92 ? 6.281 31.379 93.018 1.00 20.33 92 LYS D N 1
ATOM 5690 C CA . LYS D 1 92 ? 7.242 31.662 91.975 1.00 19.45 92 LYS D CA 1
ATOM 5691 C C . LYS D 1 92 ? 8.337 30.620 91.880 1.00 17.84 92 LYS D C 1
ATOM 5692 O O . LYS D 1 92 ? 8.496 30.046 90.819 1.00 23.84 92 LYS D O 1
ATOM 5698 N N . GLU D 1 93 ? 9.055 30.301 92.952 1.00 18.26 93 GLU D N 1
ATOM 5699 C CA . GLU D 1 93 ? 10.087 29.272 92.918 1.00 17.97 93 GLU D CA 1
ATOM 5700 C C . GLU D 1 93 ? 9.769 27.904 92.353 1.00 16.58 93 GLU D C 1
ATOM 5701 O O . GLU D 1 93 ? 10.587 27.260 91.699 1.00 17.09 93 GLU D O 1
ATOM 5707 N N . SER D 1 94 ? 8.569 27.432 92.667 1.00 15.68 94 SER D N 1
ATOM 5708 C CA . SER D 1 94 ? 8.137 26.126 92.252 1.00 12.53 94 SER D CA 1
ATOM 5709 C C . SER D 1 94 ? 7.520 26.047 90.878 1.00 13.70 94 SER D C 1
ATOM 5710 O O . SER D 1 94 ? 7.674 25.052 90.170 1.00 16.70 94 SER D O 1
ATOM 5713 N N . TYR D 1 95 ? 6.819 27.103 90.478 1.00 10.23 95 TYR D N 1
ATOM 5714 C CA . TYR D 1 95 ? 6.097 27.090 89.257 1.00 7.20 95 TYR D CA 1
ATOM 5715 C C . TYR D 1 95 ? 6.654 27.987 88.220 1.00 7.65 95 TYR D C 1
ATOM 5716 O O . TYR D 1 95 ? 6.338 27.778 87.074 1.00 12.11 95 TYR D O 1
ATOM 5725 N N . TYR D 1 96 ? 7.380 29.070 88.461 1.00 9.93 96 TYR D N 1
ATOM 5726 C CA . TYR D 1 96 ? 7.886 29.902 87.385 1.00 15.05 96 TYR D CA 1
ATOM 5727 C C . TYR D 1 96 ? 9.042 30.744 87.848 1.00 16.19 96 TYR D C 1
ATOM 5728 O O . TYR D 1 96 ? 9.021 31.971 87.766 1.00 14.86 96 TYR D O 1
ATOM 5737 N N . PRO D 1 97 ? 10.142 30.096 88.284 1.00 17.39 97 PRO D N 1
ATOM 5738 C CA . PRO D 1 97 ? 11.429 30.807 88.346 1.00 19.63 97 PRO D CA 1
ATOM 5739 C C . PRO D 1 97 ? 11.813 31.051 86.880 1.00 24.68 97 PRO D C 1
ATOM 5740 O O . PRO D 1 97 ? 11.234 30.460 85.945 1.00 32.94 97 PRO D O 1
ATOM 5744 N N . ASN D 1 98 ? 12.766 31.950 86.659 1.00 22.23 98 ASN D N 1
ATOM 5745 C CA . ASN D 1 98 ? 13.232 32.289 85.304 1.00 21.80 98 ASN D CA 1
ATOM 5746 C C . ASN D 1 98 ? 12.228 33.052 84.464 1.00 19.60 98 ASN D C 1
ATOM 5747 O O . ASN D 1 98 ? 12.631 33.656 83.468 1.00 25.96 98 ASN D O 1
ATOM 5752 N N . ILE D 1 99 ? 11.005 33.142 84.987 1.00 18.59 99 ILE D N 1
ATOM 5753 C CA . ILE D 1 99 ? 9.862 33.708 84.254 1.00 19.38 99 ILE D CA 1
ATOM 5754 C C . ILE D 1 99 ? 8.979 34.583 85.170 1.00 20.34 99 ILE D C 1
ATOM 5755 O O . ILE D 1 99 ? 9.026 34.411 86.383 1.00 22.79 99 ILE D O 1
ATOM 5760 N N . ASP D 1 100 ? 8.341 35.609 84.608 1.00 21.05 100 ASP D N 1
ATOM 5761 C CA . ASP D 1 100 ? 7.421 36.501 85.345 1.00 20.40 100 ASP D CA 1
ATOM 5762 C C . ASP D 1 100 ? 5.979 36.030 85.243 1.00 23.42 100 ASP D C 1
ATOM 5763 O O . ASP D 1 100 ? 5.691 35.242 84.345 1.00 25.79 100 ASP D O 1
ATOM 5768 N N . ARG D 1 101 ? 5.009 36.498 86.028 1.00 21.48 101 ARG D N 1
ATOM 5769 C CA . ARG D 1 101 ? 3.594 36.119 85.826 1.00 22.25 101 ARG D CA 1
ATOM 5770 C C . ARG D 1 101 ? 3.105 36.595 84.468 1.00 21.82 101 ARG D C 1
ATOM 5771 O O . ARG D 1 101 ? 2.465 35.931 83.668 1.00 22.19 101 ARG D O 1
ATOM 5779 N N . THR D 1 102 ? 3.448 37.874 84.367 1.00 20.78 102 THR D N 1
ATOM 5780 C CA . THR D 1 102 ? 3.275 38.640 83.184 1.00 19.60 102 THR D CA 1
ATOM 5781 C C . THR D 1 102 ? 3.625 37.897 81.892 1.00 24.27 102 THR D C 1
ATOM 5782 O O . THR D 1 102 ? 2.761 37.613 81.054 1.00 23.37 102 THR D O 1
ATOM 5786 N N . GLU D 1 103 ? 4.891 37.492 81.825 1.00 24.69 103 GLU D N 1
ATOM 5787 C CA . GLU D 1 103 ? 5.401 36.724 80.704 1.00 26.34 103 GLU D CA 1
ATOM 5788 C C . GLU D 1 103 ? 4.688 35.375 80.550 1.00 27.28 103 GLU D C 1
ATOM 5789 O O . GLU D 1 103 ? 4.785 34.734 79.504 1.00 30.69 103 GLU D O 1
ATOM 5795 N N . MET D 1 104 ? 4.009 34.887 81.584 1.00 24.48 104 MET D N 1
ATOM 5796 C CA . MET D 1 104 ? 3.267 33.650 81.500 1.00 24.69 104 MET D CA 1
ATOM 5797 C C . MET D 1 104 ? 1.889 33.887 80.873 1.00 25.93 104 MET D C 1
ATOM 5798 O O . MET D 1 104 ? 1.264 32.923 80.430 1.00 31.38 104 MET D O 1
ATOM 5803 N N . ILE D 1 105 ? 1.381 35.119 80.898 1.00 25.24 105 ILE D N 1
ATOM 5804 C CA . ILE D 1 105 ? 0.239 35.513 80.064 1.00 30.89 105 ILE D CA 1
ATOM 5805 C C . ILE D 1 105 ? 0.815 35.512 78.627 1.00 32.76 105 ILE D C 1
ATOM 5806 O O . ILE D 1 105 ? 0.258 34.868 77.729 1.00 36.34 105 ILE D O 1
ATOM 5811 N N . SER D 1 106 ? 1.945 36.212 78.508 1.00 31.92 106 SER D N 1
ATOM 5812 C CA . SER D 1 106 ? 2.552 36.524 77.215 1.00 31.90 106 SER D CA 1
ATOM 5813 C C . SER D 1 106 ? 3.338 35.476 76.433 1.00 31.37 106 SER D C 1
ATOM 5814 O O . SER D 1 106 ? 3.307 35.518 75.201 1.00 35.84 106 SER D O 1
ATOM 5817 N N . LYS D 1 107 ? 4.084 34.579 77.072 1.00 29.24 107 LYS D N 1
ATOM 5818 C CA . LYS D 1 107 ? 4.763 33.491 76.366 1.00 28.16 107 LYS D CA 1
ATOM 5819 C C . LYS D 1 107 ? 3.848 32.314 76.045 1.00 27.88 107 LYS D C 1
ATOM 5820 O O . LYS D 1 107 ? 4.257 31.325 75.415 1.00 27.03 107 LYS D O 1
ATOM 5826 N N . GLY D 1 108 ? 2.608 32.429 76.515 1.00 27.81 108 GLY D N 1
ATOM 5827 C CA . GLY D 1 108 ? 1.544 31.453 76.286 1.00 25.58 108 GLY D CA 1
ATOM 5828 C C . GLY D 1 108 ? 1.588 30.226 77.201 1.00 24.66 108 GLY D C 1
ATOM 5829 O O . GLY D 1 108 ? 1.420 29.064 76.750 1.00 21.21 108 GLY D O 1
ATOM 5830 N N . TYR D 1 109 ? 1.845 30.475 78.483 1.00 22.51 109 TYR D N 1
ATOM 5831 C CA . TYR D 1 109 ? 1.805 29.428 79.487 1.00 22.64 109 TYR D CA 1
ATOM 5832 C C . TYR D 1 109 ? 0.327 29.376 79.859 1.00 25.60 109 TYR D C 1
ATOM 5833 O O . TYR D 1 109 ? -0.341 28.368 79.603 1.00 29.16 109 TYR D O 1
ATOM 5842 N N . VAL D 1 110 ? -0.222 30.451 80.417 1.00 24.54 110 VAL D N 1
ATOM 5843 C CA . VAL D 1 110 ? -1.657 30.560 80.603 1.00 24.98 110 VAL D CA 1
ATOM 5844 C C . VAL D 1 110 ? -2.189 31.406 79.466 1.00 27.69 110 VAL D C 1
ATOM 5845 O O . VAL D 1 110 ? -1.988 32.613 79.316 1.00 29.88 110 VAL D O 1
ATOM 5849 N N . ALA D 1 111 ? -2.870 30.685 78.587 1.00 31.64 111 ALA D N 1
ATOM 5850 C CA . ALA D 1 111 ? -3.530 31.298 77.464 1.00 32.14 111 ALA D CA 1
ATOM 5851 C C . ALA D 1 111 ? -4.862 31.845 77.960 1.00 30.88 111 ALA D C 1
ATOM 5852 O O . ALA D 1 111 ? -5.482 31.309 78.879 1.00 31.54 111 ALA D O 1
ATOM 5854 N N . SER D 1 112 ? -5.297 32.941 77.348 1.00 31.34 112 SER D N 1
ATOM 5855 C CA . SER D 1 112 ? -6.592 33.522 77.647 1.00 30.09 112 SER D CA 1
ATOM 5856 C C . SER D 1 112 ? -7.742 32.671 77.148 1.00 28.61 112 SER D C 1
ATOM 5857 O O . SER D 1 112 ? -8.890 32.864 77.562 1.00 31.76 112 SER D O 1
ATOM 5860 N N . LYS D 1 113 ? -7.441 31.766 76.222 1.00 23.90 113 LYS D N 1
ATOM 5861 C CA . LYS D 1 113 ? -8.433 30.841 75.690 1.00 24.00 113 LYS D CA 1
ATOM 5862 C C . LYS D 1 113 ? -7.771 29.482 75.797 1.00 19.18 113 LYS D C 1
ATOM 5863 O O . LYS D 1 113 ? -6.641 29.320 75.347 1.00 24.64 113 LYS D O 1
ATOM 5869 N N . SER D 1 114 ? -8.411 28.492 76.409 1.00 16.08 114 SER D N 1
ATOM 5870 C CA . SER D 1 114 ? -7.798 27.207 76.618 1.00 11.15 114 SER D CA 1
ATOM 5871 C C . SER D 1 114 ? -8.576 26.075 75.976 1.00 12.24 114 SER D C 1
ATOM 5872 O O . SER D 1 114 ? -9.805 25.992 76.072 1.00 16.99 114 SER D O 1
ATOM 5875 N N . SER D 1 115 ? -7.812 25.165 75.375 1.00 9.64 115 SER D N 1
ATOM 5876 C CA . SER D 1 115 ? -8.350 23.925 74.840 1.00 4.70 115 SER D CA 1
ATOM 5877 C C . SER D 1 115 ? -9.111 23.063 75.838 1.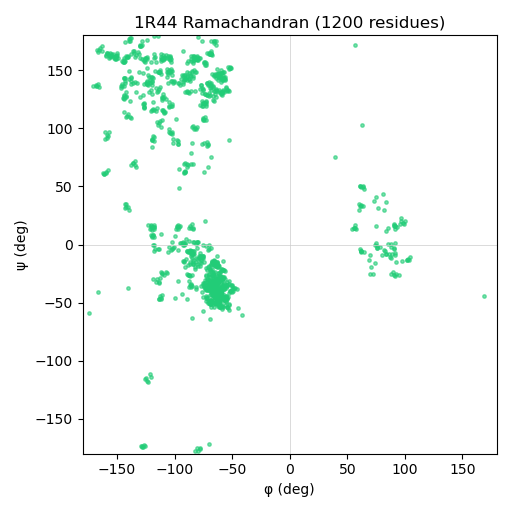00 8.66 115 SER D C 1
ATOM 5878 O O . SER D 1 115 ? -9.968 22.232 75.480 1.00 9.77 115 SER D O 1
ATOM 5881 N N . HIS D 1 116 ? -8.754 23.317 77.096 1.00 8.90 116 HIS D N 1
ATOM 5882 C CA . HIS D 1 116 ? -9.372 22.656 78.226 1.00 4.29 116 HIS D CA 1
ATOM 5883 C C . HIS D 1 116 ? -10.819 22.939 78.431 1.00 7.61 116 HIS D C 1
ATOM 5884 O O . HIS D 1 116 ? -11.574 22.056 78.839 1.00 13.08 116 HIS D O 1
ATOM 5891 N N . SER D 1 117 ? -11.180 24.183 78.132 1.00 5.66 117 SER D N 1
ATOM 5892 C CA . SER D 1 117 ? -12.563 24.607 78.181 1.00 9.16 117 SER D CA 1
ATOM 5893 C C . SER D 1 117 ? -13.422 23.925 77.156 1.00 7.76 117 SER D C 1
ATOM 5894 O O . SER D 1 117 ? -14.633 23.951 77.276 1.00 11.03 117 SER D O 1
ATOM 5897 N N . ARG D 1 118 ? -12.847 23.275 76.150 1.00 7.83 118 ARG D N 1
ATOM 5898 C CA . ARG D 1 118 ? -13.626 22.505 75.189 1.00 7.64 118 ARG D CA 1
ATOM 5899 C C . ARG D 1 118 ? -13.902 21.097 75.685 1.00 8.23 118 ARG D C 1
ATOM 5900 O O . ARG D 1 118 ? -14.652 20.354 75.056 1.00 8.68 118 ARG D O 1
ATOM 5908 N N . GLY D 1 119 ? -13.292 20.681 76.793 1.00 7.36 119 GLY D N 1
ATOM 5909 C CA . GLY D 1 119 ? -13.562 19.408 77.457 1.00 4.72 119 GLY D CA 1
ATOM 5910 C C . GLY D 1 119 ? -12.791 18.172 77.031 1.00 7.60 119 GLY D C 1
ATOM 5911 O O . GLY D 1 119 ? -12.990 17.089 77.593 1.00 2.00 119 GLY D O 1
ATOM 5912 N N . SER D 1 120 ? -11.922 18.311 76.032 1.00 10.50 120 SER D N 1
ATOM 5913 C CA . SER D 1 120 ? -11.173 17.176 75.503 1.00 8.17 120 SER D CA 1
ATOM 5914 C C . SER D 1 120 ? -9.657 17.238 75.626 1.00 10.51 120 SER D C 1
ATOM 5915 O O . SER D 1 120 ? -8.935 16.458 74.965 1.00 9.57 120 SER D O 1
ATOM 5918 N N . ALA D 1 121 ? -9.184 18.156 76.467 1.00 10.53 121 ALA D N 1
ATOM 5919 C CA . ALA D 1 121 ? -7.766 18.243 76.791 1.00 9.91 121 ALA D CA 1
ATOM 5920 C C . ALA D 1 121 ? -7.558 17.682 78.209 1.00 10.37 121 ALA D C 1
ATOM 5921 O O . ALA D 1 121 ? -8.430 17.778 79.081 1.00 12.28 121 ALA D O 1
ATOM 5923 N N . ILE D 1 122 ? -6.376 17.121 78.440 1.00 8.93 122 ILE D N 1
ATOM 5924 C CA . ILE D 1 122 ? -6.063 16.482 79.691 1.00 7.58 122 ILE D CA 1
ATOM 5925 C C . ILE D 1 122 ? -4.595 16.730 80.072 1.00 8.24 122 ILE D C 1
ATOM 5926 O O . ILE D 1 122 ? -3.716 16.893 79.236 1.00 8.13 122 ILE D O 1
ATOM 5931 N N . ASP D 1 123 ? -4.396 16.905 81.376 1.00 11.18 123 ASP D N 1
ATOM 5932 C CA . ASP D 1 123 ? -3.065 16.980 81.976 1.00 3.77 123 ASP D CA 1
ATOM 5933 C C . ASP D 1 123 ? -2.784 15.781 82.820 1.00 4.81 123 ASP D C 1
ATOM 5934 O O . ASP D 1 123 ? -3.542 15.538 83.746 1.00 8.36 123 ASP D O 1
ATOM 5939 N N . LEU D 1 124 ? -1.694 15.068 82.557 1.00 6.43 124 LEU D N 1
ATOM 5940 C CA . LEU D 1 124 ? -1.403 13.828 83.240 1.00 3.47 124 LEU D CA 1
ATOM 5941 C C . LEU D 1 124 ? 0.069 13.425 83.229 1.00 4.20 124 LEU D C 1
ATOM 5942 O O . LEU D 1 124 ? 0.838 14.000 82.467 1.00 2.00 124 LEU D O 1
ATOM 5947 N N . THR D 1 125 ? 0.387 12.489 84.119 1.00 2.00 125 THR D N 1
ATOM 5948 C CA . THR D 1 125 ? 1.670 11.774 84.098 1.00 5.41 125 THR D CA 1
ATOM 5949 C C . THR D 1 125 ? 1.323 10.326 84.142 1.00 3.96 125 THR D C 1
ATOM 5950 O O . THR D 1 125 ? 0.186 9.904 84.286 1.00 2.00 125 THR D O 1
ATOM 5954 N N . LEU D 1 126 ? 2.469 9.660 84.248 1.00 3.62 126 LEU D N 1
ATOM 5955 C CA . LEU D 1 126 ? 2.513 8.233 84.426 1.00 5.22 126 LEU D CA 1
ATOM 5956 C C . LEU D 1 126 ? 3.076 7.911 85.811 1.00 6.04 126 LEU D C 1
ATOM 5957 O O . LEU D 1 126 ? 3.844 8.679 86.398 1.00 7.71 126 LEU D O 1
ATOM 5962 N N . TYR D 1 127 ? 2.657 6.814 86.432 1.00 7.06 127 TYR D N 1
ATOM 5963 C CA . TYR D 1 127 ? 3.352 6.307 87.578 1.00 7.47 127 TYR D CA 1
ATOM 5964 C C . TYR D 1 127 ? 3.645 4.860 87.258 1.00 8.34 127 TYR D C 1
ATOM 5965 O O . TYR D 1 127 ? 3.071 4.281 86.332 1.00 11.44 127 TYR D O 1
ATOM 5974 N N . ARG D 1 128 ? 4.637 4.310 87.951 1.00 9.96 128 ARG D N 1
ATOM 5975 C CA . ARG D 1 128 ? 5.019 2.922 87.770 1.00 13.14 128 ARG D CA 1
ATOM 5976 C C . ARG D 1 128 ? 3.954 2.038 88.371 1.00 10.70 128 ARG D C 1
ATOM 5977 O O . ARG D 1 128 ? 3.580 2.258 89.507 1.00 14.12 128 ARG D O 1
ATOM 5985 N N . LEU D 1 129 ? 3.421 1.047 87.662 1.00 16.47 129 LEU D N 1
ATOM 5986 C CA . LEU D 1 129 ? 2.392 0.173 88.213 1.00 19.46 129 LEU D CA 1
ATOM 5987 C C . LEU D 1 129 ? 3.018 -0.776 89.226 1.00 18.42 129 LEU D C 1
ATOM 5988 O O . LEU D 1 129 ? 2.403 -1.013 90.266 1.00 20.58 129 LEU D O 1
ATOM 5993 N N . ASP D 1 130 ? 4.238 -1.260 89.017 1.00 14.33 130 ASP D N 1
ATOM 5994 C CA . ASP D 1 130 ? 4.847 -2.184 89.928 1.00 16.65 130 ASP D CA 1
ATOM 5995 C C . ASP D 1 130 ? 5.236 -1.614 91.286 1.00 19.13 130 ASP D C 1
ATOM 5996 O O . ASP D 1 130 ? 4.786 -1.986 92.368 1.00 22.44 130 ASP D O 1
ATOM 6001 N N . THR D 1 131 ? 5.913 -0.488 91.106 1.00 19.89 131 THR D N 1
ATOM 6002 C CA . THR D 1 131 ? 6.562 0.220 92.183 1.00 13.90 131 THR D CA 1
ATOM 6003 C C . THR D 1 131 ? 5.596 1.194 92.876 1.00 18.60 131 THR D C 1
ATOM 6004 O O . THR D 1 131 ? 5.714 1.476 94.072 1.00 19.69 131 THR D O 1
ATOM 6008 N N . GLY D 1 132 ? 4.588 1.668 92.148 1.00 16.47 132 GLY D N 1
ATOM 6009 C CA . GLY D 1 132 ? 3.595 2.620 92.632 1.00 13.53 132 GLY D CA 1
ATOM 6010 C C . GLY D 1 132 ? 4.077 4.052 92.674 1.00 12.53 132 GLY D C 1
ATOM 6011 O O . GLY D 1 132 ? 3.336 4.964 93.050 1.00 14.06 132 GLY D O 1
ATOM 6012 N N . GLU D 1 133 ? 5.335 4.276 92.312 1.00 9.41 133 GLU D N 1
ATOM 6013 C CA . GLU D 1 133 ? 5.916 5.609 92.354 1.00 13.09 133 GLU D CA 1
ATOM 6014 C C . GLU D 1 133 ? 5.727 6.413 91.083 1.00 10.79 133 GLU D C 1
ATOM 6015 O O . GLU D 1 133 ? 5.507 5.876 89.993 1.00 8.07 133 GLU D O 1
ATOM 6021 N N . LEU D 1 134 ? 5.821 7.732 91.204 1.00 8.98 134 LEU D N 1
ATOM 6022 C CA . LEU D 1 134 ? 5.708 8.614 90.056 1.00 8.23 134 LEU D CA 1
ATOM 6023 C C . LEU D 1 134 ? 6.901 8.481 89.116 1.00 8.84 134 LEU D C 1
ATOM 6024 O O . LEU D 1 134 ? 8.067 8.388 89.511 1.00 8.99 134 LEU D O 1
ATOM 6029 N N . VAL D 1 135 ? 6.592 8.400 87.827 1.00 10.61 135 VAL D N 1
ATOM 6030 C CA . VAL D 1 135 ? 7.613 8.337 86.780 1.00 10.14 135 VAL D CA 1
ATOM 6031 C C . VAL D 1 135 ? 8.216 9.739 86.700 1.00 9.04 135 VAL D C 1
ATOM 6032 O O . VAL D 1 135 ? 7.489 10.725 86.571 1.00 17.63 135 VAL D O 1
ATOM 6036 N N . PRO D 1 136 ? 9.540 9.852 86.873 1.00 8.14 136 PRO D N 1
ATOM 6037 C CA . PRO D 1 136 ? 10.211 11.155 86.852 1.00 5.30 136 PRO D CA 1
ATOM 6038 C C . PRO D 1 136 ? 10.239 11.784 85.479 1.00 5.28 136 PRO D C 1
ATOM 6039 O O . PRO D 1 136 ? 10.623 11.162 84.487 1.00 4.73 136 PRO D O 1
ATOM 6043 N N . MET D 1 137 ? 9.781 13.031 85.429 1.00 4.73 137 MET D N 1
ATOM 6044 C CA . MET D 1 137 ? 9.639 13.739 84.171 1.00 6.40 137 MET D CA 1
ATOM 6045 C C . MET D 1 137 ? 10.509 14.970 84.116 1.00 4.64 137 MET D C 1
ATOM 6046 O O . MET D 1 137 ? 10.491 15.691 83.132 1.00 2.00 137 MET D O 1
ATOM 6051 N N . GLY D 1 138 ? 11.282 15.306 85.141 1.00 7.51 138 GLY D N 1
ATOM 6052 C CA . GLY D 1 138 ? 12.215 16.428 85.130 1.00 6.38 138 GLY D CA 1
ATOM 6053 C C . GLY D 1 138 ? 11.669 17.765 85.542 1.00 7.88 138 GLY D C 1
ATOM 6054 O O . GLY D 1 138 ? 12.426 18.629 85.978 1.00 10.46 138 GLY D O 1
ATOM 6055 N N . SER D 1 139 ? 10.364 17.963 85.390 1.00 5.80 139 SER D N 1
ATOM 6056 C CA . SER D 1 139 ? 9.737 19.190 85.811 1.00 6.05 139 SER D CA 1
ATOM 6057 C C . SER D 1 139 ? 8.368 18.835 86.349 1.00 6.02 139 SER D C 1
ATOM 6058 O O . SER D 1 139 ? 7.851 17.743 86.163 1.00 7.29 139 SER D O 1
ATOM 6061 N N . ARG D 1 140 ? 7.812 19.717 87.167 1.00 8.83 140 ARG D N 1
ATOM 6062 C CA . ARG D 1 140 ? 6.529 19.481 87.798 1.00 8.51 140 ARG D CA 1
ATOM 6063 C C . ARG D 1 140 ? 5.400 19.916 86.871 1.00 6.19 140 ARG D C 1
ATOM 6064 O O . ARG D 1 140 ? 5.617 20.661 85.916 1.00 8.54 140 ARG D O 1
ATOM 6072 N N . PHE D 1 141 ? 4.187 19.440 87.129 1.00 4.71 141 PHE D N 1
ATOM 6073 C CA . PHE D 1 141 ? 2.998 19.964 86.475 1.00 4.92 141 PHE D CA 1
ATOM 6074 C C . PHE D 1 141 ? 2.936 21.474 86.673 1.00 6.38 141 PHE D C 1
ATOM 6075 O O . PHE D 1 141 ? 3.078 21.977 87.780 1.00 11.64 141 PHE D O 1
ATOM 6083 N N . ASP D 1 142 ? 2.667 22.160 85.569 1.00 8.91 142 ASP D N 1
ATOM 6084 C CA . ASP D 1 142 ? 2.602 23.606 85.542 1.00 10.01 142 ASP D CA 1
ATOM 6085 C C . ASP D 1 142 ? 3.905 24.261 85.899 1.00 11.15 142 ASP D C 1
ATOM 6086 O O . ASP D 1 142 ? 3.931 25.372 86.441 1.00 8.16 142 ASP D O 1
ATOM 6091 N N . PHE D 1 143 ? 5.024 23.641 85.538 1.00 14.94 143 PHE D N 1
ATOM 6092 C CA . PHE D 1 143 ? 6.301 24.224 85.813 1.00 13.60 143 PHE D CA 1
ATOM 6093 C C . PHE D 1 143 ? 6.513 25.437 84.937 1.00 15.68 143 PHE D C 1
ATOM 6094 O O . PHE D 1 143 ? 7.282 26.260 85.409 1.00 26.53 143 PHE D O 1
ATOM 6102 N N . MET D 1 144 ? 5.999 25.751 83.754 1.00 16.63 144 MET D N 1
ATOM 6103 C CA . MET D 1 144 ? 6.120 27.108 83.197 1.00 17.76 144 MET D CA 1
ATOM 6104 C C . MET D 1 144 ? 7.542 27.598 82.962 1.00 14.38 144 MET D C 1
ATOM 6105 O O . MET D 1 144 ? 7.988 28.685 83.341 1.00 11.32 144 MET D O 1
ATOM 6110 N N . ASP D 1 145 ? 8.258 26.714 82.279 1.00 16.62 145 ASP D N 1
ATOM 6111 C CA . ASP D 1 145 ? 9.643 26.933 81.983 1.00 15.28 145 ASP D CA 1
ATOM 6112 C C . ASP D 1 145 ? 9.983 26.126 80.745 1.00 17.10 145 ASP D C 1
ATOM 6113 O O . ASP D 1 145 ? 9.246 25.214 80.375 1.00 18.02 145 ASP D O 1
ATOM 6118 N N . GLU D 1 146 ? 11.108 26.438 80.106 1.00 18.20 146 GLU D N 1
ATOM 6119 C CA . GLU D 1 146 ? 11.562 25.708 78.933 1.00 19.81 146 GLU D CA 1
ATOM 6120 C C . GLU D 1 146 ? 11.905 24.275 79.268 1.00 18.40 146 GLU D C 1
ATOM 6121 O O . GLU D 1 146 ? 11.913 23.395 78.412 1.00 19.79 146 GLU D O 1
ATOM 6127 N N . ARG D 1 147 ? 12.088 24.046 80.565 1.00 16.74 147 ARG D N 1
ATOM 6128 C CA . ARG D 1 147 ? 12.317 22.707 81.097 1.00 13.08 147 ARG D CA 1
ATOM 6129 C C . ARG D 1 147 ? 11.103 21.814 80.833 1.00 13.04 147 ARG D C 1
ATOM 6130 O O . ARG D 1 147 ? 11.224 20.615 80.620 1.00 19.58 147 ARG D O 1
ATOM 6138 N N . SER D 1 148 ? 9.915 22.413 80.822 1.00 9.07 148 SER D N 1
ATOM 6139 C CA . SER D 1 148 ? 8.679 21.675 80.634 1.00 12.31 148 SER D CA 1
ATOM 6140 C C . SER D 1 148 ? 8.403 21.286 79.203 1.00 11.38 148 SER D C 1
ATOM 6141 O O . SER D 1 148 ? 7.484 20.505 78.956 1.00 11.05 148 SER D O 1
ATOM 6144 N N . HIS D 1 149 ? 9.188 21.816 78.267 1.00 9.13 149 HIS D N 1
ATOM 6145 C CA . HIS D 1 149 ? 9.011 21.519 76.854 1.00 4.08 149 HIS D CA 1
ATOM 6146 C C . HIS D 1 149 ? 9.296 20.077 76.615 1.00 6.38 149 HIS D C 1
ATOM 6147 O O . HIS D 1 149 ? 10.146 19.515 77.299 1.00 5.05 149 HIS D O 1
ATOM 6154 N N . HIS D 1 150 ? 8.627 19.412 75.680 1.00 10.29 150 HIS D N 1
ATOM 6155 C CA . HIS D 1 150 ? 8.913 18.006 75.388 1.00 11.30 150 HIS D CA 1
ATOM 6156 C C . HIS D 1 150 ? 10.350 17.786 74.921 1.00 15.47 150 HIS D C 1
ATOM 6157 O O . HIS D 1 150 ? 11.082 16.880 75.348 1.00 12.95 150 HIS D O 1
ATOM 6164 N N . ALA D 1 151 ? 10.748 18.709 74.050 1.00 21.43 151 ALA D N 1
ATOM 6165 C CA . ALA D 1 151 ? 12.067 18.677 73.437 1.00 25.65 151 ALA D CA 1
ATOM 6166 C C . ALA D 1 151 ? 13.201 19.233 74.304 1.00 25.38 151 ALA D C 1
ATOM 6167 O O . ALA D 1 151 ? 14.366 19.249 73.898 1.00 29.63 151 ALA D O 1
ATOM 6169 N N . ALA D 1 152 ? 12.877 19.645 75.526 1.00 25.83 152 ALA D N 1
ATOM 6170 C CA . ALA D 1 152 ? 13.849 20.231 76.432 1.00 26.78 152 ALA D CA 1
ATOM 6171 C C . ALA D 1 152 ? 15.093 19.433 76.768 1.00 27.62 152 ALA D C 1
ATOM 6172 O O . ALA D 1 152 ? 15.092 18.202 76.853 1.00 30.39 152 ALA D O 1
ATOM 6174 N N . ASN D 1 153 ? 16.160 20.221 76.857 1.00 31.48 153 ASN D N 1
ATOM 6175 C CA . ASN D 1 153 ? 17.451 19.739 77.355 1.00 33.79 153 ASN D CA 1
ATOM 6176 C C . ASN D 1 153 ? 17.629 20.262 78.768 1.00 30.73 153 ASN D C 1
ATOM 6177 O O . ASN D 1 153 ? 16.991 21.241 79.169 1.00 33.79 153 ASN D O 1
ATOM 6182 N N . GLY D 1 154 ? 18.508 19.645 79.552 1.00 31.41 154 GLY D N 1
ATOM 6183 C CA . GLY D 1 154 ? 18.691 19.937 80.976 1.00 31.40 154 GLY D CA 1
ATOM 6184 C C . GLY D 1 154 ? 17.772 19.012 81.749 1.00 30.38 154 GLY D C 1
ATOM 6185 O O . GLY D 1 154 ? 17.465 19.234 82.927 1.00 32.74 154 GLY D O 1
ATOM 6186 N N . ILE D 1 155 ? 17.304 17.982 81.052 1.00 27.63 155 ILE D N 1
ATOM 6187 C CA . ILE D 1 155 ? 16.410 16.999 81.601 1.00 23.42 155 ILE D CA 1
ATOM 6188 C C . ILE D 1 155 ? 17.266 15.757 81.307 1.00 22.27 155 ILE D C 1
ATOM 6189 O O . ILE D 1 155 ? 17.918 15.677 80.253 1.00 23.55 155 ILE D O 1
ATOM 6194 N N . SER D 1 156 ? 17.380 14.803 82.227 1.00 20.45 156 SER D N 1
ATOM 6195 C CA . SER D 1 156 ? 18.182 13.620 82.001 1.00 17.53 156 SER D CA 1
ATOM 6196 C C . SER D 1 156 ? 17.641 12.755 80.865 1.00 17.25 156 SER D C 1
ATOM 6197 O O . SER D 1 156 ? 16.593 13.060 80.289 1.00 19.16 156 SER D O 1
ATOM 6200 N N . CYS D 1 157 ? 18.344 11.686 80.499 1.00 17.67 157 CYS D N 1
ATOM 6201 C CA . CYS D 1 157 ? 17.916 10.822 79.423 1.00 21.36 157 CYS D CA 1
ATOM 6202 C C . CYS D 1 157 ? 16.690 10.017 79.806 1.00 21.34 157 CYS D C 1
ATOM 6203 O O . CYS D 1 157 ? 15.846 9.771 78.924 1.00 22.15 157 CYS D O 1
ATOM 6206 N N . ASN D 1 158 ? 16.599 9.649 81.086 1.00 18.61 158 ASN D N 1
ATOM 6207 C CA . ASN D 1 158 ? 15.463 8.908 81.592 1.00 15.34 158 ASN D CA 1
ATOM 6208 C C . ASN D 1 158 ? 14.258 9.805 81.565 1.00 10.73 158 ASN D C 1
ATOM 6209 O O . ASN D 1 158 ? 13.252 9.449 80.968 1.00 12.56 158 ASN D O 1
ATOM 6214 N N . GLU D 1 159 ? 14.400 10.995 82.140 1.00 12.09 159 GLU D N 1
ATOM 6215 C CA . GLU D 1 159 ? 13.328 11.956 82.177 1.00 10.71 159 GLU D CA 1
ATOM 6216 C C . GLU D 1 159 ? 12.807 12.268 80.774 1.00 15.05 159 GLU D C 1
ATOM 6217 O O . GLU D 1 159 ? 11.593 12.170 80.527 1.00 18.98 159 GLU D O 1
ATOM 6223 N N . ALA D 1 160 ? 13.706 12.527 79.825 1.00 18.88 160 ALA D N 1
ATOM 6224 C CA . ALA D 1 160 ? 13.317 12.799 78.427 1.00 15.27 160 ALA D CA 1
ATOM 6225 C C . ALA D 1 160 ? 12.636 11.620 77.779 1.00 14.36 160 ALA D C 1
ATOM 6226 O O . ALA D 1 160 ? 11.648 11.791 77.074 1.00 15.40 160 ALA D O 1
ATOM 6228 N N . GLN D 1 161 ? 13.172 10.436 78.060 1.00 12.04 161 GLN D N 1
ATOM 6229 C CA . GLN D 1 161 ? 12.583 9.196 77.606 1.00 8.61 161 GLN D CA 1
ATOM 6230 C C . GLN D 1 161 ? 11.201 8.932 78.205 1.00 10.07 161 GLN D C 1
ATOM 6231 O O . GLN D 1 161 ? 10.300 8.441 77.516 1.00 9.25 161 GLN D O 1
ATOM 6237 N N . ASN D 1 162 ? 11.034 9.275 79.480 1.00 10.95 162 ASN D N 1
ATOM 6238 C CA . ASN D 1 162 ? 9.772 9.095 80.166 1.00 8.24 162 ASN D CA 1
ATOM 6239 C C . ASN D 1 162 ? 8.696 9.982 79.557 1.00 6.87 162 ASN D C 1
ATOM 6240 O O . ASN D 1 162 ? 7.566 9.546 79.354 1.00 5.39 162 ASN D O 1
ATOM 6245 N N . ARG D 1 163 ? 9.055 11.222 79.231 1.00 8.50 163 ARG D N 1
ATOM 6246 C CA . ARG D 1 163 ? 8.142 12.140 78.576 1.00 6.35 163 ARG D CA 1
ATOM 6247 C C . ARG D 1 163 ? 7.738 11.648 77.206 1.00 9.84 163 ARG D C 1
ATOM 6248 O O . ARG D 1 163 ? 6.579 11.798 76.800 1.00 12.42 163 ARG D O 1
ATOM 6256 N N . ARG D 1 164 ? 8.705 11.053 76.511 1.00 11.54 164 ARG D N 1
ATOM 6257 C CA . ARG D 1 164 ? 8.460 10.433 75.223 1.00 15.57 164 ARG D CA 1
ATOM 6258 C C . ARG D 1 164 ? 7.518 9.248 75.367 1.00 15.33 164 ARG D C 1
ATOM 6259 O O . ARG D 1 164 ? 6.673 9.040 74.506 1.00 16.47 164 ARG D O 1
ATOM 6267 N N . ARG D 1 165 ? 7.617 8.458 76.433 1.00 16.89 165 ARG D N 1
ATOM 6268 C CA . ARG D 1 165 ? 6.707 7.345 76.656 1.00 11.13 165 ARG D CA 1
ATOM 6269 C C . ARG D 1 165 ? 5.287 7.793 76.951 1.00 12.47 165 ARG D C 1
ATOM 6270 O O . ARG D 1 165 ? 4.342 7.214 76.410 1.00 10.36 165 ARG D O 1
ATOM 6278 N N . LEU D 1 166 ? 5.124 8.834 77.765 1.00 10.39 166 LEU D N 1
ATOM 6279 C CA . LEU D 1 166 ? 3.816 9.401 78.034 1.00 7.27 166 LEU D CA 1
ATOM 6280 C C . LEU D 1 166 ? 3.254 9.842 76.696 1.00 8.72 166 LEU D C 1
ATOM 6281 O O . LEU D 1 166 ? 2.165 9.419 76.369 1.00 11.28 166 LEU D O 1
ATOM 6286 N N . ARG D 1 167 ? 4.014 10.635 75.944 1.00 10.64 167 ARG D N 1
ATOM 6287 C CA . ARG D 1 167 ? 3.575 11.148 74.658 1.00 8.84 167 ARG D CA 1
ATOM 6288 C C . ARG D 1 167 ? 3.149 10.087 73.670 1.00 7.21 167 ARG D C 1
ATOM 6289 O O . ARG D 1 167 ? 2.128 10.207 73.017 1.00 7.50 167 ARG D O 1
ATOM 6297 N N . SER D 1 168 ? 3.934 9.022 73.564 1.00 7.35 168 SER D N 1
ATOM 6298 C CA . SER D 1 168 ? 3.617 7.919 72.689 1.00 8.70 168 SER D CA 1
ATOM 6299 C C . SER D 1 168 ? 2.355 7.211 73.109 1.00 9.73 168 SER D C 1
ATOM 6300 O O . SER D 1 168 ? 1.549 6.826 72.272 1.00 14.46 168 SER D O 1
ATOM 6303 N N . ILE D 1 169 ? 2.147 7.005 74.406 1.00 11.17 169 ILE D N 1
ATOM 6304 C CA . ILE D 1 169 ? 0.925 6.371 74.897 1.00 9.38 169 ILE D CA 1
ATOM 6305 C C . ILE D 1 169 ? -0.286 7.214 74.512 1.00 9.03 169 ILE D C 1
ATOM 6306 O O . ILE D 1 169 ? -1.312 6.698 74.086 1.00 11.80 169 ILE D O 1
ATOM 6311 N N . MET D 1 170 ? -0.170 8.527 74.679 1.00 5.59 170 MET D N 1
ATOM 6312 C CA . MET D 1 170 ? -1.216 9.445 74.322 1.00 4.18 170 MET D CA 1
ATOM 6313 C C . MET D 1 170 ? -1.467 9.563 72.827 1.00 7.22 170 MET D C 1
ATOM 6314 O O . MET D 1 170 ? -2.621 9.526 72.402 1.00 10.69 170 MET D O 1
ATOM 6319 N N . GLU D 1 171 ? -0.423 9.727 72.018 1.00 12.10 171 GLU D N 1
ATOM 6320 C CA . GLU D 1 171 ? -0.557 9.770 70.567 1.00 7.48 171 GLU D CA 1
ATOM 6321 C C . GLU D 1 171 ? -1.137 8.481 70.043 1.00 9.27 171 GLU D C 1
ATOM 6322 O O . GLU D 1 171 ? -2.003 8.519 69.182 1.00 9.72 171 GLU D O 1
ATOM 6328 N N . ASN D 1 172 ? -0.737 7.320 70.551 1.00 7.47 172 ASN D N 1
ATOM 6329 C CA . ASN D 1 172 ? -1.310 6.055 70.116 1.00 8.80 172 ASN D CA 1
ATOM 6330 C C . ASN D 1 172 ? -2.719 5.840 70.617 1.00 11.11 172 ASN D C 1
ATOM 6331 O O . ASN D 1 172 ? -3.325 4.822 70.290 1.00 11.55 172 ASN D O 1
ATOM 6336 N N . SER D 1 173 ? -3.254 6.773 71.398 1.00 12.83 173 SER D N 1
ATOM 6337 C CA . SER D 1 173 ? -4.576 6.620 71.990 1.00 9.72 173 SER D CA 1
ATOM 6338 C C . SER D 1 173 ? -5.553 7.706 71.561 1.00 8.28 173 SER D C 1
ATOM 6339 O O . SER D 1 173 ? -6.596 7.928 72.168 1.00 7.22 173 SER D O 1
ATOM 6342 N N . GLY D 1 174 ? -5.198 8.439 70.513 1.00 4.81 174 GLY D N 1
ATOM 6343 C CA . GLY D 1 174 ? -6.047 9.448 69.895 1.00 2.07 174 GLY D CA 1
ATOM 6344 C C . GLY D 1 174 ? -5.794 10.843 70.351 1.00 2.00 174 GLY D C 1
ATOM 6345 O O . GLY D 1 174 ? -6.608 11.711 70.132 1.00 2.10 174 GLY D O 1
ATOM 6346 N N . PHE D 1 175 ? -4.624 11.095 70.920 1.00 2.00 175 PHE D N 1
ATOM 6347 C CA . PHE D 1 175 ? -4.275 12.419 71.391 1.00 4.62 175 PHE D CA 1
ATOM 6348 C C . PHE D 1 175 ? -3.214 13.092 70.571 1.00 6.85 175 PHE D C 1
ATOM 6349 O O . PHE D 1 175 ? -2.475 12.471 69.808 1.00 11.26 175 PHE D O 1
ATOM 6357 N N . GLU D 1 176 ? -3.140 14.404 70.764 1.00 7.80 176 GLU D N 1
ATOM 6358 C CA . GLU D 1 176 ? -2.130 15.195 70.150 1.00 9.14 176 GLU D CA 1
ATOM 6359 C C . GLU D 1 176 ? -1.377 15.828 71.285 1.00 10.07 176 GLU D C 1
ATOM 6360 O O . GLU D 1 176 ? -2.023 16.342 72.200 1.00 11.29 176 GLU D O 1
ATOM 6366 N N . ALA D 1 177 ? -0.048 15.803 71.265 1.00 8.13 177 ALA D N 1
ATOM 6367 C CA . ALA D 1 177 ? 0.747 16.418 72.321 1.00 6.14 177 ALA D CA 1
ATOM 6368 C C . ALA D 1 177 ? 0.845 17.907 72.101 1.00 10.81 177 ALA D C 1
ATOM 6369 O O . ALA D 1 177 ? 0.202 18.473 71.213 1.00 13.90 177 ALA D O 1
ATOM 6371 N N . TYR D 1 178 ? 1.627 18.574 72.942 1.00 11.02 178 TYR D N 1
ATOM 6372 C CA . TYR D 1 178 ? 1.882 19.988 72.784 1.00 6.19 178 TYR D CA 1
ATOM 6373 C C . TYR D 1 178 ? 3.312 20.100 73.221 1.00 6.07 178 TYR D C 1
ATOM 6374 O O . TYR D 1 178 ? 3.677 19.648 74.303 1.00 5.49 178 TYR D O 1
ATOM 6383 N N . SER D 1 179 ? 4.116 20.731 72.370 1.00 10.77 179 SER D N 1
ATOM 6384 C CA . SER D 1 179 ? 5.552 20.821 72.585 1.00 9.63 179 SER D CA 1
ATOM 6385 C C . SER D 1 179 ? 6.002 21.540 73.819 1.00 10.87 179 SER D C 1
ATOM 6386 O O . SER D 1 179 ? 7.042 21.204 74.390 1.00 12.87 179 SER D O 1
ATOM 6389 N N . LEU D 1 180 ? 5.264 22.556 74.248 1.00 7.07 180 LEU D N 1
ATOM 6390 C CA . LEU D 1 180 ? 5.694 23.363 75.346 1.00 7.39 180 LEU D CA 1
ATOM 6391 C C . LEU D 1 180 ? 5.440 22.813 76.721 1.00 9.23 180 LEU D C 1
ATOM 6392 O O . LEU D 1 180 ? 6.052 23.307 77.675 1.00 12.26 180 LEU D O 1
ATOM 6397 N N . GLU D 1 181 ? 4.577 21.800 76.785 1.00 8.00 181 GLU D N 1
ATOM 6398 C CA . GLU D 1 181 ? 4.167 21.205 78.044 1.00 7.12 181 GLU D CA 1
ATOM 6399 C C . GLU D 1 181 ? 4.099 19.713 77.899 1.00 6.88 181 GLU D C 1
ATOM 6400 O O . GLU D 1 181 ? 3.199 19.194 77.237 1.00 6.10 181 GLU D O 1
ATOM 6406 N N . TRP D 1 182 ? 5.000 18.958 78.518 1.00 6.07 182 TRP D N 1
ATOM 6407 C CA . TRP D 1 182 ? 4.998 17.511 78.386 1.00 4.30 182 TRP D CA 1
ATOM 6408 C C . TRP D 1 182 ? 3.740 16.806 78.919 1.00 6.56 182 TRP D C 1
ATOM 6409 O O . TRP D 1 182 ? 3.483 15.644 78.578 1.00 5.51 182 TRP D O 1
ATOM 6420 N N . TRP D 1 183 ? 3.000 17.503 79.779 1.00 9.44 183 TRP D N 1
ATOM 6421 C CA . TRP D 1 183 ? 1.772 16.968 80.378 1.00 9.05 183 TRP D CA 1
ATOM 6422 C C . TRP D 1 183 ? 0.456 17.173 79.617 1.00 5.34 183 TRP D C 1
ATOM 6423 O O . TRP D 1 183 ? -0.518 16.496 79.884 1.00 8.37 183 TRP D O 1
ATOM 6434 N N . HIS D 1 184 ? 0.464 18.115 78.679 1.00 4.75 184 HIS D N 1
ATOM 6435 C CA . HIS D 1 184 ? -0.716 18.477 77.919 1.00 4.78 184 HIS D CA 1
ATOM 6436 C C . HIS D 1 184 ? -0.976 17.643 76.692 1.00 2.00 184 HIS D C 1
ATOM 6437 O O . HIS D 1 184 ? -0.079 17.477 75.874 1.00 7.98 184 HIS D O 1
ATOM 6444 N N . TYR D 1 185 ? -2.228 17.204 76.576 1.00 3.88 185 TYR D N 1
ATOM 6445 C CA . TYR D 1 185 ? -2.670 16.373 75.478 1.00 2.00 185 TYR D CA 1
ATOM 6446 C C . TYR D 1 185 ? -4.106 16.716 75.127 1.00 4.67 185 TYR D C 1
ATOM 6447 O O . TYR D 1 185 ? -4.961 16.934 75.989 1.00 12.24 185 TYR D O 1
ATOM 6456 N N . VAL D 1 186 ? -4.399 16.819 73.832 1.00 6.79 186 VAL D N 1
ATOM 6457 C CA . VAL D 1 186 ? -5.742 17.147 73.366 1.00 4.62 186 VAL D CA 1
ATOM 6458 C C . VAL D 1 186 ? -6.153 16.000 72.498 1.00 6.27 186 VAL D C 1
ATOM 6459 O O . VAL D 1 186 ? -5.409 15.416 71.711 1.00 9.79 186 VAL D O 1
ATOM 6463 N N . LEU D 1 187 ? -7.427 15.656 72.625 1.00 7.74 187 LEU D N 1
ATOM 6464 C CA . LEU D 1 187 ? -8.014 14.636 71.797 1.00 10.57 187 LEU D CA 1
ATOM 6465 C C . LEU D 1 187 ? -7.919 15.175 70.374 1.00 8.54 187 LEU D C 1
ATOM 6466 O O . LEU D 1 187 ? -8.209 16.334 70.098 1.00 10.82 187 LEU D O 1
ATOM 6471 N N . ARG D 1 188 ? -7.431 14.317 69.486 1.00 13.62 188 ARG D N 1
ATOM 6472 C CA . ARG D 1 188 ? -7.242 14.672 68.088 1.00 16.00 188 ARG D CA 1
ATOM 6473 C C . ARG D 1 188 ? -8.526 15.054 67.354 1.00 18.17 188 ARG D C 1
ATOM 6474 O O . ARG D 1 188 ? -8.577 16.095 66.678 1.00 24.59 188 ARG D O 1
ATOM 6482 N N . ASP D 1 189 ? -9.592 14.265 67.451 1.00 16.98 189 ASP D N 1
ATOM 6483 C CA . ASP D 1 189 ? -10.859 14.625 66.842 1.00 21.17 189 ASP D CA 1
ATOM 6484 C C . ASP D 1 189 ? -11.812 14.704 68.006 1.00 15.20 189 ASP D C 1
ATOM 6485 O O . ASP D 1 189 ? -12.428 13.758 68.477 1.00 20.47 189 ASP D O 1
ATOM 6490 N N . GLU D 1 190 ? -11.854 15.918 68.537 1.00 13.65 190 GLU D N 1
ATOM 6491 C CA . GLU D 1 190 ? -12.642 16.204 69.707 1.00 13.17 190 GLU D CA 1
ATOM 6492 C C . GLU D 1 190 ? -14.025 16.657 69.330 1.00 14.51 190 GLU D C 1
ATOM 6493 O O . GLU D 1 190 ? -14.201 17.357 68.347 1.00 18.61 190 GLU D O 1
ATOM 6499 N N . PRO D 1 191 ? -15.029 16.263 70.112 1.00 15.64 191 PRO D N 1
ATOM 6500 C CA . PRO D 1 191 ? -16.437 16.574 69.818 1.00 12.80 191 PRO D CA 1
ATOM 6501 C C . PRO D 1 191 ? -16.795 18.046 69.728 1.00 11.09 191 PRO D C 1
ATOM 6502 O O . PRO D 1 191 ? -17.691 18.408 68.973 1.00 12.20 191 PRO D O 1
ATOM 6506 N N . TYR D 1 192 ? -16.099 18.897 70.478 1.00 14.25 192 TYR D N 1
ATOM 6507 C CA . TYR D 1 192 ? -16.418 20.317 70.545 1.00 12.23 192 TYR D CA 1
ATOM 6508 C C . TYR D 1 192 ? -15.174 21.195 70.420 1.00 15.04 192 TYR D C 1
ATOM 6509 O O . TYR D 1 192 ? -14.757 21.883 71.350 1.00 19.22 192 TYR D O 1
ATOM 6518 N N . PRO D 1 193 ? -14.576 21.272 69.213 1.00 18.95 193 PRO D N 1
ATOM 6519 C CA . PRO D 1 193 ? -13.638 22.384 68.946 1.00 18.77 193 PRO D CA 1
ATOM 6520 C C . PRO D 1 193 ? -14.521 23.621 68.831 1.00 22.75 193 PRO D C 1
ATOM 6521 O O . PRO D 1 193 ? -15.757 23.501 68.746 1.00 29.37 193 PRO D O 1
ATOM 6525 N N . ASN D 1 194 ? -14.012 24.847 68.895 1.00 25.07 194 ASN D N 1
ATOM 6526 C CA . ASN D 1 194 ? -14.865 26.048 68.806 1.00 26.49 194 ASN D CA 1
ATOM 6527 C C . ASN D 1 194 ? -15.928 26.174 69.919 1.00 23.67 194 ASN D C 1
ATOM 6528 O O . ASN D 1 194 ? -16.651 27.179 69.924 1.00 25.64 194 ASN D O 1
ATOM 6533 N N . SER D 1 195 ? -16.106 25.219 70.832 1.00 19.43 195 SER D N 1
ATOM 6534 C CA . SER D 1 195 ? -17.006 25.390 71.983 1.00 16.16 195 SER D CA 1
ATOM 6535 C C . SER D 1 195 ? -16.227 25.512 73.268 1.00 11.90 195 SER D C 1
ATOM 6536 O O . SER D 1 195 ? -15.569 24.551 73.639 1.00 12.74 195 SER D O 1
ATOM 6539 N N . TYR D 1 196 ? -16.245 26.652 73.953 1.00 9.92 196 TYR D N 1
ATOM 6540 C CA . TYR D 1 196 ? -15.488 26.825 75.176 1.00 8.28 196 TYR D CA 1
ATOM 6541 C C . TYR D 1 196 ? -16.498 26.970 76.286 1.00 11.20 196 TYR D C 1
ATOM 6542 O O . TYR D 1 196 ? -17.161 27.989 76.430 1.00 14.90 196 TYR D O 1
ATOM 6551 N N . PHE D 1 197 ? -16.653 25.912 77.073 1.00 10.46 197 PHE D N 1
ATOM 6552 C CA . PHE D 1 197 ? -17.684 25.857 78.098 1.00 12.15 197 PHE D CA 1
ATOM 6553 C C . PHE D 1 197 ? -17.358 26.574 79.401 1.00 13.10 197 PHE D C 1
ATOM 6554 O O . PHE D 1 197 ? -16.181 26.850 79.673 1.00 14.60 197 PHE D O 1
ATOM 6562 N N . ASP D 1 198 ? -18.401 26.849 80.185 1.00 12.47 198 ASP D N 1
ATOM 6563 C CA . ASP D 1 198 ? -18.240 27.506 81.466 1.00 12.19 198 ASP D CA 1
ATOM 6564 C C . ASP D 1 198 ? -19.150 27.046 82.585 1.00 12.76 198 ASP D C 1
ATOM 6565 O O . ASP D 1 198 ? -19.493 27.802 83.503 1.00 16.06 198 ASP D O 1
ATOM 6570 N N . PHE D 1 199 ? -19.527 25.773 82.566 1.00 11.67 199 PHE D N 1
ATOM 6571 C CA . PHE D 1 199 ? -20.219 25.192 83.673 1.00 12.70 199 PHE D CA 1
ATOM 6572 C C . PHE D 1 199 ? -19.118 24.801 84.663 1.00 16.22 199 PHE D C 1
ATOM 6573 O O . PHE D 1 199 ? -17.977 24.544 84.271 1.00 19.72 199 PHE D O 1
ATOM 6581 N N . PRO D 1 200 ? -19.432 24.808 85.981 1.00 14.26 200 PRO D N 1
ATOM 6582 C CA . PRO D 1 200 ? -18.412 24.506 86.981 1.00 9.44 200 PRO D CA 1
ATOM 6583 C C . PRO D 1 200 ? -18.067 23.035 87.041 1.00 9.71 200 PRO D C 1
ATOM 6584 O O . PRO D 1 200 ? -18.835 22.154 86.628 1.00 5.97 200 PRO D O 1
ATOM 6588 N N . VAL D 1 201 ? -16.869 22.772 87.550 1.00 9.11 201 VAL D N 1
ATOM 6589 C CA . VAL D 1 201 ? -16.445 21.415 87.838 1.00 12.95 201 VAL D CA 1
ATOM 6590 C C . VAL D 1 201 ? -17.051 21.230 89.223 1.00 15.81 201 VAL D C 1
ATOM 6591 O O . VAL D 1 201 ? -16.600 21.743 90.239 1.00 18.42 201 VAL D O 1
ATOM 6595 N N . LYS D 1 202 ? -18.169 20.514 89.145 1.00 19.77 202 LYS D N 1
ATOM 6596 C CA . LYS D 1 202 ? -19.065 20.335 90.273 1.00 24.77 202 LYS D CA 1
ATOM 6597 C C . LYS D 1 202 ? -19.913 19.048 90.166 1.00 30.04 202 LYS D C 1
ATOM 6598 O O . LYS D 1 202 ? -20.330 18.672 89.067 1.00 33.61 202 LYS D O 1
ATOM 6605 N N . MET E 1 1 ? -20.092 0.771 96.408 1.00 35.70 1 MET E N 1
ATOM 6606 C CA . MET E 1 1 ? -19.896 1.442 97.683 1.00 36.01 1 MET E CA 1
ATOM 6607 C C . MET E 1 1 ? -20.548 0.659 98.798 1.00 34.95 1 MET E C 1
ATOM 6608 O O . MET E 1 1 ? -21.747 0.360 98.725 1.00 36.54 1 MET E O 1
ATOM 6613 N N . GLU E 1 2 ? -19.753 0.328 99.816 1.00 33.06 2 GLU E N 1
ATOM 6614 C CA . GLU E 1 2 ? -20.251 -0.407 100.977 1.00 31.03 2 GLU E CA 1
ATOM 6615 C C . GLU E 1 2 ? -21.509 0.204 101.600 1.00 30.87 2 GLU E C 1
ATOM 6616 O O . GLU E 1 2 ? -21.730 1.414 101.542 1.00 31.11 2 GLU E O 1
ATOM 6622 N N . ILE E 1 3 ? -22.326 -0.644 102.219 1.00 32.56 3 ILE E N 1
ATOM 6623 C CA . ILE E 1 3 ? -23.538 -0.191 102.875 1.00 30.49 3 ILE E CA 1
ATOM 6624 C C . ILE E 1 3 ? -23.260 0.516 104.205 1.00 26.48 3 ILE E C 1
ATOM 6625 O O . ILE E 1 3 ? -22.442 0.127 105.039 1.00 26.80 3 ILE E O 1
ATOM 6630 N N . GLY E 1 4 ? -23.941 1.648 104.339 1.00 21.59 4 GLY E N 1
ATOM 6631 C CA . GLY E 1 4 ? -23.840 2.535 105.493 1.00 20.05 4 GLY E CA 1
ATOM 6632 C C . GLY E 1 4 ? -22.795 3.606 105.260 1.00 16.96 4 GLY E C 1
ATOM 6633 O O . GLY E 1 4 ? -22.736 4.598 105.984 1.00 18.32 4 GLY E O 1
ATOM 6634 N N . PHE E 1 5 ? -21.962 3.398 104.244 1.00 17.86 5 PHE E N 1
ATOM 6635 C CA . PHE E 1 5 ? -20.945 4.364 103.865 1.00 15.56 5 PHE E CA 1
ATOM 6636 C C . PHE E 1 5 ? -21.301 5.179 102.615 1.00 14.70 5 PHE E C 1
ATOM 6637 O O . PHE E 1 5 ? -22.101 4.798 101.752 1.00 18.80 5 PHE E O 1
ATOM 6645 N N . THR E 1 6 ? -20.633 6.320 102.490 1.00 15.17 6 THR E N 1
ATOM 6646 C CA . THR E 1 6 ? -20.836 7.221 101.358 1.00 14.19 6 THR E CA 1
ATOM 6647 C C . THR E 1 6 ? -19.548 7.991 101.063 1.00 13.80 6 THR E C 1
ATOM 6648 O O . THR E 1 6 ? -18.617 8.037 101.871 1.00 15.19 6 THR E O 1
ATOM 6652 N N . PHE E 1 7 ? -19.497 8.572 99.867 1.00 11.14 7 PHE E N 1
ATOM 6653 C CA . PHE E 1 7 ? -18.461 9.521 99.520 1.00 7.47 7 PHE E CA 1
ATOM 6654 C C . PHE E 1 7 ? -18.953 10.761 100.220 1.00 8.63 7 PHE E C 1
ATOM 6655 O O . PHE E 1 7 ? -20.068 11.202 99.954 1.00 8.18 7 PHE E O 1
ATOM 6663 N N . LEU E 1 8 ? -18.178 11.324 101.144 1.00 8.72 8 LEU E N 1
ATOM 6664 C CA . LEU E 1 8 ? -18.638 12.431 101.960 1.00 7.19 8 LEU E CA 1
ATOM 6665 C C . LEU E 1 8 ? -19.054 13.663 101.216 1.00 9.70 8 LEU E C 1
ATOM 6666 O O . LEU E 1 8 ? -19.905 14.406 101.695 1.00 13.73 8 LEU E O 1
ATOM 6671 N N . ASP E 1 9 ? -18.481 13.886 100.036 1.00 13.07 9 ASP E N 1
ATOM 6672 C CA . ASP E 1 9 ? -18.808 15.061 99.217 1.00 12.80 9 ASP E CA 1
ATOM 6673 C C . ASP E 1 9 ? -20.214 14.933 98.601 1.00 14.29 9 ASP E C 1
ATOM 6674 O O . ASP E 1 9 ? -20.836 15.930 98.246 1.00 16.57 9 ASP E O 1
ATOM 6679 N N . GLU E 1 10 ? -20.747 13.720 98.470 1.00 14.48 10 GLU E N 1
ATOM 6680 C CA . GLU E 1 10 ? -22.096 13.530 97.993 1.00 15.19 10 GLU E CA 1
ATOM 6681 C C . GLU E 1 10 ? -23.160 13.867 99.041 1.00 13.36 10 GLU E C 1
ATOM 6682 O O . GLU E 1 10 ? -24.338 13.941 98.685 1.00 13.50 10 GLU E O 1
ATOM 6688 N N . ILE E 1 11 ? -22.764 14.082 100.295 1.00 14.21 11 ILE E N 1
ATOM 6689 C CA . ILE E 1 11 ? -23.676 14.535 101.339 1.00 9.43 11 ILE E CA 1
ATOM 6690 C C . ILE E 1 11 ? -23.282 15.943 101.715 1.00 5.86 11 ILE E C 1
ATOM 6691 O O . ILE E 1 11 ? -24.120 16.824 101.822 1.00 13.73 11 ILE E O 1
ATOM 6696 N N . VAL E 1 12 ? -21.991 16.178 101.920 1.00 7.32 12 VAL E N 1
ATOM 6697 C CA . VAL E 1 12 ? -21.493 17.484 102.349 1.00 7.04 12 VAL E CA 1
ATOM 6698 C C . VAL E 1 12 ? -21.043 18.170 101.070 1.00 12.42 12 VAL E C 1
ATOM 6699 O O . VAL E 1 12 ? -19.877 18.109 100.682 1.00 17.62 12 VAL E O 1
ATOM 6703 N N . HIS E 1 13 ? -21.941 18.887 100.402 1.00 17.58 13 HIS E N 1
ATOM 6704 C CA . HIS E 1 13 ? -21.682 19.356 99.051 1.00 23.06 13 HIS E CA 1
ATOM 6705 C C . HIS E 1 13 ? -20.623 20.351 98.642 1.00 23.10 13 HIS E C 1
ATOM 6706 O O . HIS E 1 13 ? -19.868 20.015 97.716 1.00 31.23 13 HIS E O 1
ATOM 6713 N N . GLY E 1 14 ? -20.408 21.536 99.198 1.00 21.04 14 GLY E N 1
ATOM 6714 C CA . GLY E 1 14 ? -19.326 22.429 98.798 1.00 18.36 14 GLY E CA 1
ATOM 6715 C C . GLY E 1 14 ? -18.008 22.121 99.473 1.00 17.79 14 GLY E C 1
ATOM 6716 O O . GLY E 1 14 ? -17.071 22.914 99.454 1.00 25.89 14 GLY E O 1
ATOM 6717 N N . VAL E 1 15 ? -17.900 20.957 100.103 1.00 17.52 15 VAL E N 1
ATOM 6718 C CA . VAL E 1 15 ? -16.733 20.640 100.896 1.00 15.84 15 VAL E CA 1
ATOM 6719 C C . VAL E 1 15 ? -15.494 20.402 100.028 1.00 16.06 15 VAL E C 1
ATOM 6720 O O . VAL E 1 15 ? -15.562 19.843 98.937 1.00 16.37 15 VAL E O 1
ATOM 6724 N N . ARG E 1 16 ? -14.384 20.961 100.503 1.00 12.43 16 ARG E N 1
ATOM 6725 C CA . ARG E 1 16 ? -13.108 20.776 99.871 1.00 7.96 16 ARG E CA 1
ATOM 6726 C C . ARG E 1 16 ? -12.478 19.485 100.338 1.00 6.39 16 ARG E C 1
ATOM 6727 O O . ARG E 1 16 ? -12.659 19.077 101.486 1.00 8.09 16 ARG E O 1
ATOM 6735 N N . TRP E 1 17 ? -11.779 18.743 99.485 1.00 10.40 17 TRP E N 1
ATOM 6736 C CA . TRP E 1 17 ? -11.054 17.586 99.921 1.00 3.12 17 TRP E CA 1
ATOM 6737 C C . TRP E 1 17 ? -9.864 17.350 99.049 1.00 6.32 17 TRP E C 1
ATOM 6738 O O . TRP E 1 17 ? -9.741 17.860 97.932 1.00 9.59 17 TRP E O 1
ATOM 6749 N N . ASP E 1 18 ? -9.023 16.547 99.689 1.00 6.73 18 ASP E N 1
ATOM 6750 C CA . ASP E 1 18 ? -7.739 16.163 99.140 1.00 4.97 18 ASP E CA 1
ATOM 6751 C C . ASP E 1 18 ? -7.404 14.886 99.885 1.00 2.00 18 ASP E C 1
ATOM 6752 O O . ASP E 1 18 ? -6.862 14.923 100.990 1.00 4.26 18 ASP E O 1
ATOM 6757 N N . ALA E 1 19 ? -7.807 13.768 99.287 1.00 2.00 19 ALA E N 1
ATOM 6758 C CA . ALA E 1 19 ? -7.512 12.459 99.837 1.00 2.00 19 ALA E CA 1
ATOM 6759 C C . ALA E 1 19 ? -6.053 12.128 99.693 1.00 2.00 19 ALA E C 1
ATOM 6760 O O . ALA E 1 19 ? -5.576 11.464 98.778 1.00 4.25 19 ALA E O 1
ATOM 6762 N N . LYS E 1 20 ? -5.395 12.634 100.730 1.00 4.33 20 LYS E N 1
ATOM 6763 C CA . LYS E 1 20 ? -3.961 12.522 100.868 1.00 3.64 20 LYS E CA 1
ATOM 6764 C C . LYS E 1 20 ? -3.398 11.152 100.655 1.00 4.18 20 LYS E C 1
ATOM 6765 O O . LYS E 1 20 ? -2.369 10.987 100.014 1.00 11.89 20 LYS E O 1
ATOM 6771 N N . TYR E 1 21 ? -4.111 10.125 101.097 1.00 5.97 21 TYR E N 1
ATOM 6772 C CA . TYR E 1 21 ? -3.641 8.766 100.979 1.00 4.19 21 TYR E CA 1
ATOM 6773 C C . TYR E 1 21 ? -3.965 8.131 99.648 1.00 3.98 21 TYR E C 1
ATOM 6774 O O . TYR E 1 21 ? -3.519 7.028 99.340 1.00 2.46 21 TYR E O 1
ATOM 6783 N N . ALA E 1 22 ? -4.729 8.833 98.819 1.00 3.11 22 ALA E N 1
ATOM 6784 C CA . ALA E 1 22 ? -4.971 8.398 97.433 1.00 6.15 22 ALA E CA 1
ATOM 6785 C C . ALA E 1 22 ? -4.026 9.109 96.439 1.00 8.69 22 ALA E C 1
ATOM 6786 O O . ALA E 1 22 ? -4.148 9.036 95.206 1.00 11.25 22 ALA E O 1
ATOM 6788 N N . THR E 1 23 ? -2.997 9.668 97.071 1.00 6.07 23 THR E N 1
ATOM 6789 C CA . THR E 1 23 ? -2.163 10.678 96.468 1.00 3.62 23 THR E CA 1
ATOM 6790 C C . THR E 1 23 ? -0.729 10.352 96.836 1.00 3.76 23 THR E C 1
ATOM 6791 O O . THR E 1 23 ? -0.528 9.499 97.699 1.00 7.87 23 THR E O 1
ATOM 6795 N N . TRP E 1 24 ? 0.287 10.907 96.181 1.00 4.89 24 TRP E N 1
ATOM 6796 C CA . TRP E 1 24 ? 1.682 10.665 96.557 1.00 6.08 24 TRP E CA 1
ATOM 6797 C C . TRP E 1 24 ? 2.101 11.623 97.646 1.00 6.97 24 TRP E C 1
ATOM 6798 O O . TRP E 1 24 ? 3.202 11.514 98.182 1.00 11.69 24 TRP E O 1
ATOM 6809 N N . ASP E 1 25 ? 1.258 12.601 97.971 1.00 7.41 25 ASP E N 1
ATOM 6810 C CA . ASP E 1 25 ? 1.584 13.600 98.960 1.00 6.59 25 ASP E CA 1
ATOM 6811 C C . ASP E 1 25 ? 1.146 13.208 100.353 1.00 10.85 25 ASP E C 1
ATOM 6812 O O . ASP E 1 25 ? 0.354 13.873 101.027 1.00 12.76 25 ASP E O 1
ATOM 6817 N N . ASN E 1 26 ? 1.729 12.105 100.816 1.00 10.46 26 ASN E N 1
ATOM 6818 C CA . ASN E 1 26 ? 1.572 11.688 102.200 1.00 15.22 26 ASN E CA 1
ATOM 6819 C C . ASN E 1 26 ? 2.907 11.187 102.733 1.00 12.21 26 ASN E C 1
ATOM 6820 O O . ASN E 1 26 ? 3.875 11.106 101.970 1.00 10.09 26 ASN E O 1
ATOM 6825 N N . PHE E 1 27 ? 3.005 10.852 104.018 1.00 9.34 27 PHE E N 1
ATOM 6826 C CA . PHE E 1 27 ? 4.270 10.443 104.595 1.00 8.46 27 PHE E CA 1
ATOM 6827 C C . PHE E 1 27 ? 4.852 9.141 104.085 1.00 8.36 27 PHE E C 1
ATOM 6828 O O . PHE E 1 27 ? 6.040 8.947 104.305 1.00 12.01 27 PHE E O 1
ATOM 6836 N N . THR E 1 28 ? 4.121 8.278 103.382 1.00 9.49 28 THR E N 1
ATOM 6837 C CA . THR E 1 28 ? 4.696 7.081 102.790 1.00 8.79 28 THR E CA 1
ATOM 6838 C C . THR E 1 28 ? 5.268 7.404 101.417 1.00 9.29 28 THR E C 1
ATOM 6839 O O . THR E 1 28 ? 6.025 6.586 100.863 1.00 10.86 28 THR E O 1
ATOM 6843 N N . GLY E 1 29 ? 4.864 8.546 100.863 1.00 7.25 29 GLY E N 1
ATOM 6844 C CA . GLY E 1 29 ? 5.343 9.060 99.583 1.00 4.85 29 GLY E CA 1
ATOM 6845 C C . GLY E 1 29 ? 4.707 8.489 98.348 1.00 4.72 29 GLY E C 1
ATOM 6846 O O . GLY E 1 29 ? 5.020 8.958 97.259 1.00 11.87 29 GLY E O 1
ATOM 6847 N N . LYS E 1 30 ? 3.840 7.497 98.525 1.00 5.82 30 LYS E N 1
ATOM 6848 C CA . LYS E 1 30 ? 3.092 6.888 97.419 1.00 4.60 30 LYS E CA 1
ATOM 6849 C C . LYS E 1 30 ? 1.630 6.886 97.895 1.00 7.40 30 LYS E C 1
ATOM 6850 O O . LYS E 1 30 ? 1.353 7.074 99.078 1.00 10.18 30 LYS E O 1
ATOM 6856 N N . PRO E 1 31 ? 0.668 6.543 96.999 1.00 10.56 31 PRO E N 1
ATOM 6857 C CA . PRO E 1 31 ? -0.702 6.163 97.415 1.00 9.64 31 PRO E CA 1
ATOM 6858 C C . PRO E 1 31 ? -0.700 4.955 98.335 1.00 10.37 31 PRO E C 1
ATOM 6859 O O . PRO E 1 31 ? 0.059 4.008 98.138 1.00 14.22 31 PRO E O 1
ATOM 6863 N N . VAL E 1 32 ? -1.568 5.030 99.338 1.00 10.14 32 VAL E N 1
ATOM 6864 C CA . VAL E 1 32 ? -1.680 3.997 100.347 1.00 4.93 32 VAL E CA 1
ATOM 6865 C C . VAL E 1 32 ? -2.641 2.906 99.867 1.00 5.91 32 VAL E C 1
ATOM 6866 O O . VAL E 1 32 ? -3.632 3.176 99.190 1.00 13.17 32 VAL E O 1
ATOM 6870 N N . ASP E 1 33 ? -2.289 1.658 100.170 1.00 9.42 33 ASP E N 1
ATOM 6871 C CA . ASP E 1 33 ? -3.102 0.493 99.801 1.00 11.33 33 ASP E CA 1
ATOM 6872 C C . ASP E 1 33 ? -4.486 0.638 100.394 1.00 10.31 33 ASP E C 1
ATOM 6873 O O . ASP E 1 33 ? -4.672 1.048 101.525 1.00 10.19 33 ASP E O 1
ATOM 6878 N N . GLY E 1 34 ? -5.479 0.388 99.552 1.00 13.40 34 GLY E N 1
ATOM 6879 C CA . GLY E 1 34 ? -6.889 0.530 99.883 1.00 9.33 34 GLY E CA 1
ATOM 6880 C C . GLY E 1 34 ? -7.519 1.822 99.440 1.00 7.05 34 GLY E C 1
ATOM 6881 O O . GLY E 1 34 ? -8.730 1.937 99.454 1.00 12.83 34 GLY E O 1
ATOM 6882 N N . TYR E 1 35 ? -6.699 2.798 99.065 1.00 10.77 35 TYR E N 1
ATOM 6883 C CA . TYR E 1 35 ? -7.202 4.071 98.552 1.00 9.75 35 TYR E CA 1
ATOM 6884 C C . TYR E 1 35 ? -7.055 4.083 97.045 1.00 12.04 35 TYR E C 1
ATOM 6885 O O . TYR E 1 35 ? -5.981 4.414 96.539 1.00 10.24 35 TYR E O 1
ATOM 6894 N N . GLU E 1 36 ? -8.127 3.705 96.352 1.00 15.34 36 GLU E N 1
ATOM 6895 C CA . GLU E 1 36 ? -8.114 3.628 94.904 1.00 17.13 36 GLU E CA 1
ATOM 6896 C C . GLU E 1 36 ? -8.758 4.817 94.231 1.00 16.77 36 GLU E C 1
ATOM 6897 O O . GLU E 1 36 ? -8.718 4.977 93.014 1.00 25.46 36 GLU E O 1
ATOM 6903 N N . VAL E 1 37 ? -9.273 5.732 95.043 1.00 12.29 37 VAL E N 1
ATOM 6904 C CA . VAL E 1 37 ? -10.047 6.850 94.547 1.00 8.66 37 VAL E CA 1
ATOM 6905 C C . VAL E 1 37 ? -9.654 8.073 95.346 1.00 5.84 37 VAL E C 1
ATOM 6906 O O . VAL E 1 37 ? -9.337 7.984 96.523 1.00 6.48 37 VAL E O 1
ATOM 6910 N N . ASN E 1 38 ? -9.567 9.251 94.740 1.00 2.14 38 ASN E N 1
ATOM 6911 C CA . ASN E 1 38 ? -9.191 10.439 95.460 1.00 3.26 38 ASN E CA 1
ATOM 6912 C C . ASN E 1 38 ? -10.470 11.053 95.934 1.00 3.95 38 ASN E C 1
ATOM 6913 O O . ASN E 1 38 ? -10.908 12.103 95.468 1.00 6.50 38 ASN E O 1
ATOM 6918 N N . ARG E 1 39 ? -11.085 10.350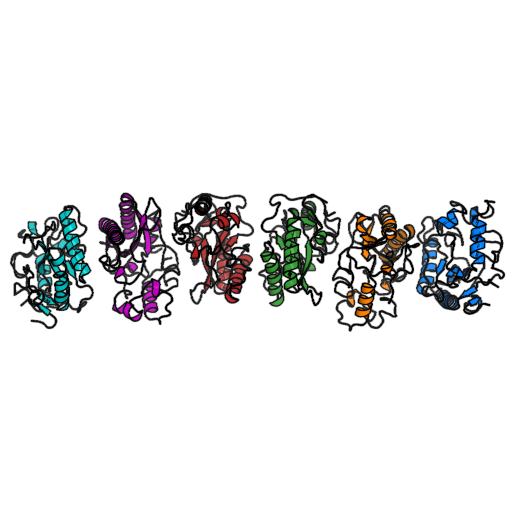 96.878 1.00 5.25 39 ARG E N 1
ATOM 6919 C CA . ARG E 1 39 ? -12.299 10.834 97.545 1.00 7.03 39 ARG E CA 1
ATOM 6920 C C . ARG E 1 39 ? -12.226 10.490 99.013 1.00 9.57 39 ARG E C 1
ATOM 6921 O O . ARG E 1 39 ? -11.383 9.675 99.435 1.00 10.79 39 ARG E O 1
ATOM 6929 N N . ILE E 1 40 ? -13.066 11.181 99.779 1.00 9.39 40 ILE E N 1
ATOM 6930 C CA . ILE E 1 40 ? -13.166 10.953 101.220 1.00 7.32 40 ILE E CA 1
ATOM 6931 C C . ILE E 1 40 ? -14.431 10.137 101.412 1.00 7.95 40 ILE E C 1
ATOM 6932 O O . ILE E 1 40 ? -15.521 10.506 100.961 1.00 6.70 40 ILE E O 1
ATOM 6937 N N . VAL E 1 41 ? -14.229 8.946 101.969 1.00 7.12 41 VAL E N 1
ATOM 6938 C CA . VAL E 1 41 ? -15.323 8.039 102.225 1.00 8.23 41 VAL E CA 1
ATOM 6939 C C . VAL E 1 41 ? -15.592 8.115 103.696 1.00 9.52 41 VAL E C 1
ATOM 6940 O O . VAL E 1 41 ? -14.764 8.386 104.573 1.00 7.49 41 VAL E O 1
ATOM 6944 N N . GLY E 1 42 ? -16.852 7.928 104.049 1.00 8.04 42 GLY E N 1
ATOM 6945 C CA . GLY E 1 42 ? -17.298 7.930 105.429 1.00 12.79 42 GLY E CA 1
ATOM 6946 C C . GLY E 1 42 ? -18.625 7.324 105.679 1.00 13.78 42 GLY E C 1
ATOM 6947 O O . GLY E 1 42 ? -19.418 7.060 104.792 1.00 20.94 42 GLY E O 1
ATOM 6948 N N . THR E 1 43 ? -18.866 7.090 106.958 1.00 13.66 43 THR E N 1
ATOM 6949 C CA . THR E 1 43 ? -20.124 6.630 107.456 1.00 12.08 43 THR E CA 1
ATOM 6950 C C . THR E 1 43 ? -21.223 7.697 107.202 1.00 9.66 43 THR E C 1
ATOM 6951 O O . THR E 1 43 ? -20.947 8.905 107.249 1.00 12.56 43 THR E O 1
ATOM 6955 N N . TYR E 1 44 ? -22.473 7.374 106.880 1.00 11.06 44 TYR E N 1
ATOM 6956 C CA . TYR E 1 44 ? -23.520 8.389 106.714 1.00 9.60 44 TYR E CA 1
ATOM 6957 C C . TYR E 1 44 ? -23.706 9.321 107.903 1.00 10.14 44 TYR E C 1
ATOM 6958 O O . TYR E 1 44 ? -24.053 10.500 107.815 1.00 13.60 44 TYR E O 1
ATOM 6967 N N . GLU E 1 45 ? -23.460 8.795 109.096 1.00 11.00 45 GLU E N 1
ATOM 6968 C CA . GLU E 1 45 ? -23.549 9.581 110.308 1.00 11.45 45 GLU E CA 1
ATOM 6969 C C . GLU E 1 45 ? -22.398 10.575 110.381 1.00 9.55 45 GLU E C 1
ATOM 6970 O O . GLU E 1 45 ? -22.586 11.692 110.888 1.00 11.07 45 GLU E O 1
ATOM 6976 N N . LEU E 1 46 ? -21.236 10.186 109.849 1.00 7.57 46 LEU E N 1
ATOM 6977 C CA . LEU E 1 46 ? -20.084 11.089 109.765 1.00 5.74 46 LEU E CA 1
ATOM 6978 C C . LEU E 1 46 ? -20.457 12.207 108.826 1.00 6.25 46 LEU E C 1
ATOM 6979 O O . LEU E 1 46 ? -20.323 13.382 109.143 1.00 8.00 46 LEU E O 1
ATOM 6984 N N . ALA E 1 47 ? -20.957 11.826 107.653 1.00 9.07 47 ALA E N 1
ATOM 6985 C CA . ALA E 1 47 ? -21.388 12.784 106.654 1.00 8.65 47 ALA E CA 1
ATOM 6986 C C . ALA E 1 47 ? -22.431 13.764 107.179 1.00 11.38 47 ALA E C 1
ATOM 6987 O O . ALA E 1 47 ? -22.274 14.969 106.974 1.00 18.22 47 ALA E O 1
ATOM 6989 N N . GLU E 1 48 ? -23.455 13.236 107.852 1.00 13.47 48 GLU E N 1
ATOM 6990 C CA . GLU E 1 48 ? -24.468 14.054 108.532 1.00 14.46 48 GLU E CA 1
ATOM 6991 C C . GLU E 1 48 ? -23.897 15.081 109.502 1.00 14.40 48 GLU E C 1
ATOM 6992 O O . GLU E 1 48 ? -24.245 16.255 109.426 1.00 14.55 48 GLU E O 1
ATOM 6998 N N . SER E 1 49 ? -23.073 14.635 110.447 1.00 12.25 49 SER E N 1
ATOM 6999 C CA . SER E 1 49 ? -22.418 15.531 111.396 1.00 9.56 49 SER E CA 1
ATOM 7000 C C . SER E 1 49 ? -21.358 16.424 110.741 1.00 10.12 49 SER E C 1
ATOM 7001 O O . SER E 1 49 ? -21.172 17.567 111.203 1.00 4.75 49 SER E O 1
ATOM 7004 N N . LEU E 1 50 ? -20.658 15.998 109.688 1.00 6.47 50 LEU E N 1
ATOM 7005 C CA . LEU E 1 50 ? -19.774 16.890 108.965 1.00 5.45 50 LEU E CA 1
ATOM 7006 C C . LEU E 1 50 ? -20.549 17.999 108.308 1.00 7.54 50 LEU E C 1
ATOM 7007 O O . LEU E 1 50 ? -20.116 19.160 108.227 1.00 10.66 50 LEU E O 1
ATOM 7012 N N . LEU E 1 51 ? -21.756 17.668 107.864 1.00 9.05 51 LEU E N 1
ATOM 7013 C CA . LEU E 1 51 ? -22.643 18.651 107.261 1.00 8.91 51 LEU E CA 1
ATOM 7014 C C . LEU E 1 51 ? -23.058 19.708 108.262 1.00 8.05 51 LEU E C 1
ATOM 7015 O O . LEU E 1 51 ? -23.123 20.904 107.944 1.00 5.79 51 LEU E O 1
ATOM 7020 N N . LYS E 1 52 ? -23.297 19.299 109.506 1.00 12.55 52 LYS E N 1
ATOM 7021 C CA . LYS E 1 52 ? -23.559 20.259 110.604 1.00 12.63 52 LYS E CA 1
ATOM 7022 C C . LYS E 1 52 ? -22.321 21.104 110.900 1.00 10.71 52 LYS E C 1
ATOM 7023 O O . LYS E 1 52 ? -22.416 22.300 111.167 1.00 10.71 52 LYS E O 1
ATOM 7029 N N . ALA E 1 53 ? -21.151 20.474 110.854 1.00 13.04 53 ALA E N 1
ATOM 7030 C CA . ALA E 1 53 ? -19.878 21.177 111.051 1.00 8.93 53 ALA E CA 1
ATOM 7031 C C . ALA E 1 53 ? -19.603 22.182 109.965 1.00 8.74 53 ALA E C 1
ATOM 7032 O O . ALA E 1 53 ? -19.181 23.292 110.286 1.00 2.76 53 ALA E O 1
ATOM 7034 N N . LYS E 1 54 ? -19.869 21.810 108.713 1.00 9.80 54 LYS E N 1
ATOM 7035 C CA . LYS E 1 54 ? -19.650 22.692 107.570 1.00 11.82 54 LYS E CA 1
ATOM 7036 C C . LYS E 1 54 ? -20.308 24.027 107.727 1.00 12.50 54 LYS E C 1
ATOM 7037 O O . LYS E 1 54 ? -19.752 25.105 107.595 1.00 17.07 54 LYS E O 1
ATOM 7043 N N . GLU E 1 55 ? -21.579 23.840 108.051 1.00 19.76 55 GLU E N 1
ATOM 7044 C CA . GLU E 1 55 ? -22.491 24.924 108.204 1.00 19.26 55 GLU E CA 1
ATOM 7045 C C . GLU E 1 55 ? -22.226 25.691 109.470 1.00 17.34 55 GLU E C 1
ATOM 7046 O O . GLU E 1 55 ? -22.382 26.903 109.388 1.00 19.12 55 GLU E O 1
ATOM 7052 N N . LEU E 1 56 ? -21.849 25.080 110.592 1.00 17.15 56 LEU E N 1
ATOM 7053 C CA . LEU E 1 56 ? -21.484 25.830 111.803 1.00 13.23 56 LEU E CA 1
ATOM 7054 C C . LEU E 1 56 ? -20.165 26.532 111.560 1.00 15.87 56 LEU E C 1
ATOM 7055 O O . LEU E 1 56 ? -19.947 27.637 112.062 1.00 18.00 56 LEU E O 1
ATOM 7060 N N . ALA E 1 57 ? -19.269 25.912 110.795 1.00 16.65 57 ALA E N 1
ATOM 7061 C CA . ALA E 1 57 ? -18.024 26.556 110.382 1.00 12.26 57 ALA E CA 1
ATOM 7062 C C . ALA E 1 57 ? -18.298 27.765 109.502 1.00 13.11 57 ALA E C 1
ATOM 7063 O O . ALA E 1 57 ? -17.651 28.803 109.640 1.00 10.46 57 ALA E O 1
ATOM 7065 N N . ALA E 1 58 ? -19.310 27.679 108.642 1.00 15.28 58 ALA E N 1
ATOM 7066 C CA . ALA E 1 58 ? -19.662 28.777 107.743 1.00 16.26 58 ALA E CA 1
ATOM 7067 C C . ALA E 1 58 ? -20.057 30.069 108.426 1.00 16.77 58 ALA E C 1
ATOM 7068 O O . ALA E 1 58 ? -19.651 31.165 108.035 1.00 15.25 58 ALA E O 1
ATOM 7070 N N . THR E 1 59 ? -20.792 29.903 109.523 1.00 20.10 59 THR E N 1
ATOM 7071 C CA . THR E 1 59 ? -21.269 31.038 110.335 1.00 22.19 59 THR E CA 1
ATOM 7072 C C . THR E 1 59 ? -20.159 31.875 110.969 1.00 21.20 59 THR E C 1
ATOM 7073 O O . THR E 1 59 ? -20.326 33.009 111.444 1.00 19.42 59 THR E O 1
ATOM 7077 N N . GLN E 1 60 ? -19.001 31.223 110.922 1.00 21.37 60 GLN E N 1
ATOM 7078 C CA . GLN E 1 60 ? -17.773 31.777 111.456 1.00 22.42 60 GLN E CA 1
ATOM 7079 C C . GLN E 1 60 ? -16.789 32.105 110.350 1.00 21.27 60 GLN E C 1
ATOM 7080 O O . GLN E 1 60 ? -15.629 32.412 110.597 1.00 17.12 60 GLN E O 1
ATOM 7086 N N . GLY E 1 61 ? -17.275 32.012 109.117 1.00 22.37 61 GLY E N 1
ATOM 7087 C CA . GLY E 1 61 ? -16.526 32.334 107.907 1.00 15.27 61 GLY E CA 1
ATOM 7088 C C . GLY E 1 61 ? -15.470 31.312 107.559 1.00 12.70 61 GLY E C 1
ATOM 7089 O O . GLY E 1 61 ? -14.400 31.706 107.084 1.00 14.35 61 GLY E O 1
ATOM 7090 N N . TYR E 1 62 ? -15.770 30.035 107.787 1.00 7.13 62 TYR E N 1
ATOM 7091 C CA . TYR E 1 62 ? -14.813 28.970 107.545 1.00 2.00 62 TYR E CA 1
ATOM 7092 C C . TYR E 1 62 ? -15.434 27.901 106.671 1.00 7.08 62 TYR E C 1
ATOM 7093 O O . TYR E 1 62 ? -16.660 27.717 106.678 1.00 9.69 62 TYR E O 1
ATOM 7102 N N . GLY E 1 63 ? -14.621 27.249 105.843 1.00 6.19 63 GLY E N 1
ATOM 7103 C CA . GLY E 1 63 ? -15.014 26.085 105.051 1.00 5.25 63 GLY E CA 1
ATOM 7104 C C . GLY E 1 63 ? -14.153 24.947 105.527 1.00 2.00 63 GLY E C 1
ATOM 7105 O O . GLY E 1 63 ? -13.149 25.156 106.187 1.00 5.28 63 GLY E O 1
ATOM 7106 N N . LEU E 1 64 ? -14.543 23.721 105.205 1.00 4.66 64 LEU E N 1
ATOM 7107 C CA . LEU E 1 64 ? -13.802 22.559 105.635 1.00 7.47 64 LEU E CA 1
ATOM 7108 C C . LEU E 1 64 ? -13.016 21.955 104.489 1.00 8.58 64 LEU E C 1
ATOM 7109 O O . LEU E 1 64 ? -13.510 21.924 103.369 1.00 12.95 64 LEU E O 1
ATOM 7114 N N . LEU E 1 65 ? -11.786 21.541 104.782 1.00 7.25 65 LEU E N 1
ATOM 7115 C CA . LEU E 1 65 ? -10.965 20.805 103.840 1.00 3.00 65 LEU E CA 1
ATOM 7116 C C . LEU E 1 65 ? -10.749 19.434 104.487 1.00 2.98 65 LEU E C 1
ATOM 7117 O O . LEU E 1 65 ? -10.132 19.346 105.538 1.00 4.14 65 LEU E O 1
ATOM 7122 N N . LEU E 1 66 ? -11.268 18.378 103.867 1.00 2.00 66 LEU E N 1
ATOM 7123 C CA . LEU E 1 66 ? -11.149 17.045 104.386 1.00 2.00 66 LEU E CA 1
ATOM 7124 C C . LEU E 1 66 ? -9.961 16.356 103.761 1.00 4.89 66 LEU E C 1
ATOM 7125 O O . LEU E 1 66 ? -9.718 16.465 102.560 1.00 7.24 66 LEU E O 1
ATOM 7130 N N . TRP E 1 67 ? -9.261 15.566 104.568 1.00 6.05 67 TRP E N 1
ATOM 7131 C CA . TRP E 1 67 ? -8.058 14.903 104.137 1.00 3.73 67 TRP E CA 1
ATOM 7132 C C . TRP E 1 67 ? -8.179 13.420 104.197 1.00 5.28 67 TRP E C 1
ATOM 7133 O O . TRP E 1 67 ? -7.522 12.708 103.442 1.00 7.38 67 TRP E O 1
ATOM 7144 N N . ASP E 1 68 ? -8.984 12.899 105.116 1.00 5.76 68 ASP E N 1
ATOM 7145 C CA . ASP E 1 68 ? -9.118 11.468 105.279 1.00 5.22 68 ASP E CA 1
ATOM 7146 C C . ASP E 1 68 ? -10.276 11.218 106.165 1.00 5.95 68 ASP E C 1
ATOM 7147 O O . ASP E 1 68 ? -10.420 11.901 107.166 1.00 10.94 68 ASP E O 1
ATOM 7152 N N . GLY E 1 69 ? -11.071 10.221 105.792 1.00 5.68 69 GLY E N 1
ATOM 7153 C CA . GLY E 1 69 ? -12.249 9.779 106.539 1.00 5.48 69 GLY E CA 1
ATOM 7154 C C . GLY E 1 69 ? -12.082 8.297 106.801 1.00 7.03 69 GLY E C 1
ATOM 7155 O O . GLY E 1 69 ? -11.152 7.870 107.459 1.00 8.32 69 GLY E O 1
ATOM 7156 N N . TYR E 1 70 ? -12.953 7.470 106.233 1.00 6.43 70 TYR E N 1
ATOM 7157 C CA . TYR E 1 70 ? -12.774 6.034 106.288 1.00 4.93 70 TYR E CA 1
ATOM 7158 C C . TYR E 1 70 ? -11.410 5.612 105.690 1.00 5.93 70 TYR E C 1
ATOM 7159 O O . TYR E 1 70 ? -11.014 6.036 104.600 1.00 8.25 70 TYR E O 1
ATOM 7168 N N . ARG E 1 71 ? -10.726 4.781 106.471 1.00 5.94 71 ARG E N 1
ATOM 7169 C CA . ARG E 1 71 ? -9.442 4.245 106.101 1.00 3.81 71 ARG E CA 1
ATOM 7170 C C . ARG E 1 71 ? -9.502 2.721 106.217 1.00 8.88 71 ARG E C 1
ATOM 7171 O O . ARG E 1 71 ? -9.726 2.168 107.272 1.00 11.50 71 ARG E O 1
ATOM 7179 N N . PRO E 1 72 ? -9.257 1.999 105.115 1.00 12.88 72 PRO E N 1
ATOM 7180 C CA . PRO E 1 72 ? -9.271 0.524 105.135 1.00 9.40 72 PRO E CA 1
ATOM 7181 C C . PRO E 1 72 ? -8.251 -0.049 106.114 1.00 11.88 72 PRO E C 1
ATOM 7182 O O . PRO E 1 72 ? -7.219 0.566 106.366 1.00 14.20 72 PRO E O 1
ATOM 7186 N N . LYS E 1 73 ? -8.487 -1.212 106.713 1.00 10.21 73 LYS E N 1
ATOM 7187 C CA . LYS E 1 73 ? -7.494 -1.843 107.561 1.00 9.87 73 LYS E CA 1
ATOM 7188 C C . LYS E 1 73 ? -6.204 -2.061 106.804 1.00 12.35 73 LYS E C 1
ATOM 7189 O O . LYS E 1 73 ? -5.136 -1.872 107.378 1.00 15.43 73 LYS E O 1
ATOM 7195 N N . ARG E 1 74 ? -6.270 -2.430 105.526 1.00 14.46 74 ARG E N 1
ATOM 7196 C CA . ARG E 1 74 ? -5.072 -2.614 104.715 1.00 9.75 74 ARG E CA 1
ATOM 7197 C C . ARG E 1 74 ? -4.284 -1.314 104.570 1.00 10.55 74 ARG E C 1
ATOM 7198 O O . ARG E 1 74 ? -3.050 -1.364 104.498 1.00 12.41 74 ARG E O 1
ATOM 7206 N N . ALA E 1 75 ? -4.954 -0.162 104.605 1.00 8.21 75 ALA E N 1
ATOM 7207 C CA . ALA E 1 75 ? -4.276 1.129 104.607 1.00 7.33 75 ALA E CA 1
ATOM 7208 C C . ALA E 1 75 ? -3.486 1.299 105.904 1.00 12.25 75 ALA E C 1
ATOM 7209 O O . ALA E 1 75 ? -2.331 1.759 1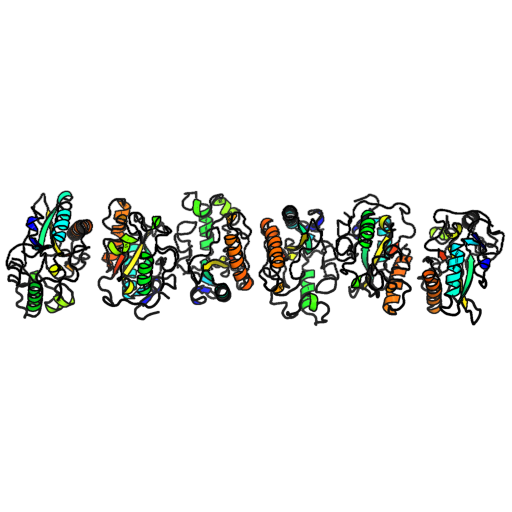05.894 1.00 13.11 75 ALA E O 1
ATOM 7211 N N . VAL E 1 76 ? -4.104 0.874 107.004 1.00 9.83 76 VAL E N 1
ATOM 7212 C CA . VAL E 1 76 ? -3.457 0.881 108.303 1.00 13.07 76 VAL E CA 1
ATOM 7213 C C . VAL E 1 76 ? -2.264 -0.091 108.308 1.00 13.71 76 VAL E C 1
ATOM 7214 O O . VAL E 1 76 ? -1.183 0.271 108.793 1.00 15.70 76 VAL E O 1
ATOM 7218 N N . ASN E 1 77 ? -2.386 -1.269 107.699 1.00 15.41 77 ASN E N 1
ATOM 7219 C CA . ASN E 1 77 ? -1.280 -2.207 107.609 1.00 14.05 77 ASN E CA 1
ATOM 7220 C C . ASN E 1 77 ? -0.177 -1.615 106.770 1.00 15.03 77 ASN E C 1
ATOM 7221 O O . ASN E 1 77 ? 0.987 -1.723 107.117 1.00 16.43 77 ASN E O 1
ATOM 7226 N N . CYS E 1 78 ? -0.555 -0.945 105.687 1.00 19.20 78 CYS E N 1
ATOM 7227 C CA . CYS E 1 78 ? 0.404 -0.299 104.792 1.00 15.69 78 CYS E CA 1
ATOM 7228 C C . CYS E 1 78 ? 1.248 0.751 105.527 1.00 15.92 78 CYS E C 1
ATOM 7229 O O . CYS E 1 78 ? 2.479 0.838 105.364 1.00 20.89 78 CYS E O 1
ATOM 7232 N N . PHE E 1 79 ? 0.618 1.549 106.384 1.00 10.77 79 PHE E N 1
ATOM 7233 C CA . PHE E 1 79 ? 1.340 2.473 107.226 1.00 9.85 79 PHE E CA 1
ATOM 7234 C C . PHE E 1 79 ? 2.275 1.757 108.187 1.00 12.03 79 PHE E C 1
ATOM 7235 O O . PHE E 1 79 ? 3.385 2.228 108.396 1.00 16.81 79 PHE E O 1
ATOM 7243 N N . MET E 1 80 ? 1.823 0.657 108.785 1.00 15.47 80 MET E N 1
ATOM 7244 C CA . MET E 1 80 ? 2.652 -0.133 109.697 1.00 17.68 80 MET E CA 1
ATOM 7245 C C . MET E 1 80 ? 3.829 -0.750 108.971 1.00 18.98 80 MET E C 1
ATOM 7246 O O . MET E 1 80 ? 4.946 -0.699 109.502 1.00 22.71 80 MET E O 1
ATOM 7251 N N . GLN E 1 81 ? 3.596 -1.294 107.776 1.00 20.73 81 GLN E N 1
ATOM 7252 C CA . GLN E 1 81 ? 4.676 -1.828 106.941 1.00 18.63 81 GLN E CA 1
ATOM 7253 C C . GLN E 1 81 ? 5.675 -0.739 106.611 1.00 18.44 81 GLN E C 1
ATOM 7254 O O . GLN E 1 81 ? 6.873 -0.993 106.754 1.00 21.06 81 GLN E O 1
ATOM 7260 N N . TRP E 1 82 ? 5.188 0.464 106.306 1.00 13.79 82 TRP E N 1
ATOM 7261 C CA . TRP E 1 82 ? 6.046 1.584 105.967 1.00 10.11 82 TRP E CA 1
ATOM 7262 C C . TRP E 1 82 ? 6.890 1.994 107.160 1.00 11.07 82 TRP E C 1
ATOM 7263 O O . TRP E 1 82 ? 8.063 2.362 107.032 1.00 13.00 82 TRP E O 1
ATOM 7274 N N . ALA E 1 83 ? 6.303 2.002 108.352 1.00 11.31 83 ALA E N 1
ATOM 7275 C CA . ALA E 1 83 ? 7.015 2.396 109.538 1.00 16.45 83 ALA E CA 1
ATOM 7276 C C . ALA E 1 83 ? 8.101 1.396 109.894 1.00 16.23 83 ALA E C 1
ATOM 7277 O O . ALA E 1 83 ? 9.034 1.778 110.595 1.00 13.16 83 ALA E O 1
ATOM 7279 N N . ALA E 1 84 ? 7.970 0.172 109.387 1.00 19.06 84 ALA E N 1
ATOM 7280 C CA . ALA E 1 84 ? 8.976 -0.858 109.572 1.00 20.44 84 ALA E CA 1
ATOM 7281 C C . ALA E 1 84 ? 10.047 -0.843 108.469 1.00 22.86 84 ALA E C 1
ATOM 7282 O O . ALA E 1 84 ? 10.995 -1.622 108.551 1.00 24.29 84 ALA E O 1
ATOM 7284 N N . GLN E 1 85 ? 9.947 -0.036 107.414 1.00 25.10 85 GLN E N 1
ATOM 7285 C CA . GLN E 1 85 ? 10.977 0.015 106.380 1.00 24.06 85 GLN E CA 1
ATOM 7286 C C . GLN E 1 85 ? 12.152 0.871 106.831 1.00 23.56 85 GLN E C 1
ATOM 7287 O O . GLN E 1 85 ? 12.029 1.694 107.746 1.00 23.79 85 GLN E O 1
ATOM 7293 N N . PRO E 1 86 ? 13.328 0.671 106.216 1.00 21.55 86 PRO E N 1
ATOM 7294 C CA . PRO E 1 86 ? 14.461 1.591 106.371 1.00 21.46 86 PRO E CA 1
ATOM 7295 C C . PRO E 1 86 ? 14.212 3.022 105.943 1.00 19.97 86 PRO E C 1
ATOM 7296 O O . PRO E 1 86 ? 13.491 3.309 104.989 1.00 23.08 86 PRO E O 1
ATOM 7300 N N . GLU E 1 87 ? 14.883 3.915 106.661 1.00 19.83 87 GLU E N 1
ATOM 7301 C CA . GLU E 1 87 ? 14.759 5.324 106.415 1.00 26.47 87 GLU E CA 1
ATOM 7302 C C . GLU E 1 87 ? 15.474 5.855 105.183 1.00 28.08 87 GLU E C 1
ATOM 7303 O O . GLU E 1 87 ? 16.701 6.010 105.183 1.00 29.61 87 GLU E O 1
ATOM 7309 N N . ASN E 1 88 ? 14.659 6.186 104.183 1.00 27.72 88 ASN E N 1
ATOM 7310 C CA . ASN E 1 88 ? 15.153 6.793 102.941 1.00 26.57 88 ASN E CA 1
ATOM 7311 C C . ASN E 1 88 ? 15.185 8.307 102.929 1.00 27.43 88 ASN E C 1
ATOM 7312 O O . ASN E 1 88 ? 15.544 8.930 101.931 1.00 32.50 88 ASN E O 1
ATOM 7317 N N . ASN E 1 89 ? 14.765 8.866 104.061 1.00 29.08 89 ASN E N 1
ATOM 7318 C CA . ASN E 1 89 ? 14.689 10.318 104.252 1.00 31.08 89 ASN E CA 1
ATOM 7319 C C . ASN E 1 89 ? 13.885 11.149 103.273 1.00 30.02 89 ASN E C 1
ATOM 7320 O O . ASN E 1 89 ? 13.892 12.383 103.288 1.00 29.60 89 ASN E O 1
ATOM 7325 N N . LEU E 1 90 ? 13.081 10.415 102.508 1.00 29.01 90 LEU E N 1
ATOM 7326 C CA . LEU E 1 90 ? 12.205 11.005 101.515 1.00 25.65 90 LEU E CA 1
ATOM 7327 C C . LEU E 1 90 ? 11.151 11.940 102.080 1.00 21.58 90 LEU E C 1
ATOM 7328 O O . LEU E 1 90 ? 10.985 13.037 101.560 1.00 22.53 90 LEU E O 1
ATOM 7333 N N . THR E 1 91 ? 10.454 11.528 103.137 1.00 17.62 91 THR E N 1
ATOM 7334 C CA . THR E 1 91 ? 9.413 12.349 103.735 1.00 19.15 91 THR E CA 1
ATOM 7335 C C . THR E 1 91 ? 9.679 12.714 105.182 1.00 17.10 91 THR E C 1
ATOM 7336 O O . THR E 1 91 ? 8.812 13.289 105.845 1.00 22.38 91 THR E O 1
ATOM 7340 N N . LYS E 1 92 ? 10.871 12.401 105.679 1.00 16.24 92 LYS E N 1
ATOM 7341 C CA . LYS E 1 92 ? 11.236 12.710 107.054 1.00 18.81 92 LYS E CA 1
ATOM 7342 C C . LYS E 1 92 ? 11.167 14.182 107.428 1.00 16.94 92 LYS E C 1
ATOM 7343 O O . LYS E 1 92 ? 10.446 14.508 108.359 1.00 22.58 92 LYS E O 1
ATOM 7349 N N . GLU E 1 93 ? 11.844 15.089 106.728 1.00 16.63 93 GLU E N 1
ATOM 7350 C CA . GLU E 1 93 ? 11.756 16.514 107.011 1.00 17.03 93 GLU E CA 1
ATOM 7351 C C . GLU E 1 93 ? 10.399 17.177 107.143 1.00 14.97 93 GLU E C 1
ATOM 7352 O O . GLU E 1 93 ? 10.186 18.108 107.935 1.00 14.93 93 GLU E O 1
ATOM 7358 N N . SER E 1 94 ? 9.468 16.742 106.301 1.00 13.76 94 SER E N 1
ATOM 7359 C CA . SER E 1 94 ? 8.166 17.343 106.255 1.00 12.22 94 SER E CA 1
ATOM 7360 C C . SER E 1 94 ? 7.189 16.754 107.230 1.00 12.45 94 SER E C 1
ATOM 7361 O O . SER E 1 94 ? 6.354 17.460 107.801 1.00 11.55 94 SER E O 1
ATOM 7364 N N . TYR E 1 95 ? 7.293 15.443 107.417 1.00 8.84 95 TYR E N 1
ATOM 7365 C CA . TYR E 1 95 ? 6.354 14.737 108.233 1.00 9.45 95 TYR E CA 1
ATOM 7366 C C . TYR E 1 95 ? 6.820 14.287 109.571 1.00 7.97 95 TYR E C 1
ATOM 7367 O O . TYR E 1 95 ? 6.000 14.041 110.417 1.00 11.92 95 TYR E O 1
ATOM 7376 N N . TYR E 1 96 ? 8.102 14.080 109.833 1.00 8.23 96 TYR E N 1
ATOM 7377 C CA . TYR E 1 96 ? 8.547 13.619 111.122 1.00 12.38 96 TYR E CA 1
ATOM 7378 C C . TYR E 1 96 ? 10.030 13.872 111.310 1.00 14.14 96 TYR E C 1
ATOM 7379 O O . TYR E 1 96 ? 10.836 12.968 111.563 1.00 17.05 96 TYR E O 1
ATOM 7388 N N . PRO E 1 97 ? 10.443 15.149 111.274 1.00 15.02 97 PRO E N 1
ATOM 7389 C CA . PRO E 1 97 ? 11.719 15.508 111.911 1.00 18.04 97 PRO E CA 1
ATOM 7390 C C . PRO E 1 97 ? 11.500 15.317 113.415 1.00 24.14 97 PRO E C 1
ATOM 7391 O O . PRO E 1 97 ? 10.338 15.200 113.883 1.00 31.27 97 PRO E O 1
ATOM 7395 N N . ASN E 1 98 ? 12.601 15.253 114.161 1.00 22.85 98 ASN E N 1
ATOM 7396 C CA . ASN E 1 98 ? 12.566 15.111 115.638 1.00 20.18 98 ASN E CA 1
ATOM 7397 C C . ASN E 1 98 ? 12.177 13.750 116.142 1.00 19.24 98 ASN E C 1
ATOM 7398 O O . ASN E 1 98 ? 12.407 13.468 117.308 1.00 25.68 98 ASN E O 1
ATOM 7403 N N . ILE E 1 99 ? 11.601 12.869 115.329 1.00 21.59 99 ILE E N 1
ATOM 7404 C CA . ILE E 1 99 ? 11.531 11.453 115.667 1.00 18.50 99 ILE E CA 1
ATOM 7405 C C . ILE E 1 99 ? 12.120 10.703 114.476 1.00 18.35 99 ILE E C 1
ATOM 7406 O O . ILE E 1 99 ? 12.304 11.257 113.400 1.00 15.52 99 ILE E O 1
ATOM 7411 N N . ASP E 1 100 ? 12.581 9.482 114.721 1.00 19.96 100 ASP E N 1
ATOM 7412 C CA . ASP E 1 100 ? 13.138 8.640 113.679 1.00 20.77 100 ASP E CA 1
ATOM 7413 C C . ASP E 1 100 ? 12.034 7.671 113.421 1.00 15.85 100 ASP E C 1
ATOM 7414 O O . ASP E 1 100 ? 11.237 7.425 114.324 1.00 17.64 100 ASP E O 1
ATOM 7419 N N . ARG E 1 101 ? 11.958 7.036 112.257 1.00 14.84 101 ARG E N 1
ATOM 7420 C CA . ARG E 1 101 ? 10.882 6.112 111.978 1.00 17.47 101 ARG E CA 1
ATOM 7421 C C . ARG E 1 101 ? 10.808 4.962 113.003 1.00 21.80 101 ARG E C 1
ATOM 7422 O O . ARG E 1 101 ? 9.735 4.386 113.209 1.00 21.18 101 ARG E O 1
ATOM 7430 N N . THR E 1 102 ? 11.907 4.680 113.699 1.00 23.68 102 THR E N 1
ATOM 7431 C CA . THR E 1 102 ? 11.927 3.678 114.779 1.00 26.39 102 THR E CA 1
ATOM 7432 C C . THR E 1 102 ? 11.072 4.053 116.015 1.00 27.82 102 THR E C 1
ATOM 7433 O O . THR E 1 102 ? 10.489 3.184 116.684 1.00 28.63 102 THR E O 1
ATOM 7437 N N . GLU E 1 103 ? 11.016 5.360 116.269 1.00 26.39 103 GLU E N 1
ATOM 7438 C CA . GLU E 1 103 ? 10.172 5.931 117.330 1.00 26.91 103 GLU E CA 1
ATOM 7439 C C . GLU E 1 103 ? 8.648 5.944 117.037 1.00 24.04 103 GLU E C 1
ATOM 7440 O O . GLU E 1 103 ? 7.836 5.945 117.957 1.00 22.11 103 GLU E O 1
ATOM 7446 N N . MET E 1 104 ? 8.278 5.965 115.758 1.00 26.62 104 MET E N 1
ATOM 7447 C CA . MET E 1 104 ? 6.862 5.980 115.322 1.00 27.98 104 MET E CA 1
ATOM 7448 C C . MET E 1 104 ? 5.806 5.065 115.953 1.00 27.74 104 MET E C 1
ATOM 7449 O O . MET E 1 104 ? 4.752 5.546 116.389 1.00 27.42 104 MET E O 1
ATOM 7454 N N . ILE E 1 105 ? 6.026 3.752 115.979 1.00 28.18 105 ILE E N 1
ATOM 7455 C CA . ILE E 1 105 ? 5.076 2.814 116.606 1.00 31.60 105 ILE E CA 1
ATOM 7456 C C . ILE E 1 105 ? 5.229 2.848 118.142 1.00 32.24 105 ILE E C 1
ATOM 7457 O O . ILE E 1 105 ? 4.296 2.497 118.871 1.00 37.53 105 ILE E O 1
ATOM 7462 N N . SER E 1 106 ? 6.362 3.355 118.628 1.00 33.29 106 SER E N 1
ATOM 7463 C CA . SER E 1 106 ? 6.649 3.428 120.070 1.00 30.76 106 SER E CA 1
ATOM 7464 C C . SER E 1 106 ? 5.968 4.638 120.714 1.00 30.50 106 SER E C 1
ATOM 7465 O O . SER E 1 106 ? 5.419 4.598 121.823 1.00 31.11 106 SER E O 1
ATOM 7468 N N . LYS E 1 107 ? 5.998 5.708 119.923 1.00 28.15 107 LYS E N 1
ATOM 7469 C CA . LYS E 1 107 ? 5.360 6.968 120.282 1.00 25.51 107 LYS E CA 1
ATOM 7470 C C . LYS E 1 107 ? 3.881 7.121 119.891 1.00 22.75 107 LYS E C 1
ATOM 7471 O O . LYS E 1 107 ? 3.305 8.184 120.152 1.00 27.54 107 LYS E O 1
ATOM 7477 N N . GLY E 1 108 ? 3.224 6.119 119.309 1.00 21.98 108 GLY E N 1
ATOM 7478 C CA . GLY E 1 108 ? 1.801 6.156 118.946 1.00 18.55 108 GLY E CA 1
ATOM 7479 C C . GLY E 1 108 ? 1.398 6.997 117.709 1.00 19.53 108 GLY E C 1
ATOM 7480 O O . GLY E 1 108 ? 0.205 7.322 117.494 1.00 20.02 108 GLY E O 1
ATOM 7481 N N . TYR E 1 109 ? 2.389 7.352 116.892 1.00 15.96 109 TYR E N 1
ATOM 7482 C CA . TYR E 1 109 ? 2.159 8.147 115.694 1.00 16.88 109 TYR E CA 1
ATOM 7483 C C . TYR E 1 109 ? 1.552 7.329 114.589 1.00 16.44 109 TYR E C 1
ATOM 7484 O O . TYR E 1 109 ? 0.657 7.783 113.880 1.00 15.56 109 TYR E O 1
ATOM 7493 N N . VAL E 1 110 ? 2.093 6.118 114.499 1.00 20.85 110 VAL E N 1
ATOM 7494 C CA . VAL E 1 110 ? 1.547 5.092 113.644 1.00 24.10 110 VAL E CA 1
ATOM 7495 C C . VAL E 1 110 ? 1.209 3.985 114.635 1.00 26.83 110 VAL E C 1
ATOM 7496 O O . VAL E 1 110 ? 1.992 3.584 115.507 1.00 29.75 110 VAL E O 1
ATOM 7500 N N . ALA E 1 111 ? -0.036 3.549 114.486 1.00 25.99 111 ALA E N 1
ATOM 7501 C CA . ALA E 1 111 ? -0.594 2.518 115.325 1.00 25.29 111 ALA E CA 1
ATOM 7502 C C . ALA E 1 111 ? -1.242 1.476 114.443 1.00 24.53 111 ALA E C 1
ATOM 7503 O O . ALA E 1 111 ? -1.590 1.678 113.265 1.00 26.48 111 ALA E O 1
ATOM 7505 N N . SER E 1 112 ? -1.438 0.380 115.169 1.00 24.55 112 SER E N 1
ATOM 7506 C CA . SER E 1 112 ? -1.892 -0.870 114.589 1.00 23.91 112 SER E CA 1
ATOM 7507 C C . SER E 1 112 ? -3.390 -0.955 114.308 1.00 24.25 112 SER E C 1
ATOM 7508 O O . SER E 1 112 ? -3.805 -1.794 113.509 1.00 25.47 112 SER E O 1
ATOM 7511 N N . LYS E 1 113 ? -4.190 -0.094 114.935 1.00 23.76 113 LYS E N 1
ATOM 7512 C CA . LYS E 1 113 ? -5.653 -0.147 114.821 1.00 26.10 113 LYS E CA 1
ATOM 7513 C C . LYS E 1 113 ? -6.094 1.310 114.785 1.00 21.97 113 LYS E C 1
ATOM 7514 O O . LYS E 1 113 ? -5.649 2.097 115.629 1.00 28.92 113 LYS E O 1
ATOM 7520 N N . SER E 1 114 ? -6.946 1.684 113.835 1.00 20.38 114 SER E N 1
ATOM 7521 C CA . SER E 1 114 ? -7.360 3.070 113.676 1.00 14.48 114 SER E CA 1
ATOM 7522 C C . SER E 1 114 ? -8.870 3.238 113.734 1.00 17.09 114 SER E C 1
ATOM 7523 O O . SER E 1 114 ? -9.644 2.470 113.128 1.00 15.71 114 SER E O 1
ATOM 7526 N N . SER E 1 115 ? -9.258 4.296 114.449 1.00 15.91 115 SER E N 1
ATOM 7527 C CA . SER E 1 115 ? -10.659 4.720 114.517 1.00 10.05 115 SER E CA 1
ATOM 7528 C C . SER E 1 115 ? -11.265 5.036 113.152 1.00 14.61 115 SER E C 1
ATOM 7529 O O . SER E 1 115 ? -12.481 5.039 112.919 1.00 16.71 115 SER E O 1
ATOM 7532 N N . HIS E 1 116 ? -10.364 5.325 112.219 1.00 16.03 116 HIS E N 1
ATOM 7533 C CA . HIS E 1 116 ? -10.734 5.599 110.849 1.00 12.98 116 HIS E CA 1
ATOM 7534 C C . HIS E 1 116 ? -11.360 4.459 110.116 1.00 11.10 116 HIS E C 1
ATOM 7535 O O . HIS E 1 116 ? -12.217 4.680 109.283 1.00 14.49 116 HIS E O 1
ATOM 7542 N N . SER E 1 117 ? -10.870 3.259 110.409 1.00 4.04 117 SER E N 1
ATOM 7543 C CA . SER E 1 117 ? -11.407 2.054 109.846 1.00 6.03 117 SER E CA 1
ATOM 7544 C C . SER E 1 117 ? -12.813 1.780 110.276 1.00 8.92 117 SER E C 1
ATOM 7545 O O . SER E 1 117 ? -13.482 0.954 109.692 1.00 6.99 117 SER E O 1
ATOM 7548 N N . ARG E 1 118 ? -13.297 2.445 111.319 1.00 12.35 118 ARG E N 1
ATOM 7549 C CA . ARG E 1 118 ? -14.676 2.299 111.750 1.00 11.69 118 ARG E CA 1
ATOM 7550 C C . ARG E 1 118 ? -15.592 3.227 110.961 1.00 11.98 118 ARG E C 1
ATOM 7551 O O . ARG E 1 118 ? -16.810 3.147 111.116 1.00 17.36 118 ARG E O 1
ATOM 7559 N N . GLY E 1 119 ? -15.055 4.135 110.151 1.00 8.89 119 GLY E N 1
ATOM 7560 C CA . GLY E 1 119 ? -15.817 4.980 109.234 1.00 3.86 119 GLY E CA 1
ATOM 7561 C C . GLY E 1 119 ? -16.315 6.316 109.723 1.00 7.21 119 GLY E C 1
ATOM 7562 O O . GLY E 1 119 ? -16.894 7.088 108.964 1.00 6.53 119 GLY E O 1
ATOM 7563 N N . SER E 1 120 ? -16.081 6.630 110.995 1.00 14.48 120 SER E N 1
ATOM 7564 C CA . SER E 1 120 ? -16.606 7.865 111.588 1.00 10.83 120 SER E CA 1
ATOM 7565 C C . SER E 1 120 ? -15.601 8.838 112.135 1.00 9.99 120 SER E C 1
ATOM 7566 O O . SER E 1 120 ? -15.953 9.775 112.865 1.00 9.72 120 SER E O 1
ATOM 7569 N N . ALA E 1 121 ? -14.353 8.644 111.718 1.00 9.42 121 ALA E N 1
ATOM 7570 C CA . ALA E 1 121 ? -13.287 9.561 112.056 1.00 7.28 121 ALA E CA 1
ATOM 7571 C C . ALA E 1 121 ? -12.929 10.374 110.823 1.00 8.63 121 ALA E C 1
ATOM 7572 O O . ALA E 1 121 ? -12.966 9.883 109.700 1.00 13.91 121 ALA E O 1
ATOM 7574 N N . ILE E 1 122 ? -12.578 11.643 111.014 1.00 10.37 122 ILE E N 1
ATOM 7575 C CA . ILE E 1 122 ? -12.270 12.534 109.908 1.00 7.85 122 ILE E CA 1
ATOM 7576 C C . ILE E 1 122 ? -11.054 13.408 110.206 1.00 8.61 122 ILE E C 1
ATOM 7577 O O . ILE E 1 122 ? -10.821 13.766 111.370 1.00 9.46 122 ILE E O 1
ATOM 7582 N N . ASP E 1 123 ? -10.267 13.638 109.155 1.00 12.09 123 ASP E N 1
ATOM 7583 C CA . ASP E 1 123 ? -9.155 14.597 109.192 1.00 8.17 123 ASP E CA 1
ATOM 7584 C C . ASP E 1 123 ? -9.440 15.803 108.384 1.00 2.13 123 ASP E C 1
ATOM 7585 O O . ASP E 1 123 ? -9.734 15.638 107.216 1.00 2.00 123 ASP E O 1
ATOM 7590 N N . LEU E 1 124 ? -9.319 16.995 108.955 1.00 2.00 124 LEU E N 1
ATOM 7591 C CA . LEU E 1 124 ? -9.687 18.196 108.267 1.00 4.46 124 LEU E CA 1
ATOM 7592 C C . LEU E 1 124 ? -9.082 19.481 108.782 1.00 4.59 124 LEU E C 1
ATOM 7593 O O . LEU E 1 124 ? -8.552 19.495 109.895 1.00 3.56 124 LEU E O 1
ATOM 7598 N N . THR E 1 125 ? -9.143 20.522 107.952 1.00 3.61 125 THR E N 1
ATOM 7599 C CA . THR E 1 125 ? -8.856 21.891 108.398 1.00 2.57 125 THR E CA 1
ATOM 7600 C C . THR E 1 125 ? -10.020 22.723 107.990 1.00 3.74 125 THR E C 1
ATOM 7601 O O . THR E 1 125 ? -10.965 22.274 107.354 1.00 7.86 125 THR E O 1
ATOM 7605 N N . LEU E 1 126 ? -9.728 23.990 108.268 1.00 5.65 126 LEU E N 1
ATOM 7606 C CA . LEU E 1 126 ? -10.579 25.065 107.902 1.00 5.51 126 LEU E CA 1
ATOM 7607 C C . LEU E 1 126 ? -9.884 25.890 106.840 1.00 7.19 126 LEU E C 1
ATOM 7608 O O . LEU E 1 126 ? -8.661 25.962 106.828 1.00 7.45 126 LEU E O 1
ATOM 7613 N N . TYR E 1 127 ? -10.612 26.480 105.894 1.00 9.49 127 TYR E N 1
ATOM 7614 C CA . TYR E 1 127 ? -10.072 27.549 105.096 1.00 8.93 127 TYR E CA 1
ATOM 7615 C C . TYR E 1 127 ? -10.975 28.749 105.236 1.00 9.01 127 TYR E C 1
ATOM 7616 O O . TYR E 1 127 ? -12.102 28.606 105.696 1.00 16.53 127 TYR E O 1
ATOM 7625 N N . ARG E 1 128 ? -10.479 29.939 104.910 1.00 10.28 128 ARG E N 1
ATOM 7626 C CA . ARG E 1 128 ? -11.252 31.158 105.062 1.00 14.17 128 ARG E CA 1
ATOM 7627 C C . ARG E 1 128 ? -12.252 31.193 103.929 1.00 12.64 128 ARG E C 1
ATOM 7628 O O . ARG E 1 128 ? -11.888 30.942 102.787 1.00 16.33 128 ARG E O 1
ATOM 7636 N N . LEU E 1 129 ? -13.532 31.434 104.195 1.00 15.84 129 LEU E N 1
ATOM 7637 C CA . LEU E 1 129 ? -14.535 31.488 103.152 1.00 16.08 129 LEU E CA 1
ATOM 7638 C C . LEU E 1 129 ? -14.400 32.754 102.335 1.00 16.32 129 LEU E C 1
ATOM 7639 O O . LEU E 1 129 ? -14.546 32.692 101.116 1.00 19.65 129 LEU E O 1
ATOM 7644 N N . ASP E 1 130 ? -14.100 33.887 102.963 1.00 14.90 130 ASP E N 1
ATOM 7645 C CA . ASP E 1 130 ? -13.938 35.129 102.253 1.00 17.63 130 ASP E CA 1
ATOM 7646 C C . ASP E 1 130 ? -12.730 35.231 101.311 1.00 20.72 130 ASP E C 1
ATOM 7647 O O . ASP E 1 130 ? -12.806 35.422 100.098 1.00 24.63 130 ASP E O 1
ATOM 7652 N N . THR E 1 131 ? -11.632 34.827 101.933 1.00 20.11 131 THR E N 1
ATOM 7653 C CA . THR E 1 131 ? -10.319 34.950 101.368 1.00 16.40 131 THR E CA 1
ATOM 7654 C C . THR E 1 131 ? -9.985 33.721 100.505 1.00 18.90 131 THR E C 1
ATOM 7655 O O . THR E 1 131 ? -9.214 33.789 99.538 1.00 19.28 131 THR E O 1
ATOM 7659 N N . GLY E 1 132 ? -10.602 32.583 100.813 1.00 16.75 132 GLY E N 1
ATOM 7660 C CA . GLY E 1 132 ? -10.368 31.305 100.143 1.00 15.58 132 GLY E CA 1
ATOM 7661 C C . GLY E 1 132 ? -9.067 30.611 100.546 1.00 14.71 132 GLY E C 1
ATOM 7662 O O . GLY E 1 132 ? -8.777 29.520 100.059 1.00 20.88 132 GLY E O 1
ATOM 7663 N N . GLU E 1 133 ? -8.265 31.258 101.391 1.00 15.54 133 GLU E N 1
ATOM 7664 C CA . GLU E 1 133 ? -6.990 30.688 101.843 1.00 16.17 133 GLU E CA 1
ATOM 7665 C C . GLU E 1 133 ? -7.089 29.743 103.020 1.00 10.05 133 GLU E C 1
ATOM 7666 O O . GLU E 1 133 ? -8.042 29.777 103.780 1.00 14.08 133 GLU E O 1
ATOM 7672 N N . LEU E 1 134 ? -6.110 28.858 103.156 1.00 11.23 134 LEU E N 1
ATOM 7673 C CA . LEU E 1 134 ? -6.055 27.943 104.268 1.00 11.36 134 LEU E CA 1
ATOM 7674 C C . LEU E 1 134 ? -5.823 28.687 105.586 1.00 13.35 134 LEU E C 1
ATOM 7675 O O . LEU E 1 134 ? -5.051 29.649 105.654 1.00 15.27 134 LEU E O 1
ATOM 7680 N N . VAL E 1 135 ? -6.572 28.283 106.612 1.00 17.19 135 VAL E N 1
ATOM 7681 C CA . VAL E 1 135 ? -6.421 28.836 107.959 1.00 9.84 135 VAL E CA 1
ATOM 7682 C C . VAL E 1 135 ? -5.135 28.201 108.502 1.00 7.28 135 VAL E C 1
ATOM 7683 O O . VAL E 1 135 ? -4.984 26.979 108.476 1.00 9.99 135 VAL E O 1
ATOM 7687 N N . PRO E 1 136 ? -4.140 29.033 108.881 1.00 7.96 136 PRO E N 1
ATOM 7688 C CA . PRO E 1 136 ? -2.882 28.547 109.445 1.00 4.68 136 PRO E CA 1
ATOM 7689 C C . PRO E 1 136 ? -3.022 27.880 110.822 1.00 5.32 136 PRO E C 1
ATOM 7690 O O . PRO E 1 136 ? -3.582 28.418 111.783 1.00 2.91 136 PRO E O 1
ATOM 7694 N N . MET E 1 137 ? -2.533 26.646 110.858 1.00 6.85 137 MET E N 1
ATOM 7695 C CA . MET E 1 137 ? -2.632 25.807 112.026 1.00 8.19 137 MET E CA 1
ATOM 7696 C C . MET E 1 137 ? -1.298 25.512 112.653 1.00 8.49 137 MET E C 1
ATOM 7697 O O . MET E 1 137 ? -1.259 24.850 113.678 1.00 14.18 137 MET E O 1
ATOM 7702 N N . GLY E 1 138 ? -0.171 25.945 112.101 1.00 10.45 138 GLY E N 1
ATOM 7703 C CA . GLY E 1 138 ? 1.152 25.789 112.704 1.00 12.18 138 GLY E CA 1
ATOM 7704 C C . GLY E 1 138 ? 1.915 24.547 112.319 1.00 12.60 138 GLY E C 1
ATOM 7705 O O . GLY E 1 138 ? 3.141 24.516 112.382 1.00 12.74 138 GLY E O 1
ATOM 7706 N N . SER E 1 139 ? 1.187 23.495 111.967 1.00 12.41 139 SER E N 1
ATOM 7707 C CA . SER E 1 139 ? 1.796 22.278 111.522 1.00 11.54 139 SER E CA 1
ATOM 7708 C C . SER E 1 139 ? 0.911 21.707 110.408 1.00 12.60 139 SER E C 1
ATOM 7709 O O . SER E 1 139 ? -0.273 22.046 110.235 1.00 12.39 139 SER E O 1
ATOM 7712 N N . ARG E 1 140 ? 1.537 20.867 109.590 1.00 9.50 140 ARG E N 1
ATOM 7713 C CA . ARG E 1 140 ? 0.864 20.243 108.470 1.00 11.91 140 ARG E CA 1
ATOM 7714 C C . ARG E 1 140 ? 0.086 18.998 108.892 1.00 9.01 140 ARG E C 1
ATOM 7715 O O . ARG E 1 140 ? 0.315 18.431 109.948 1.00 11.25 140 ARG E O 1
ATOM 7723 N N . PHE E 1 141 ? -0.866 18.571 108.072 1.00 6.07 141 PHE E N 1
ATOM 7724 C CA . PHE E 1 141 ? -1.522 17.298 108.249 1.00 3.83 141 PHE E CA 1
ATOM 7725 C C . PHE E 1 141 ? -0.464 16.209 108.289 1.00 7.04 141 PHE E C 1
ATOM 7726 O O . PHE E 1 141 ? 0.417 16.142 107.409 1.00 8.19 141 PHE E O 1
ATOM 7734 N N . ASP E 1 142 ? -0.673 15.322 109.259 1.00 6.04 142 ASP E N 1
ATOM 7735 C CA . ASP E 1 142 ? 0.252 14.228 109.528 1.00 5.60 142 ASP E CA 1
ATOM 7736 C C . ASP E 1 142 ? 1.659 14.693 109.905 1.00 4.29 142 ASP E C 1
ATOM 7737 O O . ASP E 1 142 ? 2.643 13.992 109.634 1.00 6.16 142 ASP E O 1
ATOM 7742 N N . PHE E 1 143 ? 1.802 15.858 110.532 1.00 7.97 143 PHE E N 1
ATOM 7743 C CA . PHE E 1 143 ? 3.088 16.332 110.934 1.00 11.74 143 PHE E CA 1
ATOM 7744 C C . PHE E 1 143 ? 3.647 15.439 112.012 1.00 16.67 143 PHE E C 1
ATOM 7745 O O . PHE E 1 143 ? 4.868 15.447 112.026 1.00 30.57 143 PHE E O 1
ATOM 7753 N N . MET E 1 144 ? 3.063 14.663 112.921 1.00 16.86 144 MET E N 1
ATOM 7754 C CA . MET E 1 144 ? 3.837 13.649 113.684 1.00 17.32 144 MET E CA 1
ATOM 7755 C C . MET E 1 144 ? 4.962 14.185 114.574 1.00 17.02 144 MET E C 1
ATOM 7756 O O . MET E 1 144 ? 6.138 13.778 114.573 1.00 16.50 144 MET E O 1
ATOM 7761 N N . ASP E 1 145 ? 4.512 15.175 115.335 1.00 15.27 145 ASP E N 1
ATOM 7762 C CA . ASP E 1 145 ? 5.374 15.935 116.189 1.00 14.79 145 ASP E CA 1
ATOM 7763 C C . ASP E 1 145 ? 4.533 16.529 117.297 1.00 16.31 145 ASP E C 1
ATOM 7764 O O . ASP E 1 145 ? 3.317 16.625 117.172 1.00 17.23 145 ASP E O 1
ATOM 7769 N N . GLU E 1 146 ? 5.183 16.953 118.378 1.00 18.81 146 GLU E N 1
ATOM 7770 C CA . GLU E 1 146 ? 4.499 17.565 119.502 1.00 22.00 146 GLU E CA 1
ATOM 7771 C C . GLU E 1 146 ? 3.868 18.893 119.141 1.00 18.86 146 GLU E C 1
ATOM 7772 O O . GLU E 1 146 ? 2.953 19.361 119.813 1.00 18.63 146 GLU E O 1
ATOM 7778 N N . ARG E 1 147 ? 4.335 19.393 118.000 1.00 17.57 147 ARG E N 1
ATOM 7779 C CA . ARG E 1 147 ? 3.795 20.594 117.385 1.00 14.89 147 ARG E CA 1
ATOM 7780 C C . ARG E 1 147 ? 2.345 20.395 116.934 1.00 15.15 147 ARG E C 1
ATOM 7781 O O . ARG E 1 147 ? 1.554 21.333 116.934 1.00 15.52 147 ARG E O 1
ATOM 7789 N N . SER E 1 148 ? 1.992 19.163 116.575 1.00 12.05 148 SER E N 1
ATOM 7790 C CA . SER E 1 148 ? 0.657 18.839 116.103 1.00 10.83 148 SER E CA 1
ATOM 7791 C C . SER E 1 148 ? -0.351 18.690 117.195 1.00 11.41 148 SER E C 1
ATOM 7792 O O . SER E 1 148 ? -1.534 18.593 116.919 1.00 11.78 148 SER E O 1
ATOM 7795 N N . HIS E 1 149 ? 0.101 18.622 118.444 1.00 12.28 149 HIS E N 1
ATOM 7796 C CA . HIS E 1 149 ? -0.794 18.486 119.585 1.00 8.72 149 HIS E CA 1
ATOM 7797 C C . HIS E 1 149 ? -1.706 19.678 119.650 1.00 9.85 149 HIS E C 1
ATOM 7798 O O . HIS E 1 149 ? -1.307 20.778 119.277 1.00 11.81 149 HIS E O 1
ATOM 7805 N N . HIS E 1 150 ? -2.942 19.533 120.112 1.00 12.04 150 HIS E N 1
ATOM 7806 C CA . HIS E 1 150 ? -3.843 20.671 120.277 1.00 13.73 150 HIS E CA 1
ATOM 7807 C C . HIS E 1 150 ? -3.305 21.696 121.248 1.00 16.19 150 HIS E C 1
ATOM 7808 O O . HIS E 1 150 ? -3.281 22.915 121.062 1.00 20.22 150 HIS E O 1
ATOM 7815 N N . ALA E 1 151 ? -2.751 21.154 122.322 1.00 21.50 151 ALA E N 1
ATOM 7816 C CA . ALA E 1 151 ? -2.266 21.968 123.403 1.00 28.08 151 ALA E CA 1
ATOM 7817 C C . ALA E 1 151 ? -0.851 22.513 123.190 1.00 31.63 151 ALA E C 1
ATOM 7818 O O . ALA E 1 151 ? -0.307 23.231 124.031 1.00 39.02 151 ALA E O 1
ATOM 7820 N N . ALA E 1 152 ? -0.262 22.223 122.033 1.00 29.90 152 ALA E N 1
ATOM 7821 C CA . ALA E 1 152 ? 1.117 22.570 121.761 1.00 27.86 152 ALA E CA 1
ATOM 7822 C C . ALA E 1 152 ? 1.507 24.021 121.881 1.00 27.78 152 ALA E C 1
ATOM 7823 O O . ALA E 1 152 ? 0.726 24.937 121.640 1.00 30.41 152 ALA E O 1
ATOM 7825 N N . ASN E 1 153 ? 2.730 24.183 122.373 1.00 31.52 153 ASN E N 1
ATOM 7826 C CA . ASN E 1 153 ? 3.385 25.490 122.407 1.00 34.92 153 ASN E CA 1
ATOM 7827 C C . ASN E 1 153 ? 4.433 25.473 121.304 1.00 32.62 153 ASN E C 1
ATOM 7828 O O . ASN E 1 153 ? 4.855 24.408 120.819 1.00 33.79 153 ASN E O 1
ATOM 7833 N N . GLY E 1 154 ? 4.871 26.639 120.845 1.00 31.46 154 GLY E N 1
ATOM 7834 C CA . GLY E 1 154 ? 5.752 26.780 119.687 1.00 30.50 154 GLY E CA 1
ATOM 7835 C C . GLY E 1 154 ? 4.899 26.997 118.458 1.00 27.50 154 GLY E C 1
ATOM 7836 O O . GLY E 1 154 ? 5.325 26.858 117.316 1.00 30.00 154 GLY E O 1
ATOM 7837 N N . ILE E 1 155 ? 3.640 27.327 118.709 1.00 23.98 155 ILE E N 1
ATOM 7838 C CA . ILE E 1 155 ? 2.670 27.539 117.690 1.00 21.52 155 ILE E CA 1
ATOM 7839 C C . ILE E 1 155 ? 2.254 28.948 118.099 1.00 23.44 155 ILE E C 1
ATOM 7840 O O . ILE E 1 155 ? 2.191 29.257 119.300 1.00 28.88 155 ILE E O 1
ATOM 7845 N N . SER E 1 156 ? 2.019 29.872 117.170 1.00 20.53 156 SER E N 1
ATOM 7846 C CA . SER E 1 156 ? 1.620 31.228 117.527 1.00 17.99 156 SER E CA 1
ATOM 7847 C C . SER E 1 156 ? 0.237 31.290 118.186 1.00 17.00 156 SER E C 1
ATOM 7848 O O . SER E 1 156 ? -0.448 30.272 118.306 1.00 14.15 156 SER E O 1
ATOM 7851 N N . CYS E 1 157 ? -0.183 32.466 118.638 1.00 14.71 157 CYS E N 1
ATOM 7852 C CA . CYS E 1 157 ? -1.463 32.618 119.290 1.00 19.78 157 CYS E CA 1
ATOM 7853 C C . CYS E 1 157 ? -2.553 32.422 118.272 1.00 19.38 157 CYS E C 1
ATOM 7854 O O . CYS E 1 157 ? -3.570 31.834 118.636 1.00 26.95 157 CYS E O 1
ATOM 7857 N N . ASN E 1 158 ? -2.333 32.827 117.023 1.00 16.77 158 ASN E N 1
ATOM 7858 C CA . ASN E 1 158 ? -3.354 32.712 115.983 1.00 14.55 158 ASN E CA 1
ATOM 7859 C C . ASN E 1 158 ? -3.526 31.267 115.622 1.00 12.40 158 ASN E C 1
ATOM 7860 O O . ASN E 1 158 ? -4.627 30.722 115.646 1.00 15.94 158 ASN E O 1
ATOM 7865 N N . GLU E 1 159 ? -2.400 30.617 115.357 1.00 10.06 159 GLU E N 1
ATOM 7866 C CA . GLU E 1 159 ? -2.390 29.207 115.063 1.00 10.54 159 GLU E CA 1
ATOM 7867 C C . GLU E 1 159 ? -3.053 28.381 116.150 1.00 8.44 159 GLU E C 1
ATOM 7868 O O . GLU E 1 159 ? -3.939 27.604 115.820 1.00 12.22 159 GLU E O 1
ATOM 7874 N N . ALA E 1 160 ? -2.699 28.597 117.415 1.00 10.73 160 ALA E N 1
ATOM 7875 C CA . ALA E 1 160 ? -3.351 27.906 118.543 1.00 12.57 160 ALA E CA 1
ATOM 7876 C C . ALA E 1 160 ? -4.839 28.210 118.625 1.00 10.94 160 ALA E C 1
ATOM 7877 O O . ALA E 1 160 ? -5.623 27.296 118.861 1.00 15.73 160 ALA E O 1
ATOM 7879 N N . GLN E 1 161 ? -5.203 29.471 118.402 1.00 9.69 161 GLN E N 1
ATOM 7880 C CA . GLN E 1 161 ? -6.590 29.883 118.365 1.00 10.14 161 GLN E CA 1
ATOM 7881 C C . GLN E 1 161 ? -7.353 29.207 117.258 1.00 7.83 161 GLN E C 1
ATOM 7882 O O . GLN E 1 161 ? -8.486 28.798 117.458 1.00 13.54 161 GLN E O 1
ATOM 7888 N N . ASN E 1 162 ? -6.688 29.074 116.114 1.00 9.84 162 ASN E N 1
ATOM 7889 C CA . ASN E 1 162 ? -7.293 28.504 114.925 1.00 5.10 162 ASN E CA 1
ATOM 7890 C C . ASN E 1 162 ? -7.590 27.062 115.147 1.00 5.23 162 ASN E C 1
ATOM 7891 O O . ASN E 1 162 ? -8.635 26.580 114.751 1.00 12.36 162 ASN E O 1
ATOM 7896 N N . ARG E 1 163 ? -6.706 26.381 115.866 1.00 7.13 163 ARG E N 1
ATOM 7897 C CA . ARG E 1 163 ? -6.906 24.979 116.195 1.00 9.57 163 ARG E CA 1
ATOM 7898 C C . ARG E 1 163 ? -8.073 24.780 117.127 1.00 7.11 163 ARG E C 1
ATOM 7899 O O . ARG E 1 163 ? -8.817 23.815 116.991 1.00 10.93 163 ARG E O 1
ATOM 7907 N N . ARG E 1 164 ? -8.191 25.756 118.021 1.00 8.28 164 ARG E N 1
ATOM 7908 C CA . ARG E 1 164 ? -9.277 25.813 118.969 1.00 14.09 164 ARG E CA 1
ATOM 7909 C C . ARG E 1 164 ? -10.608 26.041 118.302 1.00 14.00 164 ARG E C 1
ATOM 7910 O O . ARG E 1 164 ? -11.616 25.501 118.758 1.00 16.43 164 ARG E O 1
ATOM 7918 N N . ARG E 1 165 ? -10.606 26.831 117.232 1.00 12.46 165 ARG E N 1
ATOM 7919 C CA . ARG E 1 165 ? -11.816 27.096 116.470 1.00 9.45 165 ARG E CA 1
ATOM 7920 C C . ARG E 1 165 ? -12.236 25.890 115.687 1.00 7.53 165 ARG E C 1
ATOM 7921 O O . ARG E 1 165 ? -13.431 25.596 115.660 1.00 9.19 165 ARG E O 1
ATOM 7929 N N . LEU E 1 166 ? -11.294 25.143 115.117 1.00 5.21 166 LEU E N 1
ATOM 7930 C CA . LEU E 1 166 ? -11.620 23.940 114.386 1.00 4.50 166 LEU E CA 1
ATOM 7931 C C . LEU E 1 166 ? -12.219 22.982 115.393 1.00 6.07 166 LEU E C 1
ATOM 7932 O O . LEU E 1 166 ? -13.322 22.487 115.148 1.00 13.23 166 LEU E O 1
ATOM 7937 N N . ARG E 1 167 ? -11.523 22.777 116.510 1.00 4.88 167 ARG E N 1
ATOM 7938 C CA . ARG E 1 167 ? -11.992 21.905 117.585 1.00 8.35 167 ARG E CA 1
ATOM 7939 C C . ARG E 1 167 ? -13.383 22.195 118.129 1.00 9.59 167 ARG E C 1
ATOM 7940 O O . ARG E 1 167 ? -14.169 21.288 118.328 1.00 12.96 167 ARG E O 1
ATOM 7948 N N . SER E 1 168 ? -13.669 23.469 118.363 1.00 6.82 168 SER E N 1
ATOM 7949 C CA . SER E 1 168 ? -14.964 23.901 118.802 1.00 11.22 168 SER E CA 1
ATOM 7950 C C . SER E 1 168 ? -16.052 23.646 117.768 1.00 13.39 168 SER E C 1
ATOM 7951 O O . SER E 1 168 ? -17.151 23.210 118.139 1.00 16.60 168 SER E O 1
ATOM 7954 N N . ILE E 1 169 ? -15.788 23.919 116.492 1.00 12.44 169 ILE E N 1
ATOM 7955 C CA . ILE E 1 169 ? -16.741 23.633 115.427 1.00 9.18 169 ILE E CA 1
ATOM 7956 C C . ILE E 1 169 ? -17.060 22.151 115.413 1.00 6.39 169 ILE E C 1
ATOM 7957 O O . ILE E 1 169 ? -18.228 21.764 115.289 1.00 8.59 169 ILE E O 1
ATOM 7962 N N . MET E 1 170 ? -16.049 21.318 115.636 1.00 5.99 170 MET E N 1
ATOM 7963 C CA . MET E 1 170 ? -16.227 19.892 115.596 1.00 6.46 170 MET E CA 1
ATOM 7964 C C . MET E 1 170 ? -16.932 19.356 116.836 1.00 7.15 170 MET E C 1
ATOM 7965 O O . MET E 1 170 ? -17.842 18.532 116.772 1.00 9.71 170 MET E O 1
ATOM 7970 N N . GLU E 1 171 ? -16.515 19.817 118.009 1.00 8.48 171 GLU E N 1
ATOM 7971 C CA . GLU E 1 171 ? -17.145 19.430 119.259 1.00 9.19 171 GLU E CA 1
ATOM 7972 C C . GLU E 1 171 ? -18.583 19.871 119.340 1.00 10.16 171 GLU E C 1
ATOM 7973 O O . GLU E 1 171 ? -19.407 19.105 119.816 1.00 13.88 171 GLU E O 1
ATOM 7979 N N . ASN E 1 172 ? -18.920 21.065 118.865 1.00 9.70 172 ASN E N 1
ATOM 7980 C CA . ASN E 1 172 ? -20.319 21.483 118.751 1.00 8.30 172 ASN E CA 1
ATOM 7981 C C . ASN E 1 172 ? -21.123 20.769 117.675 1.00 8.09 172 ASN E C 1
ATOM 7982 O O . ASN E 1 172 ? -22.304 21.064 117.542 1.00 13.14 172 ASN E O 1
ATOM 7987 N N . SER E 1 173 ? -20.514 19.851 116.928 1.00 9.80 173 SER E N 1
ATOM 7988 C CA . SER E 1 173 ? -21.168 19.200 115.807 1.00 3.97 173 SER E CA 1
ATOM 7989 C C . SER E 1 173 ? -21.171 17.712 115.965 1.00 8.03 173 SER E C 1
ATOM 7990 O O . SER E 1 173 ? -21.413 16.957 115.014 1.00 12.10 173 SER E O 1
ATOM 7993 N N . GLY E 1 174 ? -20.926 17.245 117.185 1.00 7.99 174 GLY E N 1
ATOM 7994 C CA . GLY E 1 174 ? -21.025 15.836 117.557 1.00 2.00 174 GLY E CA 1
ATOM 7995 C C . GLY E 1 174 ? -19.728 15.066 117.510 1.00 2.39 174 GLY E C 1
ATOM 7996 O O . GLY E 1 174 ? -19.744 13.849 117.510 1.00 4.29 174 GLY E O 1
ATOM 7997 N N . PHE E 1 175 ? -18.598 15.767 117.501 1.00 4.44 175 PHE E N 1
ATOM 7998 C CA . PHE E 1 175 ? -17.307 15.121 117.419 1.00 5.54 175 PHE E CA 1
ATOM 7999 C C . PHE E 1 175 ? -16.527 15.219 118.703 1.00 8.29 175 PHE E C 1
ATOM 8000 O O . PHE E 1 175 ? -16.766 16.030 119.599 1.00 5.76 175 PHE E O 1
ATOM 8008 N N . GLU E 1 176 ? -15.568 14.300 118.772 1.00 10.20 176 GLU E N 1
ATOM 8009 C CA . GLU E 1 176 ? -14.624 14.282 119.836 1.00 11.22 176 GLU E CA 1
ATOM 8010 C C . GLU E 1 176 ? -13.248 14.549 119.287 1.00 12.21 176 GLU E C 1
ATOM 8011 O O . GLU E 1 176 ? -12.888 13.923 118.287 1.00 13.70 176 GLU E O 1
ATOM 8017 N N . ALA E 1 177 ? -12.494 15.467 119.887 1.00 11.65 177 ALA E N 1
ATOM 8018 C CA . ALA E 1 177 ? -11.155 15.790 119.413 1.00 10.71 177 ALA E CA 1
ATOM 8019 C C . ALA E 1 177 ? -10.187 14.747 119.899 1.00 9.90 177 ALA E C 1
ATOM 8020 O O . ALA E 1 177 ? -10.566 13.748 120.522 1.00 14.76 177 ALA E O 1
ATOM 8022 N N . TYR E 1 178 ? -8.931 14.920 119.501 1.00 11.66 178 TYR E N 1
ATOM 8023 C CA . TYR E 1 178 ? -7.854 14.057 119.953 1.00 8.13 178 TYR E CA 1
ATOM 8024 C C . TYR E 1 178 ? -6.709 15.002 120.217 1.00 10.58 178 TYR E C 1
ATOM 8025 O O . TYR E 1 178 ? -6.308 15.781 119.357 1.00 13.85 178 TYR E O 1
ATOM 8034 N N . SER E 1 179 ? -6.189 14.967 121.437 1.00 9.87 179 SER E N 1
ATOM 8035 C CA . SER E 1 179 ? -5.155 15.895 121.855 1.00 12.18 179 SER E CA 1
ATOM 8036 C C . SER E 1 179 ? -3.879 15.910 121.042 1.00 10.37 179 SER E C 1
ATOM 8037 O O . SER E 1 179 ? -3.228 16.940 120.908 1.00 10.42 179 SER E O 1
ATOM 8040 N N . LEU E 1 180 ? -3.449 14.764 120.531 1.00 11.11 180 LEU E N 1
ATOM 8041 C CA . LEU E 1 180 ? -2.173 14.680 119.872 1.00 12.13 180 LEU E CA 1
ATOM 8042 C C . LEU E 1 180 ? -2.147 15.168 118.439 1.00 11.85 180 LEU E C 1
ATOM 8043 O O . LEU E 1 180 ? -1.068 15.441 117.904 1.00 17.10 180 LEU E O 1
ATOM 8048 N N . GLU E 1 181 ? -3.332 15.296 117.847 1.00 13.27 181 GLU E N 1
ATOM 8049 C CA . GLU E 1 181 ? -3.474 15.665 116.435 1.00 9.19 181 GLU E CA 1
ATOM 8050 C C . GLU E 1 181 ? -4.587 16.656 116.283 1.00 7.45 181 GLU E C 1
ATOM 8051 O O . GLU E 1 181 ? -5.748 16.295 116.412 1.00 11.46 181 GLU E O 1
ATOM 8057 N N . TRP E 1 182 ? -4.299 17.918 115.992 1.00 4.53 182 TRP E N 1
ATOM 8058 C CA . TRP E 1 182 ? -5.324 18.926 115.894 1.00 2.42 182 TRP E CA 1
ATOM 8059 C C . TRP E 1 182 ? -6.364 18.692 114.774 1.00 5.98 182 TRP E C 1
ATOM 8060 O O . TRP E 1 182 ? -7.441 19.300 114.765 1.00 2.46 182 TRP E O 1
ATOM 8071 N N . TRP E 1 183 ? -6.016 17.826 113.826 1.00 2.12 183 TRP E N 1
ATOM 8072 C CA . TRP E 1 183 ? -6.851 17.557 112.665 1.00 3.54 183 TRP E CA 1
ATOM 8073 C C . TRP E 1 183 ? -7.791 16.384 112.831 1.00 4.25 183 TRP E C 1
ATOM 8074 O O . TRP E 1 183 ? -8.671 16.200 112.001 1.00 2.00 183 TRP E O 1
ATOM 8085 N N . HIS E 1 184 ? -7.555 15.570 113.858 1.00 3.95 184 HIS E N 1
ATOM 8086 C CA . HIS E 1 184 ? -8.319 14.345 114.065 1.00 2.49 184 HIS E CA 1
ATOM 8087 C C . HIS E 1 184 ? -9.566 14.533 114.914 1.00 8.55 184 HIS E C 1
ATOM 8088 O O . HIS E 1 184 ? -9.521 15.170 115.977 1.00 13.80 184 HIS E O 1
ATOM 8095 N N . TYR E 1 185 ? -10.665 13.980 114.401 1.00 8.03 185 TYR E N 1
ATOM 8096 C CA . TYR E 1 185 ? -11.961 14.062 115.066 1.00 6.36 185 TYR E CA 1
ATOM 8097 C C . TYR E 1 185 ? -12.751 12.786 114.827 1.00 7.22 185 TYR E C 1
ATOM 8098 O O . TYR E 1 185 ? -12.708 12.201 113.756 1.00 13.54 185 TYR E O 1
ATOM 8107 N N . VAL E 1 186 ? -13.418 12.283 115.859 1.00 6.65 186 VAL E N 1
ATOM 8108 C CA . VAL E 1 186 ? -14.220 11.067 115.752 1.00 4.42 186 VAL E CA 1
ATOM 8109 C C . VAL E 1 186 ? -15.592 11.498 116.167 1.00 5.45 186 VAL E C 1
ATOM 8110 O O . VAL E 1 186 ? -15.826 12.309 117.060 1.00 2.97 186 VAL E O 1
ATOM 8114 N N . LEU E 1 187 ? -16.552 10.890 115.484 1.00 8.97 187 LEU E N 1
ATOM 8115 C CA . LEU E 1 187 ? -17.951 11.081 115.808 1.00 11.02 187 LEU E CA 1
ATOM 8116 C C . LEU E 1 187 ? -18.166 10.493 117.204 1.00 12.03 187 LEU E C 1
ATOM 8117 O O . LEU E 1 187 ? -17.730 9.382 117.517 1.00 9.75 187 LEU E O 1
ATOM 8122 N N . ARG E 1 188 ? -18.783 11.302 118.060 1.00 13.10 188 ARG E N 1
ATOM 8123 C CA . ARG E 1 188 ? -18.993 10.938 119.455 1.00 16.56 188 ARG E CA 1
ATOM 8124 C C . ARG E 1 188 ? -19.817 9.661 119.639 1.00 20.63 188 ARG E C 1
ATOM 8125 O O . ARG E 1 188 ? -19.416 8.729 120.360 1.0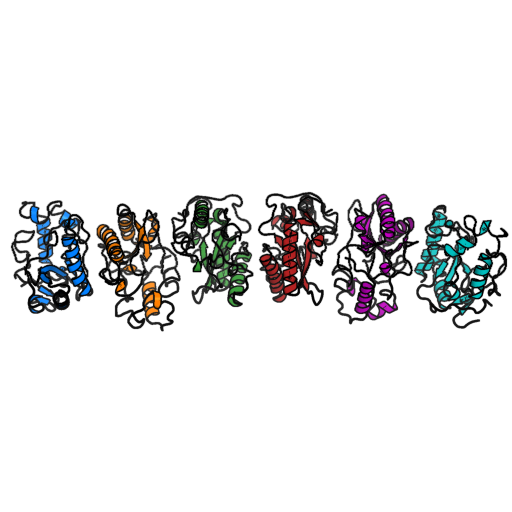0 24.55 188 ARG E O 1
ATOM 8133 N N . ASP E 1 189 ? -20.968 9.539 118.988 1.00 18.57 189 ASP E N 1
ATOM 8134 C CA . ASP E 1 189 ? -21.737 8.315 119.058 1.00 22.81 189 ASP E CA 1
ATOM 8135 C C . ASP E 1 189 ? -21.771 7.860 117.624 1.00 22.37 189 ASP E C 1
ATOM 8136 O O . ASP E 1 189 ? -22.564 8.268 116.781 1.00 29.48 189 ASP E O 1
ATOM 8141 N N . GLU E 1 190 ? -20.791 7.016 117.329 1.00 20.80 190 GLU E N 1
ATOM 8142 C CA . GLU E 1 190 ? -20.587 6.517 115.987 1.00 16.99 190 GLU E CA 1
ATOM 8143 C C . GLU E 1 190 ? -21.310 5.196 115.832 1.00 18.93 190 GLU E C 1
ATOM 8144 O O . GLU E 1 190 ? -21.397 4.399 116.777 1.00 25.15 190 GLU E O 1
ATOM 8150 N N . PRO E 1 191 ? -21.839 4.932 114.636 1.00 18.27 191 PRO E N 1
ATOM 8151 C CA . PRO E 1 191 ? -22.604 3.715 114.354 1.00 15.93 191 PRO E CA 1
ATOM 8152 C C . PRO E 1 191 ? -21.869 2.409 114.516 1.00 17.66 191 PRO E C 1
ATOM 8153 O O . PRO E 1 191 ? -22.511 1.397 114.806 1.00 19.57 191 PRO E O 1
ATOM 8157 N N . TYR E 1 192 ? -20.553 2.387 114.313 1.00 16.50 192 TYR E N 1
ATOM 8158 C CA . TYR E 1 192 ? -19.793 1.147 114.363 1.00 14.51 192 TYR E CA 1
ATOM 8159 C C . TYR E 1 192 ? -18.489 1.286 115.141 1.00 20.50 192 TYR E C 1
ATOM 8160 O O . TYR E 1 192 ? -17.383 1.219 114.600 1.00 21.90 192 TYR E O 1
ATOM 8169 N N . PRO E 1 193 ? -18.570 1.437 116.474 1.00 24.16 193 PRO E N 1
ATOM 8170 C CA . PRO E 1 193 ? -17.366 1.230 117.292 1.00 24.37 193 PRO E CA 1
ATOM 8171 C C . PRO E 1 193 ? -17.125 -0.273 117.216 1.00 27.07 193 PRO E C 1
ATOM 8172 O O . PRO E 1 193 ? -18.004 -1.025 116.741 1.00 32.59 193 PRO E O 1
ATOM 8176 N N . ASN E 1 194 ? -15.956 -0.789 117.588 1.00 30.64 194 ASN E N 1
ATOM 8177 C CA . ASN E 1 194 ? -15.680 -2.244 117.504 1.00 32.73 194 ASN E CA 1
ATOM 8178 C C . ASN E 1 194 ? -15.743 -2.845 116.084 1.00 28.28 194 ASN E C 1
ATOM 8179 O O . ASN E 1 194 ? -15.463 -4.036 115.943 1.00 27.94 194 ASN E O 1
ATOM 8184 N N . SER E 1 195 ? -16.157 -2.126 115.042 1.00 26.87 195 SER E N 1
ATOM 8185 C CA . SER E 1 195 ? -16.110 -2.636 113.667 1.00 19.89 195 SER E CA 1
ATOM 8186 C C . SER E 1 195 ? -15.023 -1.925 112.867 1.00 17.75 195 SER E C 1
ATOM 8187 O O . SER E 1 195 ? -15.105 -0.720 112.634 1.00 18.39 195 SER E O 1
ATOM 8190 N N . TYR E 1 196 ? -13.980 -2.638 112.451 1.00 12.93 196 TYR E N 1
ATOM 8191 C CA . TYR E 1 196 ? -12.891 -2.045 111.670 1.00 13.85 196 TYR E CA 1
ATOM 8192 C C . TYR E 1 196 ? -12.951 -2.664 110.277 1.00 13.14 196 TYR E C 1
ATOM 8193 O O . TYR E 1 196 ? -12.640 -3.834 110.018 1.00 8.30 196 TYR E O 1
ATOM 8202 N N . PHE E 1 197 ? -13.422 -1.848 109.341 1.00 17.28 197 PHE E N 1
ATOM 8203 C CA . PHE E 1 197 ? -13.648 -2.298 107.970 1.00 14.63 197 PHE E CA 1
ATOM 8204 C C . PHE E 1 197 ? -12.408 -2.348 107.066 1.00 17.23 197 PHE E C 1
ATOM 8205 O O . PHE E 1 197 ? -11.337 -1.769 107.303 1.00 18.08 197 PHE E O 1
ATOM 8213 N N . ASP E 1 198 ? -12.551 -3.109 105.988 1.00 17.96 198 ASP E N 1
ATOM 8214 C CA . ASP E 1 198 ? -11.488 -3.254 105.011 1.00 17.35 198 ASP E CA 1
ATOM 8215 C C . ASP E 1 198 ? -11.941 -3.354 103.554 1.00 17.18 198 ASP E C 1
ATOM 8216 O O . ASP E 1 198 ? -11.364 -4.037 102.721 1.00 17.49 198 ASP E O 1
ATOM 8221 N N . PHE E 1 199 ? -13.003 -2.638 103.201 1.00 16.63 199 PHE E N 1
ATOM 8222 C CA . PHE E 1 199 ? -13.387 -2.489 101.825 1.00 16.62 199 PHE E CA 1
ATOM 8223 C C . PHE E 1 199 ? -12.601 -1.274 101.332 1.00 17.54 199 PHE E C 1
ATOM 8224 O O . PHE E 1 199 ? -12.270 -0.371 102.104 1.00 18.66 199 PHE E O 1
ATOM 8232 N N . PRO E 1 200 ? -12.218 -1.262 100.042 1.00 14.63 200 PRO E N 1
ATOM 8233 C CA . PRO E 1 200 ? -11.341 -0.207 99.534 1.00 10.52 200 PRO E CA 1
ATOM 8234 C C . PRO E 1 200 ? -12.082 1.103 99.399 1.00 10.47 200 PRO E C 1
ATOM 8235 O O . PRO E 1 200 ? -13.315 1.102 99.326 1.00 14.18 200 PRO E O 1
ATOM 8239 N N . VAL E 1 201 ? -11.329 2.202 99.415 1.00 6.99 201 VAL E N 1
ATOM 8240 C CA . VAL E 1 201 ? -11.877 3.514 99.107 1.00 11.38 201 VAL E CA 1
ATOM 8241 C C . VAL E 1 201 ? -11.823 3.538 97.580 1.00 15.62 201 VAL E C 1
ATOM 8242 O O . VAL E 1 201 ? -10.774 3.655 96.941 1.00 16.46 201 VAL E O 1
ATOM 8246 N N . LYS E 1 202 ? -13.023 3.299 97.058 1.00 20.39 202 LYS E N 1
ATOM 8247 C CA . LYS E 1 202 ? -13.217 3.004 95.637 1.00 27.50 202 LYS E CA 1
ATOM 8248 C C . LYS E 1 202 ? -14.638 3.337 95.168 1.00 28.23 202 LYS E C 1
ATOM 8249 O O . LYS E 1 202 ? -15.589 3.150 95.929 1.00 33.41 202 LYS E O 1
ATOM 8256 N N . MET F 1 1 ? 0.471 -1.539 150.478 1.00 34.80 1 MET F N 1
ATOM 8257 C CA . MET F 1 1 ? 0.150 -0.898 149.202 1.00 33.78 1 MET F CA 1
ATOM 8258 C C . MET F 1 1 ? 0.751 -1.678 148.031 1.00 33.02 1 MET F C 1
ATOM 8259 O O . MET F 1 1 ? 1.951 -2.008 148.038 1.00 34.89 1 MET F O 1
ATOM 8264 N N . GLU F 1 2 ? -0.106 -1.974 147.053 1.00 30.68 2 GLU F N 1
ATOM 8265 C CA . GLU F 1 2 ? 0.311 -2.680 145.849 1.00 27.66 2 GLU F CA 1
ATOM 8266 C C . GLU F 1 2 ? 1.498 -2.048 145.145 1.00 26.70 2 GLU F C 1
ATOM 8267 O O . GLU F 1 2 ? 1.688 -0.834 145.192 1.00 25.91 2 GLU F O 1
ATOM 8273 N N . ILE F 1 3 ? 2.275 -2.892 144.471 1.00 28.99 3 ILE F N 1
ATOM 8274 C CA . ILE F 1 3 ? 3.449 -2.442 143.764 1.00 28.56 3 ILE F CA 1
ATOM 8275 C C . ILE F 1 3 ? 3.090 -1.733 142.471 1.00 24.81 3 ILE F C 1
ATOM 8276 O O . ILE F 1 3 ? 2.231 -2.143 141.694 1.00 27.00 3 ILE F O 1
ATOM 8281 N N . GLY F 1 4 ? 3.744 -0.588 142.306 1.00 22.92 4 GLY F N 1
ATOM 8282 C CA . GLY F 1 4 ? 3.571 0.304 141.162 1.00 19.45 4 GLY F CA 1
ATOM 8283 C C . GLY F 1 4 ? 2.507 1.340 141.424 1.00 15.69 4 GLY F C 1
ATOM 8284 O O . GLY F 1 4 ? 2.318 2.262 140.642 1.00 17.26 4 GLY F O 1
ATOM 8285 N N . PHE F 1 5 ? 1.819 1.192 142.550 1.00 16.19 5 PHE F N 1
ATOM 8286 C CA . PHE F 1 5 ? 0.794 2.136 142.975 1.00 12.70 5 PHE F CA 1
ATOM 8287 C C . PHE F 1 5 ? 1.198 2.919 144.211 1.00 11.17 5 PHE F C 1
ATOM 8288 O O . PHE F 1 5 ? 2.021 2.521 145.030 1.00 18.46 5 PHE F O 1
ATOM 8296 N N . THR F 1 6 ? 0.531 4.050 144.396 1.00 11.56 6 THR F N 1
ATOM 8297 C CA . THR F 1 6 ? 0.799 4.926 145.517 1.00 8.20 6 THR F CA 1
ATOM 8298 C C . THR F 1 6 ? -0.463 5.697 145.882 1.00 10.47 6 THR F C 1
ATOM 8299 O O . THR F 1 6 ? -1.407 5.815 145.106 1.00 11.26 6 THR F O 1
ATOM 8303 N N . PHE F 1 7 ? -0.490 6.206 147.110 1.00 11.47 7 PHE F N 1
ATOM 8304 C CA . PHE F 1 7 ? -1.494 7.170 147.523 1.00 7.60 7 PHE F CA 1
ATOM 8305 C C . PHE F 1 7 ? -1.061 8.422 146.809 1.00 4.23 7 PHE F C 1
ATOM 8306 O O . PHE F 1 7 ? 0.076 8.862 146.996 1.00 8.30 7 PHE F O 1
ATOM 8314 N N . LEU F 1 8 ? -1.911 9.022 145.985 1.00 8.28 8 LEU F N 1
ATOM 8315 C CA . LEU F 1 8 ? -1.499 10.134 145.148 1.00 9.04 8 LEU F CA 1
ATOM 8316 C C . LEU F 1 8 ? -1.000 11.367 145.852 1.00 10.19 8 LEU F C 1
ATOM 8317 O O . LEU F 1 8 ? -0.157 12.102 145.331 1.00 11.05 8 LEU F O 1
ATOM 8322 N N . ASP F 1 9 ? -1.490 11.565 147.073 1.00 12.35 9 ASP F N 1
ATOM 8323 C CA . ASP F 1 9 ? -1.107 12.713 147.882 1.00 11.07 9 ASP F CA 1
ATOM 8324 C C . ASP F 1 9 ? 0.313 12.569 148.417 1.00 12.28 9 ASP F C 1
ATOM 8325 O O . ASP F 1 9 ? 0.938 13.545 148.809 1.00 14.12 9 ASP F O 1
ATOM 8330 N N . GLU F 1 10 ? 0.875 11.366 148.469 1.00 8.58 10 GLU F N 1
ATOM 8331 C CA . GLU F 1 10 ? 2.260 11.189 148.853 1.00 11.54 10 GLU F CA 1
ATOM 8332 C C . GLU F 1 10 ? 3.225 11.565 147.739 1.00 12.50 10 GLU F C 1
ATOM 8333 O O . GLU F 1 10 ? 4.409 11.686 147.988 1.00 15.68 10 GLU F O 1
ATOM 8339 N N . ILE F 1 11 ? 2.747 11.806 146.520 1.00 11.01 11 ILE F N 1
ATOM 8340 C CA . ILE F 1 11 ? 3.596 12.266 145.428 1.00 8.72 11 ILE F CA 1
ATOM 8341 C C . ILE F 1 11 ? 3.191 13.696 145.090 1.00 8.65 11 ILE F C 1
ATOM 8342 O O . ILE F 1 11 ? 4.046 14.583 144.919 1.00 8.77 11 ILE F O 1
ATOM 8347 N N . VAL F 1 12 ? 1.882 13.911 144.983 1.00 7.40 12 VAL F N 1
ATOM 8348 C CA . VAL F 1 12 ? 1.344 15.200 144.596 1.00 8.28 12 VAL F CA 1
ATOM 8349 C C . VAL F 1 12 ? 0.984 15.847 145.928 1.00 11.52 12 VAL F C 1
ATOM 8350 O O . VAL F 1 12 ? -0.157 15.806 146.377 1.00 17.00 12 VAL F O 1
ATOM 8354 N N . HIS F 1 13 ? 1.935 16.518 146.568 1.00 12.91 13 HIS F N 1
ATOM 8355 C CA . HIS F 1 13 ? 1.742 17.014 147.907 1.00 20.13 13 HIS F CA 1
ATOM 8356 C C . HIS F 1 13 ? 0.698 18.009 148.369 1.00 23.60 13 HIS F C 1
ATOM 8357 O O . HIS F 1 13 ? -0.004 17.670 149.334 1.00 30.73 13 HIS F O 1
ATOM 8364 N N . GLY F 1 14 ? 0.446 19.205 147.855 1.00 22.64 14 GLY F N 1
ATOM 8365 C CA . GLY F 1 14 ? -0.609 20.092 148.343 1.00 22.74 14 GLY F CA 1
ATOM 8366 C C . GLY F 1 14 ? -1.972 19.785 147.745 1.00 18.89 14 GLY F C 1
ATOM 8367 O O . GLY F 1 14 ? -2.898 20.601 147.814 1.00 23.85 14 GLY F O 1
ATOM 8368 N N . VAL F 1 15 ? -2.108 18.625 147.109 1.00 15.18 15 VAL F N 1
ATOM 8369 C CA . VAL F 1 15 ? -3.319 18.307 146.387 1.00 12.47 15 VAL F CA 1
ATOM 8370 C C . VAL F 1 15 ? -4.499 18.079 147.336 1.00 14.00 15 VAL F C 1
ATOM 8371 O O . VAL F 1 15 ? -4.403 17.506 148.421 1.00 10.72 15 VAL F O 1
ATOM 8375 N N . ARG F 1 16 ? -5.638 18.631 146.930 1.00 12.62 16 ARG F N 1
ATOM 8376 C CA . ARG F 1 16 ? -6.879 18.421 147.643 1.00 11.00 16 ARG F CA 1
ATOM 8377 C C . ARG F 1 16 ? -7.520 17.120 147.196 1.00 8.89 16 ARG F C 1
ATOM 8378 O O . ARG F 1 16 ? -7.354 16.688 146.053 1.00 7.84 16 ARG F O 1
ATOM 8386 N N . TRP F 1 17 ? -8.178 16.388 148.087 1.00 8.70 17 TRP F N 1
ATOM 8387 C CA . TRP F 1 17 ? -8.904 15.216 147.694 1.00 7.28 17 TRP F CA 1
ATOM 8388 C C . TRP F 1 17 ? -10.067 14.943 148.593 1.00 8.08 17 TRP F C 1
ATOM 8389 O O . TRP F 1 17 ? -10.133 15.457 149.696 1.00 10.27 17 TRP F O 1
ATOM 8400 N N . ASP F 1 18 ? -10.947 14.137 148.008 1.00 6.19 18 ASP F N 1
ATOM 8401 C CA . ASP F 1 18 ? -12.169 13.736 148.654 1.00 3.36 18 ASP F CA 1
ATOM 8402 C C . ASP F 1 18 ? -12.525 12.455 147.951 1.00 2.63 18 ASP F C 1
ATOM 8403 O O . ASP F 1 18 ? -13.094 12.433 146.869 1.00 5.63 18 ASP F O 1
ATOM 8408 N N . ALA F 1 19 ? -12.147 11.337 148.558 1.00 4.83 19 ALA F N 1
ATOM 8409 C CA . ALA F 1 19 ? -12.437 10.044 147.999 1.00 2.00 19 ALA F CA 1
ATOM 8410 C C . ALA F 1 19 ? -13.878 9.719 148.194 1.00 4.27 19 ALA F C 1
ATOM 8411 O O . ALA F 1 19 ? -14.322 9.006 149.092 1.00 4.81 19 ALA F O 1
ATOM 8413 N N . LYS F 1 20 ? -14.582 10.217 147.181 1.00 5.39 20 LYS F N 1
ATOM 8414 C CA . LYS F 1 20 ? -16.002 10.088 147.105 1.00 2.00 20 LYS F CA 1
ATOM 8415 C C . LYS F 1 20 ? -16.582 8.731 147.349 1.00 6.47 20 LYS F C 1
ATOM 8416 O O . LYS F 1 20 ? -17.608 8.588 148.021 1.00 11.84 20 LYS F O 1
ATOM 8422 N N . TYR F 1 21 ? -15.890 7.705 146.869 1.00 4.50 21 TYR F N 1
ATOM 8423 C CA . TYR F 1 21 ? -16.336 6.343 147.026 1.00 2.00 21 TYR F CA 1
ATOM 8424 C C . TYR F 1 21 ? -15.910 5.676 148.338 1.00 3.81 21 TYR F C 1
ATOM 8425 O O . TYR F 1 21 ? -16.278 4.562 148.663 1.00 3.35 21 TYR F O 1
ATOM 8434 N N . ALA F 1 22 ? -15.110 6.364 149.143 1.00 2.41 22 ALA F N 1
ATOM 8435 C CA . ALA F 1 22 ? -14.778 5.897 150.492 1.00 7.29 22 ALA F CA 1
ATOM 8436 C C . ALA F 1 22 ? -15.666 6.599 151.558 1.00 10.70 22 ALA F C 1
ATOM 8437 O O . ALA F 1 22 ? -15.490 6.480 152.786 1.00 10.30 22 ALA F O 1
ATOM 8439 N N . THR F 1 23 ? -16.689 7.217 150.969 1.00 7.47 23 THR F N 1
ATOM 8440 C CA . THR F 1 23 ? -17.513 8.179 151.643 1.00 2.00 23 THR F CA 1
ATOM 8441 C C . THR F 1 23 ? -18.988 7.832 151.385 1.00 7.61 23 THR F C 1
ATOM 8442 O O . THR F 1 23 ? -19.267 6.960 150.567 1.00 4.04 23 THR F O 1
ATOM 8446 N N . TRP F 1 24 ? -19.958 8.385 152.111 1.00 4.75 24 TRP F N 1
ATOM 8447 C CA . TRP F 1 24 ? -21.366 8.170 151.814 1.00 6.28 24 TRP F CA 1
ATOM 8448 C C . TRP F 1 24 ? -21.863 9.141 150.763 1.00 7.44 24 TRP F C 1
ATOM 8449 O O . TRP F 1 24 ? -22.990 8.977 150.284 1.00 14.15 24 TRP F O 1
ATOM 8460 N N . ASP F 1 25 ? -21.045 10.120 150.377 1.00 4.76 25 ASP F N 1
ATOM 8461 C CA . ASP F 1 25 ? -21.453 11.107 149.438 1.00 6.46 25 ASP F CA 1
ATOM 8462 C C . ASP F 1 25 ? -21.122 10.720 148.016 1.00 7.42 25 ASP F C 1
ATOM 8463 O O . ASP F 1 25 ? -20.381 11.383 147.288 1.00 17.39 25 ASP F O 1
ATOM 8468 N N . ASN F 1 26 ? -21.723 9.628 147.556 1.00 5.78 26 ASN F N 1
ATOM 8469 C CA . ASN F 1 26 ? -21.632 9.246 146.163 1.00 8.63 26 ASN F CA 1
ATOM 8470 C C . ASN F 1 26 ? -22.985 8.753 145.719 1.00 7.94 26 ASN F C 1
ATOM 8471 O O . ASN F 1 26 ? -23.911 8.683 146.543 1.00 10.84 26 ASN F O 1
ATOM 8476 N N . PHE F 1 27 ? -23.164 8.398 144.449 1.00 3.38 27 PHE F N 1
ATOM 8477 C CA . PHE F 1 27 ? -24.465 7.991 143.959 1.00 6.61 27 PHE F CA 1
ATOM 8478 C C . PHE F 1 27 ? -25.007 6.701 144.501 1.00 7.11 27 PHE F C 1
ATOM 8479 O O . PHE F 1 27 ? -26.202 6.489 144.367 1.00 14.70 27 PHE F O 1
ATOM 8487 N N . THR F 1 28 ? -24.223 5.849 145.156 1.00 7.37 28 THR F N 1
ATOM 8488 C CA . THR F 1 28 ? -24.738 4.630 145.742 1.00 6.30 28 THR F CA 1
ATOM 8489 C C . THR F 1 28 ? -25.252 4.912 147.152 1.00 8.76 28 THR F C 1
ATOM 8490 O O . THR F 1 28 ? -25.928 4.083 147.778 1.00 7.17 28 THR F O 1
ATOM 8494 N N . GLY F 1 29 ? -24.866 6.073 147.674 1.00 9.98 29 GLY F N 1
ATOM 8495 C CA . GLY F 1 29 ? -25.236 6.544 149.003 1.00 12.09 29 GLY F CA 1
ATOM 8496 C C . GLY F 1 29 ? -24.453 5.989 150.191 1.00 12.76 29 GLY F C 1
ATOM 8497 O O . GLY F 1 29 ? -24.662 6.465 151.307 1.00 17.73 29 GLY F O 1
ATOM 8498 N N . LYS F 1 30 ? -23.618 4.982 149.944 1.00 9.47 30 LYS F N 1
ATOM 8499 C CA . LYS F 1 30 ? -22.778 4.378 150.986 1.00 8.84 30 LYS F CA 1
ATOM 8500 C C . LYS F 1 30 ? -21.350 4.392 150.410 1.00 9.45 30 LYS F C 1
ATOM 8501 O O . LYS F 1 30 ? -21.152 4.626 149.213 1.00 8.80 30 LYS F O 1
ATOM 8507 N N . PRO F 1 31 ? -20.330 4.043 151.243 1.00 7.51 31 PRO F N 1
ATOM 8508 C CA . PRO F 1 31 ? -18.994 3.691 150.742 1.00 9.81 31 PRO F CA 1
ATOM 8509 C C . PRO F 1 31 ? -19.047 2.515 149.797 1.00 8.98 31 PRO F C 1
ATOM 8510 O O . PRO F 1 31 ? -19.797 1.566 149.970 1.00 10.38 31 PRO F O 1
ATOM 8514 N N . VAL F 1 32 ? -18.225 2.586 148.758 1.00 9.40 32 VAL F N 1
ATOM 8515 C CA . VAL F 1 32 ? -18.200 1.566 147.732 1.00 8.19 32 VAL F CA 1
ATOM 8516 C C . VAL F 1 32 ? -17.242 0.460 148.137 1.00 11.40 32 VAL F C 1
ATOM 8517 O O . VAL F 1 32 ? -16.206 0.723 148.756 1.00 17.37 32 VAL F O 1
ATOM 8521 N N . ASP F 1 33 ? -17.599 -0.786 147.833 1.00 10.70 33 ASP F N 1
ATOM 8522 C CA . ASP F 1 33 ? -16.741 -1.939 148.150 1.00 13.04 33 ASP F CA 1
ATOM 8523 C C . ASP F 1 33 ? -15.392 -1.759 147.467 1.00 7.85 33 ASP F C 1
ATOM 8524 O O . ASP F 1 33 ? -15.314 -1.345 146.312 1.00 5.35 33 ASP F O 1
ATOM 8529 N N . GLY F 1 34 ? -14.345 -1.961 148.260 1.00 5.85 34 GLY F N 1
ATOM 8530 C CA . GLY F 1 34 ? -12.959 -1.862 147.832 1.00 3.46 34 GLY F CA 1
ATOM 8531 C C . GLY F 1 34 ? -12.295 -0.580 148.241 1.00 6.84 34 GLY F C 1
ATOM 8532 O O . GLY F 1 34 ? -11.080 -0.467 148.126 1.00 11.20 34 GLY F O 1
ATOM 8533 N N . TYR F 1 35 ? -13.086 0.395 148.680 1.00 8.95 35 TYR F N 1
ATOM 8534 C CA . TYR F 1 35 ? -12.564 1.657 149.172 1.00 5.57 35 TYR F CA 1
ATOM 8535 C C . TYR F 1 35 ? -12.642 1.641 150.685 1.00 12.66 35 TYR F C 1
ATOM 8536 O O . TYR F 1 35 ? -13.677 1.944 151.253 1.00 13.02 35 TYR F O 1
ATOM 8545 N N . GLU F 1 36 ? -11.533 1.281 151.325 1.00 13.68 36 GLU F N 1
ATOM 8546 C CA . GLU F 1 36 ? -11.475 1.181 152.763 1.00 18.10 36 GLU F CA 1
ATOM 8547 C C . GLU F 1 36 ? -10.788 2.366 153.394 1.00 16.63 36 GLU F C 1
ATOM 8548 O O . GLU F 1 36 ? -10.753 2.515 154.602 1.00 20.22 36 GLU F O 1
ATOM 8554 N N . VAL F 1 37 ? -10.288 3.258 152.545 1.00 13.90 37 VAL F N 1
ATOM 8555 C CA . VAL F 1 37 ? -9.483 4.369 152.982 1.00 11.44 37 VAL F CA 1
ATOM 8556 C C . VAL F 1 37 ? -9.928 5.632 152.254 1.00 5.78 37 VAL F C 1
ATOM 8557 O O . VAL F 1 37 ? -10.278 5.530 151.107 1.00 2.00 37 VAL F O 1
ATOM 8561 N N . ASN F 1 38 ? -10.021 6.798 152.888 1.00 4.87 38 ASN F N 1
ATOM 8562 C CA . ASN F 1 38 ? -10.425 8.018 152.211 1.00 5.84 38 ASN F CA 1
ATOM 8563 C C . ASN F 1 38 ? -9.176 8.654 151.652 1.00 7.12 38 ASN F C 1
ATOM 8564 O O . ASN F 1 38 ? -8.696 9.689 152.088 1.00 6.11 38 ASN F O 1
ATOM 8569 N N . ARG F 1 39 ? -8.644 7.952 150.653 1.00 9.23 39 ARG F N 1
ATOM 8570 C CA . ARG F 1 39 ? -7.489 8.410 149.901 1.00 7.55 39 ARG F CA 1
ATOM 8571 C C . ARG F 1 39 ? -7.646 8.076 148.451 1.00 6.14 39 ARG F C 1
ATOM 8572 O O . ARG F 1 39 ? -8.463 7.241 148.051 1.00 6.49 39 ARG F O 1
ATOM 8580 N N . ILE F 1 40 ? -6.859 8.774 147.638 1.00 11.68 40 ILE F N 1
ATOM 8581 C CA . ILE F 1 40 ? -6.854 8.560 146.185 1.00 8.26 40 ILE F CA 1
ATOM 8582 C C . ILE F 1 40 ? -5.575 7.800 145.924 1.00 5.09 40 ILE F C 1
ATOM 8583 O O . ILE F 1 40 ? -4.472 8.156 146.355 1.00 3.89 40 ILE F O 1
ATOM 8588 N N . VAL F 1 41 ? -5.790 6.637 145.324 1.00 4.37 41 VAL F N 1
ATOM 8589 C CA . VAL F 1 41 ? -4.705 5.722 145.010 1.00 2.00 41 VAL F CA 1
ATOM 8590 C C . VAL F 1 41 ? -4.546 5.819 143.540 1.00 3.26 41 VAL F C 1
ATOM 8591 O O . VAL F 1 41 ? -5.442 6.073 142.740 1.00 5.37 41 VAL F O 1
ATOM 8595 N N . GLY F 1 42 ? -3.326 5.580 143.092 1.00 5.61 42 GLY F N 1
ATOM 8596 C CA . GLY F 1 42 ? -2.985 5.585 141.686 1.00 9.38 42 GLY F CA 1
ATOM 8597 C C . GLY F 1 42 ? -1.662 5.014 141.364 1.00 13.62 42 GLY F C 1
ATOM 8598 O O . GLY F 1 42 ? -0.825 4.772 142.198 1.00 18.49 42 GLY F O 1
ATOM 8599 N N . THR F 1 43 ? -1.489 4.795 140.075 1.00 14.46 43 THR F N 1
ATOM 8600 C CA . THR F 1 43 ? -0.279 4.388 139.493 1.00 8.52 43 THR F CA 1
ATOM 8601 C C . THR F 1 43 ? 0.823 5.461 139.697 1.00 8.78 43 THR F C 1
ATOM 8602 O O . THR F 1 43 ? 0.518 6.661 139.723 1.00 6.30 43 THR F O 1
ATOM 8606 N N . TYR F 1 44 ? 2.103 5.136 139.882 1.00 8.97 44 TYR F N 1
ATOM 8607 C CA . TYR F 1 44 ? 3.141 6.146 140.026 1.00 8.32 44 TYR F CA 1
ATOM 8608 C C . TYR F 1 44 ? 3.229 7.100 138.858 1.00 8.50 44 TYR F C 1
ATOM 8609 O O . TYR F 1 44 ? 3.561 8.275 138.974 1.00 13.57 44 TYR F O 1
ATOM 8618 N N . GLU F 1 45 ? 2.928 6.577 137.675 1.00 9.47 45 GLU F N 1
ATOM 8619 C CA . GLU F 1 45 ? 2.928 7.369 136.464 1.00 5.94 45 GLU F CA 1
ATOM 8620 C C . GLU F 1 45 ? 1.783 8.345 136.480 1.00 5.17 45 GLU F C 1
ATOM 8621 O O . GLU F 1 45 ? 1.997 9.459 136.026 1.00 12.31 45 GLU F O 1
ATOM 8627 N N . LEU F 1 46 ? 0.621 7.943 137.000 1.00 6.40 46 LEU F N 1
ATOM 8628 C CA . LEU F 1 46 ? -0.522 8.854 137.191 1.00 2.75 46 LEU F CA 1
ATOM 8629 C C . LEU F 1 46 ? -0.137 9.957 138.128 1.00 4.47 46 LEU F C 1
ATOM 8630 O O . LEU F 1 46 ? -0.349 11.108 137.771 1.00 7.96 46 LEU F O 1
ATOM 8635 N N . ALA F 1 47 ? 0.468 9.580 139.255 1.00 10.50 47 ALA F N 1
ATOM 8636 C CA . ALA F 1 47 ? 0.965 10.542 140.246 1.00 6.35 47 ALA F CA 1
ATOM 8637 C C . ALA F 1 47 ? 1.982 11.509 139.668 1.00 7.20 47 ALA F C 1
ATOM 8638 O O . ALA F 1 47 ? 1.840 12.713 139.865 1.00 11.79 47 ALA F O 1
ATOM 8640 N N . GLU F 1 48 ? 2.960 10.984 138.930 1.00 10.44 48 GLU F N 1
ATOM 8641 C CA . GLU F 1 48 ? 3.928 11.811 138.207 1.00 14.32 48 GLU F CA 1
ATOM 8642 C C . GLU F 1 48 ? 3.282 12.866 137.304 1.00 13.07 48 GLU F C 1
ATOM 8643 O O . GLU F 1 48 ? 3.592 14.053 137.415 1.00 14.38 48 GLU F O 1
ATOM 8649 N N . SER F 1 49 ? 2.419 12.420 136.393 1.00 11.34 49 SER F N 1
ATOM 8650 C CA . SER F 1 49 ? 1.703 13.316 135.497 1.00 9.87 49 SER F CA 1
ATOM 8651 C C . SER F 1 49 ? 0.720 14.203 136.211 1.00 4.87 49 SER F C 1
ATOM 8652 O O . SER F 1 49 ? 0.526 15.321 135.754 1.00 7.19 49 SER F O 1
ATOM 8655 N N . LEU F 1 50 ? 0.080 13.784 137.299 1.00 4.38 50 LEU F N 1
ATOM 8656 C CA . LEU F 1 50 ? -0.780 14.679 138.098 1.00 6.70 50 LEU F CA 1
ATOM 8657 C C . LEU F 1 50 ? 0.009 15.776 138.775 1.00 7.21 50 LEU F C 1
ATOM 8658 O O . LEU F 1 50 ? -0.486 16.882 138.997 1.00 7.37 50 LEU F O 1
ATOM 8663 N N . LEU F 1 51 ? 1.258 15.457 139.107 1.00 8.52 51 LEU F N 1
ATOM 8664 C CA . LEU F 1 51 ? 2.170 16.427 139.671 1.00 8.86 51 LEU F CA 1
ATOM 8665 C C . LEU F 1 51 ? 2.506 17.473 138.635 1.00 9.79 51 LEU F C 1
ATOM 8666 O O . LEU F 1 51 ? 2.532 18.657 138.980 1.00 8.92 51 LEU F O 1
ATOM 8671 N N . LYS F 1 52 ? 2.675 17.081 137.372 1.00 12.59 52 LYS F N 1
ATOM 8672 C CA . LYS F 1 52 ? 2.879 18.041 136.279 1.00 11.58 52 LYS F CA 1
ATOM 8673 C C . LYS F 1 52 ? 1.618 18.844 136.058 1.00 9.36 52 LYS F C 1
ATOM 8674 O O . LYS F 1 52 ? 1.721 20.044 135.824 1.00 13.23 52 LYS F O 1
ATOM 8680 N N . ALA F 1 53 ? 0.444 18.219 136.138 1.00 9.80 53 ALA F N 1
ATOM 8681 C CA . ALA F 1 53 ? -0.836 18.936 136.028 1.00 6.55 53 ALA F CA 1
ATOM 8682 C C . ALA F 1 53 ? -0.993 19.944 137.152 1.00 6.48 53 ALA F C 1
ATOM 8683 O O . ALA F 1 53 ? -1.514 21.038 136.953 1.00 10.41 53 ALA F O 1
ATOM 8685 N N . LYS F 1 54 ? -0.450 19.612 138.320 1.00 11.69 54 LYS F N 1
ATOM 8686 C CA . LYS F 1 54 ? -0.433 20.519 139.465 1.00 13.13 54 LYS F CA 1
ATOM 8687 C C . LYS F 1 54 ? 0.575 21.654 139.215 1.00 16.02 54 LYS F C 1
ATOM 8688 O O . LYS F 1 54 ? 0.302 22.823 139.486 1.00 16.48 54 LYS F O 1
ATOM 8694 N N . GLU F 1 55 ? 1.775 21.334 138.735 1.00 20.20 55 GLU F N 1
ATOM 8695 C CA . GLU F 1 55 ? 2.746 22.346 138.331 1.00 24.23 55 GLU F CA 1
ATOM 8696 C C . GLU F 1 55 ? 2.475 22.631 136.859 1.00 27.44 55 GLU F C 1
ATOM 8697 O O . GLU F 1 55 ? 3.163 22.210 135.903 1.00 31.36 55 GLU F O 1
ATOM 8703 N N . LEU F 1 56 ? 1.282 23.208 136.772 1.00 22.08 56 LEU F N 1
ATOM 8704 C CA . LEU F 1 56 ? 0.740 23.675 135.526 1.00 16.33 56 LEU F CA 1
ATOM 8705 C C . LEU F 1 56 ? -0.515 24.344 136.006 1.00 14.86 56 LEU F C 1
ATOM 8706 O O . LEU F 1 56 ? -0.631 25.535 135.768 1.00 16.61 56 LEU F O 1
ATOM 8711 N N . ALA F 1 57 ? -1.439 23.662 136.680 1.00 12.23 57 ALA F N 1
ATOM 8712 C CA . ALA F 1 57 ? -2.640 24.305 137.196 1.00 11.45 57 ALA F CA 1
ATOM 8713 C C . ALA F 1 57 ? -2.256 25.472 138.075 1.00 12.85 57 ALA F C 1
ATOM 8714 O O . ALA F 1 57 ? -2.874 26.516 137.958 1.00 10.17 57 ALA F O 1
ATOM 8716 N N . ALA F 1 58 ? -1.181 25.324 138.847 1.00 18.29 58 ALA F N 1
ATOM 8717 C CA . ALA F 1 58 ? -0.696 26.386 139.730 1.00 22.38 58 ALA F CA 1
ATOM 8718 C C . ALA F 1 58 ? -0.217 27.659 139.031 1.00 22.03 58 ALA F C 1
ATOM 8719 O O . ALA F 1 58 ? -0.570 28.754 139.463 1.00 22.52 58 ALA F O 1
ATOM 8721 N N . THR F 1 59 ? 0.549 27.550 137.948 1.00 23.50 59 THR F N 1
ATOM 8722 C CA . THR F 1 59 ? 0.943 28.726 137.134 1.00 19.62 59 THR F CA 1
ATOM 8723 C C . THR F 1 59 ? -0.280 29.439 136.535 1.00 16.85 59 THR F C 1
ATOM 8724 O O . THR F 1 59 ? -0.240 30.635 136.230 1.00 16.97 59 THR F O 1
ATOM 8728 N N . GLN F 1 60 ? -1.374 28.700 136.379 1.00 16.52 60 GLN F N 1
ATOM 8729 C CA . GLN F 1 60 ? -2.626 29.263 135.874 1.00 15.54 60 GLN F CA 1
ATOM 8730 C C . GLN F 1 60 ? -3.592 29.749 136.953 1.00 13.21 60 GLN F C 1
ATOM 8731 O O . GLN F 1 60 ? -4.684 30.177 136.629 1.00 10.98 60 GLN F O 1
ATOM 8737 N N . GLY F 1 61 ? -3.215 29.650 138.225 1.00 13.55 61 GLY F N 1
ATOM 8738 C CA . GLY F 1 61 ? -4.009 30.105 139.369 1.00 11.48 61 GLY F CA 1
ATOM 8739 C C . GLY F 1 61 ? -4.971 29.076 139.989 1.00 10.23 61 GLY F C 1
ATOM 8740 O O . GLY F 1 61 ? -5.853 29.464 140.764 1.00 8.02 61 GLY F O 1
ATOM 8741 N N . TYR F 1 62 ? -4.753 27.798 139.680 1.00 5.56 62 TYR F N 1
ATOM 8742 C CA . TYR F 1 62 ? -5.683 26.735 140.041 1.00 5.21 62 TYR F CA 1
ATOM 8743 C C . TYR F 1 62 ? -5.048 25.693 140.915 1.00 4.55 62 TYR F C 1
ATOM 8744 O O . TYR F 1 62 ? -3.841 25.466 140.870 1.00 8.13 62 TYR F O 1
ATOM 8753 N N . GLY F 1 63 ? -5.842 24.956 141.680 1.00 3.66 63 GLY F N 1
ATOM 8754 C CA . GLY F 1 63 ? -5.393 23.798 142.449 1.00 4.27 63 GLY F CA 1
ATOM 8755 C C . GLY F 1 63 ? -6.251 22.649 142.018 1.00 2.32 63 GLY F C 1
ATOM 8756 O O . GLY F 1 63 ? -7.313 22.852 141.448 1.00 9.75 63 GLY F O 1
ATOM 8757 N N . LEU F 1 64 ? -5.792 21.424 142.252 1.00 7.37 64 LEU F N 1
ATOM 8758 C CA . LEU F 1 64 ? -6.550 20.237 141.861 1.00 5.86 64 LEU F CA 1
ATOM 8759 C C . LEU F 1 64 ? -7.286 19.636 143.040 1.00 5.92 64 LEU F C 1
ATOM 8760 O O . LEU F 1 64 ? -6.755 19.602 144.145 1.00 4.30 64 LEU F O 1
ATOM 8765 N N . LEU F 1 65 ? -8.512 19.175 142.812 1.00 5.61 65 LEU F N 1
ATOM 8766 C CA . LEU F 1 65 ? -9.265 18.450 143.828 1.00 4.46 65 LEU F CA 1
ATOM 8767 C C . LEU F 1 65 ? -9.533 17.103 143.224 1.00 2.05 65 LEU F C 1
ATOM 8768 O O . LEU F 1 65 ? -10.268 17.032 142.252 1.00 3.76 65 LEU F O 1
ATOM 8773 N N . LEU F 1 66 ? -8.986 16.051 143.825 1.00 4.47 66 LEU F N 1
ATOM 8774 C CA . LEU F 1 66 ? -9.106 14.694 143.283 1.00 5.62 66 LEU F CA 1
ATOM 8775 C C . LEU F 1 66 ? -10.236 13.978 143.955 1.00 5.43 66 LEU F C 1
ATOM 8776 O O . LEU F 1 66 ? -10.402 14.093 145.167 1.00 6.19 66 LEU F O 1
ATOM 8781 N N . TRP F 1 67 ? -10.990 13.229 143.158 1.00 5.29 67 TRP F N 1
ATOM 8782 C CA . TRP F 1 67 ? -12.163 12.549 143.628 1.00 3.54 67 TRP F CA 1
ATOM 8783 C C . TRP F 1 67 ? -12.058 11.040 143.547 1.00 5.43 67 TRP F C 1
ATOM 8784 O O . TRP F 1 67 ? -12.649 10.318 144.359 1.00 9.14 67 TRP F O 1
ATOM 8795 N N . ASP F 1 68 ? -11.336 10.532 142.553 1.00 6.38 68 ASP F N 1
ATOM 8796 C CA . ASP F 1 68 ? -11.187 9.103 142.376 1.00 4.85 68 ASP F CA 1
ATOM 8797 C C . ASP F 1 68 ? -10.079 8.858 141.410 1.00 4.75 68 ASP F C 1
ATOM 8798 O O . ASP F 1 68 ? -9.961 9.526 140.401 1.00 9.79 68 ASP F O 1
ATOM 8803 N N . GLY F 1 69 ? -9.274 7.857 141.742 1.00 7.17 69 GLY F N 1
ATOM 8804 C CA . GLY F 1 69 ? -8.118 7.434 140.961 1.00 8.45 69 GLY F CA 1
ATOM 8805 C C . GLY F 1 69 ? -8.303 5.977 140.706 1.00 6.14 69 GLY F C 1
ATOM 8806 O O . GLY F 1 69 ? -9.296 5.571 140.116 1.00 9.68 69 GLY F O 1
ATOM 8807 N N . TYR F 1 70 ? -7.408 5.151 141.237 1.00 7.28 70 TYR F N 1
ATOM 8808 C CA . TYR F 1 70 ? -7.547 3.704 141.110 1.00 6.47 70 TYR F CA 1
ATOM 8809 C C . TYR F 1 70 ? -8.849 3.264 141.788 1.00 8.94 70 TYR F C 1
ATOM 8810 O O . TYR F 1 70 ? -9.141 3.668 142.915 1.00 14.01 70 TYR F O 1
ATOM 8819 N N . ARG F 1 71 ? -9.577 2.431 141.049 1.00 8.39 71 ARG F N 1
ATOM 8820 C CA . ARG F 1 71 ? -10.846 1.898 141.490 1.00 2.00 71 ARG F CA 1
ATOM 8821 C C . ARG F 1 71 ? -10.788 0.380 141.365 1.00 3.82 71 ARG F C 1
ATOM 8822 O O . ARG F 1 71 ? -10.602 -0.165 140.290 1.00 8.54 71 ARG F O 1
ATOM 8830 N N . PRO F 1 72 ? -10.993 -0.346 142.468 1.00 2.00 72 PRO F N 1
ATOM 8831 C CA . PRO F 1 72 ? -10.929 -1.804 142.445 1.00 6.22 72 PRO F CA 1
ATOM 8832 C C . PRO F 1 72 ? -11.998 -2.399 141.553 1.00 10.55 72 PRO F C 1
ATOM 8833 O O . PRO F 1 72 ? -13.065 -1.811 141.407 1.00 17.13 72 PRO F O 1
ATOM 8837 N N . LYS F 1 73 ? -11.783 -3.565 140.953 1.00 10.98 73 LYS F N 1
ATOM 8838 C CA . LYS F 1 73 ? -12.812 -4.202 140.128 1.00 18.47 73 LYS F CA 1
ATOM 8839 C C . LYS F 1 73 ? -14.054 -4.454 140.951 1.00 18.05 73 LYS F C 1
ATOM 8840 O O . LYS F 1 73 ? -15.164 -4.286 140.441 1.00 22.21 73 LYS F O 1
ATOM 8846 N N . ARG F 1 74 ? -13.898 -4.793 142.227 1.00 16.27 74 ARG F N 1
ATOM 8847 C CA . ARG F 1 74 ? -15.032 -5.014 143.098 1.00 11.00 74 ARG F CA 1
ATOM 8848 C C . ARG F 1 74 ? -15.791 -3.709 143.310 1.00 9.11 74 ARG F C 1
ATOM 8849 O O . ARG F 1 74 ? -16.998 -3.775 143.527 1.00 19.57 74 ARG F O 1
ATOM 8857 N N . ALA F 1 75 ? -15.151 -2.546 143.202 1.00 4.85 75 ALA F N 1
ATOM 8858 C CA . ALA F 1 75 ? -15.845 -1.282 143.272 1.00 6.30 75 ALA F CA 1
ATOM 8859 C C . ALA F 1 75 ? -16.757 -1.127 142.058 1.00 9.03 75 ALA F C 1
ATOM 8860 O O . ALA F 1 75 ? -17.913 -0.701 142.152 1.00 11.92 75 ALA F O 1
ATOM 8862 N N . VAL F 1 76 ? -16.214 -1.557 140.922 1.00 5.73 76 VAL F N 1
ATOM 8863 C CA . VAL F 1 76 ? -16.925 -1.500 139.661 1.00 10.59 76 VAL F CA 1
ATOM 8864 C C . VAL F 1 76 ? -18.104 -2.465 139.728 1.00 7.55 76 VAL F C 1
ATOM 8865 O O . VAL F 1 76 ? -19.188 -2.109 139.307 1.00 10.98 76 VAL F O 1
ATOM 8869 N N . ASN F 1 77 ? -17.943 -3.642 140.324 1.00 12.35 77 ASN F N 1
ATOM 8870 C CA . ASN F 1 77 ? -19.033 -4.591 140.471 1.00 13.97 77 ASN F CA 1
ATOM 8871 C C . ASN F 1 77 ? -20.072 -4.058 141.411 1.00 15.81 77 ASN F C 1
ATOM 8872 O O . ASN F 1 77 ? -21.249 -4.265 141.176 1.00 21.00 77 ASN F O 1
ATOM 8877 N N . CYS F 1 78 ? -19.622 -3.374 142.457 1.00 18.91 78 CYS F N 1
ATOM 8878 C CA . CYS F 1 78 ? -20.512 -2.730 143.410 1.00 16.62 78 CYS F CA 1
ATOM 8879 C C . CYS F 1 78 ? -21.407 -1.696 142.731 1.00 14.33 78 CYS F C 1
ATOM 8880 O O . CYS F 1 78 ? -22.604 -1.628 143.008 1.00 21.21 78 CYS F O 1
ATOM 8883 N N . PHE F 1 79 ? -20.870 -0.902 141.812 1.00 10.73 79 PHE F N 1
ATOM 8884 C CA . PHE F 1 79 ? -21.673 0.036 141.042 1.00 11.33 79 PHE F CA 1
ATOM 8885 C C . PHE F 1 79 ? -22.697 -0.630 140.143 1.00 9.09 79 PHE F C 1
ATOM 8886 O O . PHE F 1 79 ? -23.807 -0.115 139.992 1.00 5.92 79 PHE F O 1
ATOM 8894 N N . MET F 1 80 ? -22.264 -1.729 139.530 1.00 10.57 80 MET F N 1
ATOM 8895 C CA . MET F 1 80 ? -23.109 -2.522 138.654 1.00 16.75 80 MET F CA 1
ATOM 8896 C C . MET F 1 80 ? -24.214 -3.160 139.439 1.00 18.72 80 MET F C 1
ATOM 8897 O O . MET F 1 80 ? -25.350 -3.123 138.983 1.00 25.82 80 MET F O 1
ATOM 8902 N N . GLN F 1 81 ? -23.914 -3.722 140.606 1.00 17.53 81 GLN F N 1
ATOM 8903 C CA . GLN F 1 81 ? -24.933 -4.247 141.493 1.00 14.33 81 GLN F CA 1
ATOM 8904 C C . GLN F 1 81 ? -25.913 -3.151 141.898 1.00 12.10 81 GLN F C 1
ATOM 8905 O O . GLN F 1 81 ? -27.116 -3.377 141.880 1.00 10.73 81 GLN F O 1
ATOM 8911 N N . TRP F 1 82 ? -25.422 -1.957 142.221 1.00 8.28 82 TRP F N 1
ATOM 8912 C CA . TRP F 1 82 ? -26.267 -0.875 142.635 1.00 10.00 82 TRP F CA 1
ATOM 8913 C C . TRP F 1 82 ? -27.171 -0.465 141.498 1.00 10.88 82 TRP F C 1
ATOM 8914 O O . TRP F 1 82 ? -28.318 -0.105 141.738 1.00 18.34 82 TRP F O 1
ATOM 8925 N N . ALA F 1 83 ? -26.674 -0.452 140.266 1.00 14.97 83 ALA F N 1
ATOM 8926 C CA . ALA F 1 83 ? -27.476 -0.053 139.121 1.00 15.28 83 ALA F CA 1
ATOM 8927 C C . ALA F 1 83 ? -28.585 -1.042 138.857 1.00 14.32 83 ALA F C 1
ATOM 8928 O O . ALA F 1 83 ? -29.608 -0.682 138.302 1.00 18.60 83 ALA F O 1
ATOM 8930 N N . ALA F 1 84 ? -28.398 -2.280 139.302 1.00 15.50 84 ALA F N 1
ATOM 8931 C CA . ALA F 1 84 ? -29.410 -3.301 139.180 1.00 14.66 84 ALA F CA 1
ATOM 8932 C C . ALA F 1 84 ? -30.416 -3.297 140.327 1.00 19.61 84 ALA F C 1
ATOM 8933 O O . ALA F 1 84 ? -31.361 -4.077 140.288 1.00 21.17 84 ALA F O 1
ATOM 8935 N N . GLN F 1 85 ? -30.243 -2.492 141.375 1.00 22.22 85 GLN F N 1
ATOM 8936 C CA . GLN F 1 85 ? -31.188 -2.457 142.488 1.00 25.22 85 GLN F CA 1
ATOM 8937 C C . GLN F 1 85 ? -32.399 -1.604 142.140 1.00 23.25 85 GLN F C 1
ATOM 8938 O O . GLN F 1 85 ? -32.344 -0.801 141.209 1.00 27.06 85 GLN F O 1
ATOM 8944 N N . PRO F 1 86 ? -33.512 -1.797 142.857 1.00 22.86 86 PRO F N 1
ATOM 8945 C CA . PRO F 1 86 ? -34.670 -0.897 142.760 1.00 21.62 86 PRO F CA 1
ATOM 8946 C C . PRO F 1 86 ? -34.389 0.521 143.209 1.00 20.56 86 PRO F C 1
ATOM 8947 O O . PRO F 1 86 ? -33.552 0.760 144.093 1.00 22.39 86 PRO F O 1
ATOM 8951 N N . GLU F 1 87 ? -35.092 1.419 142.525 1.00 19.05 87 GLU F N 1
ATOM 8952 C CA . GLU F 1 87 ? -34.976 2.838 142.769 1.00 19.22 87 GLU F CA 1
ATOM 8953 C C . GLU F 1 87 ? -35.651 3.346 144.026 1.00 20.87 87 GLU F C 1
ATOM 8954 O O . GLU F 1 87 ? -36.873 3.471 144.095 1.00 25.22 87 GLU F O 1
ATOM 8960 N N . ASN F 1 88 ? -34.791 3.700 144.978 1.00 23.51 88 ASN F N 1
ATOM 8961 C CA . ASN F 1 88 ? -35.224 4.267 146.253 1.00 21.79 88 ASN F CA 1
ATOM 8962 C C . ASN F 1 88 ? -35.271 5.785 146.259 1.00 21.12 88 ASN F C 1
ATOM 8963 O O . ASN F 1 88 ? -35.609 6.414 147.264 1.00 26.11 88 ASN F O 1
ATOM 8968 N N . ASN F 1 89 ? -34.901 6.345 145.111 1.00 20.69 89 ASN F N 1
ATOM 8969 C CA . ASN F 1 89 ? -34.832 7.790 144.921 1.00 23.42 89 ASN F CA 1
ATOM 8970 C C . ASN F 1 89 ? -33.958 8.620 145.854 1.00 22.19 89 ASN F C 1
ATOM 8971 O O . ASN F 1 89 ? -33.953 9.861 145.830 1.00 24.50 89 ASN F O 1
ATOM 8976 N N . LEU F 1 90 ? -33.116 7.887 146.576 1.00 21.08 90 LEU F N 1
ATOM 8977 C CA . LEU F 1 90 ? -32.192 8.478 147.523 1.00 21.98 90 LEU F CA 1
ATOM 8978 C C . LEU F 1 90 ? -31.190 9.446 146.912 1.00 18.52 90 LEU F C 1
ATOM 8979 O O . LEU F 1 90 ? -30.988 10.535 147.435 1.00 24.01 90 LEU F O 1
ATOM 8984 N N . THR F 1 91 ? -30.562 9.079 145.800 1.00 17.41 91 THR F N 1
ATOM 8985 C CA . THR F 1 91 ? -29.546 9.924 145.164 1.00 16.54 91 THR F CA 1
ATOM 8986 C C . THR F 1 91 ? -29.910 10.314 143.746 1.00 15.54 91 THR F C 1
ATOM 8987 O O . THR F 1 91 ? -29.091 10.924 143.050 1.00 17.57 91 THR F O 1
ATOM 8991 N N . LYS F 1 92 ? -31.135 10.008 143.323 1.00 17.57 92 LYS F N 1
ATOM 8992 C CA . LYS F 1 92 ? -31.559 10.265 141.953 1.00 18.60 92 LYS F CA 1
ATOM 8993 C C . LYS F 1 92 ? -31.507 11.734 141.586 1.00 17.49 92 LYS F C 1
ATOM 8994 O O . LYS F 1 92 ? -30.814 12.087 140.641 1.00 17.12 92 LYS F O 1
ATOM 9000 N N . GLU F 1 93 ? -32.136 12.621 142.351 1.00 19.29 93 GLU F N 1
ATOM 9001 C CA . GLU F 1 93 ? -32.110 14.053 142.060 1.00 22.30 93 GLU F CA 1
ATOM 9002 C C . GLU F 1 93 ? -30.763 14.737 141.832 1.00 21.64 93 GLU F C 1
ATOM 9003 O O . GLU F 1 93 ? -30.630 15.641 140.993 1.00 24.43 93 GLU F O 1
ATOM 9009 N N . SER F 1 94 ? -29.788 14.326 142.637 1.00 16.82 94 SER F N 1
ATOM 9010 C CA . SER F 1 94 ? -28.481 14.916 142.603 1.00 16.66 94 SER F CA 1
ATOM 9011 C C . SER F 1 94 ? -27.538 14.328 141.584 1.00 13.84 94 SER F C 1
ATOM 9012 O O . SER F 1 94 ? -26.729 15.043 141.002 1.00 15.10 94 SER F O 1
ATOM 9015 N N . TYR F 1 95 ? -27.648 13.024 141.364 1.00 8.94 95 TYR F N 1
ATOM 9016 C CA . TYR F 1 95 ? -26.758 12.335 140.489 1.00 7.67 95 TYR F CA 1
ATOM 9017 C C . TYR F 1 95 ? -27.353 11.860 139.188 1.00 10.64 95 TYR F C 1
ATOM 9018 O O . TYR F 1 95 ? -26.604 11.618 138.263 1.00 15.49 95 TYR F O 1
ATOM 9027 N N . TYR F 1 96 ? -28.640 11.587 139.024 1.00 8.90 96 TYR F N 1
ATOM 9028 C CA . TYR F 1 96 ? -29.170 11.177 137.748 1.00 10.04 96 TYR F CA 1
ATOM 9029 C C . TYR F 1 96 ? -30.654 11.431 137.642 1.00 10.72 96 TYR F C 1
ATOM 9030 O O . TYR F 1 96 ? -31.454 10.523 137.452 1.00 17.19 96 TYR F O 1
ATOM 9039 N N . PRO F 1 97 ? -31.072 12.712 137.691 1.00 13.57 97 PRO F N 1
ATOM 9040 C CA . PRO F 1 97 ? -32.394 13.067 137.176 1.00 18.84 97 PRO F CA 1
ATOM 9041 C C . PRO F 1 97 ? -32.276 12.895 135.651 1.00 25.37 97 PRO F C 1
ATOM 9042 O O . PRO F 1 97 ? -31.160 12.795 135.090 1.00 33.31 97 PRO F O 1
ATOM 9046 N N . ASN F 1 98 ? -33.407 12.825 134.958 1.00 26.49 98 ASN F N 1
ATOM 9047 C CA . ASN F 1 98 ? -33.427 12.679 133.487 1.00 23.31 98 ASN F CA 1
ATOM 9048 C C . ASN F 1 98 ? -32.995 11.340 132.922 1.00 20.26 98 ASN F C 1
ATOM 9049 O O . ASN F 1 98 ? -33.349 11.006 131.781 1.00 22.39 98 ASN F O 1
ATOM 9054 N N . ILE F 1 99 ? -32.274 10.578 133.741 1.00 14.87 99 ILE F N 1
ATOM 9055 C CA . ILE F 1 99 ? -31.830 9.246 133.371 1.00 14.98 99 ILE F CA 1
ATOM 9056 C C . ILE F 1 99 ? -32.201 8.238 134.504 1.00 15.41 99 ILE F C 1
ATOM 9057 O O . ILE F 1 99 ? -32.572 8.661 135.612 1.00 13.23 99 ILE F O 1
ATOM 9062 N N . ASP F 1 100 ? -32.259 6.923 134.293 1.00 17.09 100 ASP F N 1
ATOM 9063 C CA . ASP F 1 100 ? -32.398 5.980 135.389 1.00 23.11 100 ASP F CA 1
ATOM 9064 C C . ASP F 1 100 ? -31.196 5.030 135.475 1.00 23.41 100 ASP F C 1
ATOM 9065 O O . ASP F 1 100 ? -30.317 5.118 134.620 1.00 20.99 100 ASP F O 1
ATOM 9070 N N . ARG F 1 101 ? -31.150 4.109 136.438 1.00 21.78 101 ARG F N 1
ATOM 9071 C CA . ARG F 1 101 ? -29.985 3.254 136.650 1.00 19.36 101 ARG F CA 1
ATOM 9072 C C . ARG F 1 101 ? -29.689 2.352 135.493 1.00 19.76 101 ARG F C 1
ATOM 9073 O O . ARG F 1 101 ? -28.539 2.068 135.202 1.00 20.41 101 ARG F O 1
ATOM 9081 N N . THR F 1 102 ? -30.712 1.938 134.754 1.00 26.20 102 THR F N 1
ATOM 9082 C CA . THR F 1 102 ? -30.518 1.124 133.559 1.00 26.70 102 THR F CA 1
ATOM 9083 C C . THR F 1 102 ? -29.829 1.913 132.406 1.00 24.30 102 THR F C 1
ATOM 9084 O O . THR F 1 102 ? -28.916 1.415 131.742 1.00 27.50 102 THR F O 1
ATOM 9088 N N . GLU F 1 103 ? -30.202 3.175 132.217 1.00 24.61 103 GLU F N 1
ATOM 9089 C CA . GLU F 1 103 ? -29.593 4.017 131.217 1.00 23.36 103 GLU F CA 1
ATOM 9090 C C . GLU F 1 103 ? -28.159 4.346 131.599 1.00 27.30 103 GLU F C 1
ATOM 9091 O O . GLU F 1 103 ? -27.306 4.424 130.718 1.00 31.67 103 GLU F O 1
ATOM 9097 N N . MET F 1 104 ? -27.853 4.538 132.879 1.00 25.25 104 MET F N 1
ATOM 9098 C CA . MET F 1 104 ? -26.484 4.761 133.326 1.00 27.55 104 MET F CA 1
ATOM 9099 C C . MET F 1 104 ? -25.400 3.842 132.763 1.00 26.47 104 MET F C 1
ATOM 9100 O O . MET F 1 104 ? -24.282 4.264 132.468 1.00 25.47 104 MET F O 1
ATOM 9105 N N . ILE F 1 105 ? -25.810 2.583 132.633 1.00 25.87 105 ILE F N 1
ATOM 9106 C CA . ILE F 1 105 ? -24.981 1.557 132.036 1.00 26.88 105 ILE F CA 1
ATOM 9107 C C . ILE F 1 105 ? -24.944 1.736 130.522 1.00 28.75 105 ILE F C 1
ATOM 91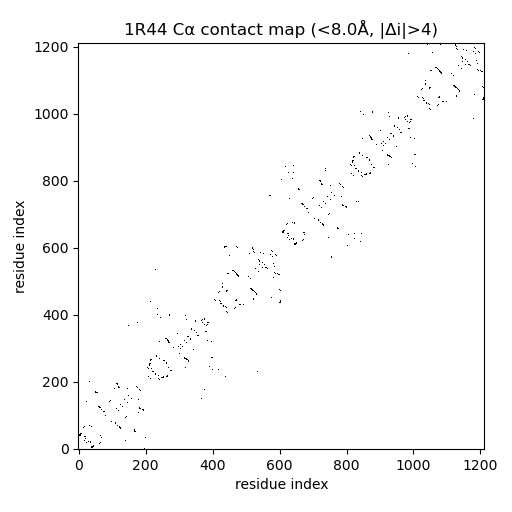08 O O . ILE F 1 105 ? -23.851 1.934 129.985 1.00 32.81 105 ILE F O 1
ATOM 9113 N N . SER F 1 106 ? -26.093 1.734 129.850 1.00 25.40 106 SER F N 1
ATOM 9114 C CA . SER F 1 106 ? -26.141 1.839 128.395 1.00 24.48 106 SER F CA 1
ATOM 9115 C C . SER F 1 106 ? -25.455 3.083 127.868 1.00 22.28 106 SER F C 1
ATOM 9116 O O . SER F 1 106 ? -24.566 3.023 127.011 1.00 24.62 106 SER F O 1
ATOM 9119 N N . LYS F 1 107 ? -25.790 4.212 128.482 1.00 16.62 107 LYS F N 1
ATOM 9120 C CA . LYS F 1 107 ? -25.126 5.468 128.189 1.00 17.48 107 LYS F CA 1
ATOM 9121 C C . LYS F 1 107 ? -23.627 5.570 128.504 1.00 15.95 107 LYS F C 1
ATOM 9122 O O . LYS F 1 107 ? -23.010 6.550 128.103 1.00 17.00 107 LYS F O 1
ATOM 9128 N N . GLY F 1 108 ? -23.025 4.614 129.209 1.00 16.46 108 GLY F N 1
ATOM 9129 C CA . GLY F 1 108 ? -21.595 4.579 129.516 1.00 19.76 108 GLY F CA 1
ATOM 9130 C C . GLY F 1 108 ? -21.073 5.497 130.619 1.00 21.58 108 GLY F C 1
ATOM 9131 O O . GLY F 1 108 ? -19.949 6.004 130.515 1.00 24.15 108 GLY F O 1
ATOM 9132 N N . TYR F 1 109 ? -21.906 5.758 131.626 1.00 19.96 109 TYR F N 1
ATOM 9133 C CA . TYR F 1 109 ? -21.480 6.515 132.820 1.00 18.13 109 TYR F CA 1
ATOM 9134 C C . TYR F 1 109 ? -20.938 5.480 133.806 1.00 16.24 109 TYR F C 1
ATOM 9135 O O . TYR F 1 109 ? -19.885 5.670 134.383 1.00 12.38 109 TYR F O 1
ATOM 9144 N N . VAL F 1 110 ? -21.722 4.414 133.968 1.00 20.01 110 VAL F N 1
ATOM 9145 C CA . VAL F 1 110 ? -21.342 3.249 134.787 1.00 21.63 110 VAL F CA 1
ATOM 9146 C C . VAL F 1 110 ? -21.108 2.145 133.784 1.00 21.37 110 VAL F C 1
ATOM 9147 O O . VAL F 1 110 ? -21.938 1.912 132.910 1.00 25.76 110 VAL F O 1
ATOM 9151 N N . ALA F 1 111 ? -19.984 1.442 133.848 1.00 21.93 111 ALA F N 1
ATOM 9152 C CA . ALA F 1 111 ? -19.729 0.349 132.951 1.00 20.61 111 ALA F CA 1
ATOM 9153 C C . ALA F 1 111 ? -19.199 -0.858 133.684 1.00 20.80 111 ALA F C 1
ATOM 9154 O O . ALA F 1 111 ? -18.711 -0.764 134.811 1.00 23.36 111 ALA F O 1
ATOM 9156 N N . SER F 1 112 ? -19.307 -2.008 133.027 1.00 19.97 112 SER F N 1
ATOM 9157 C CA . SER F 1 112 ? -18.795 -3.253 133.561 1.00 18.12 112 SER F CA 1
ATOM 9158 C C . SER F 1 112 ? -17.273 -3.312 133.713 1.00 20.94 112 SER F C 1
ATOM 9159 O O . SER F 1 112 ? -16.751 -4.136 134.489 1.00 24.25 112 SER F O 1
ATOM 9162 N N . LYS F 1 113 ? -16.569 -2.419 133.021 1.00 21.65 113 LYS F N 1
ATOM 9163 C CA . LYS F 1 113 ? -15.117 -2.430 133.004 1.00 21.51 113 LYS F CA 1
ATOM 9164 C C . LYS F 1 113 ? -14.710 -0.974 133.006 1.00 21.19 113 LYS F C 1
ATOM 9165 O O . LYS F 1 113 ? -15.175 -0.189 132.166 1.00 24.96 113 LYS F O 1
ATOM 9171 N N . SER F 1 114 ? -13.844 -0.587 133.938 1.00 18.98 114 SER F N 1
ATOM 9172 C CA . SER F 1 114 ? -13.410 0.791 134.051 1.00 13.79 114 SER F CA 1
ATOM 9173 C C . SER F 1 114 ? -11.917 0.968 133.869 1.00 11.93 114 SER F C 1
ATOM 9174 O O . SER F 1 114 ? -11.099 0.203 134.362 1.00 12.90 114 SER F O 1
ATOM 9177 N N . SER F 1 115 ? -11.579 2.053 133.181 1.00 12.42 115 SER F N 1
ATOM 9178 C CA . SER F 1 115 ? -10.197 2.477 133.032 1.00 6.94 115 SER F CA 1
ATOM 9179 C C . SER F 1 115 ? -9.516 2.768 134.341 1.00 11.32 115 SER F C 1
ATOM 9180 O O . SER F 1 115 ? -8.297 2.781 134.464 1.00 20.50 115 SER F O 1
ATOM 9183 N N . HIS F 1 116 ? -10.345 3.051 135.337 1.00 10.81 116 HIS F N 1
ATOM 9184 C CA . HIS F 1 116 ? -9.876 3.344 136.670 1.00 7.92 116 HIS F CA 1
ATOM 9185 C C . HIS F 1 116 ? -9.169 2.196 137.343 1.00 8.22 116 HIS F C 1
ATOM 9186 O O . HIS F 1 116 ? -8.214 2.399 138.080 1.00 11.95 116 HIS F O 1
ATOM 9193 N N . SER F 1 117 ? -9.689 1.000 137.083 1.00 7.78 117 SER F N 1
ATOM 9194 C CA . SER F 1 117 ? -9.115 -0.209 137.604 1.00 5.60 117 SER F CA 1
ATOM 9195 C C . SER F 1 117 ? -7.726 -0.464 137.083 1.00 8.02 117 SER F C 1
ATOM 9196 O O . SER F 1 117 ? -6.980 -1.250 137.649 1.00 8.14 117 SER F O 1
ATOM 9199 N N . ARG F 1 118 ? -7.340 0.203 136.001 1.00 11.60 118 ARG F N 1
ATOM 9200 C CA . ARG F 1 118 ? -5.996 0.085 135.484 1.00 11.12 118 ARG F CA 1
ATOM 9201 C C . ARG F 1 118 ? -5.021 0.981 136.232 1.00 12.03 118 ARG F C 1
ATOM 9202 O O . ARG F 1 118 ? -3.813 0.869 136.052 1.00 13.83 118 ARG F O 1
ATOM 9210 N N . GLY F 1 119 ? -5.512 1.893 137.065 1.00 8.94 119 GLY F N 1
ATOM 9211 C CA . GLY F 1 119 ? -4.698 2.731 137.940 1.00 3.37 119 GLY F CA 1
ATOM 9212 C C . GLY F 1 119 ? -4.218 4.048 137.430 1.00 7.89 119 GLY F C 1
ATOM 9213 O O . GLY F 1 119 ? -3.606 4.800 138.167 1.00 9.07 119 GLY F O 1
ATOM 9214 N N . SER F 1 120 ? -4.504 4.356 136.170 1.00 11.72 120 SER F N 1
ATOM 9215 C CA . SER F 1 120 ? -4.047 5.609 135.556 1.00 7.27 120 SER F CA 1
ATOM 9216 C C . SER F 1 120 ? -5.112 6.599 135.083 1.00 4.93 120 SER F C 1
ATOM 9217 O O . SER F 1 120 ? -4.852 7.535 134.317 1.00 4.10 120 SER F O 1
ATOM 9220 N N . ALA F 1 121 ? -6.332 6.395 135.574 1.00 4.21 121 ALA F N 1
ATOM 9221 C CA . ALA F 1 121 ? -7.414 7.335 135.354 1.00 5.38 121 ALA F CA 1
ATOM 9222 C C . ALA F 1 121 ? -7.688 8.102 136.635 1.00 6.32 121 ALA F C 1
ATOM 9223 O O . ALA F 1 121 ? -7.548 7.598 137.741 1.00 2.00 121 ALA F O 1
ATOM 9225 N N . ILE F 1 122 ? -8.078 9.362 136.476 1.00 5.05 122 ILE F N 1
ATOM 9226 C CA . ILE F 1 122 ? -8.311 10.228 137.588 1.00 6.15 122 ILE F CA 1
ATOM 9227 C C . ILE F 1 122 ? -9.587 11.076 137.382 1.00 8.88 122 ILE F C 1
ATOM 9228 O O . ILE F 1 122 ? -9.941 11.432 136.253 1.00 4.39 122 ILE F O 1
ATOM 9233 N N . ASP F 1 123 ? -10.296 11.317 138.483 1.00 6.97 123 ASP F N 1
ATOM 9234 C CA . ASP F 1 123 ? -11.405 12.272 138.513 1.00 4.32 123 ASP F CA 1
ATOM 9235 C C . ASP F 1 123 ? -11.057 13.485 139.322 1.00 2.43 123 ASP F C 1
ATOM 9236 O O . ASP F 1 123 ? -10.692 13.318 140.463 1.00 6.90 123 ASP F O 1
ATOM 9241 N N . LEU F 1 124 ? -11.188 14.690 138.778 1.00 6.01 124 LEU F N 1
ATOM 9242 C CA . LEU F 1 124 ? -10.788 15.886 139.465 1.00 4.15 124 LEU F CA 1
ATOM 9243 C C . LEU F 1 124 ? -11.449 17.158 138.946 1.00 5.08 124 LEU F C 1
ATOM 9244 O O . LEU F 1 124 ? -12.087 17.154 137.898 1.00 4.37 124 LEU F O 1
ATOM 9249 N N . THR F 1 125 ? -11.328 18.197 139.769 1.00 7.11 125 THR F N 1
ATOM 9250 C CA . THR F 1 125 ? -11.658 19.579 139.363 1.00 6.05 125 THR F CA 1
ATOM 9251 C C . THR F 1 125 ? -10.439 20.385 139.726 1.00 6.54 125 THR F C 1
ATOM 9252 O O . THR F 1 125 ? -9.433 19.961 140.313 1.00 5.21 125 THR F O 1
ATOM 9256 N N . LEU F 1 126 ? -10.774 21.649 139.499 1.00 7.14 126 LEU F N 1
ATOM 9257 C CA . LEU F 1 126 ? -9.910 22.751 139.835 1.00 7.38 126 LEU F CA 1
ATOM 9258 C C . LEU F 1 126 ? -10.569 23.580 140.949 1.00 6.78 126 LEU F C 1
ATOM 9259 O O . LEU F 1 126 ? -11.799 23.658 141.077 1.00 8.86 126 LEU F O 1
ATOM 9264 N N . TYR F 1 127 ? -9.786 24.201 141.822 1.00 5.57 127 TYR F N 1
ATOM 9265 C CA . TYR F 1 127 ? -10.295 25.247 142.644 1.00 9.29 127 TYR F CA 1
ATOM 9266 C C . TYR F 1 127 ? -9.377 26.435 142.400 1.00 12.34 127 TYR F C 1
ATOM 9267 O O . TYR F 1 127 ? -8.282 26.303 141.842 1.00 11.61 127 TYR F O 1
ATOM 9276 N N . ARG F 1 128 ? -9.891 27.613 142.744 1.00 13.46 128 ARG F N 1
ATOM 9277 C CA . ARG F 1 128 ? -9.133 28.839 142.647 1.00 13.85 128 ARG F CA 1
ATOM 9278 C C . ARG F 1 128 ? -8.070 28.862 143.735 1.00 14.71 128 ARG F C 1
ATOM 9279 O O . ARG F 1 128 ? -8.404 28.620 144.889 1.00 13.34 128 ARG F O 1
ATOM 9287 N N . LEU F 1 129 ? -6.805 29.107 143.402 1.00 15.76 129 LEU F N 1
ATOM 9288 C CA . LEU F 1 129 ? -5.735 29.142 144.392 1.00 16.54 129 LEU F CA 1
ATOM 9289 C C . LEU F 1 129 ? -5.822 30.419 145.217 1.00 19.64 129 LEU F C 1
ATOM 9290 O O . LEU F 1 129 ? -5.635 30.376 146.433 1.00 21.82 129 LEU F O 1
ATOM 9295 N N . ASP F 1 130 ? -6.173 31.554 144.619 1.00 21.69 130 ASP F N 1
ATOM 9296 C CA . ASP F 1 130 ? -6.291 32.801 145.354 1.00 21.83 130 ASP F CA 1
ATOM 9297 C C . ASP F 1 130 ? -7.444 32.878 146.359 1.00 21.30 130 ASP F C 1
ATOM 9298 O O . ASP F 1 130 ? -7.283 33.033 147.566 1.00 23.88 130 ASP F O 1
ATOM 9303 N N . THR F 1 131 ? -8.578 32.504 145.780 1.00 19.98 131 THR F N 1
ATOM 9304 C CA . THR F 1 131 ? -9.853 32.582 146.431 1.00 16.29 131 THR F CA 1
ATOM 9305 C C . THR F 1 131 ? -10.140 31.336 147.298 1.00 19.41 131 THR F C 1
ATOM 9306 O O . THR F 1 131 ? -10.852 31.369 148.306 1.00 19.43 131 THR F O 1
ATOM 9310 N N . GLY F 1 132 ? -9.538 30.205 146.941 1.00 21.30 132 GLY F N 1
ATOM 9311 C CA . GLY F 1 132 ? -9.714 28.923 147.620 1.00 18.26 132 GLY F CA 1
ATOM 9312 C C . GLY F 1 132 ? -11.037 28.227 147.328 1.00 18.30 132 GLY F C 1
ATOM 9313 O O . GLY F 1 132 ? -11.289 27.152 147.856 1.00 20.72 132 GLY F O 1
ATOM 9314 N N . GLU F 1 133 ? -11.899 28.871 146.545 1.00 18.89 133 GLU F N 1
ATOM 9315 C CA . GLU F 1 133 ? -13.174 28.295 146.165 1.00 18.25 133 GLU F CA 1
ATOM 9316 C C . GLU F 1 133 ? -13.134 27.368 144.966 1.00 14.05 133 GLU F C 1
ATOM 9317 O O . GLU F 1 133 ? -12.248 27.451 144.117 1.00 13.05 133 GLU F O 1
ATOM 9323 N N . LEU F 1 134 ? -14.136 26.500 144.867 1.00 16.08 134 LEU F N 1
ATOM 9324 C CA . LEU F 1 134 ? -14.236 25.577 143.765 1.00 13.76 134 LEU F CA 1
ATOM 9325 C C . LEU F 1 134 ? -14.529 26.305 142.471 1.00 15.21 134 LEU F C 1
ATOM 9326 O O . LEU F 1 134 ? -15.287 27.264 142.437 1.00 21.01 134 LEU F O 1
ATOM 9331 N N . VAL F 1 135 ? -13.857 25.906 141.395 1.00 12.97 135 VAL F N 1
ATOM 9332 C CA . VAL F 1 135 ? -14.114 26.470 140.064 1.00 10.03 135 VAL F CA 1
ATOM 9333 C C . VAL F 1 135 ? -15.430 25.844 139.599 1.00 9.31 135 VAL F C 1
ATOM 9334 O O . VAL F 1 135 ? -15.558 24.622 139.572 1.00 10.46 135 VAL F O 1
ATOM 9338 N N . PRO F 1 136 ? -16.445 26.682 139.298 1.00 9.93 136 PRO F N 1
ATOM 9339 C CA . PRO F 1 136 ? -17.740 26.196 138.786 1.00 9.01 136 PRO F CA 1
ATOM 9340 C C . PRO F 1 136 ? -17.652 25.515 137.419 1.00 10.91 136 PRO F C 1
ATOM 9341 O O . PRO F 1 136 ? -17.074 26.006 136.443 1.00 7.85 136 PRO F O 1
ATOM 9345 N N . MET F 1 137 ? -18.199 24.307 137.383 1.00 6.61 137 MET F N 1
ATOM 9346 C CA . MET F 1 137 ? -18.150 23.489 136.192 1.00 10.18 137 MET F CA 1
ATOM 9347 C C . MET F 1 137 ? -19.516 23.158 135.659 1.00 9.99 137 MET F C 1
ATOM 9348 O O . MET F 1 137 ? -19.612 22.445 134.660 1.00 9.99 137 MET F O 1
ATOM 9353 N N . GLY F 1 138 ? -20.620 23.581 136.264 1.00 10.14 138 GLY F N 1
ATOM 9354 C CA . GLY F 1 138 ? -21.963 23.410 135.717 1.00 13.30 138 GLY F CA 1
ATOM 9355 C C . GLY F 1 138 ? -22.669 22.144 136.112 1.00 14.49 138 GLY F C 1
ATOM 9356 O O . GLY F 1 138 ? -23.899 22.046 136.080 1.00 14.80 138 GLY F O 1
ATOM 9357 N N . SER F 1 139 ? -21.898 21.126 136.473 1.00 14.43 139 SER F N 1
ATOM 9358 C CA . SER F 1 139 ? -22.465 19.903 136.968 1.00 13.52 139 SER F CA 1
ATOM 9359 C C . SER F 1 139 ? -21.552 19.357 138.046 1.00 14.54 139 SER F C 1
ATOM 9360 O O . SER F 1 139 ? -20.394 19.738 138.172 1.00 12.43 139 SER F O 1
ATOM 9363 N N . ARG F 1 140 ? -22.120 18.538 138.924 1.00 13.94 140 ARG F N 1
ATOM 9364 C CA . ARG F 1 140 ? -21.360 17.895 139.983 1.00 13.49 140 ARG F CA 1
ATOM 9365 C C . ARG F 1 140 ? -20.588 16.649 139.487 1.00 12.13 140 ARG F C 1
ATOM 9366 O O . ARG F 1 140 ? -20.896 16.077 138.438 1.00 15.61 140 ARG F O 1
ATOM 9374 N N . PHE F 1 141 ? -19.561 16.235 140.223 1.00 6.77 141 PHE F N 1
ATOM 9375 C CA . PHE F 1 141 ? -18.924 14.950 140.012 1.00 4.76 141 PHE F CA 1
ATOM 9376 C C . PHE F 1 141 ? -19.972 13.846 140.035 1.00 10.11 141 PHE F C 1
ATOM 9377 O O . PHE F 1 141 ? -20.812 13.775 140.951 1.00 14.17 141 PHE F O 1
ATOM 9385 N N . ASP F 1 142 ? -19.873 12.982 139.029 1.00 10.42 142 ASP F N 1
ATOM 9386 C CA . ASP F 1 142 ? -20.819 11.893 138.852 1.00 9.91 142 ASP F CA 1
ATOM 9387 C C . ASP F 1 142 ? -22.250 12.370 138.624 1.00 7.64 142 ASP F C 1
ATOM 9388 O O . ASP F 1 142 ? -23.220 11.728 139.037 1.00 3.60 142 ASP F O 1
ATOM 9393 N N . PHE F 1 143 ? -22.431 13.505 137.957 1.00 9.95 143 PHE F N 1
ATOM 9394 C CA . PHE F 1 143 ? -23.750 13.969 137.626 1.00 12.88 143 PHE F CA 1
ATOM 9395 C C . PHE F 1 143 ? -24.380 13.081 136.571 1.00 15.14 143 PHE F C 1
ATOM 9396 O O . PHE F 1 143 ? -25.603 13.110 136.600 1.00 25.47 143 PHE F O 1
ATOM 9404 N N . MET F 1 144 ? -23.832 12.301 135.643 1.00 15.32 144 MET F N 1
ATOM 9405 C CA . MET F 1 144 ? -24.619 11.296 134.912 1.00 14.48 144 MET F CA 1
ATOM 9406 C C . MET F 1 144 ? -25.772 11.843 134.098 1.00 13.68 144 MET F C 1
ATOM 9407 O O . MET F 1 144 ? -26.923 11.399 134.196 1.00 10.31 144 MET F O 1
ATOM 9412 N N . ASP F 1 145 ? -25.384 12.844 133.313 1.00 13.53 145 ASP F N 1
ATOM 9413 C CA . ASP F 1 145 ? -26.320 13.589 132.512 1.00 14.98 145 ASP F CA 1
ATOM 9414 C C . ASP F 1 145 ? -25.580 14.211 131.350 1.00 15.95 145 ASP F C 1
ATOM 9415 O O . ASP F 1 145 ? -24.366 14.367 131.415 1.00 16.77 145 ASP F O 1
ATOM 9420 N N . GLU F 1 146 ? -26.297 14.616 130.306 1.00 17.72 146 GLU F N 1
ATOM 9421 C CA . GLU F 1 146 ? -25.688 15.259 129.157 1.00 23.94 146 GLU F CA 1
ATOM 9422 C C . GLU F 1 146 ? -25.042 16.574 129.497 1.00 22.12 146 GLU F C 1
ATOM 9423 O O . GLU F 1 146 ? -24.147 17.043 128.806 1.00 23.85 146 GLU F O 1
ATOM 9429 N N . ARG F 1 147 ? -25.470 17.094 130.642 1.00 21.66 147 ARG F N 1
ATOM 9430 C CA . ARG F 1 147 ? -24.875 18.285 131.234 1.00 18.28 147 ARG F CA 1
ATOM 9431 C C . ARG F 1 147 ? -23.398 18.100 131.605 1.00 13.86 147 ARG F C 1
ATOM 9432 O O . ARG F 1 147 ? -22.588 19.034 131.541 1.00 13.19 147 ARG F O 1
ATOM 9440 N N . SER F 1 148 ? -23.034 16.876 131.978 1.00 11.74 148 SER F N 1
ATOM 9441 C CA . SER F 1 148 ? -21.659 16.561 132.340 1.00 14.19 148 SER F CA 1
ATOM 9442 C C . SER F 1 148 ? -20.706 16.395 131.161 1.00 13.89 148 SER F C 1
ATOM 9443 O O . SER F 1 148 ? -19.500 16.316 131.357 1.00 15.73 148 SER F O 1
ATOM 9446 N N . HIS F 1 149 ? -21.240 16.323 129.946 1.00 14.96 149 HIS F N 1
ATOM 9447 C CA . HIS F 1 149 ? -20.435 16.187 128.753 1.00 12.16 149 HIS F CA 1
ATOM 9448 C C . HIS F 1 149 ? -19.546 17.383 128.595 1.00 14.51 149 HIS F C 1
ATOM 9449 O O . HIS F 1 149 ? -19.957 18.476 128.985 1.00 15.76 149 HIS F O 1
ATOM 9456 N N . HIS F 1 150 ? -18.348 17.240 128.036 1.00 16.33 150 HIS F N 1
ATOM 9457 C CA . HIS F 1 150 ? -17.470 18.374 127.835 1.00 17.65 150 HIS F CA 1
ATOM 9458 C C . HIS F 1 150 ? -18.086 19.398 126.891 1.00 19.13 150 HIS F C 1
ATOM 9459 O O . HIS F 1 150 ? -18.130 20.618 127.142 1.00 27.47 150 HIS F O 1
ATOM 9466 N N . ALA F 1 151 ? -18.681 18.863 125.831 1.00 21.48 151 ALA F N 1
ATOM 9467 C CA . ALA F 1 151 ? -19.282 19.691 124.803 1.00 26.52 151 ALA F CA 1
ATOM 9468 C C . ALA F 1 151 ? -20.678 20.234 125.114 1.00 26.73 151 ALA F C 1
ATOM 9469 O O . ALA F 1 151 ? -21.279 20.959 124.325 1.00 28.33 151 ALA F O 1
ATOM 9471 N N . ALA F 1 152 ? -21.182 19.937 126.308 1.00 27.00 152 ALA F N 1
ATOM 9472 C CA . ALA F 1 152 ? -22.538 20.294 126.690 1.00 26.75 152 ALA F CA 1
ATOM 9473 C C . ALA F 1 152 ? -22.900 21.762 126.640 1.00 29.83 152 ALA F C 1
ATOM 9474 O O . ALA F 1 152 ? -22.085 22.666 126.858 1.00 32.42 152 ALA F O 1
ATOM 9476 N N . ASN F 1 153 ? -24.153 21.928 126.232 1.00 31.69 153 ASN F N 1
ATOM 9477 C CA . ASN F 1 153 ? -24.807 23.228 126.248 1.00 32.37 153 ASN F CA 1
ATOM 9478 C C . ASN F 1 153 ? -25.799 23.215 127.404 1.00 33.36 153 ASN F C 1
ATOM 9479 O O . ASN F 1 153 ? -26.209 22.145 127.886 1.00 35.84 153 ASN F O 1
ATOM 9484 N N . GLY F 1 154 ? -26.238 24.376 127.883 1.00 32.72 154 GLY F N 1
ATOM 9485 C CA . GLY F 1 154 ? -27.047 24.512 129.100 1.00 30.59 154 GLY F CA 1
ATOM 9486 C C . GLY F 1 154 ? -26.111 24.732 130.274 1.00 28.14 154 GLY F C 1
ATOM 9487 O O . GLY F 1 154 ? -26.499 24.591 131.434 1.00 31.08 154 GLY F O 1
ATOM 9488 N N . ILE F 1 155 ? -24.861 25.037 129.945 1.00 23.95 155 ILE F N 1
ATOM 9489 C CA . ILE F 1 155 ? -23.828 25.256 130.909 1.00 22.67 155 ILE F CA 1
ATOM 9490 C C . ILE F 1 155 ? -23.428 26.660 130.457 1.00 24.52 155 ILE F C 1
ATOM 9491 O O . ILE F 1 155 ? -23.458 26.998 129.267 1.00 30.31 155 ILE F O 1
ATOM 9496 N N . SER F 1 156 ? -23.122 27.566 131.379 1.00 23.84 156 SER F N 1
ATOM 9497 C CA . SER F 1 156 ? -22.770 28.923 131.024 1.00 20.47 156 SER F CA 1
ATOM 9498 C C . SER F 1 156 ? -21.419 28.994 130.302 1.00 19.21 156 SER F C 1
ATOM 9499 O O . SER F 1 156 ? -20.733 27.987 130.166 1.00 19.61 156 SER F O 1
ATOM 9502 N N . CYS F 1 157 ? -21.036 30.181 129.838 1.00 20.05 157 CYS F N 1
ATOM 9503 C CA . CYS F 1 157 ? -19.795 30.359 129.117 1.00 21.63 157 CYS F CA 1
ATOM 9504 C C . CYS F 1 157 ? -18.606 30.165 130.032 1.00 21.93 157 CYS F C 1
ATOM 9505 O O . CYS F 1 157 ? -17.586 29.618 129.594 1.00 23.67 157 CYS F O 1
ATOM 9508 N N . ASN F 1 158 ? -18.746 30.587 131.287 1.00 22.18 158 ASN F N 1
ATOM 9509 C CA . ASN F 1 158 ? -17.682 30.449 132.270 1.00 16.41 158 ASN F CA 1
ATOM 9510 C C . ASN F 1 158 ? -17.517 28.974 132.586 1.00 13.49 158 ASN F C 1
ATOM 9511 O O . ASN F 1 158 ? -16.412 28.450 132.484 1.00 19.02 158 ASN F O 1
ATOM 9516 N N . GLU F 1 159 ? -18.619 28.306 132.910 1.00 8.36 159 GLU F N 1
ATOM 9517 C CA . GLU F 1 159 ? -18.597 26.909 133.234 1.00 9.10 159 GLU F CA 1
ATOM 9518 C C . GLU F 1 159 ? -18.026 26.093 132.081 1.00 11.47 159 GLU F C 1
ATOM 9519 O O . GLU F 1 159 ? -17.162 25.258 132.305 1.00 17.29 159 GLU F O 1
ATOM 9525 N N . ALA F 1 160 ? -18.428 26.327 130.833 1.00 15.05 160 ALA F N 1
ATOM 9526 C CA . ALA F 1 160 ? -17.844 25.627 129.676 1.00 11.37 160 ALA F CA 1
ATOM 9527 C C . ALA F 1 160 ? -16.365 25.945 129.487 1.00 11.39 160 ALA F C 1
ATOM 9528 O O . ALA F 1 160 ? -15.545 25.088 129.185 1.00 14.90 160 ALA F O 1
ATOM 9530 N N . GLN F 1 161 ? -15.997 27.201 129.701 1.00 8.43 161 GLN F N 1
ATOM 9531 C CA . GLN F 1 161 ? -14.611 27.618 129.646 1.00 10.59 161 GLN F CA 1
ATOM 9532 C C . GLN F 1 161 ? -13.776 26.980 130.738 1.00 12.59 161 GLN F C 1
ATOM 9533 O O . GLN F 1 161 ? -12.614 26.621 130.538 1.00 14.31 161 GLN F O 1
ATOM 9539 N N . ASN F 1 162 ? -14.354 26.861 131.929 1.00 13.87 162 ASN F N 1
ATOM 9540 C CA . ASN F 1 162 ? -13.667 26.261 133.056 1.00 9.67 162 ASN F CA 1
ATOM 9541 C C . ASN F 1 162 ? -13.352 24.802 132.764 1.00 12.81 162 ASN F C 1
ATOM 9542 O O . ASN F 1 162 ? -12.233 24.333 133.046 1.00 16.09 162 ASN F O 1
ATOM 9547 N N . ARG F 1 163 ? -14.302 24.092 132.158 1.00 8.83 163 ARG F N 1
ATOM 9548 C CA . ARG F 1 163 ? -14.106 22.682 131.811 1.00 8.59 163 ARG F CA 1
ATOM 9549 C C . ARG F 1 163 ? -12.997 22.547 130.785 1.00 10.80 163 ARG F C 1
ATOM 9550 O O . ARG F 1 163 ? -12.207 21.607 130.838 1.00 13.71 163 ARG F O 1
ATOM 9558 N N . ARG F 1 164 ? -12.969 23.506 129.861 1.00 13.62 164 ARG F N 1
ATOM 9559 C CA . ARG F 1 164 ? -11.941 23.581 128.842 1.00 13.58 164 ARG F CA 1
ATOM 9560 C C . ARG F 1 164 ? -10.593 23.840 129.455 1.00 15.27 164 ARG F C 1
ATOM 9561 O O . ARG F 1 164 ? -9.597 23.293 128.980 1.00 16.80 164 ARG F O 1
ATOM 9569 N N . ARG F 1 165 ? -10.511 24.639 130.517 1.00 15.18 165 ARG F N 1
ATOM 9570 C CA . ARG F 1 165 ? -9.253 24.879 131.198 1.00 8.36 165 ARG F CA 1
ATOM 9571 C C . ARG F 1 165 ? -8.758 23.657 131.938 1.00 7.53 165 ARG F C 1
ATOM 9572 O O . ARG F 1 165 ? -7.564 23.389 131.897 1.00 9.72 165 ARG F O 1
ATOM 9580 N N . LEU F 1 166 ? -9.660 22.905 132.567 1.00 9.95 166 LEU F N 1
ATOM 9581 C CA . LEU F 1 166 ? -9.295 21.674 133.262 1.00 11.35 166 LEU F CA 1
ATOM 9582 C C . LEU F 1 166 ? -8.725 20.737 132.208 1.00 11.81 166 LEU F C 1
ATOM 9583 O O . LEU F 1 166 ? -7.606 20.254 132.358 1.00 14.02 166 LEU F O 1
ATOM 9588 N N . ARG F 1 167 ? -9.485 20.566 131.130 1.00 7.71 167 ARG F N 1
ATOM 9589 C CA . ARG F 1 167 ? -9.109 19.679 130.039 1.00 6.56 167 ARG F CA 1
ATOM 9590 C C . ARG F 1 167 ? -7.767 19.974 129.431 1.00 5.08 167 ARG F C 1
ATOM 9591 O O . ARG F 1 167 ? -6.992 19.062 129.206 1.00 9.46 167 ARG F O 1
ATOM 9599 N N . SER F 1 168 ? -7.513 21.257 129.187 1.00 11.33 168 SER F N 1
ATOM 9600 C CA . SER F 1 168 ? -6.240 21.714 128.658 1.00 12.41 168 SER F CA 1
ATOM 9601 C C . SER F 1 168 ? -5.087 21.463 129.605 1.00 13.85 168 SER F C 1
ATOM 9602 O O . SER F 1 168 ? -4.027 21.045 129.160 1.00 17.43 168 SER F O 1
ATOM 9605 N N . ILE F 1 169 ? -5.265 21.724 130.898 1.00 15.92 169 ILE F N 1
ATOM 9606 C CA . ILE F 1 169 ? -4.237 21.435 131.902 1.00 11.49 169 ILE F CA 1
ATOM 9607 C C . ILE F 1 169 ? -3.903 19.937 131.894 1.00 9.68 169 ILE F C 1
ATOM 9608 O O . ILE F 1 169 ? -2.741 19.546 131.909 1.00 9.35 169 ILE F O 1
ATOM 9613 N N . MET F 1 170 ? -4.933 19.104 131.819 1.00 8.82 170 MET F N 1
ATOM 9614 C CA . MET F 1 170 ? -4.762 17.685 131.755 1.00 5.40 170 MET F CA 1
ATOM 9615 C C . MET F 1 170 ? -4.160 17.182 130.453 1.00 6.39 170 MET F C 1
ATOM 9616 O O . MET F 1 170 ? -3.302 16.296 130.476 1.00 7.57 170 MET F O 1
ATOM 9621 N N . GLU F 1 171 ? -4.601 17.682 129.303 1.00 4.79 171 GLU F N 1
ATOM 9622 C CA . GLU F 1 171 ? -4.055 17.264 128.028 1.00 5.69 171 GLU F CA 1
ATOM 9623 C C . GLU F 1 171 ? -2.619 17.692 127.888 1.00 4.46 171 GLU F C 1
ATOM 9624 O O . GLU F 1 171 ? -1.781 16.956 127.395 1.00 9.89 171 GLU F O 1
ATOM 9630 N N . ASN F 1 172 ? -2.274 18.882 128.358 1.00 3.61 172 ASN F N 1
ATOM 9631 C CA . ASN F 1 172 ? -0.898 19.337 128.374 1.00 5.76 172 ASN F CA 1
ATOM 9632 C C . ASN F 1 172 ? -0.025 18.613 129.356 1.00 9.61 172 ASN F C 1
ATOM 9633 O O . ASN F 1 172 ? 1.171 18.882 129.374 1.00 12.68 172 ASN F O 1
ATOM 9638 N N . SER F 1 173 ? -0.600 17.705 130.143 1.00 12.34 173 SER F N 1
ATOM 9639 C CA . SER F 1 173 ? 0.120 17.038 131.222 1.00 6.88 173 SER F CA 1
ATOM 9640 C C . SER F 1 173 ? 0.142 15.564 131.042 1.00 8.15 173 SER F C 1
ATOM 9641 O O . SER F 1 173 ? 0.508 14.821 131.954 1.00 15.13 173 SER F O 1
ATOM 9644 N N . GLY F 1 174 ? -0.214 15.105 129.848 1.00 4.90 174 GLY F N 1
ATOM 9645 C CA . GLY F 1 174 ? -0.097 13.708 129.445 1.00 2.00 174 GLY F CA 1
ATOM 9646 C C . GLY F 1 174 ? -1.360 12.923 129.543 1.00 2.00 174 GLY F C 1
ATOM 9647 O O . GLY F 1 174 ? -1.313 11.696 129.511 1.00 2.00 174 GLY F O 1
ATOM 9648 N N . PHE F 1 175 ? -2.491 13.615 129.622 1.00 4.50 175 PHE F N 1
ATOM 9649 C CA . PHE F 1 175 ? -3.783 12.950 129.803 1.00 5.12 175 PHE F CA 1
ATOM 9650 C C . PHE F 1 175 ? -4.656 13.081 128.599 1.00 6.37 175 PHE F C 1
ATOM 9651 O O . PHE F 1 175 ? -4.504 13.946 127.750 1.00 8.23 175 PHE F O 1
ATOM 9659 N N . GLU F 1 176 ? -5.596 12.150 128.533 1.00 8.46 176 GLU F N 1
ATOM 9660 C CA . GLU F 1 176 ? -6.599 12.165 127.517 1.00 12.28 176 GLU F CA 1
ATOM 9661 C C . GLU F 1 176 ? -7.940 12.414 128.187 1.00 13.86 176 GLU F C 1
ATOM 9662 O O . GLU F 1 176 ? -8.237 11.795 129.219 1.00 15.06 176 GLU F O 1
ATOM 9668 N N . ALA F 1 177 ? -8.757 13.319 127.651 1.00 12.86 177 ALA F N 1
ATOM 9669 C CA . ALA F 1 177 ? -10.064 13.601 128.223 1.00 11.33 177 ALA F CA 1
ATOM 9670 C C . ALA F 1 177 ? -11.045 12.548 127.792 1.00 13.55 177 ALA F C 1
ATOM 9671 O O . ALA F 1 177 ? -10.717 11.544 127.168 1.00 17.35 177 ALA F O 1
ATOM 9673 N N . TYR F 1 178 ? -12.289 12.728 128.211 1.00 14.40 178 TYR F N 1
ATOM 9674 C CA . TYR F 1 178 ? -13.357 11.843 127.822 1.00 10.24 178 TYR F CA 1
ATOM 9675 C C . TYR F 1 178 ? -14.524 12.789 127.690 1.00 11.44 178 TYR F C 1
ATOM 9676 O O . TYR F 1 178 ? -14.881 13.536 128.609 1.00 11.60 178 TYR F O 1
ATOM 9685 N N . SER F 1 179 ? -15.145 12.726 126.518 1.00 11.03 179 SER F N 1
ATOM 9686 C CA . SER F 1 179 ? -16.235 13.611 126.195 1.00 12.08 179 SER F CA 1
ATOM 9687 C C . SER F 1 179 ? -17.438 13.637 127.086 1.00 10.99 179 SER F C 1
ATOM 9688 O O . SER F 1 179 ? -18.039 14.682 127.306 1.00 13.76 179 SER F O 1
ATOM 9691 N N . LEU F 1 180 ? -17.833 12.467 127.573 1.00 10.87 180 LEU F N 1
ATOM 9692 C CA . LEU F 1 180 ? -19.037 12.346 128.367 1.00 10.17 180 LEU F CA 1
ATOM 9693 C C . LEU F 1 180 ? -18.973 12.781 129.805 1.00 10.03 180 LEU F C 1
ATOM 9694 O O . LEU F 1 180 ? -20.006 12.942 130.451 1.00 12.68 180 LEU F O 1
ATOM 9699 N N . GLU F 1 181 ? -17.764 13.016 130.301 1.00 11.29 181 GLU F N 1
ATOM 9700 C CA . GLU F 1 181 ? -17.561 13.406 131.682 1.00 8.20 181 GLU F CA 1
ATOM 9701 C C . GLU F 1 181 ? -16.424 14.388 131.761 1.00 8.18 181 GLU F C 1
ATOM 9702 O O . GLU F 1 181 ? -15.256 14.028 131.515 1.00 13.55 181 GLU F O 1
ATOM 9708 N N . TRP F 1 182 ? -16.711 15.632 132.134 1.00 5.70 182 TRP F N 1
ATOM 9709 C CA . TRP F 1 182 ? -15.697 16.654 132.163 1.00 5.60 182 TRP F CA 1
ATOM 9710 C C . TRP F 1 182 ? -14.599 16.406 133.210 1.00 6.13 182 TRP F C 1
ATOM 9711 O O . TRP F 1 182 ? -13.505 16.982 133.139 1.00 8.78 182 TRP F O 1
ATOM 9722 N N . TRP F 1 183 ? -14.883 15.530 134.168 1.00 4.17 183 TRP F N 1
ATOM 9723 C CA . TRP F 1 183 ? -13.952 15.236 135.243 1.00 6.76 183 TRP F CA 1
ATOM 9724 C C . TRP F 1 183 ? -12.999 14.070 135.016 1.00 7.54 183 TRP F C 1
ATOM 9725 O O . TRP F 1 183 ? -12.057 13.917 135.784 1.00 6.66 183 TRP F O 1
ATOM 9736 N N . HIS F 1 184 ? -13.293 13.256 134.003 1.00 7.04 184 HIS F N 1
ATOM 9737 C CA . HIS F 1 184 ? -12.528 12.055 133.715 1.00 5.88 184 HIS F CA 1
ATOM 9738 C C . HIS F 1 184 ? -11.350 12.275 132.783 1.00 8.29 184 HIS F C 1
ATOM 9739 O O . HIS F 1 184 ? -11.511 12.878 131.718 1.00 15.40 184 HIS F O 1
ATOM 9746 N N . TYR F 1 185 ? -10.209 11.742 133.219 1.00 9.00 185 TYR F N 1
ATOM 9747 C CA . TYR F 1 185 ? -8.959 11.841 132.471 1.00 10.03 185 TYR F CA 1
ATOM 9748 C C . TYR F 1 185 ? -8.158 10.578 132.637 1.00 9.13 185 TYR F C 1
ATOM 9749 O O . TYR F 1 185 ? -8.111 10.007 133.717 1.00 14.02 185 TYR F O 1
ATOM 9758 N N . VAL F 1 186 ? -7.595 10.077 131.544 1.00 10.62 186 VAL F N 1
ATOM 9759 C CA . VAL F 1 186 ? -6.770 8.876 131.579 1.00 6.16 186 VAL F CA 1
ATOM 9760 C C . VAL F 1 186 ? -5.404 9.289 131.096 1.00 6.33 186 VAL F C 1
ATOM 9761 O O . VAL F 1 186 ? -5.253 10.100 130.180 1.00 10.65 186 VAL F O 1
ATOM 9765 N N . LEU F 1 187 ? -4.394 8.682 131.707 1.00 5.16 187 LEU F N 1
ATOM 9766 C CA . LEU F 1 187 ? -3.023 8.905 131.308 1.00 8.69 187 LEU F CA 1
ATOM 9767 C C . LEU F 1 187 ? -2.908 8.344 129.917 1.00 6.41 187 LEU F C 1
ATOM 9768 O O . LEU F 1 187 ? -3.397 7.257 129.623 1.00 9.32 187 LEU F O 1
ATOM 9773 N N . ARG F 1 188 ? -2.315 9.127 129.026 1.00 12.63 188 ARG F N 1
ATOM 9774 C CA . ARG F 1 188 ? -2.226 8.760 127.621 1.00 15.92 188 ARG F CA 1
ATOM 9775 C C . ARG F 1 188 ? -1.441 7.473 127.379 1.00 19.92 188 ARG F C 1
ATOM 9776 O O . ARG F 1 188 ? -1.931 6.564 126.682 1.00 20.33 188 ARG F O 1
ATOM 9784 N N . ASP F 1 189 ? -0.247 7.367 127.958 1.00 19.00 189 ASP F N 1
ATOM 9785 C CA . ASP F 1 189 ? 0.560 6.166 127.819 1.00 21.83 189 ASP F CA 1
ATOM 9786 C C . ASP F 1 189 ? 0.705 5.714 129.232 1.00 18.32 189 ASP F C 1
ATOM 9787 O O . ASP F 1 189 ? 1.581 6.145 129.973 1.00 20.92 189 ASP F O 1
ATOM 9792 N N . GLU F 1 190 ? -0.270 4.882 129.584 1.00 14.67 190 GLU F N 1
ATOM 9793 C CA . GLU F 1 190 ? -0.375 4.349 130.918 1.00 13.47 190 GLU F CA 1
ATOM 9794 C C . GLU F 1 190 ? 0.356 3.022 131.012 1.00 15.49 190 GLU F C 1
ATOM 9795 O O . GLU F 1 190 ? 0.406 2.271 130.033 1.00 20.50 190 GLU F O 1
ATOM 9801 N N . PRO F 1 191 ? 0.956 2.737 132.175 1.00 15.02 191 PRO F N 1
ATOM 9802 C CA . PRO F 1 191 ? 1.766 1.549 132.389 1.00 11.81 191 PRO F CA 1
ATOM 9803 C C . PRO F 1 191 ? 1.033 0.236 132.265 1.00 12.54 191 PRO F C 1
ATOM 9804 O O . PRO F 1 191 ? 1.654 -0.770 131.907 1.00 11.69 191 PRO F O 1
ATOM 9808 N N . TYR F 1 192 ? -0.264 0.216 132.568 1.00 14.63 192 TYR F N 1
ATOM 9809 C CA . TYR F 1 192 ? -1.034 -1.013 132.574 1.00 8.87 192 TYR F CA 1
ATOM 9810 C C . TYR F 1 192 ? -2.376 -0.901 131.865 1.00 15.86 192 TYR F C 1
ATOM 9811 O O . TYR F 1 192 ? -3.434 -1.049 132.468 1.00 20.49 192 TYR F O 1
ATOM 9820 N N . PRO F 1 193 ? -2.377 -0.708 130.532 1.00 18.65 193 PRO F N 1
ATOM 9821 C CA . PRO F 1 193 ? -3.634 -0.920 129.797 1.00 19.50 193 PRO F CA 1
ATOM 9822 C C . PRO F 1 193 ? -3.855 -2.429 129.861 1.00 23.17 193 PRO F C 1
ATOM 9823 O O . PRO F 1 193 ? -2.939 -3.188 130.242 1.00 31.51 193 PRO F O 1
ATOM 9827 N N . ASN F 1 194 ? -5.038 -2.955 129.567 1.00 23.57 194 ASN F N 1
ATOM 9828 C CA . ASN F 1 194 ? -5.286 -4.413 129.649 1.00 27.78 194 ASN F CA 1
ATOM 9829 C C . ASN F 1 194 ? -5.118 -5.025 131.044 1.00 22.06 194 ASN F C 1
ATOM 9830 O O . ASN F 1 194 ? -5.383 -6.211 131.181 1.00 22.18 194 ASN F O 1
ATOM 9835 N N . SER F 1 195 ? -4.675 -4.306 132.073 1.00 20.42 195 SER F N 1
ATOM 9836 C CA . SER F 1 195 ? -4.623 -4.835 133.445 1.00 14.55 195 SER F CA 1
ATOM 9837 C C . SER F 1 195 ? -5.670 -4.175 134.325 1.00 14.40 195 SER F C 1
ATOM 9838 O O . SER F 1 195 ? -5.602 -2.987 134.577 1.00 17.66 195 SER F O 1
ATOM 9841 N N . TYR F 1 196 ? -6.682 -4.897 134.791 1.00 10.08 196 TYR F N 1
ATOM 9842 C CA . TYR F 1 196 ? -7.710 -4.320 135.642 1.00 12.66 196 TYR F CA 1
ATOM 9843 C C . TYR F 1 196 ? -7.563 -4.909 137.042 1.00 11.21 196 TYR F C 1
ATOM 9844 O O . TYR F 1 196 ? -7.849 -6.074 137.330 1.00 13.15 196 TYR F O 1
ATOM 9853 N N . PHE F 1 197 ? -7.066 -4.093 137.963 1.00 11.29 197 PHE F N 1
ATOM 9854 C CA . PHE F 1 197 ? -6.708 -4.575 139.283 1.00 12.58 197 PHE F CA 1
ATOM 9855 C C . PHE F 1 197 ? -7.860 -4.658 140.270 1.00 13.39 197 PHE F C 1
ATOM 9856 O O . PHE F 1 197 ? -8.918 -4.055 140.085 1.00 13.17 197 PHE F O 1
ATOM 9864 N N . ASP F 1 198 ? -7.648 -5.433 141.330 1.00 16.42 198 ASP F N 1
ATOM 9865 C CA . ASP F 1 198 ? -8.636 -5.572 142.372 1.00 16.77 198 ASP F CA 1
ATOM 9866 C C . ASP F 1 198 ? -8.149 -5.660 143.813 1.00 14.31 198 ASP F C 1
ATOM 9867 O O . ASP F 1 198 ? -8.713 -6.327 144.698 1.00 15.45 198 ASP F O 1
ATOM 9872 N N . PHE F 1 199 ? -7.072 -4.936 144.097 1.00 15.46 199 PHE F N 1
ATOM 9873 C CA . PHE F 1 199 ? -6.578 -4.819 145.455 1.00 15.17 199 PHE F CA 1
ATOM 9874 C C . PHE F 1 199 ? -7.334 -3.618 145.995 1.00 15.17 199 PHE F C 1
ATOM 9875 O O . PHE F 1 199 ? -7.742 -2.740 145.224 1.00 16.88 199 PHE F O 1
ATOM 9883 N N . PRO F 1 200 ? -7.627 -3.618 147.307 1.00 13.77 200 PRO F N 1
ATOM 9884 C CA . PRO F 1 200 ? -8.465 -2.580 147.896 1.00 8.23 200 PRO F CA 1
ATOM 9885 C C . PRO F 1 200 ? -7.717 -1.270 148.008 1.00 11.71 200 PRO F C 1
ATOM 9886 O O . PRO F 1 200 ? -6.478 -1.220 148.039 1.00 14.35 200 PRO F O 1
ATOM 9890 N N . VAL F 1 201 ? -8.471 -0.175 148.023 1.00 9.75 201 VAL F N 1
ATOM 9891 C CA . VAL F 1 201 ? -7.917 1.132 148.304 1.00 10.90 201 VAL F CA 1
ATOM 9892 C C . VAL F 1 201 ? -7.855 1.145 149.822 1.00 12.59 201 VAL F C 1
ATOM 9893 O O . VAL F 1 201 ? -8.836 1.293 150.540 1.00 14.59 201 VAL F O 1
ATOM 9897 N N . LYS F 1 202 ? -6.639 0.861 150.273 1.00 18.15 202 LYS F N 1
ATOM 9898 C CA . LYS F 1 202 ? -6.373 0.568 151.680 1.00 27.51 202 LYS F CA 1
ATOM 9899 C C . LYS F 1 202 ? -4.925 0.881 152.060 1.00 29.02 202 LYS F C 1
ATOM 9900 O O . LYS F 1 202 ? -4.026 0.673 151.249 1.00 34.11 202 LYS F O 1
#

Solvent-accessible surface area: 49037 Å² total; per-residue (Å²): 109,67,152,15,3,8,25,0,18,89,53,0,137,48,10,144,88,44,1,29,4,19,29,176,68,2,5,19,18,140,44,3,79,3,12,102,31,76,57,4,1,0,0,99,61,0,0,97,9,0,55,104,0,70,111,58,9,79,48,96,32,10,5,1,20,0,23,2,1,1,24,0,96,75,0,4,84,36,4,61,120,25,6,77,95,111,65,87,98,135,16,42,142,48,12,0,24,122,11,64,10,94,53,0,47,92,87,33,18,11,42,79,137,4,20,6,1,42,0,0,0,0,3,0,5,0,26,97,94,114,69,52,115,115,6,77,8,17,17,101,10,10,27,2,13,117,84,0,19,13,32,18,135,60,19,60,113,100,35,26,57,14,1,90,68,0,14,28,1,0,8,92,4,19,0,32,13,40,1,12,17,2,4,17,0,22,9,73,130,26,45,66,63,130,40,53,45,58,30,38,0,119,109,66,150,14,2,7,27,0,13,84,54,0,106,37,2,38,2,16,1,28,3,2,12,34,69,2,8,19,17,84,21,2,81,3,3,63,7,3,6,4,1,0,0,99,62,0,0,97,9,0,54,105,0,52,113,57,40,88,40,106,21,8,6,2,7,0,22,2,1,1,27,0,96,74,0,7,83,35,6,47,120,25,7,76,92,113,62,87,97,134,16,39,141,48,11,0,25,122,18,67,8,113,45,0,90,100,107,39,41,8,56,88,138,17,21,6,1,44,0,0,0,0,3,0,6,0,19,88,81,113,50,17,82,79,6,77,7,18,18,104,11,10,27,10,12,123,83,1,31,13,40,19,135,60,19,60,114,99,35,27,57,15,1,90,67,0,15,27,4,0,5,81,5,18,0,33,13,54,3,36,33,2,5,18,0,23,8,63,130,26,47,65,63,127,40,56,45,57,30,37,0,90,108,68,152,13,2,7,26,0,12,86,53,0,105,43,3,41,3,16,2,28,4,1,11,32,68,3,10,19,16,80,20,2,81,3,3,62,8,2,6,5,1,0,0,98,60,0,0,98,10,0,48,99,0,50,97,51,0,41,118,89,28,12,4,1,8,0,24,2,1,1,18,0,95,73,0,5,84,34,5,52,119,26,8,76,95,111,65,90,96,135,17,46,140,45,12,0,25,122,14,66,16,108,68,8,97,88,69,30,22,24,43,75,141,5,20,6,0,44,0,0,0,0,3,0,5,0,17,96,83,112,50,17,82,78,6,78,7,17,17,104,9,10,26,7,13,119,84,0,25,12,22,14,130,60,20,62,114,101,36,26,54,15,1,85,98,0,16,36,0,0,8,79,3,18,0,31,16,43,1,8,16,2,4,18,0,23,9,66,131,25,46,66,63,136,40,55,44,57,29,38,0,86,108,68,152,13,2,8,26,0,13,86,54,0,107,36,2,39,2,14,1,28,4,2,8,30,68,2,2,19,18,79,19,2,81,3,4,67,9,2,9,4,1,0,0,100,60,0,0,97,9,0,55,105,0,62,111,46,0,48,112,76,28,11,7,3,7,0,23,2,1,1,26,0,95,75,0,5,84,34,3,44,116,23,2,68,95,111,66,87,97,133,16,39,140,46,12,0,24,123,10,76,10,86,53,0,63,85,107,29,24,12,48,75,140,12,20,6,1,43,0,0,0,0,2,0,5,0,17,94,84,113,51,18,80,75,6,78,8,17,18,103,11,9,25,6,14,124,85,0,36,12,24,17,132,60,19,60,113,100,34,26,55,14,0,83,92,0,15,29,0,0,8,70,4,19,0,32,17,57,2,20,23,2,5,17,0,22,10,62,120,25,47,65,63,137,41,54,44,56,30,36,0,94,110,68,154,14,3,8,25,0,15,88,53,0,109,35,3,41,4,14,1,28,4,2,8,27,69,3,8,18,16,74,18,2,82,4,3,64,8,3,8,3,1,0,0,97,60,0,0,96,9,0,69,104,0,55,108,51,0,43,109,78,29,12,4,2,7,1,23,2,0,1,28,0,95,75,0,5,84,33,8,43,121,24,8,72,94,114,61,89,97,134,16,29,140,46,12,0,24,118,8,77,11,119,54,0,80,95,91,39,32,7,51,79,144,16,21,6,1,43,0,0,0,0,3,0,5,0,17,95,82,114,52,18,81,76,7,78,7,18,18,104,10,10,26,9,15,116,83,1,35,12,30,18,135,59,19,60,115,100,36,26,56,14,0,135,90,0,32,48,0,0,20,94,4,20,0,28,21,65,2,20,33,2,5,17,0,24,9,62,123,27,47,64,64,137,41,56,44,58,30,37,0,91,112,66,153,14,3,7,26,0,18,89,54,0,134,51,10,143,88,44,1,28,4,19,27,176,68,3,6,18,18,140,43,3,80,4,12,100,32,77,59,4,1,0,0,100,60,0,0,97,9,0,51,105,0,47,108,43,0,46,116,82,31,12,5,2,20,0,22,2,1,1,27,0,96,76,0,5,84,33,6,52,119,25,7,76,96,112,65,90,94,134,16,43,140,46,11,0,24,121,13,60,11,101,51,0,63,91,81,28,28,8,44,85,138,16,20,5,1,43,0,0,0,0,3,0,6,0,25,97,83,112,68,51,115,113,6,77,8,16,18,104,10,10,27,4,12,106,85,0,28,13,28,19,135,61,19,60,118,99,36,27,56,14,1,132,94,0,14,44,0,0,11,72,4,18,0,37,21,78,8,23,17,3,5,18,0,24,9,68,123,26,47,66,62,138,41,55,44,58,29,36,0,120

Secondary structure (DSSP, 8-state):
--TTEEEGGGTSTT-EE--GGGSS-STTSSPPTTB-SSS-EEEHHHHHHHHHHHHHTTSSSEEEEEEE----HHHHHHHHHHHTS----SSHHHH-SSS-TTHHHHTSSS-SS-GGGGT-EEEEEEEETTT-PBPP-SS-TT--SGGGSTT-SSS-HHHHHHHHHHHHHHHTTTEEE-TT-TTEEEESS-S-TT------B-/--TTEEEGGGTSTT-EE--GGGSS-STTSSPPTTB-SSS-EEEHHHHHHHHHHHHTTSSSSEEEEEEE----HHHHHHHHHHHTS----TTHHHH-TTS-GGGTTTTTSS-SS-GGGGT-EEEEEEEETTT-PBPP-SS-TT--SGGGSTT-SSS-HHHHHHHHHHHHHHHTTTEEE-TT-TTEEEESS-S-TT------B-/--TTEEEGGGTSTT-EE--GGGSS-STTSSPPTTB-SSS-EEEHHHHHHHHHHHHHHHTTTEEEEEEE----HHHHHHHHHHHTS----TTHHHH-SSS-SGGGTTSSSS-SS-GGGGT-EEEEEEEETTT-PBPP-SS-TT--SGGGSTT-SSS-HHHHHHHHHHHHHHHTTTEEE-TT-TTEEEESS-S-TT------B-/--TTEEEGGGTSTT-EE--GGGSS-STTSSPPTTB-SSS-EEEHHHHHHHHHHHHHHHHTTEEEEEEE----HHHHHHHHHHHTS----SSHHHH-TTS-HHHHHHTTSS-SS-GGGGT-EEEEEEEETTT-PBPP-SS-TT--SGGGSTT-SSS-HHHHHHHHHHHHHHHTTTEE--TT-TTEEEESS-S-TT------B-/--TTEEEGGGTSTT-EE--GGGSS-STTSSPPTTB-SSS-EEEHHHHHHHHHHHHHHHTTTEEEEEEE----HHHHHHHHHHHTS----SSHHHH-TTS-TTTTTTTTSS-SS-GGGGT-EEEEEEEETTT-PBPP-SS-TT--SGGGSTT-SSS-HHHHHHHHHHHHHHHTTTEEE-TT-TTEEEESS-S-TT------B-/--TTEEEGGGTSTT-EE--GGGSS-STTSSPPTTB-SSS-EEEHHHHHHHHHHHHHHTTTTEEEEEEE----HHHHHHHHHHHTS----TTHHHH-SSS-HHHHHHTTSS-SS-GGGGT-EEEEEEEETTT-PBPP-SS-TT--SGGGSTT-SSS-HHHHHHHHHHHHHHHTTTEE--TT-TTEEEESS-S-TT------B-

Radius of gyration: 51.12 Å; Cα contacts (8 Å, |Δi|>4): 2603; chains: 6; bounding box: 81×47×167 Å

Sequence (1212 aa):
MEIGFTFLDEIVHGVRWDAKYATWDNFTGKPVDGYEVNRIVGTYELAESLLKAKELAATQGYGLLLWDGYRPKRAVNCFMQWAAQPENNLTKESYYPNIDRTEMISKGYVASKSSHSRGSAIDLTLYRLDTGELVPMGSRFDFMDERSHHAANGISCNEAQNRRRLRSIMENSGFEAYSLEWWHYVLRDEPYPNSYFDFPVKMEIGFTFLDEIVHGVRWDAKYATWDNFTGKPVDGYEVNRIVGTYELAESLLKAKELAATQGYGLLLWDGYRPKRAVNCFMQWAAQPENNLTKESYYPNIDRTEMISKGYVASKSSHSRGSAIDLTLYRLDTGELVPMGSRFDFMDERSHHAANGISCNEAQNRRRLRSIMENSGFEAYSLEWWHYVLRDEPYPNSYFDFPVKMEIGFTFLDEIVHGVRWDAKYATWDNFTGKPVDGYEVNRIVGTYELAESLLKAKELAATQGYGLLLWDGYRPKRAVNCFMQWAAQPENNLTKESYYPNIDRTEMISKGYVASKSSHSRGSAIDLTLYRLDTGELVPMGSRFDFMDERSHHAANGISCNEAQNRRRLRSIMENSGFEAYSLEWWHYVLRDEPYPNSYFDFPVKMEIGFTFLDEIVHGVRWDAKYATWDNFTGKPVDGYEVNRIVGTYELAESLLKAKELAATQGYGLLLWDGYRPKRAVNCFMQWAAQPENNLTKESYYPNIDRTEMISKGYVASKSSHSRGSAIDLTLYRLDTGELVPMGSRFDFMDERSHHAANGISCNEAQNRRRLRSIMENSGFEAYSLEWWHYVLRDEPYPNSYFDFPVKMEIGFTFLDEIVHGVRWDAKYATWDNFTGKPVDGYEVNRIVGTYELAESLLKAKELAATQGYGLLLWDGYRPKRAVNCFMQWAAQPENNLTKESYYPNIDRTEMISKGYVASKSSHSRGSAIDLTLYRLDTGELVPMGSRFDFMDERSHHAANGISCNEAQNRRRLRSIMENSGFEAYSLEWWHYVLRDEPYPNSYFDFPVKMEIGFTFLDEIVHGVRWDAKYATWDNFTGKPVDGYEVNRIVGTYELAESLLKAKELAATQGYGLLLWDGYRPKRAVNCFMQWAAQPENNLTKESYYPNIDRTEMISKGYVASKSSHSRGSAIDLTLYRLDTGELVPMGSRFDFMDERSHHAANGISCNEAQNRRRLRSIMENSGFEAYSLEWWHYVLRDEPYPNSYFDFPVK

InterPro domains:
  IPR000755 D-alanyl-D-alanine dipeptidase [MF_01924] (4-200)
  IPR000755 D-alanyl-D-alanine dipeptidase [PF01427] (2-201)
  IPR000755 D-alanyl-D-alanine dipeptidase [PIRSF026671] (3-202)
  IPR000755 D-alanyl-D-alanine dipeptidase [PTHR43126] (4-202)
  IPR009045 Peptidase M74/Hedgehog-like, zinc-binding domain superfamily [G3DSA:3.30.1380.10] (2-202)
  IPR009045 Peptidase M74/Hedgehog-like, zinc-binding domain superfamily [SSF55166] (2-201)
  IPR058213 D-alanyl-D-alanine dipeptidase, actinomycetes/firmicutes [NF033115] (4-201)

Foldseek 3Di:
DDPQKDQLCVLQPPAAEFQCLCQLNDQLSGRAPQAVDRTEMFGVVLSVLVNQLQVLCVLAQKHKYWHYAADALSSLVRLVVSLVDDDPVPRCVQQPDPDGSVVCDVVPNRDNADPRLQGFKTFIFIAHNVVRGGQAQQHDVNNSDQSQFLPDDVRDPSNNVRLVSSQVSSVVSQWDADGRHSGMIGRNDGPGDVDRHHRGND/DDPQKDQLCVLQPPAAEFQCLCQLNDQLRGRAPQAVDRTEMFGVVLSQLVNQLQVVCVPQNKHKYWHYFADALSSLVRLVVSLPDDDPVPRCVQQPDVDHSVCCDPVPLRDNDDPNLQGFKTFIAIAGNVVRGGQAQQHDVNNHDQSQFLPDDVRDPSNNVRLVVSQVSSVVSQWDADGRHSGMIGRNDGPGDVHGHHRGND/DDPQKDQLCVLQPPAAEFQCLCQLNDQLSGRAPQAVDRTEMFGVVLSQLVNLLQVLQVVVQKHKYWHYAADALSSLVRLVVSLPDDDPVPCCVQQPDPAHSVNPVPDPLRDNADPRLQGFKTFIAIAGNVVRGGQAQQHDVNNHDQSQFLPDDVRDPSNNVRLVVSQVSNVVSQWDADGRHSGMIGRNDGPGDVDRHHRGND/DDPQKDQLCVLQPPAAEFQCLCQLNDQLSGRAPQAVDRTEMFGVVLSVLVNQLQVLQVVVQKHKYWHYAADALSSLVRLVVSLVDDDPVPRCVQQPDVDHSVCCCVVPLRDNADPNLQGFKTFIAIAGNVVRGGQAQQHDVNNHDQSQFLPDDVRDPSNNVRLVVSQVSQVVSQWDADGRHSGMIGRNDGPGDVHRHHHGND/DDPQKDQLCVLQPPAAEFQCLCQLNDQLSGRAPQAVDRTEMFGVVLSQLVNQLQVLLVVVQKGKYWHYAADALSSLVRLVVSLPDDDPVPRCVQQPDPDDSVCCCVVVLRHNADPNLQGFKTFIFIAGNVVRGGQAQQHDVNNHDQSQFLPDDPRDPSNNVRLVSSQVSNVVSQWDADGRHSGMIGRNDGPGDVDGHHRGND/DDPQKDQLCVLQPPAAEFQCLCQLNDQLSGRAPQAVDRTEMFGVVLSVLVNQLQVQCVVVQKHKYWHYAADALSSLVRLVVSLPDDDPVPCCVQQPDVDHSVVCDVVPVRHNADPRLQGFKTFIAIAGNVVRGGQAQQHDVNNSDQSQFLPDDVRDPSNNVRLVVSQVSSVVSQWDADGRHSGMIGRNDGPGDVDGHHHGND

B-factor: mean 14.23, std 9.6, range [2.0, 53.27]

Nearest PDB structures (foldseek):
  1r44-assembly2_B  TM=1.005E+00  e=3.264E-47  Enterococcus faecium
  6akv-assembly1_A  TM=6.042E-01  e=8.056E-05  Bacillus phage B4
  4jid-assembly2_B  TM=6.167E-01  e=3.285E-04  Bacillus anthracis str. Ames
  4mph-assembly1_B  TM=6.253E-01  e=9.128E-04  Bacillus anthracis
  5hnm-assembly3_C  TM=6.416E-01  e=2.233E-03  Enterococcus faecalis V583